Protein AF-A0A7H0Y2F6-F1 (afdb_monomer)

pLDDT: mean 81.65, std 13.47, range [33.81, 98.31]

Secondary structure (DSSP, 8-state):
-HHHH-HHHHHHHHHHHHH-TTEEEEEEEESSSEEEEEEEEE-SSS-EEEEEEEE--TTTTTSPPEEEEBSSPPPHHHHHHHHHSSSTHHHHHHHHHTB-----TTB-TTSEE-----S-TT-SS-----HHHHHHHHHHHHHHHHHS-PPPPPTT--GGGG-S-EEEEEEEEEEGGGG-TT--EEEEEEEE--SSSTTEEEEEEEEEE-TTS-EEEEE---TTS-GGG---HHHHHH-HHHHHHHHHHTSEEEEEEEE-SSPPPP--SHHHHHHTTB-TTSSBPHHHHHHHHHHHSS--SEEEEEEEEE-TTS-EEEEEEEEEE-SS-------SSPPHHHHHHHHHTEEEEEEEEEEE-HHHHTGGGTTTS-HHHHTT-EEEEE--SHHHHHHHHHHHHHT-SEEEEE-SPBP-GGGGGTSS--GGGTTSBHHHHHHHHHHHH-TTSEEEEPPS--GGG--HHHHHHH--SSEEEE----HHHHHHHHHHHHHTT-EEEEEEEEGGGTEEEEEEE-TTTS--HHHHHHHHHTT-TTS------TTS---EEETTEEE----HHHHHHHHHHHHHHHHHHHT-SS--S--EEEEESS--TTS-TTTS-TT-EEEE--PPPTT-TTTTT-S-SEEEEEHHHHHHHHHHHHHHTTS--EEEEEEEEETTEEEEEEE----TT-EEETTEEE--HHHHHHHHHHHHHHHTTSSEEEEEEEE-SSS-SPPPHHHHHHHHHHHH-TTT--SEEEEEEE-TTS-EEEEEEETTS-EEEE-EEEESS-HHHH-GGG-TT-THHHHHGGG-

InterPro domains:
  IPR000594 THIF-type NAD/FAD binding fold [PF00899] (371-530)
  IPR028090 JAB domain, prokaryotic [PF14464] (641-755)
  IPR035985 Ubiquitin-activating enzyme-like [SSF69572] (368-532)

Radius of gyration: 37.77 Å; Cα contacts (8 Å, |Δi|>4): 1501; chains: 1; bounding box: 78×85×119 Å

Foldseek 3Di:
DVCVVVVVVVVVLVVCQPPDPQWAWAAWDADQWTKTWTWGWADDPFTDTWTKMWTDDPPPQLDPTKIFTFPHTDHHVQNVVCNNDPDVVSVLVVRQVGGDDLLAFQAALSRIGPQPPDPDPPDPDRDRQRSSNVSVSVNQQVVCSRVVDHDDDDPPTDLQNRAQFAPPLAEEAEEPQVVDPQFFKFKWKWFQQPDPRRHYTYTQHTWHAGPVRDTDIGGDQPLRHDPVPRDDPVCVVVPPPVVVVCVVVVRMAMAIEGEDEADQGRHHWDVSVQQSQADPVSHRDLVVLQVCCVVLLQPDQKHKYKYWYQDPVRDIDMWMKIWGFDDDDPDRPNPDDDDSVSSVVSSVRTIMHTHHYDYDYPVVLQVVCPPPFDLVLQQAAEEEEADQALQRLLLLLLSLSSNHNEYEYAAQDADDPVRVQRGVADPVRHRHRSLVRSQSVSCNNHVNHHYDGDHRDQLVVDDLVNCCVSPVGLEYEYPPPDLVSVVVVLLSCLQNQHKYWYWDQAQQLQKIKIFIDRHLWAATSLSLVVCVVVVPPLNDDADHDPVFDQPDADPNRGDTHHHSVSSSVSSVVNSSQVSVQSNDPDGDQWGIKMAGQAAGPPDDPVNRDHGDIDTGHHGYDCPRPSNVFALAPAEEEEPVALVVLLVLLVVLPPWKWKFFWKFADDNNYTYTFHTDTQDPPWDTGLVDTDGDPVRRVVVQVVCCVLVVNRMATQAMEMENNDDDQDDDPVRLVVRLVLCQDVVRVDQKHWYWYQYNVRDTWIWIAGNVSDIGTHDHHYDYDHPCVVPVVRPPPDPVVVVVVVPD

Mean predicted aligned error: 16.21 Å

Structure (mmCIF, N/CA/C/O backbone):
data_AF-A0A7H0Y2F6-F1
#
_entry.id   AF-A0A7H0Y2F6-F1
#
loop_
_atom_site.group_PDB
_atom_site.id
_atom_site.type_symbol
_atom_site.label_atom_id
_atom_site.label_alt_id
_atom_site.label_comp_id
_atom_site.label_asym_id
_atom_site.label_entity_id
_atom_site.label_seq_id
_atom_site.pdbx_PDB_ins_code
_atom_site.Cartn_x
_atom_site.Cartn_y
_atom_site.Cartn_z
_atom_site.occupancy
_atom_site.B_iso_or_equiv
_atom_site.auth_seq_id
_atom_site.auth_comp_id
_atom_site.auth_asym_id
_atom_site.auth_atom_id
_atom_site.pdbx_PDB_model_num
ATOM 1 N N . MET A 1 1 ? -19.514 37.888 14.367 1.00 59.84 1 MET A N 1
ATOM 2 C CA . MET A 1 1 ? -19.718 36.423 14.416 1.00 59.84 1 MET A CA 1
ATOM 3 C C . MET A 1 1 ? -20.751 36.119 13.363 1.00 59.84 1 MET A C 1
ATOM 5 O O . MET A 1 1 ? -21.711 36.877 13.296 1.00 59.84 1 MET A O 1
ATOM 9 N N . TRP A 1 2 ? -20.540 35.067 12.577 1.00 66.94 2 TRP A N 1
ATOM 10 C CA . TRP A 1 2 ? -21.347 34.718 11.406 1.00 66.94 2 TRP A CA 1
ATOM 11 C C . TRP A 1 2 ? -22.866 34.833 11.650 1.00 66.94 2 TRP A C 1
ATOM 13 O O . TRP A 1 2 ? -23.567 35.453 10.859 1.00 66.94 2 TRP A O 1
ATOM 23 N N . TRP A 1 3 ? -23.360 34.390 12.811 1.00 69.88 3 TRP A N 1
ATOM 24 C CA . TRP A 1 3 ? -24.786 34.451 13.160 1.00 69.88 3 TRP A CA 1
ATOM 25 C C . TRP A 1 3 ? -25.391 35.860 13.290 1.00 69.88 3 TRP A C 1
ATOM 27 O O . TRP A 1 3 ? -26.581 36.019 13.033 1.00 69.88 3 TRP A O 1
ATOM 37 N N . LYS A 1 4 ? -24.609 36.891 13.655 1.00 70.12 4 LYS A N 1
ATOM 38 C CA . LYS A 1 4 ? -25.121 38.275 13.765 1.00 70.12 4 LYS A CA 1
ATOM 39 C C . LYS A 1 4 ? -25.526 38.842 12.410 1.00 70.12 4 LYS A C 1
ATOM 41 O O . LYS A 1 4 ? -26.450 39.642 12.339 1.00 70.12 4 LYS A O 1
ATOM 46 N N . ASP A 1 5 ? -24.836 38.401 11.364 1.00 75.19 5 ASP A N 1
ATOM 47 C CA . ASP A 1 5 ? -25.048 38.855 9.994 1.00 75.19 5 ASP A CA 1
ATOM 48 C C . ASP A 1 5 ? -26.045 37.944 9.240 1.00 75.19 5 ASP A C 1
ATOM 50 O O . ASP A 1 5 ? -26.479 38.284 8.144 1.00 75.19 5 ASP A O 1
ATOM 54 N N . HIS A 1 6 ? -26.450 36.812 9.840 1.00 79.62 6 HIS A N 1
ATOM 55 C CA . HIS A 1 6 ? -27.294 35.771 9.229 1.00 79.62 6 HIS A CA 1
ATOM 56 C C . HIS A 1 6 ? -28.470 35.348 10.131 1.00 79.62 6 HIS A C 1
ATOM 58 O O . HIS A 1 6 ? -28.872 34.186 10.158 1.00 79.62 6 HIS A O 1
ATOM 64 N N . GLU A 1 7 ? -29.060 36.289 10.874 1.00 78.50 7 GLU A N 1
ATOM 65 C CA . GLU A 1 7 ? -30.187 36.023 11.787 1.00 78.50 7 GLU A CA 1
ATOM 66 C C . GLU A 1 7 ? -31.405 35.400 11.070 1.00 78.50 7 GLU A C 1
ATOM 68 O O . GLU A 1 7 ? -32.144 34.615 11.663 1.00 78.50 7 GLU A O 1
ATOM 73 N N . ALA A 1 8 ? -31.596 35.715 9.782 1.00 83.25 8 ALA A N 1
ATOM 74 C CA . ALA A 1 8 ? -32.655 35.146 8.947 1.00 83.25 8 ALA A CA 1
ATOM 75 C C . ALA A 1 8 ? -32.553 33.615 8.835 1.00 83.25 8 ALA A C 1
ATOM 77 O O . ALA A 1 8 ? -33.554 32.936 9.031 1.00 83.25 8 ALA A O 1
ATOM 78 N N . TYR A 1 9 ? -31.343 33.071 8.649 1.00 84.94 9 TYR A N 1
ATOM 79 C CA . TYR A 1 9 ? -31.126 31.624 8.571 1.00 84.94 9 TYR A CA 1
ATOM 80 C C . TYR A 1 9 ? -31.632 30.916 9.835 1.00 84.94 9 TYR A C 1
ATOM 82 O O . TYR A 1 9 ? -32.395 29.958 9.762 1.00 84.94 9 TYR A O 1
ATOM 90 N N . PHE A 1 10 ? -31.268 31.423 11.016 1.00 83.06 10 PHE A N 1
ATOM 91 C CA . PHE A 1 10 ? -31.701 30.830 12.284 1.00 83.06 10 PHE A CA 1
ATOM 92 C C . PHE A 1 10 ? -33.201 30.995 12.538 1.00 83.06 10 PHE A C 1
ATOM 94 O O . PHE A 1 10 ? -33.808 30.123 13.159 1.00 83.06 10 PHE A O 1
ATOM 101 N N . LYS A 1 11 ? -33.814 32.080 12.050 1.00 82.44 11 LYS A N 1
ATOM 102 C CA . LYS A 1 11 ? -35.275 32.253 12.074 1.00 82.44 11 LYS A CA 1
ATOM 103 C C . LYS A 1 11 ? -35.977 31.225 11.187 1.00 82.44 11 LYS A C 1
ATOM 105 O O . LYS A 1 11 ? -37.001 30.691 11.608 1.00 82.44 11 LYS A O 1
ATOM 110 N N . ASP A 1 12 ? -35.408 30.900 10.031 1.00 85.31 12 ASP A N 1
ATOM 111 C CA . ASP A 1 12 ? -35.947 29.876 9.134 1.00 85.31 12 ASP A CA 1
ATOM 112 C C . ASP A 1 12 ? -35.840 28.481 9.766 1.00 85.31 12 ASP A C 1
ATOM 114 O O . ASP A 1 12 ? -36.860 27.803 9.904 1.00 85.31 12 ASP A O 1
ATOM 118 N N . GLN A 1 13 ? -34.660 28.109 10.288 1.00 85.31 13 GLN A N 1
ATOM 119 C CA . GLN A 1 13 ? -34.470 26.850 11.035 1.00 85.31 13 GLN A CA 1
ATOM 120 C C . GLN A 1 13 ? -35.451 26.741 12.212 1.00 85.31 13 GLN A C 1
ATOM 122 O O . GLN A 1 13 ? -36.032 25.692 12.492 1.00 85.31 13 GLN A O 1
ATOM 127 N N . ARG A 1 14 ? -35.678 27.854 12.913 1.00 85.50 14 ARG A N 1
ATOM 128 C CA . ARG A 1 14 ? -36.623 27.923 14.025 1.00 85.50 14 ARG A CA 1
ATOM 129 C C . ARG A 1 14 ? -38.069 27.704 13.580 1.00 85.50 14 ARG A C 1
ATOM 131 O O . ARG A 1 14 ? -38.806 26.978 14.252 1.00 85.50 14 ARG A O 1
ATOM 138 N N . SER A 1 15 ? -38.470 28.350 12.488 1.00 87.06 15 SER A N 1
ATOM 139 C CA . SER A 1 15 ? -39.806 28.217 11.909 1.00 87.06 15 SER A CA 1
ATOM 140 C C . SER A 1 15 ? -40.071 26.764 11.520 1.00 87.06 15 SER A C 1
ATOM 142 O O . SER A 1 15 ? -41.097 26.203 11.904 1.00 87.06 15 SER A O 1
ATOM 144 N N . GLU A 1 16 ? -39.097 26.120 10.881 1.00 88.88 16 GLU A N 1
ATOM 145 C CA . GLU A 1 16 ? -39.160 24.711 10.501 1.00 88.88 16 GLU A CA 1
ATOM 146 C C . GLU A 1 16 ? -39.276 23.781 11.720 1.00 88.88 16 GLU A C 1
ATOM 148 O O . GLU A 1 16 ? -40.189 22.956 11.771 1.00 88.88 16 GLU A O 1
ATOM 153 N N . LEU A 1 17 ? -38.447 23.972 12.757 1.00 88.25 17 LEU A N 1
ATOM 154 C CA . LEU A 1 17 ? -38.554 23.221 14.019 1.00 88.25 17 LEU A CA 1
ATOM 155 C C . LEU A 1 17 ? -39.944 23.338 14.651 1.00 88.25 17 LEU A C 1
ATOM 157 O O . LEU A 1 17 ? -40.498 22.341 15.104 1.00 88.25 17 LEU A O 1
ATOM 161 N N . SER A 1 18 ? -40.514 24.546 14.680 1.00 86.31 18 SER A N 1
ATOM 162 C CA . SER A 1 18 ? -41.823 24.797 15.299 1.00 86.31 18 SER A CA 1
ATOM 163 C C . SER A 1 18 ? -42.994 24.153 14.549 1.00 86.31 18 SER A C 1
ATOM 165 O O . SER A 1 18 ? -44.035 23.879 15.144 1.00 86.31 18 SER A O 1
ATOM 167 N N . GLN A 1 19 ? -42.828 23.920 13.244 1.00 88.25 19 GLN A N 1
ATOM 168 C CA . GLN A 1 19 ? -43.847 23.339 12.368 1.00 88.25 19 GLN A CA 1
ATOM 169 C C . GLN A 1 19 ? -43.662 21.827 12.174 1.00 88.25 19 GLN A C 1
ATOM 171 O O . GLN A 1 19 ? -44.563 21.157 11.663 1.00 88.25 19 GLN A O 1
ATOM 176 N N . ASN A 1 20 ? -42.520 21.267 12.585 1.00 90.75 20 ASN A N 1
ATOM 177 C CA . ASN A 1 20 ? -42.212 19.859 12.385 1.00 90.75 20 ASN A CA 1
ATOM 178 C C . ASN A 1 20 ? -43.104 18.961 13.260 1.00 90.75 20 ASN A C 1
ATOM 180 O O . ASN A 1 20 ? -43.035 18.961 14.486 1.00 90.75 20 ASN A O 1
ATOM 184 N N . SER A 1 21 ? -43.927 18.125 12.622 1.00 89.75 21 SER A N 1
ATOM 185 C CA . SER A 1 21 ? -44.908 17.287 13.329 1.00 89.75 21 SER A CA 1
ATOM 186 C C . SER A 1 21 ? -44.301 16.203 14.239 1.00 89.75 21 SER A C 1
ATOM 188 O O . SER A 1 21 ? -45.022 15.650 15.086 1.00 89.75 21 SER A O 1
ATOM 190 N N . ASN A 1 22 ? -43.009 15.906 14.062 1.00 91.94 22 ASN A N 1
ATOM 191 C CA . ASN A 1 22 ? -42.236 14.931 14.827 1.00 91.94 22 ASN A CA 1
ATOM 192 C C . ASN A 1 22 ? -41.407 15.579 15.945 1.00 91.94 22 ASN A C 1
ATOM 194 O O . ASN A 1 22 ? -40.803 14.849 16.723 1.00 91.94 22 ASN A O 1
ATOM 198 N N . TYR A 1 23 ? -41.398 16.909 16.075 1.00 94.75 23 TYR A N 1
ATOM 199 C CA . TYR A 1 23 ? -40.674 17.614 17.131 1.00 94.75 23 TYR A CA 1
ATOM 200 C C . TYR A 1 23 ? -41.609 18.531 17.926 1.00 94.75 23 TYR A C 1
ATOM 202 O O . TYR A 1 23 ? -42.229 19.448 17.402 1.00 94.75 23 TYR A O 1
ATOM 210 N N . ASP A 1 24 ? -41.732 18.260 19.221 1.00 93.31 24 ASP A N 1
ATOM 211 C CA . ASP A 1 24 ? -42.527 19.043 20.165 1.00 93.31 24 ASP A CA 1
ATOM 212 C C . ASP A 1 24 ? -41.605 19.887 21.034 1.00 93.31 24 ASP A C 1
ATOM 214 O O . ASP A 1 24 ? -41.137 19.450 22.093 1.00 93.31 24 ASP A O 1
ATOM 218 N N . GLU A 1 25 ? -41.311 21.084 20.545 1.00 92.50 25 GLU A N 1
ATOM 219 C CA . GLU A 1 25 ? -40.399 22.003 21.203 1.00 92.50 25 GLU A CA 1
ATOM 220 C C . GLU A 1 25 ? -40.948 22.531 22.538 1.00 92.50 25 GLU A C 1
ATOM 222 O O . GLU A 1 25 ? -42.130 22.855 22.670 1.00 92.50 25 GLU A O 1
ATOM 227 N N . LYS A 1 26 ? -40.066 22.630 23.539 1.00 94.44 26 LYS A N 1
ATOM 228 C CA . LYS A 1 26 ? -40.377 23.125 24.887 1.00 94.44 26 LYS A CA 1
ATOM 229 C C . LYS A 1 26 ? -39.663 24.422 25.242 1.00 94.44 26 LYS A C 1
ATOM 231 O O . LYS A 1 26 ? -40.239 25.235 25.961 1.00 94.44 26 LYS A O 1
ATOM 236 N N . ALA A 1 27 ? -38.445 24.621 24.749 1.00 93.62 27 ALA A N 1
ATOM 237 C CA . ALA A 1 27 ? -37.646 25.808 25.017 1.00 93.62 27 ALA A CA 1
ATOM 238 C C . ALA A 1 27 ? -36.680 26.086 23.865 1.00 93.62 27 ALA A C 1
ATOM 240 O O . ALA A 1 27 ? -36.182 25.159 23.225 1.00 93.62 27 ALA A O 1
ATOM 241 N N . TRP A 1 28 ? -36.373 27.357 23.621 1.00 92.69 28 TRP A N 1
ATOM 242 C CA . TRP A 1 28 ? -35.350 27.748 22.651 1.00 92.69 28 TRP A CA 1
ATOM 243 C C . TRP A 1 28 ? -34.831 29.155 22.945 1.00 92.69 28 TRP A C 1
ATOM 245 O O . TRP A 1 28 ? -35.567 29.987 23.469 1.00 92.69 28 TRP A O 1
ATOM 255 N N . ALA A 1 29 ? -33.595 29.457 22.558 1.00 90.00 29 ALA A N 1
ATOM 256 C CA . ALA A 1 29 ? -33.101 30.830 22.552 1.00 90.00 29 ALA A CA 1
ATOM 257 C C . ALA A 1 29 ? -32.072 31.040 21.442 1.00 90.00 29 ALA A C 1
ATOM 259 O O . ALA A 1 29 ? -31.305 30.138 21.102 1.00 90.00 29 ALA A O 1
ATOM 260 N N . LEU A 1 30 ? -32.058 32.258 20.898 1.00 85.19 30 LEU A N 1
ATOM 261 C CA . LEU A 1 30 ? -31.051 32.752 19.965 1.00 85.19 30 LEU A CA 1
ATOM 262 C C . LEU A 1 30 ? -30.403 33.992 20.586 1.00 85.19 30 LEU A C 1
ATOM 264 O O . LEU A 1 30 ? -30.913 35.102 20.453 1.00 85.19 30 LEU A O 1
ATOM 268 N N . ASN A 1 31 ? -29.302 33.782 21.309 1.00 81.88 31 ASN A N 1
ATOM 269 C CA . ASN A 1 31 ? -28.470 34.869 21.827 1.00 81.88 31 ASN A CA 1
ATOM 270 C C . ASN A 1 31 ? -27.106 34.829 21.135 1.00 81.88 31 ASN A C 1
ATOM 272 O O . ASN A 1 31 ? -27.030 35.174 19.964 1.00 81.88 31 ASN A O 1
ATOM 276 N N . LYS A 1 32 ? -26.041 34.332 21.781 1.00 76.38 32 LYS A N 1
ATOM 277 C CA . LYS A 1 32 ? -24.753 34.126 21.091 1.00 76.38 32 LYS A CA 1
ATOM 278 C C . LYS A 1 32 ? -24.740 32.913 20.157 1.00 76.38 32 LYS A C 1
ATOM 280 O O . LYS A 1 32 ? -23.821 32.796 19.356 1.00 76.38 32 LYS A O 1
ATOM 285 N N . ARG A 1 33 ? -25.722 32.022 20.295 1.00 80.44 33 ARG A N 1
ATOM 286 C CA . ARG A 1 33 ? -25.932 30.801 19.506 1.00 80.44 33 ARG A CA 1
ATOM 287 C C . ARG A 1 33 ? -27.390 30.362 19.599 1.00 80.44 33 ARG A C 1
ATOM 289 O O . ARG A 1 33 ? -28.084 30.791 20.525 1.00 80.44 33 ARG A O 1
ATOM 296 N N . LEU A 1 34 ? -27.826 29.516 18.666 1.00 86.56 34 LEU A N 1
ATOM 297 C CA . LEU A 1 34 ? -29.149 28.894 18.703 1.00 86.56 34 LEU A CA 1
ATOM 298 C C . LEU A 1 34 ? -29.089 27.586 19.496 1.00 86.56 34 LEU A C 1
ATOM 300 O O . LEU A 1 34 ? -28.278 26.706 19.205 1.00 86.56 34 LEU A O 1
ATOM 304 N N . ILE A 1 35 ? -29.978 27.453 20.474 1.00 91.25 35 ILE A N 1
ATOM 305 C CA . ILE A 1 35 ? -30.277 26.181 21.133 1.00 91.25 35 ILE A CA 1
ATOM 306 C C . ILE A 1 35 ? -31.786 25.974 21.082 1.00 91.25 35 ILE A C 1
ATOM 308 O O . ILE A 1 35 ? -32.544 26.898 21.379 1.00 91.25 35 ILE A O 1
ATOM 312 N N . SER A 1 36 ? -32.213 24.765 20.726 1.00 93.50 36 SER A N 1
ATOM 313 C CA . SER A 1 36 ? -33.606 24.319 20.828 1.00 93.50 36 SER A CA 1
ATOM 314 C C . SER A 1 36 ? -33.659 23.036 21.655 1.00 93.50 36 SER A C 1
ATOM 316 O O . SER A 1 36 ? -32.809 22.162 21.498 1.00 93.50 36 SER A O 1
ATOM 318 N N . SER A 1 37 ? -34.632 22.924 22.556 1.00 95.44 37 SER A N 1
ATOM 319 C CA . SER A 1 37 ? -34.887 21.715 23.335 1.00 95.44 37 SER A CA 1
ATOM 320 C C . SER A 1 37 ? -36.366 21.350 23.309 1.00 95.44 37 SER A C 1
ATOM 322 O O . SER A 1 37 ? -37.252 22.205 23.400 1.00 95.44 37 SER A O 1
ATOM 324 N N . GLY A 1 38 ? -36.643 20.058 23.173 1.00 94.88 38 GLY A N 1
ATOM 325 C CA . GLY A 1 38 ? -37.980 19.549 22.908 1.00 94.88 38 GLY A CA 1
ATOM 326 C C . GLY A 1 38 ? -38.033 18.034 22.947 1.00 94.88 38 GLY A C 1
ATOM 327 O O . GLY A 1 38 ? -37.098 17.391 23.411 1.00 94.88 38 GLY A O 1
ATOM 328 N N . ASN A 1 39 ? -39.132 17.462 22.459 1.00 95.69 39 ASN A N 1
ATOM 329 C CA . ASN A 1 39 ? -39.309 16.015 22.378 1.00 95.69 39 ASN A CA 1
ATOM 330 C C . ASN A 1 39 ? -39.453 15.566 20.929 1.00 95.69 39 ASN A C 1
ATOM 332 O O . ASN A 1 39 ? -40.350 16.030 20.226 1.00 95.69 39 ASN A O 1
ATOM 336 N N . ILE A 1 40 ? -38.648 14.596 20.518 1.00 95.19 40 ILE A N 1
ATOM 337 C CA . ILE A 1 40 ? -38.890 13.826 19.302 1.00 95.19 40 ILE A CA 1
ATOM 338 C C . ILE A 1 40 ? -40.053 12.865 19.556 1.00 95.19 40 ILE A C 1
ATOM 340 O O . ILE A 1 40 ? -40.090 12.157 20.565 1.00 95.19 40 ILE A O 1
ATOM 344 N N . ARG A 1 41 ? -41.021 12.859 18.641 1.00 93.50 41 ARG A N 1
ATOM 345 C CA . ARG A 1 41 ? -42.204 11.999 18.658 1.00 93.50 41 ARG A CA 1
ATOM 346 C C . ARG A 1 41 ? -42.011 10.860 17.667 1.00 93.50 41 ARG A C 1
ATOM 348 O O . ARG A 1 41 ? -42.108 11.076 16.463 1.00 93.50 41 ARG A O 1
ATOM 355 N N . VAL A 1 42 ? -41.820 9.647 18.174 1.00 91.62 42 VAL A N 1
ATOM 356 C CA . VAL A 1 42 ? -41.836 8.433 17.348 1.00 91.62 42 VAL A CA 1
ATOM 357 C C . VAL A 1 42 ? -43.249 7.854 17.379 1.00 91.62 42 VAL A C 1
ATOM 359 O O . VAL A 1 42 ? -43.792 7.595 18.456 1.00 91.62 42 VAL A O 1
ATOM 362 N N . ARG A 1 43 ? -43.866 7.686 16.203 1.00 85.31 43 ARG A N 1
ATOM 363 C CA . ARG A 1 43 ? -45.220 7.131 16.032 1.00 85.31 43 ARG A CA 1
ATOM 364 C C . ARG A 1 43 ? -45.139 5.798 15.288 1.00 85.31 43 ARG A C 1
ATOM 366 O O . ARG A 1 43 ? -44.454 5.710 14.276 1.00 85.31 43 ARG A O 1
ATOM 373 N N . GLY A 1 44 ? -45.874 4.791 15.752 1.00 75.94 44 GLY A N 1
ATOM 374 C CA . GLY A 1 44 ? -45.906 3.464 15.131 1.00 75.94 44 GLY A CA 1
ATOM 375 C C . GLY A 1 44 ? -46.479 2.397 16.063 1.00 75.94 44 GLY A C 1
ATOM 376 O O . GLY A 1 44 ? -47.099 2.727 17.076 1.00 75.94 44 GLY A O 1
ATOM 377 N N . SER A 1 45 ? -46.241 1.121 15.736 1.00 72.50 45 SER A N 1
ATOM 378 C CA . SER A 1 45 ? -46.566 -0.028 16.603 1.00 72.50 45 SER A CA 1
ATOM 379 C C . SER A 1 45 ? -45.929 0.090 17.992 1.00 72.50 45 SER A C 1
ATOM 381 O O . SER A 1 45 ? -46.532 -0.316 18.980 1.00 72.50 45 SER A O 1
ATOM 383 N N . HIS A 1 46 ? -44.765 0.737 18.064 1.00 75.19 46 HIS A N 1
ATOM 384 C CA . HIS A 1 46 ? -44.118 1.191 19.288 1.00 75.19 46 HIS A CA 1
ATOM 385 C C . HIS A 1 46 ? -43.997 2.720 19.217 1.00 75.19 46 HIS A C 1
ATOM 387 O O . HIS A 1 46 ? -43.406 3.254 18.278 1.00 75.19 46 HIS A O 1
ATOM 393 N N . SER A 1 47 ? -44.608 3.435 20.166 1.00 86.56 47 SER A N 1
ATOM 394 C CA . SER A 1 47 ? -44.625 4.906 20.204 1.00 86.56 47 SER A CA 1
ATOM 395 C C . SER A 1 47 ? -43.877 5.423 21.432 1.00 86.56 47 SER A C 1
ATOM 397 O O . SER A 1 47 ? -43.967 4.823 22.502 1.00 86.56 47 SER A O 1
ATOM 399 N N . GLY A 1 48 ? -43.170 6.547 21.298 1.00 88.50 48 GLY A N 1
ATOM 400 C CA . GLY A 1 48 ? -42.348 7.106 22.374 1.00 88.50 48 GLY A CA 1
ATOM 401 C C . GLY A 1 48 ? -42.060 8.600 22.219 1.00 88.50 48 GLY A C 1
ATOM 402 O O . GLY A 1 48 ? -42.145 9.156 21.121 1.00 88.50 48 GLY A O 1
ATOM 403 N N . LEU A 1 49 ? -41.733 9.243 23.343 1.00 92.50 49 LEU A N 1
ATOM 404 C CA . LEU A 1 49 ? -41.269 10.629 23.418 1.00 92.50 49 LEU A CA 1
ATOM 405 C C . LEU A 1 49 ? -39.816 10.649 23.888 1.00 92.50 49 LEU A C 1
ATOM 407 O O . LEU A 1 49 ? -39.497 10.083 24.934 1.00 92.50 49 LEU A O 1
ATOM 411 N N . PHE A 1 50 ? -38.958 11.318 23.123 1.00 94.69 50 PHE A N 1
ATOM 412 C CA . PHE A 1 50 ? -37.519 11.360 23.361 1.00 94.69 50 PHE A CA 1
ATOM 413 C C . PHE A 1 50 ? -37.079 12.812 23.548 1.00 94.69 50 PHE A C 1
ATOM 415 O O . PHE A 1 50 ? -37.049 13.562 22.570 1.00 94.69 50 PHE A O 1
ATOM 422 N N . PRO A 1 51 ? -36.771 13.239 24.781 1.00 95.62 51 PRO A N 1
ATOM 423 C CA . PRO A 1 51 ? -36.251 14.574 25.031 1.00 95.62 51 PRO A CA 1
ATOM 424 C C . PRO A 1 51 ? -34.891 14.779 24.363 1.00 95.62 51 PRO A C 1
ATOM 426 O O . PRO A 1 51 ? -34.005 13.936 24.498 1.00 95.62 51 PRO A O 1
ATOM 429 N N . ILE A 1 52 ? -34.715 15.901 23.665 1.00 94.88 52 ILE A N 1
ATOM 430 C CA . ILE A 1 52 ? -33.450 16.269 23.023 1.00 94.88 52 ILE A CA 1
ATOM 431 C C . ILE A 1 52 ? -33.063 17.733 23.255 1.00 94.88 52 ILE A C 1
ATOM 433 O O . ILE A 1 52 ? -33.903 18.591 23.554 1.00 94.88 52 ILE A O 1
ATOM 437 N N . MET A 1 53 ? -31.780 18.022 23.051 1.00 94.19 53 MET A N 1
ATOM 438 C CA . MET A 1 53 ? -31.242 19.363 22.824 1.00 94.19 53 MET A CA 1
ATOM 439 C C . MET A 1 53 ? -30.512 19.400 21.481 1.00 94.19 53 MET A C 1
ATOM 441 O O . MET A 1 53 ? -29.649 18.566 21.231 1.00 94.19 53 MET A O 1
ATOM 445 N N . ILE A 1 54 ? -30.818 20.400 20.658 1.00 93.06 54 ILE A N 1
ATOM 446 C CA . ILE A 1 54 ? -30.101 20.726 19.424 1.00 93.06 54 ILE A CA 1
ATOM 447 C C . ILE A 1 54 ? -29.284 21.992 19.678 1.00 93.06 54 ILE A C 1
ATOM 449 O O . ILE A 1 54 ? -29.844 23.059 19.945 1.00 93.06 54 ILE A O 1
ATOM 453 N N . LEU A 1 55 ? -27.962 21.869 19.604 1.00 90.75 55 LEU A N 1
ATOM 454 C CA . LEU A 1 55 ? -26.998 22.951 19.770 1.00 90.75 55 LEU A CA 1
ATOM 455 C C . LEU A 1 55 ? -26.393 23.308 18.415 1.00 90.75 55 LEU A C 1
ATOM 457 O O . LEU A 1 55 ? -25.663 22.512 17.832 1.00 90.75 55 LEU A O 1
ATOM 461 N N . TYR A 1 56 ? -26.637 24.530 17.955 1.00 88.00 56 TYR A N 1
ATOM 462 C CA . TYR A 1 56 ? -26.027 25.053 16.738 1.00 88.00 56 TYR A CA 1
ATOM 463 C C . TYR A 1 56 ? -24.680 25.709 17.082 1.00 88.00 56 TYR A C 1
AT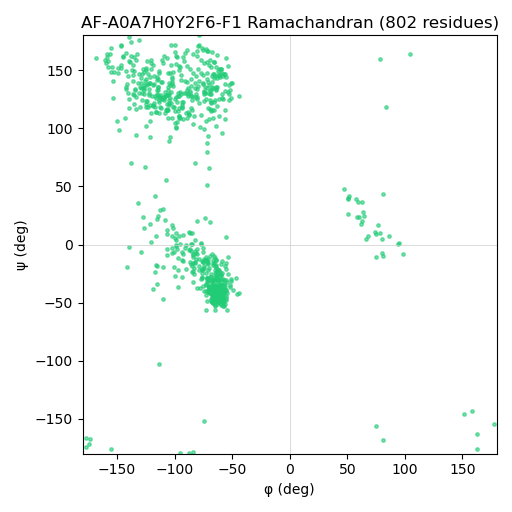OM 465 O O . TYR A 1 56 ? -24.667 26.717 17.801 1.00 88.00 56 TYR A O 1
ATOM 473 N N . PRO A 1 57 ? -23.542 25.158 16.622 1.00 81.44 57 PRO A N 1
ATOM 474 C CA . PRO A 1 57 ? -22.227 25.730 16.886 1.00 81.44 57 PRO A CA 1
ATOM 475 C C . PRO A 1 57 ? -21.992 27.023 16.092 1.00 81.44 57 PRO A C 1
ATOM 477 O O . PRO A 1 57 ? -22.706 27.332 15.136 1.00 81.44 57 PRO A O 1
ATOM 480 N N . ASP A 1 58 ? -20.950 27.771 16.459 1.00 76.56 58 ASP A N 1
ATOM 481 C CA . ASP A 1 58 ? -20.657 29.101 15.901 1.00 76.56 58 ASP A CA 1
ATOM 482 C C . ASP A 1 58 ? -20.394 29.099 14.377 1.00 76.56 58 ASP A C 1
ATOM 484 O O . ASP A 1 58 ? -20.549 30.140 13.736 1.00 76.56 58 ASP A O 1
ATOM 488 N N . ALA A 1 59 ? -20.017 27.948 13.803 1.00 77.69 59 ALA A N 1
ATOM 489 C CA . ALA A 1 59 ? -19.746 27.749 12.375 1.00 77.69 59 ALA A CA 1
ATOM 490 C C . ALA A 1 59 ? -20.937 27.179 11.570 1.00 77.69 59 ALA A C 1
ATOM 492 O O . ALA A 1 59 ? -20.778 26.866 10.390 1.00 77.69 59 ALA A O 1
ATOM 493 N N . THR A 1 60 ? -22.126 27.052 12.174 1.00 79.38 60 THR A N 1
ATOM 494 C CA . THR A 1 60 ? -23.378 26.727 11.454 1.00 79.38 60 THR A CA 1
ATOM 495 C C . THR A 1 60 ? -23.549 27.665 10.246 1.00 79.38 60 THR A C 1
ATOM 497 O O . THR A 1 60 ? -23.289 28.853 10.416 1.00 79.38 60 THR A O 1
ATOM 500 N N . PRO A 1 61 ? -24.004 27.204 9.061 1.00 75.88 61 PRO A N 1
ATOM 501 C CA . PRO A 1 61 ? -24.430 25.846 8.714 1.00 75.88 61 PRO A CA 1
ATOM 502 C C . PRO A 1 61 ? -23.300 24.924 8.252 1.00 75.88 61 PRO A C 1
ATOM 504 O O . PRO A 1 61 ? -23.548 23.755 7.997 1.00 75.88 61 PRO A O 1
ATOM 507 N N . TYR A 1 62 ? -22.075 25.433 8.132 1.00 77.44 62 TYR A N 1
ATOM 508 C CA . TYR A 1 62 ? -20.929 24.667 7.632 1.00 77.44 62 TYR A CA 1
ATOM 509 C C . TYR A 1 62 ? -20.393 23.659 8.654 1.00 77.44 62 TYR A C 1
ATOM 511 O O . TYR A 1 62 ? -19.591 22.794 8.317 1.00 77.44 62 TYR A O 1
ATOM 519 N N . GLN A 1 63 ? -20.835 23.780 9.906 1.00 79.25 63 GLN A N 1
ATOM 520 C CA . GLN A 1 63 ? -20.735 22.744 10.920 1.00 79.25 63 GLN A CA 1
ATOM 521 C C . GLN A 1 63 ? -22.145 22.287 11.295 1.00 79.25 63 GLN A C 1
ATOM 523 O O . GLN A 1 63 ? -23.000 23.119 11.621 1.00 79.25 63 GLN A O 1
ATOM 528 N N . THR A 1 64 ? -22.373 20.974 11.265 1.00 80.00 64 THR A N 1
ATOM 529 C CA . THR A 1 64 ? -23.657 20.378 11.635 1.00 80.00 64 THR A CA 1
ATOM 530 C C . THR A 1 64 ? -23.996 20.657 13.108 1.00 80.00 64 THR A C 1
ATOM 532 O O . THR A 1 64 ? -23.101 20.748 13.955 1.00 80.00 64 THR A O 1
ATOM 535 N N . PRO A 1 65 ? -25.284 20.834 13.451 1.00 87.81 65 PRO A N 1
ATOM 536 C CA . PRO A 1 65 ? -25.712 20.970 14.841 1.00 87.81 65 PRO A CA 1
ATOM 537 C C . PRO A 1 65 ? -25.398 19.719 15.668 1.00 87.81 65 PRO A C 1
ATOM 539 O O . PRO A 1 65 ? -25.542 18.602 15.189 1.00 87.81 65 PRO A O 1
ATOM 542 N N . HIS A 1 66 ? -25.050 19.886 16.942 1.00 90.00 66 HIS A N 1
ATOM 543 C CA . HIS A 1 66 ? -24.899 18.765 17.871 1.00 90.00 66 HIS A CA 1
ATOM 544 C C . HIS A 1 66 ? -26.248 18.423 18.507 1.00 90.00 66 HIS A C 1
ATOM 546 O O . HIS A 1 66 ? -26.920 19.308 19.043 1.00 90.00 66 HIS A O 1
ATOM 552 N N . VAL A 1 67 ? -26.634 17.147 18.491 1.00 92.38 67 VAL A N 1
ATOM 553 C CA . VAL A 1 67 ? -27.893 16.675 19.086 1.00 92.38 67 VAL A CA 1
ATOM 554 C C . VAL A 1 67 ? -27.599 15.810 20.303 1.00 92.38 67 VAL A C 1
ATOM 556 O O . VAL A 1 67 ? -26.828 14.866 20.207 1.00 92.38 67 VAL A O 1
ATOM 559 N N . PHE A 1 68 ? -28.232 16.101 21.437 1.00 92.81 68 PHE A N 1
ATOM 560 C CA . PHE A 1 68 ? -28.096 15.345 22.685 1.00 92.81 68 PHE A CA 1
ATOM 561 C C . PHE A 1 68 ? -29.434 14.751 23.093 1.00 92.81 68 PHE A C 1
ATOM 563 O O . PHE A 1 68 ? -30.443 15.454 23.035 1.00 92.81 68 PHE A O 1
ATOM 570 N N . LEU A 1 69 ? -29.441 13.503 23.563 1.00 92.00 69 LEU A N 1
ATOM 571 C CA . LEU A 1 69 ? -30.613 12.904 24.207 1.00 92.00 69 LEU A CA 1
ATOM 572 C C . LEU A 1 69 ? -30.607 13.199 25.698 1.00 92.00 69 LEU A C 1
ATOM 574 O O . LEU A 1 69 ? -29.588 13.034 26.368 1.00 92.00 69 LEU A O 1
ATOM 578 N N . LEU A 1 70 ? -31.762 13.604 26.217 1.00 93.62 70 LEU A N 1
ATOM 579 C CA . LEU A 1 70 ? -31.930 14.039 27.596 1.00 93.62 70 LEU A CA 1
ATOM 580 C C . LEU A 1 70 ? -32.946 13.172 28.350 1.00 93.62 70 LEU A C 1
ATOM 582 O O . LEU A 1 70 ? -33.804 12.515 27.756 1.00 93.62 70 LEU A O 1
ATOM 586 N N . GLU A 1 71 ? -32.859 13.182 29.677 1.00 92.88 71 GLU A N 1
ATOM 587 C CA . GLU A 1 71 ? -33.866 12.580 30.559 1.00 92.88 71 GLU A CA 1
ATOM 588 C C . GLU A 1 71 ? -35.184 13.359 30.505 1.00 92.88 71 GLU A C 1
ATOM 590 O O . GLU A 1 71 ? -36.265 12.771 30.494 1.00 92.88 71 GLU A O 1
ATOM 595 N N . GLU A 1 72 ? -35.078 14.684 30.403 1.00 94.00 72 GLU A N 1
ATOM 596 C CA . GLU A 1 72 ? -36.179 15.634 30.278 1.00 94.00 72 GLU A CA 1
ATOM 597 C C . GLU A 1 72 ? -35.762 16.835 29.403 1.00 94.00 72 GLU A C 1
ATOM 599 O O . GLU A 1 72 ? -34.574 17.172 29.353 1.00 94.00 72 GLU A O 1
ATOM 604 N N . PRO A 1 73 ? -36.701 17.505 28.704 1.00 94.25 73 PRO A N 1
ATOM 605 C CA . PRO A 1 73 ? -36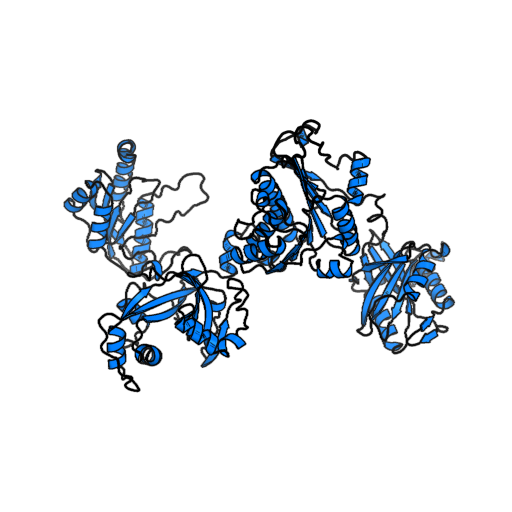.382 18.700 27.926 1.00 94.25 73 PRO A CA 1
ATOM 606 C C . PRO A 1 73 ? -35.873 19.831 28.824 1.00 94.25 73 PRO A C 1
ATOM 608 O O . PRO A 1 73 ? -36.304 19.970 29.970 1.00 94.25 73 PRO A O 1
ATOM 611 N N . LEU A 1 74 ? -35.000 20.681 28.290 1.00 95.19 74 LEU A N 1
ATOM 612 C CA . LEU A 1 74 ? -34.543 21.869 29.003 1.00 95.19 74 LEU A CA 1
ATOM 613 C C . LEU A 1 74 ? -35.684 22.877 29.168 1.00 95.19 74 LEU A C 1
ATOM 615 O O . LEU A 1 74 ? -36.528 23.058 28.288 1.00 95.19 74 LEU A O 1
ATOM 619 N N . THR A 1 75 ? -35.680 23.570 30.300 1.00 95.44 75 THR A N 1
ATOM 620 C CA . THR A 1 75 ? -36.564 24.703 30.571 1.00 95.44 75 THR A CA 1
ATOM 621 C C . THR A 1 75 ? -36.080 25.960 29.846 1.00 95.44 75 THR A C 1
ATOM 623 O O . THR A 1 75 ? -34.900 26.099 29.520 1.00 95.44 75 THR A O 1
ATOM 626 N N . GLN A 1 76 ? -36.975 26.931 29.639 1.00 94.56 76 GLN A N 1
ATOM 627 C CA . GLN A 1 76 ? -36.609 28.202 29.002 1.00 94.56 76 GLN A CA 1
ATOM 628 C C . GLN A 1 76 ? -35.481 28.930 29.755 1.00 94.56 76 GLN A C 1
ATOM 630 O O . GLN A 1 76 ? -34.545 29.415 29.130 1.00 94.56 76 GLN A O 1
ATOM 635 N N . ALA A 1 77 ? -35.515 28.923 31.093 1.00 93.25 77 ALA A N 1
ATOM 636 C CA . ALA A 1 77 ? -34.484 29.549 31.921 1.00 93.25 77 ALA A CA 1
ATOM 637 C C . ALA A 1 77 ? -33.099 28.900 31.740 1.00 93.25 77 ALA A C 1
ATOM 639 O O . ALA A 1 77 ? -32.092 29.605 31.675 1.00 93.25 77 ALA A O 1
ATOM 640 N N . GLU A 1 78 ? -33.043 27.569 31.631 1.00 93.50 78 GLU A N 1
ATOM 641 C CA . GLU A 1 78 ? -31.800 26.839 31.361 1.00 93.50 78 GLU A CA 1
ATOM 642 C C . GLU A 1 78 ? -31.238 27.196 29.979 1.00 93.50 78 GLU A C 1
ATOM 644 O O . GLU A 1 78 ? -30.048 27.488 29.858 1.00 93.50 78 GLU A O 1
ATOM 649 N N . VAL A 1 79 ? -32.091 27.236 28.949 1.00 92.19 79 VAL A N 1
ATOM 650 C CA . VAL A 1 79 ? -31.687 27.589 27.579 1.00 92.19 79 VAL A CA 1
ATOM 651 C C . VAL A 1 79 ? -31.199 29.043 27.488 1.00 92.19 79 VAL A C 1
ATOM 653 O O . VAL A 1 79 ? -30.145 29.303 26.898 1.00 92.19 79 VAL A O 1
ATOM 656 N N . ASP A 1 80 ? -31.892 29.993 28.120 1.00 91.38 80 ASP A N 1
ATOM 657 C CA . ASP A 1 80 ? -31.487 31.407 28.171 1.00 91.38 80 ASP A CA 1
ATOM 658 C C . ASP A 1 80 ? -30.118 31.585 28.854 1.00 91.38 80 ASP A C 1
ATOM 660 O O . ASP A 1 80 ? -29.283 32.390 28.421 1.00 91.38 80 ASP A O 1
ATOM 664 N N . GLN A 1 81 ? -29.852 30.795 29.900 1.00 89.12 81 GLN A N 1
ATOM 665 C CA . GLN A 1 81 ? -28.579 30.805 30.616 1.00 89.12 81 GLN A CA 1
ATOM 666 C C . GLN A 1 81 ? -27.422 30.337 29.720 1.00 89.12 81 GLN A C 1
ATOM 668 O O . GLN A 1 81 ? -26.421 31.049 29.588 1.00 89.12 81 GLN A O 1
ATOM 673 N N . VAL A 1 82 ? -27.542 29.166 29.081 1.00 87.50 82 VAL A N 1
ATOM 674 C CA . VAL A 1 82 ? -26.436 28.579 28.297 1.00 87.50 82 VAL A CA 1
ATOM 675 C C . VAL A 1 82 ? -26.217 29.250 26.938 1.00 87.50 82 VAL A C 1
ATOM 677 O O . VAL A 1 82 ? -25.099 29.241 26.421 1.00 87.50 82 VAL A O 1
ATOM 680 N N . THR A 1 83 ? -27.239 29.889 26.363 1.00 85.75 83 THR A N 1
ATOM 681 C CA . THR A 1 83 ? -27.088 30.683 25.126 1.00 85.75 83 THR A CA 1
ATOM 682 C C . THR A 1 83 ? -26.433 32.045 25.361 1.00 85.75 83 THR A C 1
ATOM 684 O O . THR A 1 83 ? -25.858 32.623 24.435 1.00 85.75 83 THR A O 1
ATOM 687 N N . SER A 1 84 ? -26.479 32.558 26.594 1.00 84.12 84 SER A N 1
ATOM 688 C CA . SER A 1 84 ? -25.829 33.815 26.991 1.00 84.12 84 SER A CA 1
ATOM 689 C C . SER A 1 84 ? -24.340 33.633 27.337 1.00 84.12 84 SER A C 1
ATOM 691 O O . SER A 1 84 ? -23.551 34.592 27.292 1.00 84.12 84 SER A O 1
ATOM 693 N N . ALA A 1 85 ? -23.935 32.397 27.645 1.00 82.62 85 ALA A N 1
ATOM 694 C CA . ALA A 1 85 ? -22.567 32.033 27.983 1.00 82.62 85 ALA A CA 1
ATOM 695 C C . ALA A 1 85 ? -21.568 32.329 26.844 1.00 82.62 85 ALA A C 1
ATOM 697 O O . ALA A 1 85 ? -21.902 32.237 25.660 1.00 82.62 85 ALA A O 1
ATOM 698 N N . PRO A 1 86 ? -20.314 32.698 27.161 1.00 77.38 86 PRO A N 1
ATOM 699 C CA . PRO A 1 86 ? -19.303 32.997 26.149 1.00 77.38 86 PRO A CA 1
ATOM 700 C C . PRO A 1 86 ? -18.864 31.767 25.339 1.00 77.38 86 PRO A C 1
ATOM 702 O O . PRO A 1 86 ? -18.556 31.921 24.165 1.00 77.38 86 PRO A O 1
ATOM 705 N N . SER A 1 87 ? -18.890 30.561 25.916 1.00 78.50 87 SER A N 1
ATOM 706 C CA . SER A 1 87 ? -18.420 29.312 25.289 1.00 78.50 87 SER A CA 1
ATOM 707 C C . SER A 1 87 ? -19.536 28.272 25.198 1.00 78.50 87 SER A C 1
ATOM 709 O O . SER A 1 87 ? -20.437 28.270 26.037 1.00 78.50 87 SER A O 1
ATOM 711 N N . SER A 1 88 ? -19.487 27.386 24.196 1.00 77.38 88 SER A N 1
ATOM 712 C CA . SER A 1 88 ? -20.393 26.233 24.074 1.00 77.38 88 SER A CA 1
ATOM 713 C C . SER A 1 88 ? -20.224 25.235 25.219 1.00 77.38 88 SER A C 1
ATOM 715 O O . SER A 1 88 ? -21.155 24.490 25.503 1.00 77.38 88 SER A O 1
ATOM 717 N N . THR A 1 89 ? -19.092 25.267 25.928 1.00 83.81 89 THR A N 1
ATOM 718 C CA . THR A 1 89 ? -18.781 24.382 27.063 1.00 83.81 89 THR A CA 1
ATOM 719 C C . THR A 1 89 ? -19.904 24.315 28.099 1.00 83.81 89 THR A C 1
ATOM 721 O O . THR A 1 89 ? -20.206 23.234 28.586 1.00 83.81 89 THR A O 1
ATOM 724 N N . ASP A 1 90 ? -20.576 25.428 28.403 1.00 85.00 90 ASP A N 1
ATOM 725 C CA . ASP A 1 90 ? -21.669 25.428 29.384 1.00 85.00 90 ASP A CA 1
ATOM 726 C C . ASP A 1 90 ? -22.913 24.683 28.881 1.00 85.00 90 ASP A C 1
ATOM 728 O O . ASP A 1 90 ? -23.565 23.980 29.654 1.00 85.00 90 ASP A O 1
ATOM 732 N N . ALA A 1 91 ? -23.211 24.784 27.581 1.00 84.88 91 ALA A N 1
ATOM 733 C CA . ALA A 1 91 ? -24.290 24.029 26.947 1.00 84.88 91 ALA A CA 1
ATOM 734 C C . ALA A 1 91 ? -23.968 22.528 26.909 1.00 84.88 91 ALA A C 1
ATOM 736 O O . ALA A 1 91 ? -24.816 21.717 27.276 1.00 84.88 91 ALA A O 1
ATOM 737 N N . PHE A 1 92 ? -22.730 22.164 26.554 1.00 85.88 92 PHE A N 1
ATOM 738 C CA . PHE A 1 92 ? -22.248 20.780 26.614 1.00 85.88 92 PHE A CA 1
ATOM 739 C C . PHE A 1 92 ? -22.334 20.219 28.041 1.00 85.88 92 PHE A C 1
ATOM 741 O O . PHE A 1 92 ? -22.932 19.171 28.256 1.00 85.88 92 PHE A O 1
ATOM 748 N N . ASN A 1 93 ? -21.829 20.946 29.041 1.00 87.81 93 ASN A N 1
ATOM 749 C CA . ASN A 1 93 ? -21.879 20.529 30.444 1.00 87.81 93 ASN A CA 1
ATOM 750 C C . ASN A 1 93 ? -23.316 20.362 30.957 1.00 87.81 93 ASN A C 1
ATOM 752 O O . ASN A 1 93 ? -23.594 19.463 31.750 1.00 87.81 93 ASN A O 1
ATOM 756 N N . LEU A 1 94 ? -24.240 21.235 30.541 1.00 87.75 94 LEU A N 1
ATOM 757 C CA . LEU A 1 94 ? -25.650 21.094 30.889 1.00 87.75 94 LEU A CA 1
ATOM 758 C C . LEU A 1 94 ? -26.260 19.840 30.253 1.00 87.75 94 LEU A C 1
ATOM 760 O O . LEU A 1 94 ? -26.908 19.075 30.964 1.00 87.75 94 LEU A O 1
ATOM 764 N N . ALA A 1 95 ? -26.007 19.605 28.964 1.00 86.50 95 ALA A N 1
ATOM 765 C CA . ALA A 1 95 ? -26.477 18.414 28.267 1.00 86.50 95 ALA A CA 1
ATOM 766 C C . ALA A 1 95 ? -25.937 17.129 28.907 1.00 86.50 95 ALA A C 1
ATOM 768 O O . ALA A 1 95 ? -26.716 16.237 29.218 1.00 86.50 95 ALA A O 1
ATOM 769 N N . ILE A 1 96 ? -24.638 17.083 29.220 1.00 85.19 96 ILE A N 1
ATOM 770 C CA . ILE A 1 96 ? -23.986 15.944 29.883 1.00 85.19 96 ILE A CA 1
ATOM 771 C C . ILE A 1 96 ? -24.621 15.643 31.249 1.00 85.19 96 ILE A C 1
ATOM 773 O O . ILE A 1 96 ? -24.758 14.478 31.616 1.00 85.19 96 ILE A O 1
ATOM 777 N N . ARG A 1 97 ? -25.027 16.666 32.014 1.00 88.00 97 ARG A N 1
ATOM 778 C CA . ARG A 1 97 ? -25.680 16.476 33.325 1.00 88.00 97 ARG A CA 1
ATOM 779 C C . ARG A 1 97 ? -27.103 15.932 33.233 1.00 88.00 97 ARG A C 1
ATOM 781 O O . ARG A 1 97 ? -27.538 15.287 34.177 1.00 88.00 97 ARG A O 1
ATOM 788 N N . LYS A 1 98 ? -27.815 16.220 32.142 1.00 92.56 98 LYS A N 1
ATOM 789 C CA . LYS A 1 98 ? -29.203 15.789 31.902 1.00 92.56 98 LYS A CA 1
ATOM 790 C C . LYS A 1 98 ? -29.305 14.671 30.861 1.00 92.56 98 LYS A C 1
ATOM 792 O O . LYS A 1 98 ? -30.396 14.415 30.357 1.00 92.56 98 LYS A O 1
ATOM 797 N N . LYS A 1 99 ? -28.184 14.048 30.489 1.00 90.62 99 LYS A N 1
ATOM 798 C CA . LYS A 1 99 ? -28.117 13.088 29.385 1.00 90.62 99 LYS A CA 1
ATOM 799 C C . LYS A 1 99 ? -28.923 11.830 29.693 1.00 90.62 99 LYS A C 1
ATOM 801 O O . LYS A 1 99 ? -28.875 11.317 30.805 1.00 90.62 99 LYS A O 1
ATOM 806 N N . LYS A 1 100 ? -29.571 11.276 28.672 1.00 88.19 100 LYS A N 1
ATOM 807 C CA . LYS A 1 100 ? -30.157 9.935 28.720 1.00 88.19 100 LYS A CA 1
ATOM 808 C C . LYS A 1 100 ? -29.399 9.017 27.777 1.00 88.19 100 LYS A C 1
ATOM 810 O O . LYS A 1 100 ? -29.387 9.253 26.571 1.00 88.19 100 LYS A O 1
ATOM 815 N N . ILE A 1 101 ? -28.786 7.973 28.327 1.00 80.19 101 ILE A N 1
ATOM 816 C CA . ILE A 1 101 ? -28.020 6.980 27.567 1.00 80.19 101 ILE A CA 1
ATOM 817 C C . ILE A 1 101 ? -28.913 5.776 27.258 1.00 80.19 101 ILE A C 1
ATOM 819 O O . ILE A 1 101 ? -29.533 5.215 28.158 1.00 80.19 101 ILE A O 1
ATOM 823 N N . TYR A 1 102 ? -28.975 5.393 25.985 1.00 77.12 102 TYR A N 1
ATOM 824 C CA . TYR A 1 102 ? -29.686 4.208 25.493 1.00 77.12 102 TYR A CA 1
ATOM 825 C C . TYR A 1 102 ? -28.741 3.035 25.189 1.00 77.12 102 TYR A C 1
ATOM 827 O O . TYR A 1 102 ? -29.224 1.955 24.871 1.00 77.12 102 TYR A O 1
ATOM 835 N N . PHE A 1 103 ? -27.421 3.220 25.342 1.00 71.06 103 PHE A N 1
ATOM 836 C CA . PHE A 1 103 ? -26.387 2.190 25.141 1.00 71.06 103 PHE A CA 1
ATOM 837 C C . PHE A 1 103 ? -26.381 1.591 23.724 1.00 71.06 103 PHE A C 1
ATOM 839 O O . PHE A 1 103 ? -26.130 0.403 23.526 1.00 71.06 103 PHE A O 1
ATOM 846 N N . THR A 1 104 ? -26.658 2.430 22.727 1.00 70.62 104 THR A N 1
ATOM 847 C CA . THR A 1 104 ? -26.768 2.058 21.311 1.00 70.62 104 THR A CA 1
ATOM 848 C C . THR A 1 104 ? -25.722 2.794 20.469 1.00 70.62 104 THR A C 1
ATOM 850 O O . THR A 1 104 ? -25.270 3.877 20.847 1.00 70.62 104 THR A O 1
ATOM 853 N N . ARG A 1 105 ? -25.337 2.218 19.315 1.00 68.38 105 ARG A N 1
ATOM 854 C CA . ARG A 1 105 ? -24.424 2.860 18.349 1.00 68.38 105 ARG A CA 1
ATOM 855 C C . ARG A 1 105 ? -24.917 4.255 17.951 1.00 68.38 105 ARG A C 1
ATOM 857 O O . ARG A 1 105 ? -26.111 4.553 18.009 1.00 68.38 105 ARG A O 1
ATOM 864 N N . HIS A 1 106 ? -23.982 5.106 17.556 1.00 75.94 106 HIS A N 1
ATOM 865 C CA . HIS A 1 106 ? -24.174 6.524 17.276 1.00 75.94 106 HIS A CA 1
ATOM 866 C C . HIS A 1 106 ? -24.650 7.398 18.448 1.00 75.94 106 HIS A C 1
ATOM 868 O O . HIS A 1 106 ? -25.104 8.516 18.219 1.00 75.94 106 HIS A O 1
ATOM 874 N N . GLN A 1 107 ? -24.517 6.930 19.695 1.00 79.56 107 GLN A N 1
ATOM 875 C CA . GLN A 1 107 ? -24.603 7.766 20.892 1.00 79.56 107 GLN A CA 1
ATOM 876 C C . GLN A 1 107 ? -23.306 7.665 21.695 1.00 79.56 107 GLN A C 1
ATOM 878 O O . GLN A 1 107 ? -22.944 6.591 22.171 1.00 79.56 107 GLN A O 1
ATOM 883 N N . ASN A 1 108 ? -22.623 8.792 21.885 1.00 74.62 108 ASN A N 1
ATOM 884 C CA . ASN A 1 108 ? -21.396 8.816 22.671 1.00 74.62 108 ASN A CA 1
ATOM 885 C C . ASN A 1 108 ? -21.670 8.812 24.189 1.00 74.62 108 ASN A C 1
ATOM 887 O O . ASN A 1 108 ? -22.798 9.008 24.649 1.00 74.62 108 ASN A O 1
ATOM 891 N N . VAL A 1 109 ? -20.612 8.662 24.994 1.00 70.88 109 VAL A N 1
ATOM 892 C CA . VAL A 1 109 ? -20.690 8.698 26.472 1.00 70.88 109 VAL A CA 1
ATOM 893 C C . VAL A 1 109 ? -21.248 9.994 27.039 1.00 70.88 109 VAL A C 1
ATOM 895 O O . VAL A 1 109 ? -21.769 10.016 28.153 1.00 70.88 109 VAL A O 1
ATOM 898 N N . GLU A 1 110 ? -21.138 11.092 26.302 1.00 76.50 110 GLU A N 1
ATOM 899 C CA . GLU A 1 110 ? -21.663 12.402 26.686 1.00 76.50 110 GLU A CA 1
ATOM 900 C C . GLU A 1 110 ? -23.169 12.524 26.391 1.00 76.50 110 GLU A C 1
ATOM 902 O O . GLU A 1 110 ? -23.803 13.477 26.838 1.00 76.50 110 GLU A O 1
ATOM 907 N N . GLY A 1 111 ? -23.757 11.536 25.705 1.00 77.88 111 GLY A N 1
ATOM 908 C CA . GLY A 1 111 ? -25.161 11.494 25.299 1.00 77.88 111 GLY A CA 1
ATOM 909 C C . GLY A 1 111 ? -25.454 12.185 23.967 1.00 77.88 111 GLY A C 1
ATOM 910 O O . GLY A 1 111 ? -26.626 12.320 23.606 1.00 77.88 111 GLY A O 1
ATOM 911 N N . MET A 1 112 ? -24.415 12.617 23.247 1.00 86.44 112 MET A N 1
ATOM 912 C CA . MET A 1 112 ? -24.503 13.220 21.918 1.00 86.44 112 MET A CA 1
ATOM 913 C C . MET A 1 112 ? -24.696 12.148 20.845 1.00 86.44 112 MET A C 1
ATOM 915 O O . MET A 1 112 ? -24.064 11.093 20.900 1.00 86.44 112 MET A O 1
ATOM 919 N N . LEU A 1 113 ? -25.528 12.444 19.849 1.00 85.69 113 LEU A N 1
ATOM 920 C CA . LEU A 1 113 ? -25.736 11.609 18.677 1.00 85.69 113 LEU A CA 1
ATOM 921 C C . LEU A 1 113 ? -24.770 11.980 17.547 1.00 85.69 113 LEU A C 1
ATOM 923 O O . LEU A 1 113 ? -24.694 13.145 17.158 1.00 85.69 113 LEU A O 1
ATOM 927 N N . CYS A 1 114 ? -24.092 10.988 16.973 1.00 78.44 114 CYS A N 1
ATOM 928 C CA . CYS A 1 114 ? -23.235 11.137 15.790 1.00 78.44 114 CYS A CA 1
ATOM 929 C C . CYS A 1 114 ? -23.881 10.509 14.545 1.00 78.44 114 CYS A C 1
ATOM 931 O O . CYS A 1 114 ? -23.317 9.641 13.895 1.00 78.44 114 CYS A O 1
ATOM 933 N N . ILE A 1 115 ? -25.099 10.949 14.227 1.00 72.81 115 ILE A N 1
ATOM 934 C CA . ILE A 1 115 ? -25.897 10.490 13.068 1.00 72.81 115 ILE A CA 1
ATOM 935 C C . ILE A 1 115 ? -25.972 11.529 11.935 1.00 72.81 115 ILE A C 1
ATOM 937 O O . ILE A 1 115 ? -26.781 11.417 11.015 1.00 72.81 115 ILE A O 1
ATOM 941 N N . LEU A 1 116 ? -25.181 12.596 12.045 1.00 68.81 116 LEU A N 1
ATOM 942 C CA . LEU A 1 116 ? -25.186 13.750 11.142 1.00 68.81 116 LEU A CA 1
ATOM 943 C C . LEU A 1 116 ? -23.914 13.806 10.292 1.00 68.81 116 LEU A C 1
ATOM 945 O O . LEU A 1 116 ? -23.438 14.893 9.969 1.00 68.81 116 LEU A O 1
ATOM 949 N N . GLU A 1 117 ? -23.343 12.641 9.986 1.00 61.59 117 GLU A N 1
ATOM 950 C CA . GLU A 1 117 ? -22.261 12.520 9.010 1.00 61.59 117 GLU A CA 1
ATOM 951 C C . GLU A 1 117 ? -22.730 13.078 7.653 1.00 61.59 117 GLU A C 1
ATOM 953 O O . GLU A 1 117 ? -23.923 13.056 7.332 1.00 61.59 117 GLU A O 1
ATOM 958 N N . THR A 1 118 ? -21.795 13.666 6.907 1.00 57.19 118 THR A N 1
ATOM 959 C CA . THR A 1 118 ? -22.037 14.215 5.567 1.00 57.19 118 THR A CA 1
ATOM 960 C C . THR A 1 118 ? -22.330 13.064 4.612 1.00 57.19 118 THR A C 1
ATOM 962 O O . THR A 1 118 ? -21.457 12.214 4.414 1.00 57.19 118 THR A O 1
ATOM 965 N N . ASP A 1 119 ? -23.541 13.018 4.056 1.00 52.75 119 ASP A N 1
ATOM 966 C CA . ASP A 1 119 ? -23.999 11.917 3.204 1.00 52.75 119 ASP A CA 1
ATOM 967 C C . ASP A 1 119 ? -23.368 11.989 1.799 1.00 52.75 119 ASP A C 1
ATOM 969 O O . ASP A 1 119 ? -23.308 10.970 1.107 1.00 52.75 119 ASP A O 1
ATOM 973 N N . ASP A 1 120 ? -22.886 13.166 1.366 1.00 51.56 120 ASP A N 1
ATOM 974 C CA . ASP A 1 120 ? -22.354 13.375 0.015 1.00 51.56 120 ASP A CA 1
ATOM 975 C C . ASP A 1 120 ? -21.016 14.138 -0.008 1.00 51.56 120 ASP A C 1
ATOM 977 O O . ASP A 1 120 ? -20.948 15.366 -0.085 1.00 51.56 120 ASP A O 1
ATOM 981 N N . LEU A 1 121 ? -19.913 13.384 -0.034 1.00 55.81 121 LEU A N 1
ATOM 982 C CA . LEU A 1 121 ? -18.561 13.920 -0.246 1.00 55.81 121 LEU A CA 1
ATOM 983 C C . LEU A 1 121 ? -18.262 14.273 -1.719 1.00 55.81 121 LEU A C 1
ATOM 985 O O . LEU A 1 121 ? -17.143 14.683 -2.034 1.00 55.81 121 LEU A O 1
ATOM 989 N N . HIS A 1 122 ? -19.212 14.078 -2.638 1.00 55.59 122 HIS A N 1
ATOM 990 C CA . HIS A 1 122 ? -19.025 14.268 -4.079 1.00 55.59 122 HIS A CA 1
ATOM 991 C C . HIS A 1 122 ? -19.618 15.579 -4.614 1.00 55.59 122 HIS A C 1
ATOM 993 O O . HIS A 1 122 ? -19.365 15.927 -5.770 1.00 55.59 122 HIS A O 1
ATOM 999 N N . SER A 1 123 ? -20.360 16.326 -3.795 1.00 60.31 123 SER A N 1
ATOM 1000 C CA . SER A 1 123 ? -20.905 17.636 -4.156 1.00 60.31 123 SER A CA 1
ATOM 1001 C C . SER A 1 123 ? -19.820 18.727 -4.190 1.00 60.31 123 SER A C 1
ATOM 1003 O O . SER A 1 123 ? -19.011 18.861 -3.275 1.00 60.31 123 SER A O 1
ATOM 1005 N N . GLU A 1 124 ? -19.834 19.579 -5.225 1.00 64.50 124 GLU A N 1
ATOM 1006 C CA . GLU A 1 124 ? -18.997 20.795 -5.288 1.00 64.50 124 GLU A CA 1
ATOM 1007 C C . GLU A 1 124 ? -19.464 21.897 -4.312 1.00 64.50 124 GLU A C 1
ATOM 1009 O O . GLU A 1 124 ? -18.754 22.878 -4.083 1.00 64.50 124 GLU A O 1
ATOM 1014 N N . GLN A 1 125 ? -20.664 21.758 -3.737 1.00 64.81 125 GLN A N 1
ATOM 1015 C CA . GLN A 1 125 ? -21.222 22.662 -2.731 1.00 64.81 125 GLN A CA 1
ATOM 1016 C C . GLN A 1 125 ? -21.104 22.049 -1.335 1.00 64.81 125 GLN A C 1
ATOM 1018 O O . GLN A 1 125 ? -21.320 20.850 -1.168 1.00 64.81 125 GLN A O 1
ATOM 1023 N N . ALA A 1 126 ? -20.820 22.886 -0.331 1.00 64.25 126 ALA A N 1
ATOM 1024 C CA . ALA A 1 126 ? -20.847 22.464 1.066 1.00 64.25 126 ALA A CA 1
ATOM 1025 C C . ALA A 1 126 ? -22.236 21.912 1.423 1.00 64.25 126 ALA A C 1
ATOM 1027 O O . ALA A 1 126 ? -23.241 22.601 1.235 1.00 64.25 126 ALA A O 1
ATOM 1028 N N . GLU A 1 127 ? -22.280 20.682 1.935 1.00 69.38 127 GLU A N 1
ATOM 1029 C CA . GLU A 1 127 ? -23.516 20.039 2.370 1.00 69.38 127 GLU A CA 1
ATOM 1030 C C . GLU A 1 127 ? -24.073 20.788 3.589 1.00 69.38 127 GLU A C 1
ATOM 1032 O O . GLU A 1 127 ? -23.504 20.763 4.681 1.00 69.38 127 GLU A O 1
ATOM 1037 N N . VAL A 1 128 ? -25.179 21.506 3.391 1.00 77.06 128 VAL A N 1
ATOM 1038 C CA . VAL A 1 128 ? -25.945 22.122 4.476 1.00 77.06 128 VAL A CA 1
ATOM 1039 C C . VAL A 1 128 ? -27.133 21.220 4.765 1.00 77.06 128 VAL A C 1
ATOM 1041 O O . VAL A 1 128 ? -28.104 21.202 4.010 1.00 77.06 128 VAL A O 1
ATOM 1044 N N . VAL A 1 129 ? -27.051 20.473 5.864 1.00 76.94 129 VAL A N 1
ATOM 1045 C CA . VAL A 1 129 ? -28.135 19.589 6.306 1.00 76.94 129 VAL A CA 1
ATOM 1046 C C . VAL A 1 129 ? -29.260 20.439 6.900 1.00 76.94 129 VAL A C 1
ATOM 1048 O O . VAL A 1 129 ? -29.033 21.220 7.830 1.00 76.94 129 VAL A O 1
ATOM 1051 N N . SER A 1 130 ? -30.475 20.301 6.364 1.00 83.00 130 SER A N 1
ATOM 1052 C CA . SER A 1 130 ? -31.642 21.017 6.883 1.00 83.00 130 SER A CA 1
ATOM 1053 C C . SER A 1 130 ? -32.028 20.504 8.273 1.00 83.00 130 SER A C 1
ATOM 1055 O O . SER A 1 130 ? -31.804 19.336 8.607 1.00 83.00 130 SER A O 1
ATOM 1057 N N . VAL A 1 131 ? -32.650 21.343 9.106 1.00 86.50 131 VAL A N 1
ATOM 1058 C CA . VAL A 1 131 ? -33.130 20.868 10.409 1.00 86.50 131 VAL A CA 1
ATOM 1059 C C . VAL A 1 131 ? -34.222 19.805 10.281 1.00 86.50 131 VAL A C 1
ATOM 1061 O O . VAL A 1 131 ? -34.293 18.917 11.128 1.00 86.50 131 VAL A O 1
ATOM 1064 N N . GLY A 1 132 ? -35.037 19.829 9.224 1.00 87.00 132 GLY A N 1
ATOM 1065 C CA . GLY A 1 132 ? -35.982 18.759 8.921 1.00 87.00 132 GLY A CA 1
ATOM 1066 C C . GLY A 1 132 ? -35.291 17.407 8.757 1.00 87.00 132 GLY A C 1
ATOM 1067 O O . GLY A 1 132 ? -35.719 16.429 9.375 1.00 87.00 132 GLY A O 1
ATOM 1068 N N . ASP A 1 133 ? -34.185 17.365 8.012 1.00 85.94 133 ASP A N 1
ATOM 1069 C CA . ASP A 1 133 ? -33.385 16.151 7.825 1.00 85.94 133 ASP A CA 1
ATOM 1070 C C . ASP A 1 133 ? -32.738 15.697 9.134 1.00 85.94 133 ASP A C 1
ATOM 1072 O O . ASP A 1 133 ? -32.811 14.515 9.471 1.00 85.94 133 ASP A O 1
ATOM 1076 N N . ILE A 1 134 ? -32.201 16.630 9.931 1.00 87.75 134 ILE A N 1
ATOM 1077 C CA . ILE A 1 134 ? -31.668 16.334 11.273 1.00 87.75 134 ILE A CA 1
ATOM 1078 C C . ILE A 1 134 ? -32.741 15.664 12.135 1.00 87.75 134 ILE A C 1
ATOM 1080 O O . ILE A 1 134 ? -32.505 14.600 12.705 1.00 87.75 134 ILE A O 1
ATOM 1084 N N . ILE A 1 135 ? -33.937 16.255 12.219 1.00 90.88 135 ILE A N 1
ATOM 1085 C CA . ILE A 1 135 ? -35.047 15.709 13.008 1.00 90.88 135 ILE A CA 1
ATOM 1086 C C . ILE A 1 135 ? -35.454 14.326 12.497 1.00 90.88 135 ILE A C 1
ATOM 1088 O O . ILE A 1 135 ? -35.691 13.433 13.310 1.00 90.88 135 ILE A O 1
ATOM 1092 N N . ASN A 1 136 ? -35.510 14.125 11.179 1.00 88.81 136 ASN A N 1
ATOM 1093 C CA . ASN A 1 136 ? -35.837 12.829 10.590 1.00 88.81 136 ASN A CA 1
ATOM 1094 C C . ASN A 1 136 ? -34.787 11.769 10.944 1.00 88.81 136 ASN A C 1
ATOM 1096 O O . ASN A 1 136 ? -35.162 10.699 11.417 1.00 88.81 136 ASN A O 1
ATOM 1100 N N . ARG A 1 137 ? -33.488 12.072 10.814 1.00 87.94 137 ARG A N 1
ATOM 1101 C CA . ARG A 1 137 ? -32.405 11.148 11.194 1.00 87.94 137 ARG A CA 1
ATOM 1102 C C . ARG A 1 137 ? -32.454 10.802 12.687 1.00 87.94 137 ARG A C 1
ATOM 1104 O O . ARG A 1 137 ? -32.389 9.628 13.047 1.00 87.94 137 ARG A O 1
ATOM 1111 N N . VAL A 1 138 ? -32.641 11.798 13.5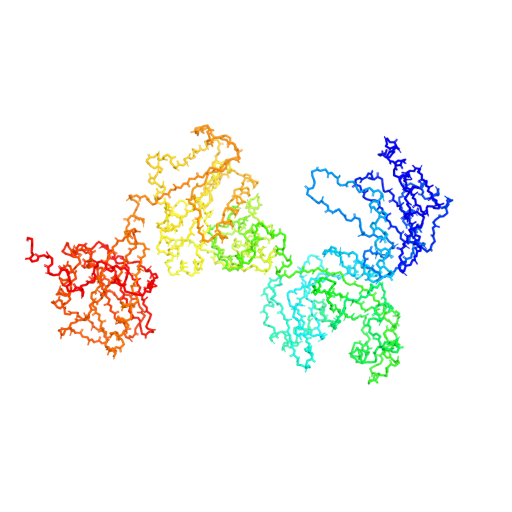61 1.00 90.38 138 VAL A N 1
ATOM 1112 C CA . VAL A 1 138 ? -32.784 11.585 15.017 1.00 90.38 138 VAL A CA 1
ATOM 1113 C C . VAL A 1 138 ? -34.013 10.733 15.333 1.00 90.38 138 VAL A C 1
ATOM 1115 O O . VAL A 1 138 ? -33.950 9.854 16.192 1.00 90.38 138 VAL A O 1
ATOM 1118 N N . MET A 1 139 ? -35.131 10.964 14.645 1.00 90.88 139 MET A N 1
ATOM 1119 C CA . MET A 1 139 ? -36.366 10.200 14.816 1.00 90.88 139 MET A CA 1
ATOM 1120 C C . MET A 1 139 ? -36.201 8.741 14.387 1.00 90.88 139 MET A C 1
ATOM 1122 O O . MET A 1 139 ? -36.598 7.854 15.142 1.00 90.88 139 MET A O 1
ATOM 1126 N N . GLU A 1 140 ? -35.562 8.482 13.244 1.00 87.50 140 GLU A N 1
ATOM 1127 C CA . GLU A 1 140 ? -35.242 7.125 12.782 1.00 87.50 140 GLU A CA 1
ATOM 1128 C C . GLU A 1 140 ? -34.329 6.397 13.777 1.00 87.50 140 GLU A C 1
ATOM 1130 O O . GLU A 1 140 ? -34.598 5.252 14.142 1.00 87.50 140 GLU A O 1
ATOM 1135 N N . TRP A 1 141 ? -33.311 7.082 14.306 1.00 88.31 141 TRP A N 1
ATOM 1136 C CA . TRP A 1 141 ? -32.461 6.531 15.362 1.00 88.31 141 TRP A CA 1
ATOM 1137 C C . TRP A 1 141 ? -33.263 6.208 16.635 1.00 88.31 141 TRP A C 1
ATOM 1139 O O . TRP A 1 141 ? -33.160 5.107 17.179 1.00 88.31 141 TRP A O 1
ATOM 1149 N N . CYS A 1 142 ? -34.138 7.121 17.082 1.00 89.81 142 CYS A N 1
ATOM 1150 C CA . CYS A 1 142 ? -35.011 6.892 18.239 1.00 89.81 142 CYS A CA 1
ATOM 1151 C C . CYS A 1 142 ? -35.971 5.716 17.999 1.00 89.81 142 CYS A C 1
ATOM 1153 O O . CYS A 1 142 ? -36.232 4.940 18.919 1.00 89.81 142 CYS A O 1
ATOM 1155 N N . ARG A 1 143 ? -36.472 5.531 16.770 1.00 88.44 143 ARG A N 1
ATOM 1156 C CA . ARG A 1 143 ? -37.284 4.364 16.394 1.00 88.44 143 ARG A CA 1
ATOM 1157 C C . ARG A 1 143 ? -36.495 3.064 16.532 1.00 88.44 143 ARG A C 1
ATOM 1159 O O . ARG A 1 143 ? -37.052 2.082 17.026 1.00 88.44 143 ARG A O 1
ATOM 1166 N N . GLY A 1 144 ? -35.213 3.065 16.171 1.00 84.06 144 GLY A N 1
ATOM 1167 C CA . GLY A 1 144 ? -34.321 1.924 16.378 1.00 84.06 144 GLY A CA 1
ATOM 1168 C C . GLY A 1 144 ? -34.254 1.485 17.840 1.00 84.06 144 GLY A C 1
ATOM 1169 O O . GLY A 1 144 ? -34.363 0.296 18.122 1.00 84.06 144 GLY A O 1
ATOM 1170 N N . THR A 1 145 ? -34.239 2.427 18.792 1.00 83.25 145 THR A N 1
ATOM 1171 C CA . THR A 1 145 ? -34.251 2.088 20.234 1.00 83.25 145 THR A CA 1
ATOM 1172 C C . THR A 1 145 ? -35.530 1.385 20.706 1.00 83.25 145 THR A C 1
ATOM 1174 O O . THR A 1 145 ? -35.507 0.699 21.724 1.00 83.25 145 THR A O 1
ATOM 1177 N N . LEU A 1 146 ? -36.646 1.533 19.981 1.00 85.06 146 LEU A N 1
ATOM 1178 C CA . LEU A 1 146 ? -37.924 0.882 20.301 1.00 85.06 146 LEU A CA 1
ATOM 1179 C C . LEU A 1 146 ? -38.126 -0.445 19.568 1.00 85.06 146 LEU A C 1
ATOM 1181 O O . LEU A 1 146 ? -38.877 -1.293 20.039 1.00 85.06 146 LEU A O 1
ATOM 1185 N N . THR A 1 147 ? -37.526 -0.591 18.388 1.00 83.44 147 THR A N 1
ATOM 1186 C CA . THR A 1 147 ? -37.801 -1.698 17.456 1.00 83.44 147 THR A CA 1
ATOM 1187 C C . THR A 1 147 ? -36.645 -2.687 17.339 1.00 83.44 147 THR A C 1
ATOM 1189 O O . THR A 1 147 ? -36.862 -3.809 16.898 1.00 83.44 147 THR A O 1
ATOM 1192 N N . GLY A 1 148 ? -35.431 -2.286 17.727 1.00 75.56 148 GLY A N 1
ATOM 1193 C CA . GLY A 1 148 ? -34.190 -3.012 17.452 1.00 75.56 148 GLY A CA 1
ATOM 1194 C C . GLY A 1 148 ? -33.636 -2.783 16.039 1.00 75.56 148 GLY A C 1
ATOM 1195 O O . GLY A 1 148 ? -32.513 -3.194 15.759 1.00 75.56 148 GLY A O 1
ATOM 1196 N N . GLU A 1 149 ? -34.377 -2.101 15.161 1.00 75.31 149 GLU A N 1
ATOM 1197 C CA . GLU A 1 149 ? -34.000 -1.851 13.766 1.00 75.31 149 GLU A CA 1
ATOM 1198 C C . GLU A 1 149 ? -33.410 -0.443 13.605 1.00 75.31 149 GLU A C 1
ATOM 1200 O O . GLU A 1 149 ? -34.134 0.553 13.533 1.00 75.31 149 GLU A O 1
ATOM 1205 N N . PHE A 1 150 ? -32.082 -0.351 13.555 1.00 74.19 150 PHE A N 1
ATOM 1206 C CA . PHE A 1 150 ? -31.364 0.909 13.344 1.00 74.19 150 PHE A CA 1
ATOM 1207 C C . PHE A 1 150 ? -31.075 1.161 11.852 1.00 74.19 150 PHE A C 1
ATOM 1209 O O . PHE A 1 150 ? -31.039 0.208 11.070 1.00 74.19 150 PHE A O 1
ATOM 1216 N N . PRO A 1 151 ? -30.847 2.426 11.447 1.00 66.88 151 PRO A N 1
ATOM 1217 C CA . PRO A 1 151 ? -30.317 2.752 10.122 1.00 66.88 151 PRO A CA 1
ATOM 1218 C C . PRO A 1 151 ? -28.992 2.023 9.833 1.00 66.88 151 PRO A C 1
ATOM 1220 O O . PRO A 1 151 ? -28.310 1.575 10.752 1.00 66.88 151 PRO A O 1
ATOM 1223 N N . LEU A 1 152 ? -28.622 1.909 8.553 1.00 59.09 152 LEU A N 1
ATOM 1224 C CA . LEU A 1 152 ? -27.324 1.352 8.158 1.00 59.09 152 LEU A CA 1
ATOM 1225 C C . LEU A 1 152 ? -26.187 2.245 8.686 1.00 59.09 152 LEU A C 1
ATOM 1227 O O . LEU A 1 152 ? -26.109 3.410 8.307 1.00 59.09 152 LEU A O 1
ATOM 1231 N N . ASP A 1 153 ? -25.315 1.687 9.528 1.00 57.03 153 ASP A N 1
ATOM 1232 C CA . ASP A 1 153 ? -24.135 2.385 10.063 1.00 57.03 153 ASP A CA 1
ATOM 1233 C C . ASP A 1 153 ? -23.080 2.634 8.971 1.00 57.03 153 ASP A C 1
ATOM 1235 O O . ASP A 1 153 ? -22.992 1.900 7.977 1.00 57.03 153 ASP A O 1
ATOM 1239 N N . THR A 1 154 ? -22.193 3.605 9.184 1.00 54.09 154 THR A N 1
ATOM 1240 C CA . THR A 1 154 ? -20.944 3.759 8.421 1.00 54.09 154 THR A CA 1
ATOM 1241 C C . THR A 1 154 ? -19.858 2.804 8.944 1.00 54.09 154 THR A C 1
ATOM 1243 O O . THR A 1 154 ? -20.036 2.123 9.951 1.00 54.09 154 THR A O 1
ATOM 1246 N N . ASN A 1 155 ? -18.760 2.624 8.199 1.00 48.47 155 ASN A N 1
ATOM 1247 C CA . ASN A 1 155 ? -17.673 1.703 8.590 1.00 48.47 155 ASN A CA 1
ATOM 1248 C C . ASN A 1 155 ? -16.785 2.249 9.725 1.00 48.47 155 ASN A C 1
ATOM 1250 O O . ASN A 1 155 ? -15.898 1.541 10.184 1.00 48.47 155 ASN A O 1
ATOM 1254 N N . GLU A 1 156 ? -16.980 3.500 10.144 1.00 50.62 156 GLU A N 1
ATOM 1255 C CA . GLU A 1 156 ? -16.028 4.235 10.989 1.00 50.62 156 GLU A CA 1
ATOM 1256 C C . GLU A 1 156 ? -16.398 4.237 12.483 1.00 50.62 156 GLU A C 1
ATOM 1258 O O . GLU A 1 156 ? -15.795 4.963 13.271 1.00 50.62 156 GLU A O 1
ATOM 1263 N N . PHE A 1 157 ? -17.384 3.437 12.899 1.00 54.56 157 PHE A N 1
ATOM 1264 C CA . PHE A 1 157 ? -17.883 3.472 14.271 1.00 54.56 157 PHE A CA 1
ATOM 1265 C C . PHE A 1 157 ? -17.238 2.403 15.166 1.00 54.56 157 PHE A C 1
ATOM 1267 O O . PHE A 1 157 ? -17.541 1.218 15.047 1.00 54.56 157 PHE A O 1
ATOM 1274 N N . GLU A 1 158 ? -16.399 2.827 16.114 1.00 60.38 158 GLU A N 1
ATOM 1275 C CA . GLU A 1 158 ? -15.726 1.942 17.074 1.00 60.38 158 GLU A CA 1
ATOM 1276 C C . GLU A 1 158 ? -16.426 1.938 18.444 1.00 60.38 158 GLU A C 1
ATOM 1278 O O . GLU A 1 158 ? -16.445 2.946 19.155 1.00 60.38 158 GLU A O 1
ATOM 1283 N N . LEU A 1 159 ? -16.925 0.772 18.875 1.00 65.06 159 LEU A N 1
ATOM 1284 C CA . LEU A 1 159 ? -17.574 0.570 20.185 1.00 65.06 159 LEU A CA 1
ATOM 1285 C C . LEU A 1 159 ? -16.728 1.066 21.374 1.00 65.06 159 LEU A C 1
ATOM 1287 O O . LEU A 1 159 ? -17.270 1.591 22.348 1.00 65.06 159 LEU A O 1
ATOM 1291 N N . ILE A 1 160 ? -15.402 0.932 21.293 1.00 66.94 160 ILE A N 1
ATOM 1292 C CA . ILE A 1 160 ? -14.470 1.298 22.369 1.00 66.94 160 ILE A CA 1
ATOM 1293 C C . ILE A 1 160 ? -14.302 2.804 22.571 1.00 66.94 160 ILE A C 1
ATOM 1295 O O . ILE A 1 160 ? -13.988 3.205 23.689 1.00 66.94 160 ILE A O 1
ATOM 1299 N N . GLN A 1 161 ? -14.540 3.651 21.562 1.00 64.69 161 GLN A N 1
ATOM 1300 C CA . GLN A 1 161 ? -14.407 5.115 21.698 1.00 64.69 161 GLN A CA 1
ATOM 1301 C C . GLN A 1 161 ? -15.429 5.721 22.673 1.00 64.69 161 GLN A C 1
ATOM 1303 O O . GLN A 1 161 ? -15.354 6.895 23.041 1.00 64.69 161 GLN A O 1
ATOM 1308 N N . HIS A 1 162 ? -16.397 4.916 23.103 1.00 65.44 162 HIS A N 1
ATOM 1309 C CA . HIS A 1 162 ? -17.425 5.275 24.066 1.00 65.44 162 HIS A CA 1
ATOM 1310 C C . HIS A 1 162 ? -17.224 4.605 25.424 1.00 65.44 162 HIS A C 1
ATOM 1312 O O . HIS A 1 162 ? -18.160 4.509 26.212 1.00 65.44 162 HIS A O 1
ATOM 1318 N N . PHE A 1 163 ? -16.018 4.152 25.742 1.00 76.19 163 PHE A N 1
ATOM 1319 C CA . PHE A 1 163 ? -15.730 3.671 27.083 1.00 76.19 163 PHE A CA 1
ATOM 1320 C C . PHE A 1 163 ? -15.329 4.843 28.000 1.00 76.19 163 PHE A C 1
ATOM 1322 O O . PHE A 1 163 ? -14.553 5.716 27.620 1.00 76.19 163 PHE A O 1
ATOM 1329 N N . HIS A 1 164 ? -15.841 4.906 29.237 1.00 75.56 164 HIS A N 1
ATOM 1330 C CA . HIS A 1 164 ? -15.619 6.069 30.117 1.00 75.56 164 HIS A CA 1
ATOM 1331 C C . HIS A 1 164 ? -14.146 6.300 30.496 1.00 75.56 164 HIS A C 1
ATOM 1333 O O . HIS A 1 164 ? -13.737 7.434 30.756 1.00 75.56 164 HIS A O 1
ATOM 1339 N N . LYS A 1 165 ? -13.355 5.227 30.580 1.00 83.50 165 LYS A N 1
ATOM 1340 C CA . LYS A 1 165 ? -11.939 5.251 30.970 1.00 83.50 165 LYS A CA 1
ATOM 1341 C C . LYS A 1 165 ? -11.067 4.597 29.908 1.00 83.50 165 LYS A C 1
ATOM 1343 O O . LYS A 1 165 ? -11.226 3.422 29.611 1.00 83.50 165 LYS A O 1
ATOM 1348 N N . HIS A 1 166 ? -10.091 5.335 29.399 1.00 86.81 166 HIS A N 1
ATOM 1349 C CA . HIS A 1 166 ? -9.128 4.811 28.437 1.00 86.81 166 HIS A CA 1
ATOM 1350 C C . HIS A 1 166 ? -7.736 4.690 29.049 1.00 86.81 166 HIS A C 1
ATOM 1352 O O . HIS A 1 166 ? -7.274 5.605 29.740 1.00 86.81 166 HIS A O 1
ATOM 1358 N N . ALA A 1 167 ? -7.046 3.598 28.727 1.00 90.75 167 ALA A N 1
ATOM 1359 C CA . ALA A 1 167 ? -5.639 3.410 29.049 1.00 90.75 167 ALA A CA 1
ATOM 1360 C C . ALA A 1 167 ? -4.779 4.339 28.172 1.00 90.75 167 ALA A C 1
ATOM 1362 O O . ALA A 1 167 ? -4.421 4.007 27.047 1.00 90.75 167 ALA A O 1
ATOM 1363 N N . LYS A 1 168 ? -4.450 5.536 28.675 1.00 86.94 168 LYS A N 1
ATOM 1364 C CA . LYS A 1 168 ? -3.717 6.571 27.909 1.00 86.94 168 LYS A CA 1
ATOM 1365 C C . LYS A 1 168 ? -2.272 6.193 27.565 1.00 86.94 168 LYS A C 1
ATOM 1367 O O . LYS A 1 168 ? -1.639 6.844 26.740 1.00 86.94 168 LYS A O 1
ATOM 1372 N N . ASP A 1 169 ? -1.741 5.184 28.238 1.00 88.81 169 ASP A N 1
ATOM 1373 C CA . ASP A 1 169 ? -0.389 4.661 28.094 1.00 88.81 169 ASP A CA 1
ATOM 1374 C C . ASP A 1 169 ? -0.298 3.458 27.141 1.00 88.81 169 ASP A C 1
ATOM 1376 O O . ASP A 1 169 ? 0.802 2.954 26.928 1.00 88.81 169 ASP A O 1
ATOM 1380 N N . LEU A 1 170 ? -1.414 3.014 26.547 1.00 90.31 170 LEU A N 1
ATOM 1381 C CA . LEU A 1 170 ? -1.471 1.830 25.686 1.00 90.31 170 LEU A CA 1
ATOM 1382 C C . LEU A 1 170 ? -2.259 2.089 24.399 1.00 90.31 170 LEU A C 1
ATOM 1384 O O . LEU A 1 170 ? -3.379 2.588 24.433 1.00 90.31 170 LEU A O 1
ATOM 1388 N N . ASN A 1 171 ? -1.683 1.683 23.270 1.00 91.25 171 ASN A N 1
ATOM 1389 C CA . ASN A 1 171 ? -2.329 1.666 21.959 1.00 91.25 171 ASN A CA 1
ATOM 1390 C C . ASN A 1 171 ? -1.984 0.347 21.269 1.00 91.25 171 ASN A C 1
ATOM 1392 O O . ASN A 1 171 ? -0.807 -0.025 21.212 1.00 91.25 171 ASN A O 1
ATOM 1396 N N . PHE A 1 172 ? -2.995 -0.358 20.770 1.00 92.44 172 PHE A N 1
ATOM 1397 C CA . PHE A 1 172 ? -2.846 -1.668 20.140 1.00 92.44 172 PHE A CA 1
ATOM 1398 C C . PHE A 1 172 ? -3.057 -1.571 18.633 1.00 92.44 172 PHE A C 1
ATOM 1400 O O . PHE A 1 172 ? -4.078 -1.083 18.174 1.00 92.44 172 PHE A O 1
ATOM 1407 N N . ILE A 1 173 ? -2.113 -2.086 17.854 1.00 90.31 173 ILE A N 1
ATOM 1408 C CA . ILE A 1 173 ? -2.282 -2.278 16.418 1.00 90.31 173 ILE A CA 1
ATOM 1409 C C . ILE A 1 173 ? -2.623 -3.743 16.170 1.00 90.31 173 ILE A C 1
ATOM 1411 O O . ILE A 1 173 ? -1.798 -4.620 16.427 1.00 90.31 173 ILE A O 1
ATOM 1415 N N . ILE A 1 174 ? -3.821 -4.018 15.673 1.00 91.19 174 ILE A N 1
ATOM 1416 C CA . ILE A 1 174 ? -4.305 -5.367 15.383 1.00 91.19 174 ILE A CA 1
ATOM 1417 C C . ILE A 1 174 ? -3.752 -5.806 14.021 1.00 91.19 174 ILE A C 1
ATOM 1419 O O . ILE A 1 174 ? -3.841 -5.075 13.038 1.00 91.19 174 ILE A O 1
ATOM 1423 N N . SER A 1 175 ? -3.150 -6.994 13.962 1.00 89.12 175 SER A N 1
ATOM 1424 C CA . SER A 1 175 ? -2.547 -7.552 12.744 1.00 89.12 175 SER A CA 1
ATOM 1425 C C . SER A 1 175 ? -3.424 -8.627 12.100 1.00 89.12 175 SER A C 1
ATOM 1427 O O . SER A 1 175 ? -4.368 -9.123 12.717 1.00 89.12 175 SER A O 1
ATOM 1429 N N . ASP A 1 176 ? -3.054 -9.077 10.894 1.00 87.56 176 ASP A N 1
ATOM 1430 C CA . ASP A 1 176 ? -3.719 -10.198 10.205 1.00 87.56 176 ASP A CA 1
ATOM 1431 C C . ASP A 1 176 ? -3.799 -11.477 11.053 1.00 87.56 176 ASP A C 1
ATOM 1433 O O . ASP A 1 176 ? -4.722 -12.274 10.883 1.00 87.56 176 ASP A O 1
ATOM 1437 N N . ALA A 1 177 ? -2.892 -11.653 12.021 1.00 87.38 177 ALA A N 1
ATOM 1438 C CA . ALA A 1 177 ? -2.893 -12.802 12.920 1.00 87.38 177 ALA A CA 1
ATOM 1439 C C . ALA A 1 177 ? -4.194 -12.926 13.739 1.00 87.38 177 ALA A C 1
ATOM 1441 O O . ALA A 1 177 ? -4.586 -14.028 14.116 1.00 87.38 177 ALA A O 1
ATOM 1442 N N . PHE A 1 178 ? -4.892 -11.813 13.977 1.00 92.00 178 PHE A N 1
ATOM 1443 C CA . PHE A 1 178 ? -6.141 -11.752 14.741 1.00 92.00 178 PHE A CA 1
ATOM 1444 C C . PHE A 1 178 ? -7.391 -12.066 13.898 1.00 92.00 178 PHE A C 1
ATOM 1446 O O . PHE A 1 178 ? -8.506 -12.062 14.426 1.00 92.00 178 PHE A O 1
ATOM 1453 N N . SER A 1 179 ? -7.216 -12.366 12.607 1.00 89.44 179 SER A N 1
ATOM 1454 C CA . SER A 1 179 ? -8.309 -12.674 11.673 1.00 89.44 179 SER A CA 1
ATOM 1455 C C . SER A 1 179 ? -8.645 -14.171 11.589 1.00 89.44 179 SER A C 1
ATOM 1457 O O . SER A 1 179 ? -9.576 -14.547 10.881 1.00 89.44 179 SER A O 1
ATOM 1459 N N . ASP A 1 180 ? -7.914 -15.043 12.297 1.00 88.69 180 ASP A N 1
ATOM 1460 C CA . ASP A 1 180 ? -8.170 -16.488 12.289 1.00 88.69 180 ASP A CA 1
ATOM 1461 C C . ASP A 1 180 ? -9.484 -16.829 13.015 1.00 88.69 180 ASP A C 1
ATOM 1463 O O . ASP A 1 180 ? -9.595 -16.758 14.243 1.00 88.69 180 ASP A O 1
ATOM 1467 N N . LEU A 1 181 ? -10.494 -17.216 12.235 1.00 89.50 181 LEU A N 1
ATOM 1468 C CA . LEU A 1 181 ? -11.827 -17.580 12.717 1.00 89.50 181 LEU A CA 1
ATOM 1469 C C . LEU A 1 181 ? -11.881 -18.961 13.383 1.00 89.50 181 LEU A C 1
ATOM 1471 O O . LEU A 1 181 ? -12.858 -19.258 14.065 1.00 89.50 181 LEU A O 1
ATOM 1475 N N . THR A 1 182 ? -10.864 -19.807 13.194 1.00 90.94 182 THR A N 1
ATOM 1476 C CA . THR A 1 182 ? -10.852 -21.172 13.740 1.00 90.94 182 THR A CA 1
ATOM 1477 C C . THR A 1 182 ? -10.657 -21.184 15.249 1.00 90.94 182 THR A C 1
ATOM 1479 O O . THR A 1 182 ? -11.194 -22.059 15.920 1.00 90.94 182 THR A O 1
ATOM 1482 N N . ILE A 1 183 ? -9.932 -20.205 15.792 1.00 92.75 183 ILE A N 1
ATOM 1483 C CA . ILE A 1 183 ? -9.728 -20.026 17.230 1.00 92.75 183 ILE A CA 1
ATOM 1484 C C . ILE A 1 183 ? -10.895 -19.191 17.753 1.00 92.75 183 ILE A C 1
ATOM 1486 O O . ILE A 1 183 ? -11.209 -18.164 17.157 1.00 92.75 183 ILE A O 1
ATOM 1490 N N . ILE A 1 184 ? -11.540 -19.600 18.847 1.00 93.62 184 ILE A N 1
ATOM 1491 C CA . ILE A 1 184 ? -12.711 -18.895 19.410 1.00 93.62 184 ILE A CA 1
ATOM 1492 C C . ILE A 1 184 ? -12.472 -18.309 20.802 1.00 93.62 184 ILE A C 1
ATOM 1494 O O . ILE A 1 184 ? -13.222 -17.441 21.242 1.00 93.62 184 ILE A O 1
ATOM 1498 N N . LYS A 1 185 ? -11.448 -18.776 21.514 1.00 94.31 185 LYS A N 1
ATOM 1499 C CA . LYS A 1 185 ? -11.023 -18.240 22.810 1.00 94.31 185 LYS A CA 1
ATOM 1500 C C . LYS A 1 185 ? -9.583 -18.637 23.085 1.00 94.31 185 LYS A C 1
ATOM 1502 O O . LYS A 1 185 ? -9.126 -19.663 22.580 1.00 94.31 185 LYS A O 1
ATOM 1507 N N . GLY A 1 186 ? -8.887 -17.879 23.923 1.00 94.06 186 GLY A N 1
ATOM 1508 C CA . GLY A 1 186 ? -7.532 -18.230 24.334 1.00 94.06 186 GLY A CA 1
ATOM 1509 C C . GLY A 1 186 ? -6.721 -17.054 24.853 1.00 94.06 186 GLY A C 1
ATOM 1510 O O . GLY A 1 186 ? -7.239 -16.171 25.533 1.00 94.06 186 GLY A O 1
ATOM 1511 N N . ASP A 1 187 ? -5.433 -17.067 24.536 1.00 92.69 187 ASP A N 1
ATOM 1512 C CA . ASP A 1 187 ? -4.471 -16.020 24.837 1.00 92.69 187 ASP A CA 1
ATOM 1513 C C . ASP A 1 187 ? -4.208 -15.157 23.592 1.00 92.69 187 ASP A C 1
ATOM 1515 O O . ASP A 1 187 ? -4.240 -15.635 22.454 1.00 92.69 187 ASP A O 1
ATOM 1519 N N . PHE A 1 188 ? -3.927 -13.877 23.813 1.00 94.19 188 PHE A N 1
ATOM 1520 C CA . PHE A 1 188 ? -3.433 -12.962 22.788 1.00 94.19 188 PHE A CA 1
ATOM 1521 C C . PHE A 1 188 ? -2.117 -12.329 23.225 1.00 94.19 188 PHE A C 1
ATOM 1523 O O . PHE A 1 188 ? -1.823 -12.231 24.424 1.00 94.19 188 PHE A O 1
ATOM 1530 N N . TYR A 1 189 ? -1.352 -11.859 22.242 1.00 91.00 189 TYR A N 1
ATOM 1531 C CA . TYR A 1 189 ? -0.020 -11.313 22.447 1.00 91.00 189 TYR A CA 1
ATOM 1532 C C . TYR A 1 189 ? 0.177 -10.018 21.661 1.00 91.00 189 TYR A C 1
ATOM 1534 O O . TYR A 1 189 ? -0.036 -9.983 20.449 1.00 91.00 189 TYR A O 1
ATOM 1542 N N . PHE A 1 190 ? 0.632 -8.976 22.352 1.00 90.56 190 PHE A N 1
ATOM 1543 C CA . PHE A 1 190 ? 0.974 -7.674 21.778 1.00 90.56 190 PHE A CA 1
ATOM 1544 C C . PHE A 1 190 ? 2.414 -7.313 22.129 1.00 90.56 190 PHE A C 1
ATOM 1546 O O . PHE A 1 190 ? 2.774 -7.278 23.301 1.00 90.56 190 PHE A O 1
ATOM 1553 N N . GLU A 1 191 ? 3.245 -7.046 21.131 1.00 85.69 191 GLU A N 1
ATOM 1554 C CA . GLU A 1 191 ? 4.666 -6.734 21.294 1.00 85.69 191 GLU A CA 1
ATOM 1555 C C . GLU A 1 191 ? 4.918 -5.245 21.080 1.00 85.69 191 GLU A C 1
ATOM 1557 O O . GLU A 1 191 ? 4.389 -4.640 20.150 1.00 85.69 191 GLU A O 1
ATOM 1562 N N . GLN A 1 192 ? 5.713 -4.636 21.951 1.00 83.56 192 GLN A N 1
ATOM 1563 C CA . GLN A 1 192 ? 6.014 -3.216 21.899 1.00 83.56 192 GLN A CA 1
ATOM 1564 C C . GLN A 1 192 ? 6.787 -2.901 20.619 1.00 83.56 192 GLN A C 1
ATOM 1566 O O . GLN A 1 192 ? 7.857 -3.457 20.368 1.00 83.56 192 GLN A O 1
ATOM 1571 N N . ILE A 1 193 ? 6.269 -1.968 19.822 1.00 77.12 193 ILE A N 1
ATOM 1572 C CA . ILE A 1 193 ? 7.038 -1.409 18.716 1.00 77.12 193 ILE A CA 1
ATOM 1573 C C . ILE A 1 193 ? 7.958 -0.354 19.315 1.00 77.12 193 ILE A C 1
ATOM 1575 O O . ILE A 1 193 ? 7.490 0.568 19.985 1.00 77.12 193 ILE A O 1
ATOM 1579 N N . THR A 1 194 ? 9.260 -0.450 19.047 1.00 64.25 194 THR A N 1
ATOM 1580 C CA . THR A 1 194 ? 10.255 0.559 19.438 1.00 64.25 194 THR A CA 1
ATOM 1581 C C . THR A 1 194 ? 10.068 1.847 18.619 1.00 64.25 194 THR A C 1
ATOM 1583 O O . THR A 1 194 ? 10.897 2.220 17.791 1.00 64.25 194 THR A O 1
ATOM 1586 N N . ALA A 1 195 ? 8.942 2.529 18.815 1.00 57.44 195 ALA A N 1
ATOM 1587 C CA . ALA A 1 195 ? 8.684 3.883 18.359 1.00 57.44 195 ALA A CA 1
ATOM 1588 C C . ALA A 1 195 ? 9.140 4.881 19.439 1.00 57.44 195 ALA A C 1
ATOM 1590 O O . ALA A 1 195 ? 9.423 4.519 20.578 1.00 57.44 195 ALA A O 1
ATOM 1591 N N . LEU A 1 196 ? 9.214 6.170 19.096 1.00 51.03 196 LEU A N 1
ATOM 1592 C CA . LEU A 1 196 ? 9.634 7.239 20.020 1.00 51.03 196 LEU A CA 1
ATOM 1593 C C . LEU A 1 196 ? 8.751 7.348 21.286 1.00 51.03 196 LEU A C 1
ATOM 1595 O O . LEU A 1 196 ? 9.160 7.992 22.251 1.00 51.03 196 LEU A O 1
ATOM 1599 N N . SER A 1 197 ? 7.574 6.715 21.293 1.00 60.09 197 SER A N 1
ATOM 1600 C CA . SER A 1 197 ? 6.685 6.557 22.444 1.00 60.09 197 SER A CA 1
ATOM 1601 C C . SER A 1 197 ? 6.596 5.084 22.851 1.00 60.09 197 SER A C 1
ATOM 1603 O O . SER A 1 197 ? 6.154 4.251 22.064 1.00 60.09 197 SER A O 1
ATOM 1605 N N . GLY A 1 198 ? 6.934 4.762 24.102 1.00 68.75 198 GLY A N 1
ATOM 1606 C CA . GLY A 1 198 ? 6.832 3.402 24.654 1.00 68.75 198 GLY A CA 1
ATOM 1607 C C . GLY A 1 198 ? 5.400 2.885 24.871 1.00 68.75 198 GLY A C 1
ATOM 1608 O O . GLY A 1 198 ? 5.210 1.969 25.660 1.00 68.75 198 GLY A O 1
ATOM 1609 N N . THR A 1 199 ? 4.399 3.473 24.217 1.00 84.38 199 THR A N 1
ATOM 1610 C CA . THR A 1 199 ? 2.964 3.221 24.429 1.00 84.38 199 THR A CA 1
ATOM 1611 C C . THR A 1 199 ? 2.309 2.406 23.310 1.00 84.38 199 THR A C 1
ATOM 1613 O O . THR A 1 199 ? 1.117 2.121 23.394 1.00 84.38 199 THR A O 1
ATOM 1616 N N . LEU A 1 200 ? 3.042 2.066 22.243 1.00 87.69 200 LEU A N 1
ATOM 1617 C CA . LEU A 1 200 ? 2.499 1.426 21.042 1.00 87.69 200 LEU A CA 1
ATOM 1618 C C . LEU A 1 200 ? 2.889 -0.051 20.966 1.00 87.69 200 LEU A C 1
ATOM 1620 O O . LEU A 1 200 ? 4.073 -0.387 21.034 1.00 87.69 200 LEU A O 1
ATOM 1624 N N . PHE A 1 201 ? 1.900 -0.920 20.768 1.00 88.81 201 PHE A N 1
ATOM 1625 C CA . PHE A 1 201 ? 2.095 -2.362 20.689 1.00 88.81 201 PHE A CA 1
ATOM 1626 C C . PHE A 1 201 ? 1.437 -2.949 19.440 1.00 88.81 201 PHE A C 1
ATOM 1628 O O . PHE A 1 201 ? 0.316 -2.595 19.096 1.00 88.81 201 PHE A O 1
ATOM 1635 N N . TYR A 1 202 ? 2.120 -3.879 18.781 1.00 88.25 202 TYR A N 1
ATOM 1636 C CA . TYR A 1 202 ? 1.661 -4.599 17.599 1.00 88.25 202 TYR A CA 1
ATOM 1637 C C . TYR A 1 202 ? 1.179 -6.000 17.957 1.00 88.25 202 TYR A C 1
ATOM 1639 O O . TYR A 1 202 ? 1.834 -6.709 18.719 1.00 88.25 202 TYR A O 1
ATOM 1647 N N . GLY A 1 203 ? 0.053 -6.417 17.388 1.00 90.25 203 GLY A N 1
ATOM 1648 C CA . GLY A 1 203 ? -0.521 -7.738 17.586 1.00 90.25 203 GLY A CA 1
ATOM 1649 C C . GLY A 1 203 ? 0.401 -8.820 17.035 1.00 90.25 203 GLY A C 1
ATOM 1650 O O . GLY A 1 203 ? 0.434 -9.063 15.831 1.00 90.25 203 GLY A O 1
ATOM 1651 N N . ALA A 1 204 ? 1.131 -9.500 17.915 1.00 85.75 204 ALA A N 1
ATOM 1652 C CA . ALA A 1 204 ? 2.019 -10.594 17.543 1.00 85.75 204 ALA A CA 1
ATOM 1653 C C . ALA A 1 204 ? 1.219 -11.832 17.111 1.00 85.75 204 ALA A C 1
ATOM 1655 O O . ALA A 1 204 ? 1.591 -12.497 16.144 1.00 85.75 204 ALA A O 1
ATOM 1656 N N . GLY A 1 205 ? 0.112 -12.123 17.801 1.00 89.06 205 GLY A N 1
ATOM 1657 C CA . GLY A 1 205 ? -0.773 -13.229 17.451 1.00 89.06 205 GLY A CA 1
ATOM 1658 C C . GLY A 1 205 ? -1.720 -13.666 18.561 1.00 89.06 205 GLY A C 1
ATOM 1659 O O . GLY A 1 205 ? -1.760 -13.082 19.649 1.00 89.06 205 GLY A O 1
ATOM 1660 N N . ILE A 1 206 ? -2.463 -14.728 18.268 1.00 91.88 206 ILE A N 1
ATOM 1661 C CA . ILE A 1 206 ? -3.427 -15.386 19.148 1.00 91.88 206 ILE A CA 1
ATOM 1662 C C . ILE A 1 206 ? -3.145 -16.890 19.209 1.00 91.88 206 ILE A C 1
ATOM 1664 O O . ILE A 1 206 ? -2.705 -17.504 18.239 1.00 91.88 206 ILE A O 1
ATOM 1668 N N . ALA A 1 207 ? -3.407 -17.498 20.360 1.00 90.38 207 ALA A N 1
ATOM 1669 C CA . ALA A 1 207 ? -3.309 -18.939 20.557 1.00 90.38 207 ALA A CA 1
ATOM 1670 C C . ALA A 1 207 ? -4.451 -19.400 21.453 1.00 90.38 207 ALA A C 1
ATOM 1672 O O . ALA A 1 207 ? -4.773 -18.733 22.433 1.00 90.38 207 ALA A O 1
ATOM 1673 N N . GLY A 1 208 ? -5.076 -20.527 21.142 1.00 91.25 208 GLY A N 1
ATOM 1674 C CA . GLY A 1 208 ? -6.281 -20.913 21.854 1.00 91.25 208 GLY A CA 1
ATOM 1675 C C . GLY A 1 208 ? -6.913 -22.190 21.348 1.00 91.25 208 GLY A C 1
ATOM 1676 O O . GLY A 1 208 ? -6.242 -23.048 20.785 1.00 91.25 208 GLY A O 1
ATOM 1677 N N . GLU A 1 209 ? -8.212 -22.307 21.572 1.00 91.56 209 GLU A N 1
ATOM 1678 C CA . GLU A 1 209 ? -9.002 -23.486 21.234 1.00 91.56 209 GLU A CA 1
ATOM 1679 C C . GLU A 1 209 ? -10.029 -23.143 20.153 1.00 91.56 209 GLU A C 1
ATOM 1681 O O . GLU A 1 209 ? -10.616 -22.055 20.155 1.00 91.56 209 GLU A O 1
ATOM 1686 N N . ALA A 1 210 ? -10.244 -24.083 19.236 1.00 89.88 210 ALA A N 1
ATOM 1687 C CA . ALA A 1 210 ? -11.370 -24.079 18.310 1.00 89.88 210 ALA A CA 1
ATOM 1688 C C . ALA A 1 210 ? -12.657 -24.588 18.983 1.00 89.88 210 ALA A C 1
ATOM 1690 O O . ALA A 1 210 ? -12.615 -25.136 20.085 1.00 89.88 210 ALA A O 1
ATOM 1691 N N . GLU A 1 211 ? -13.811 -24.465 18.314 1.00 85.81 211 GLU A N 1
ATOM 1692 C CA . GLU A 1 211 ? -15.106 -24.953 18.837 1.00 85.81 211 GLU A CA 1
ATOM 1693 C C . GLU A 1 211 ? -15.088 -26.438 19.228 1.00 85.81 211 GLU A C 1
ATOM 1695 O O . GLU A 1 211 ? -15.749 -26.852 20.177 1.00 85.81 211 GLU A O 1
ATOM 1700 N N . ASN A 1 212 ? -14.303 -27.250 18.519 1.00 87.44 212 ASN A N 1
ATOM 1701 C CA . ASN A 1 212 ? -14.141 -28.678 18.790 1.00 87.44 212 ASN A CA 1
ATOM 1702 C C . ASN A 1 212 ? -13.122 -28.991 19.910 1.00 87.44 212 ASN A C 1
ATOM 1704 O O . ASN A 1 212 ? -12.828 -30.163 20.147 1.00 87.44 212 ASN A O 1
ATOM 1708 N N . GLY A 1 213 ? -12.559 -27.971 20.567 1.00 85.19 213 GLY A N 1
ATOM 1709 C CA . GLY A 1 213 ? -11.557 -28.096 21.630 1.00 85.19 213 GLY A CA 1
ATOM 1710 C C . GLY A 1 213 ? -10.123 -28.344 21.147 1.00 85.19 213 GLY A C 1
ATOM 1711 O O . GLY A 1 213 ? -9.234 -28.554 21.970 1.00 85.19 213 GLY A O 1
ATOM 1712 N N . VAL A 1 214 ? -9.864 -28.337 19.834 1.00 88.94 214 VAL A N 1
ATOM 1713 C CA . VAL A 1 214 ? -8.505 -28.495 19.292 1.00 88.94 214 VAL A CA 1
ATOM 1714 C C . VAL A 1 214 ? -7.717 -27.204 19.496 1.00 88.94 214 VAL A C 1
ATOM 1716 O O . VAL A 1 214 ? -8.175 -26.124 19.124 1.00 88.94 214 VAL A O 1
ATOM 1719 N N . SER A 1 215 ? -6.517 -27.316 20.067 1.00 87.94 215 SER A N 1
ATOM 1720 C CA . SER A 1 215 ? -5.612 -26.177 20.210 1.00 87.94 215 SER A CA 1
ATOM 1721 C C . SER A 1 215 ? -5.063 -25.731 18.852 1.00 87.94 215 SER A C 1
ATOM 1723 O O . SER A 1 215 ? -4.585 -26.556 18.074 1.00 87.94 215 SER A O 1
ATOM 1725 N N . SER A 1 216 ? -5.096 -24.428 18.589 1.00 88.81 216 SER A N 1
ATOM 1726 C CA . SER A 1 216 ? -4.589 -23.791 17.371 1.00 88.81 216 SER A CA 1
ATOM 1727 C C . SER A 1 216 ? -3.938 -22.442 17.704 1.00 88.81 216 SER A C 1
ATOM 1729 O O . SER A 1 216 ? -4.083 -21.916 18.813 1.00 88.81 216 SER A O 1
ATOM 1731 N N . TYR A 1 217 ? -3.174 -21.896 16.765 1.00 87.69 217 TYR A N 1
ATOM 1732 C CA . TYR A 1 217 ? -2.476 -20.626 16.914 1.00 87.69 217 TYR A CA 1
ATOM 1733 C C . TYR A 1 217 ? -2.336 -19.903 15.575 1.00 87.69 217 TYR A C 1
ATOM 1735 O O . TYR A 1 217 ? -2.224 -20.526 14.524 1.00 87.69 217 TYR A O 1
ATOM 1743 N N . SER A 1 218 ? -2.277 -18.576 15.643 1.00 87.75 218 SER A N 1
ATOM 1744 C CA . SER A 1 218 ? -2.069 -17.685 14.508 1.00 87.75 218 SER A CA 1
ATOM 1745 C C . SER A 1 218 ? -1.131 -16.558 14.935 1.00 87.75 218 SER A C 1
ATOM 1747 O O . SER A 1 218 ? -1.444 -15.797 15.850 1.00 87.75 218 SER A O 1
ATOM 1749 N N . PHE A 1 219 ? 0.038 -16.464 14.299 1.00 82.94 219 PHE A N 1
ATOM 1750 C CA . PHE A 1 219 ? 1.058 -15.453 14.589 1.00 82.94 219 PHE A CA 1
ATOM 1751 C C . PHE A 1 219 ? 1.518 -14.772 13.300 1.00 82.94 219 PHE A C 1
ATOM 1753 O O . PHE A 1 219 ? 1.740 -15.425 12.281 1.00 82.94 219 PHE A O 1
ATOM 1760 N N . GLY A 1 220 ? 1.639 -13.445 13.353 1.00 69.00 220 GLY A N 1
ATOM 1761 C CA . GLY A 1 220 ? 1.959 -12.603 12.203 1.00 69.00 220 GLY A CA 1
ATOM 1762 C C . GLY A 1 220 ? 3.458 -12.511 11.921 1.00 69.00 220 GLY A C 1
ATOM 1763 O O . GLY A 1 220 ? 4.300 -12.806 12.771 1.00 69.00 220 GLY A O 1
ATOM 1764 N N . SER A 1 221 ? 3.809 -12.050 10.716 1.00 59.50 221 SER A N 1
ATOM 1765 C CA . SER A 1 221 ? 5.207 -11.786 10.358 1.00 59.50 221 SER A CA 1
ATOM 1766 C C . SER A 1 221 ? 5.726 -10.548 11.106 1.00 59.50 221 SER A C 1
ATOM 1768 O O . SER A 1 221 ? 5.105 -9.486 11.077 1.00 59.50 221 SER A O 1
ATOM 1770 N N . ARG A 1 222 ? 6.894 -10.660 11.748 1.00 58.00 222 ARG A N 1
ATOM 1771 C CA . ARG A 1 222 ? 7.496 -9.621 12.610 1.00 58.00 222 ARG A CA 1
ATOM 1772 C C . ARG A 1 222 ? 8.237 -8.509 11.849 1.00 58.00 222 ARG A C 1
ATOM 1774 O O . ARG A 1 222 ? 9.072 -7.833 12.436 1.00 58.00 222 ARG A O 1
ATOM 1781 N N . ASN A 1 223 ? 7.976 -8.303 10.556 1.00 49.91 223 ASN A N 1
ATOM 1782 C CA . ASN A 1 223 ? 8.785 -7.417 9.695 1.00 49.91 223 ASN A CA 1
ATOM 1783 C C . ASN A 1 223 ? 8.866 -5.943 10.152 1.00 49.91 223 ASN A C 1
ATOM 1785 O O . ASN A 1 223 ? 9.752 -5.220 9.700 1.00 49.91 223 ASN A O 1
ATOM 1789 N N . LEU A 1 224 ? 7.964 -5.508 11.036 1.00 51.06 224 LEU A N 1
ATOM 1790 C CA . LEU A 1 224 ? 7.930 -4.168 11.641 1.00 51.06 224 LEU A CA 1
ATOM 1791 C C . LEU A 1 224 ? 8.863 -3.998 12.844 1.00 51.06 224 LEU A C 1
ATOM 1793 O O . LEU A 1 224 ? 9.098 -2.874 13.287 1.00 51.06 224 LEU A O 1
ATOM 1797 N N . LEU A 1 225 ? 9.346 -5.104 13.402 1.00 52.81 225 LEU A N 1
ATOM 1798 C CA . LEU A 1 225 ? 10.137 -5.145 14.623 1.00 52.81 225 LEU A CA 1
ATOM 1799 C C . LEU A 1 225 ? 11.601 -5.437 14.285 1.00 52.81 225 LEU A C 1
ATOM 1801 O O . LEU A 1 225 ? 11.926 -5.890 13.187 1.00 52.81 225 LEU A O 1
ATOM 1805 N N . ASP A 1 226 ? 12.492 -5.106 15.221 1.00 45.91 226 ASP A N 1
ATOM 1806 C CA . ASP A 1 226 ? 13.939 -5.244 15.059 1.00 45.91 226 ASP A CA 1
ATOM 1807 C C . ASP A 1 226 ? 14.309 -6.600 14.429 1.00 45.91 226 ASP A C 1
ATOM 1809 O O . ASP A 1 226 ? 13.907 -7.668 14.892 1.00 45.91 226 ASP A O 1
ATOM 1813 N N . SER A 1 227 ? 15.102 -6.539 13.356 1.00 43.25 227 SER A N 1
ATOM 1814 C CA . SER A 1 227 ? 15.570 -7.675 12.551 1.00 43.25 227 SER A CA 1
ATOM 1815 C C . SER A 1 227 ? 16.265 -8.791 13.344 1.00 43.25 227 SER A C 1
ATOM 1817 O O . SER A 1 227 ? 16.516 -9.861 12.798 1.00 43.25 227 SER A O 1
ATOM 1819 N N . THR A 1 228 ? 16.585 -8.550 14.615 1.00 37.56 228 THR A N 1
ATOM 1820 C CA . THR A 1 228 ? 17.200 -9.505 15.542 1.00 37.56 228 THR A CA 1
ATOM 1821 C C . THR A 1 228 ? 16.214 -10.519 16.144 1.00 37.56 228 THR A C 1
ATOM 1823 O O . THR A 1 228 ? 16.667 -11.516 16.698 1.00 37.56 228 THR A O 1
ATOM 1826 N N . LEU A 1 229 ? 14.893 -10.319 16.005 1.00 42.09 229 LEU A N 1
ATOM 1827 C CA . LEU A 1 229 ? 13.835 -11.168 16.588 1.00 42.09 229 LEU A CA 1
ATOM 1828 C C . LEU A 1 229 ? 12.974 -11.910 15.545 1.00 42.09 229 LEU A C 1
ATOM 1830 O O . LEU A 1 229 ? 11.828 -12.265 15.827 1.00 42.09 229 LEU A O 1
ATOM 1834 N N . GLN A 1 230 ? 13.494 -12.153 14.336 1.00 49.41 230 GLN A N 1
ATOM 1835 C CA . GLN A 1 230 ? 12.821 -12.992 13.335 1.00 49.41 230 GLN A CA 1
ATOM 1836 C C . GLN A 1 230 ? 12.871 -14.476 13.744 1.00 49.41 230 GLN A C 1
ATOM 1838 O O . GLN A 1 230 ? 13.706 -15.229 13.255 1.00 49.41 230 GLN A O 1
ATOM 1843 N N . THR A 1 231 ? 11.987 -14.892 14.649 1.00 51.38 231 THR A N 1
ATOM 1844 C CA . THR A 1 231 ? 11.749 -16.301 14.995 1.00 51.38 231 THR A CA 1
ATOM 1845 C C . THR A 1 231 ? 10.427 -16.784 14.403 1.00 51.38 231 THR A C 1
ATOM 1847 O O . THR A 1 231 ? 9.478 -16.011 14.236 1.00 51.38 231 THR A O 1
ATOM 1850 N N . SER A 1 232 ? 10.367 -18.064 14.035 1.00 55.47 232 SER A N 1
ATOM 1851 C CA . SER A 1 232 ? 9.135 -18.712 13.570 1.00 55.47 232 SER A CA 1
ATOM 1852 C C . SER A 1 232 ? 8.086 -18.789 14.692 1.00 55.47 232 SER A C 1
ATOM 1854 O O . SER A 1 232 ? 8.422 -18.758 15.875 1.00 55.47 232 SER A O 1
ATOM 1856 N N . ALA A 1 233 ? 6.798 -18.914 14.349 1.00 56.03 233 ALA A N 1
ATOM 1857 C CA . ALA A 1 233 ? 5.719 -19.055 15.340 1.00 56.03 233 ALA A CA 1
ATOM 1858 C C . ALA A 1 233 ? 5.925 -20.265 16.281 1.00 56.03 233 ALA A C 1
ATOM 1860 O O . ALA A 1 233 ? 5.613 -20.202 17.472 1.00 56.03 233 ALA A O 1
ATOM 1861 N N . GLU A 1 234 ? 6.505 -21.348 15.756 1.00 55.09 234 GLU A N 1
ATOM 1862 C CA . GLU A 1 234 ? 6.847 -22.567 16.498 1.00 55.09 234 GLU A CA 1
ATOM 1863 C C . GLU A 1 234 ? 8.020 -22.347 17.469 1.00 55.09 234 GLU A C 1
ATOM 18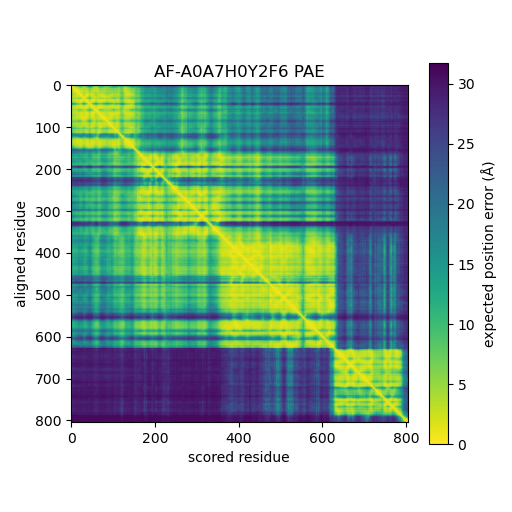65 O O . GLU A 1 234 ? 7.970 -22.783 18.623 1.00 55.09 234 GLU A O 1
ATOM 1870 N N . GLU A 1 235 ? 9.053 -21.609 17.053 1.00 58.41 235 GLU A N 1
ATOM 1871 C CA . GLU A 1 235 ? 10.132 -21.154 17.942 1.00 58.41 235 GLU A CA 1
ATOM 1872 C C . GLU A 1 235 ? 9.594 -20.213 19.024 1.00 58.41 235 GLU A C 1
ATOM 1874 O O . GLU A 1 235 ? 9.960 -20.336 20.187 1.00 58.41 235 GLU A O 1
ATOM 1879 N N . TRP A 1 236 ? 8.645 -19.338 18.693 1.00 64.75 236 TRP A N 1
ATOM 1880 C CA . TRP A 1 236 ? 8.091 -18.375 19.643 1.00 64.75 236 TRP A CA 1
ATOM 1881 C C . TRP A 1 236 ? 7.318 -19.029 20.798 1.00 64.75 236 TRP A C 1
ATOM 1883 O O . TRP A 1 236 ? 7.468 -18.646 21.960 1.00 64.75 236 TRP A O 1
ATOM 1893 N N . LEU A 1 237 ? 6.517 -20.055 20.496 1.00 58.12 237 LEU A N 1
ATOM 1894 C CA . LEU A 1 237 ? 5.771 -20.819 21.503 1.00 58.12 237 LEU A CA 1
ATOM 1895 C C . LEU A 1 237 ? 6.657 -21.809 22.280 1.00 58.12 237 LEU A C 1
ATOM 1897 O O . LEU A 1 237 ? 6.363 -22.125 23.438 1.00 58.12 237 LEU A O 1
ATOM 1901 N N . SER A 1 238 ? 7.736 -22.303 21.667 1.00 56.31 238 SER A N 1
ATOM 1902 C CA . SER A 1 238 ? 8.666 -23.245 22.302 1.00 56.31 238 SER A CA 1
ATOM 1903 C C . SER A 1 238 ? 9.725 -22.549 23.170 1.00 56.31 238 SER A C 1
ATOM 1905 O O . SER A 1 238 ? 10.081 -23.058 24.240 1.00 56.31 238 SER A O 1
ATOM 1907 N N . GLU A 1 239 ? 10.154 -21.341 22.803 1.00 60.69 239 GLU A N 1
ATOM 1908 C CA . GLU A 1 239 ? 11.094 -20.515 23.557 1.00 60.69 239 GLU A CA 1
ATOM 1909 C C . GLU A 1 239 ? 10.407 -19.733 24.684 1.00 60.69 239 GLU A C 1
ATOM 1911 O O . GLU A 1 239 ? 10.342 -18.501 24.700 1.00 60.69 239 GLU A O 1
ATOM 1916 N N . LYS A 1 240 ? 9.969 -20.461 25.723 1.00 64.06 240 LYS A N 1
ATOM 1917 C CA . LYS A 1 240 ? 9.404 -19.878 26.961 1.00 64.06 240 LYS A CA 1
ATOM 1918 C C . LYS A 1 240 ? 10.242 -18.729 27.531 1.00 64.06 240 LYS A C 1
ATOM 1920 O O . LYS A 1 240 ? 9.689 -17.863 28.201 1.00 64.06 240 LYS A O 1
ATOM 1925 N N . LYS A 1 241 ? 11.557 -18.734 27.295 1.00 68.81 241 LYS A N 1
ATOM 1926 C CA . LYS A 1 241 ? 12.493 -17.726 27.790 1.00 68.81 241 LYS A CA 1
ATOM 1927 C C . LYS A 1 241 ? 12.262 -16.348 27.160 1.00 68.81 241 LYS A C 1
ATOM 1929 O O . LYS A 1 241 ? 12.101 -15.406 27.921 1.00 68.81 241 LYS A O 1
ATOM 1934 N N . ILE A 1 242 ? 12.169 -16.232 25.831 1.00 67.94 242 ILE A N 1
ATOM 1935 C CA . ILE A 1 242 ? 11.965 -14.936 25.149 1.00 67.94 242 ILE A CA 1
ATOM 1936 C C . ILE A 1 242 ? 10.629 -14.321 25.566 1.00 67.94 242 ILE A C 1
ATOM 1938 O O . ILE A 1 242 ? 10.562 -13.150 25.931 1.00 67.94 242 ILE A O 1
ATOM 1942 N N . VAL A 1 243 ? 9.568 -15.133 25.583 1.00 74.81 243 VAL A N 1
ATOM 1943 C CA . VAL A 1 243 ? 8.241 -14.691 26.028 1.00 74.81 243 VAL A CA 1
ATOM 1944 C C . VAL A 1 243 ? 8.287 -14.232 27.488 1.00 74.81 243 VAL A C 1
ATOM 1946 O O . VAL A 1 243 ? 7.759 -13.173 27.816 1.00 74.81 243 VAL A O 1
ATOM 1949 N N . GLN A 1 244 ? 8.938 -14.987 28.380 1.00 78.75 244 GLN A N 1
ATOM 1950 C CA . GLN A 1 244 ? 9.068 -14.595 29.786 1.00 78.75 244 GLN A CA 1
ATOM 1951 C C . GLN A 1 244 ? 9.903 -13.327 29.976 1.00 78.75 244 GLN A C 1
ATOM 1953 O O . GLN A 1 244 ? 9.513 -12.480 30.775 1.00 78.75 244 GLN A O 1
ATOM 1958 N N . GLU A 1 245 ? 11.012 -13.181 29.255 1.00 79.56 245 GLU A N 1
ATOM 1959 C CA . GLU A 1 245 ? 11.859 -11.988 29.295 1.00 79.56 245 GLU A CA 1
ATOM 1960 C C . GLU A 1 245 ? 11.098 -10.759 28.790 1.00 79.56 245 GLU A C 1
ATOM 1962 O O . GLU A 1 245 ? 11.114 -9.728 29.460 1.00 79.56 245 GLU A O 1
ATOM 1967 N N . GLY A 1 246 ? 10.351 -10.878 27.687 1.00 78.81 246 GLY A N 1
ATOM 1968 C CA . GLY A 1 246 ? 9.516 -9.794 27.167 1.00 78.81 246 GLY A CA 1
ATOM 1969 C C . GLY A 1 246 ? 8.397 -9.386 28.128 1.00 78.81 246 GLY A C 1
ATOM 1970 O O . GLY A 1 246 ? 8.178 -8.197 28.360 1.00 78.81 246 GLY A O 1
ATOM 1971 N N . LEU A 1 247 ? 7.731 -10.362 28.759 1.00 82.56 247 LEU A N 1
ATOM 1972 C CA . LEU A 1 247 ? 6.715 -10.100 29.788 1.00 82.56 247 LEU A CA 1
ATOM 1973 C C . LEU A 1 247 ? 7.317 -9.418 31.026 1.00 82.56 247 LEU A C 1
ATOM 1975 O O . LEU A 1 247 ? 6.699 -8.518 31.589 1.00 82.56 247 LEU A O 1
ATOM 1979 N N . GLN A 1 248 ? 8.514 -9.828 31.460 1.00 83.75 248 GLN A N 1
ATOM 1980 C CA . GLN A 1 248 ? 9.212 -9.214 32.598 1.00 83.75 248 GLN A CA 1
ATOM 1981 C C . GLN A 1 248 ? 9.710 -7.801 32.281 1.00 83.75 248 GLN A C 1
ATOM 1983 O O . GLN A 1 248 ? 9.670 -6.931 33.149 1.00 83.75 248 GLN A O 1
ATOM 1988 N N . ALA A 1 249 ? 10.166 -7.572 31.049 1.00 82.06 249 ALA A N 1
ATOM 1989 C CA . ALA A 1 249 ? 10.625 -6.272 30.576 1.00 82.06 249 ALA A CA 1
ATOM 1990 C C . ALA A 1 249 ? 9.472 -5.302 30.257 1.00 82.06 249 ALA A C 1
ATOM 1992 O O . ALA A 1 249 ? 9.718 -4.110 30.089 1.00 82.06 249 ALA A O 1
ATOM 1993 N N . GLY A 1 250 ? 8.231 -5.793 30.160 1.00 82.44 250 GLY A N 1
ATOM 1994 C CA . GLY A 1 250 ? 7.070 -5.003 29.738 1.00 82.44 250 GLY A CA 1
ATOM 1995 C C . GLY A 1 250 ? 7.041 -4.695 28.237 1.00 82.44 250 GLY A C 1
ATOM 1996 O O . GLY A 1 250 ? 6.221 -3.895 27.795 1.00 82.44 250 GLY A O 1
ATOM 1997 N N . THR A 1 251 ? 7.913 -5.327 27.448 1.00 83.00 251 THR A N 1
ATOM 1998 C CA . THR A 1 251 ? 7.947 -5.205 25.982 1.00 83.00 251 THR A CA 1
ATOM 1999 C C . THR A 1 251 ? 6.964 -6.156 25.301 1.00 83.00 251 THR A C 1
ATOM 2001 O O . THR A 1 251 ? 6.742 -6.061 24.099 1.00 83.00 251 THR A O 1
ATOM 2004 N N . LEU A 1 252 ? 6.355 -7.071 26.056 1.00 86.75 252 LEU A N 1
ATOM 2005 C CA . LEU A 1 252 ? 5.312 -7.975 25.593 1.00 86.75 252 LEU A CA 1
ATOM 2006 C C . LEU A 1 252 ? 4.125 -7.912 26.555 1.00 86.75 252 LEU A C 1
ATOM 2008 O O . LEU A 1 252 ? 4.293 -7.990 27.771 1.00 86.75 252 LEU A O 1
ATOM 2012 N N . ILE A 1 253 ? 2.922 -7.821 26.005 1.00 91.06 253 ILE A N 1
ATOM 2013 C CA . ILE A 1 253 ? 1.657 -7.912 26.724 1.00 91.06 253 ILE A CA 1
ATOM 2014 C C . ILE A 1 253 ? 1.003 -9.245 26.380 1.00 91.06 253 ILE A C 1
ATOM 2016 O O . ILE A 1 253 ? 0.871 -9.605 25.210 1.00 91.06 253 ILE A O 1
ATOM 2020 N N . LYS A 1 254 ? 0.562 -9.954 27.420 1.00 92.00 254 LYS A N 1
ATOM 2021 C CA . LYS A 1 254 ? -0.289 -11.138 27.315 1.00 92.00 254 LYS A CA 1
ATOM 2022 C C . LYS A 1 254 ? -1.642 -10.846 27.953 1.00 92.00 254 LYS A C 1
ATOM 2024 O O . LYS A 1 254 ? -1.697 -10.374 29.090 1.00 92.00 254 LYS A O 1
ATOM 2029 N N . GLY A 1 255 ? -2.716 -11.203 27.263 1.00 94.25 255 GLY A N 1
ATOM 2030 C CA . GLY A 1 255 ? -4.065 -11.199 27.821 1.00 94.25 255 GLY A CA 1
ATOM 2031 C C . GLY A 1 255 ? -4.873 -12.404 27.373 1.00 94.25 255 GLY A C 1
ATOM 2032 O O . GLY A 1 255 ? -4.376 -13.243 26.622 1.00 94.25 255 GLY A O 1
ATOM 2033 N N . ARG A 1 256 ? -6.112 -12.494 27.861 1.00 95.31 256 ARG A N 1
ATOM 2034 C CA . ARG A 1 256 ? -7.051 -13.565 27.496 1.00 95.31 256 ARG A CA 1
ATOM 2035 C C . ARG A 1 256 ? -8.234 -13.028 26.720 1.00 95.31 256 ARG A C 1
ATOM 2037 O O . ARG A 1 256 ? -8.629 -11.889 26.934 1.00 95.31 256 ARG A O 1
ATOM 2044 N N . TRP A 1 257 ? -8.798 -13.825 25.826 1.00 95.94 257 TRP A N 1
ATOM 2045 C CA . TRP A 1 257 ? -9.890 -13.369 24.979 1.00 95.94 257 TRP A CA 1
ATOM 2046 C C . TRP A 1 257 ? -10.927 -14.438 24.665 1.00 95.94 257 TRP A C 1
ATOM 2048 O O . TRP A 1 257 ? -10.657 -15.637 24.773 1.00 95.94 257 TRP A O 1
ATOM 2058 N N . TRP A 1 258 ? -12.102 -13.962 24.247 1.00 94.25 258 TRP A N 1
ATOM 2059 C CA . TRP A 1 258 ? -13.258 -14.769 23.864 1.00 94.25 258 TRP A CA 1
ATOM 2060 C C . TRP A 1 258 ? -13.975 -14.176 22.650 1.00 94.25 258 TRP A C 1
ATOM 2062 O O . TRP A 1 258 ? -14.066 -12.955 22.508 1.00 94.25 258 TRP A O 1
ATOM 2072 N N . SER A 1 259 ? -14.511 -15.047 21.800 1.00 93.94 259 SER A N 1
ATOM 2073 C CA . SER A 1 259 ? -15.414 -14.690 20.710 1.00 93.94 259 SER A CA 1
ATOM 2074 C C . SER A 1 259 ? -16.862 -14.700 21.202 1.00 93.94 259 SER A C 1
ATOM 2076 O O . SER A 1 259 ? -17.297 -15.649 21.852 1.00 93.94 259 SER A O 1
ATOM 2078 N N . LEU A 1 260 ? -17.610 -13.653 20.874 1.00 91.50 260 LEU A N 1
ATOM 2079 C CA . LEU A 1 260 ? -19.051 -13.544 21.066 1.00 91.50 260 LEU A CA 1
ATOM 2080 C C . LEU A 1 260 ? -19.768 -13.926 19.765 1.00 91.50 260 LEU A C 1
ATOM 2082 O O . LEU A 1 260 ? -19.221 -13.773 18.671 1.00 91.50 260 LEU A O 1
ATOM 2086 N N . ASN A 1 261 ? -21.009 -14.399 19.888 1.00 88.44 261 ASN A N 1
ATOM 2087 C CA . ASN A 1 261 ? -21.820 -14.851 18.748 1.00 88.44 261 ASN A CA 1
ATOM 2088 C C . ASN A 1 261 ? -22.559 -13.708 18.036 1.00 88.44 261 ASN A C 1
ATOM 2090 O O . ASN A 1 261 ? -23.059 -13.881 16.927 1.00 88.44 261 ASN A O 1
ATOM 2094 N N . SER A 1 262 ? -22.654 -12.553 18.684 1.00 85.50 262 SER A N 1
ATOM 2095 C CA . SER A 1 262 ? -23.291 -11.347 18.173 1.00 85.50 262 SER A CA 1
ATOM 2096 C C . SER A 1 262 ? -22.533 -10.130 18.677 1.00 85.50 262 SER A C 1
ATOM 2098 O O . SER A 1 262 ? -21.802 -10.210 19.667 1.00 85.50 262 SER A O 1
ATOM 2100 N N . GLU A 1 263 ? -22.742 -8.996 18.021 1.00 83.00 263 GLU A N 1
ATOM 2101 C CA . GLU A 1 263 ? -22.246 -7.719 18.511 1.00 83.00 263 GLU A CA 1
ATOM 2102 C C . GLU A 1 263 ? -22.759 -7.438 19.939 1.00 83.00 263 GLU A C 1
ATOM 2104 O O . GLU A 1 263 ? -23.958 -7.611 20.196 1.00 83.00 263 GLU A O 1
ATOM 2109 N N . PRO A 1 264 ? -21.887 -7.038 20.880 1.00 80.44 264 PRO A N 1
ATOM 2110 C CA . PRO A 1 264 ? -22.301 -6.674 22.227 1.00 80.44 264 PRO A CA 1
ATOM 2111 C C . PRO A 1 264 ? -23.042 -5.327 22.252 1.00 80.44 264 PRO A C 1
ATOM 2113 O O . PRO A 1 264 ? -22.844 -4.466 21.395 1.00 80.44 264 PRO A O 1
ATOM 2116 N N . ASN A 1 265 ? -23.859 -5.107 23.288 1.00 74.25 265 ASN A N 1
ATOM 2117 C CA . ASN A 1 265 ? -24.342 -3.760 23.616 1.00 74.25 265 ASN A CA 1
ATOM 2118 C C . ASN A 1 265 ? -23.165 -2.841 23.996 1.00 74.25 265 ASN A C 1
ATOM 2120 O O . ASN A 1 265 ? -22.081 -3.323 24.326 1.00 74.25 265 ASN A O 1
ATOM 2124 N N . LEU A 1 266 ? -23.385 -1.519 23.985 1.00 71.69 266 LEU A N 1
ATOM 2125 C CA . LEU A 1 266 ? -22.341 -0.534 24.280 1.00 71.69 266 LEU A CA 1
ATOM 2126 C C . LEU A 1 266 ? -21.705 -0.793 25.657 1.00 71.69 266 LEU A C 1
ATOM 2128 O O . LEU A 1 266 ? -22.357 -0.679 26.697 1.00 71.69 266 LEU A O 1
ATOM 2132 N N . VAL A 1 267 ? -20.415 -1.116 25.647 1.00 76.88 267 VAL A N 1
ATOM 2133 C CA . VAL A 1 267 ? -19.612 -1.344 26.846 1.00 76.88 267 VAL A CA 1
ATOM 2134 C C . VAL A 1 267 ? -19.017 -0.001 27.262 1.00 76.88 267 VAL A C 1
ATOM 2136 O O . VAL A 1 267 ? -18.141 0.513 26.573 1.00 76.88 267 VAL A O 1
ATOM 2139 N N . ILE A 1 268 ? -19.498 0.588 28.360 1.00 77.31 268 ILE A N 1
ATOM 2140 C CA . ILE A 1 268 ? -19.076 1.940 28.785 1.00 77.31 268 ILE A CA 1
ATOM 2141 C C . ILE A 1 268 ? -18.337 1.965 30.123 1.00 77.31 268 ILE A C 1
ATOM 2143 O O . ILE A 1 268 ? -17.669 2.947 30.453 1.00 77.31 268 ILE A O 1
ATOM 2147 N N . ASP A 1 269 ? -18.462 0.898 30.905 1.00 83.06 269 ASP A N 1
ATOM 2148 C CA . ASP A 1 269 ? -17.856 0.747 32.220 1.00 83.06 269 ASP A CA 1
ATOM 2149 C C . ASP A 1 269 ? -17.673 -0.735 32.587 1.00 83.06 269 ASP A C 1
ATOM 2151 O O . ASP A 1 269 ? -17.947 -1.649 31.808 1.00 83.06 269 ASP A O 1
ATOM 2155 N N . LYS A 1 270 ? -17.193 -0.980 33.808 1.00 89.62 270 LYS A N 1
ATOM 2156 C CA . LYS A 1 270 ? -17.028 -2.329 34.349 1.00 89.62 270 LYS A CA 1
ATOM 2157 C C . LYS A 1 270 ? -18.336 -3.120 34.383 1.00 89.62 270 LYS A C 1
ATOM 2159 O O . LYS A 1 270 ? -18.320 -4.312 34.099 1.00 89.62 270 LYS A O 1
ATOM 2164 N N . GLN A 1 271 ? -19.440 -2.490 34.781 1.00 87.50 271 GLN A N 1
ATOM 2165 C CA . GLN A 1 271 ? -20.693 -3.203 35.002 1.00 87.50 271 GLN A CA 1
ATOM 2166 C C . GLN A 1 271 ? -21.238 -3.734 33.676 1.00 87.50 271 GLN A C 1
ATOM 2168 O O . GLN A 1 271 ? -21.485 -4.930 33.549 1.00 87.50 271 GLN A O 1
ATOM 2173 N N . THR A 1 272 ? -21.302 -2.861 32.675 1.00 85.62 272 THR A N 1
ATOM 2174 C CA . THR A 1 272 ? -21.705 -3.207 31.307 1.00 85.62 272 THR A CA 1
ATOM 2175 C C . THR A 1 272 ? -20.760 -4.215 30.646 1.00 85.62 272 THR A C 1
ATOM 2177 O O . THR A 1 272 ? -21.214 -5.050 29.869 1.00 85.62 272 THR A O 1
ATOM 2180 N N . PHE A 1 273 ? -19.466 -4.218 30.992 1.00 89.69 273 PHE A N 1
ATOM 2181 C CA . PHE A 1 273 ? -18.540 -5.273 30.562 1.00 89.69 273 PHE A CA 1
ATOM 2182 C C . PHE A 1 273 ? -18.887 -6.640 31.175 1.00 89.69 273 PHE A C 1
ATOM 2184 O O . PHE A 1 273 ? -18.906 -7.649 30.474 1.00 89.69 273 PHE A O 1
ATOM 2191 N N . LEU A 1 274 ? -19.149 -6.699 32.485 1.00 89.94 274 LEU A N 1
ATOM 2192 C CA . LEU A 1 274 ? -19.496 -7.956 33.160 1.00 89.94 274 LEU A CA 1
ATOM 2193 C C . LEU A 1 274 ? -20.823 -8.532 32.654 1.00 89.94 274 LEU A C 1
ATOM 2195 O O . LEU A 1 274 ? -20.984 -9.752 32.614 1.00 89.94 274 LEU A O 1
ATOM 2199 N N . ASP A 1 275 ? -21.740 -7.666 32.217 1.00 88.88 275 ASP A N 1
ATOM 2200 C CA . ASP A 1 275 ? -23.022 -8.061 31.636 1.00 88.88 275 ASP A CA 1
ATOM 2201 C C . ASP A 1 275 ? -22.859 -8.909 30.355 1.00 88.88 275 ASP A C 1
ATOM 2203 O O . ASP A 1 275 ? -23.728 -9.729 30.063 1.00 88.88 275 ASP A O 1
ATOM 2207 N N . LEU A 1 276 ? -21.723 -8.804 29.646 1.00 88.38 276 LEU A N 1
ATOM 2208 C CA . LEU A 1 276 ? -21.405 -9.628 28.466 1.00 88.38 276 LEU A CA 1
ATOM 2209 C C . LEU A 1 276 ? -21.251 -11.120 28.778 1.00 88.38 276 LEU A C 1
ATOM 2211 O O . LEU A 1 276 ? -21.401 -11.958 27.892 1.00 88.38 276 LEU A O 1
ATOM 2215 N N . PHE A 1 277 ? -20.913 -11.448 30.024 1.00 89.69 277 PHE A N 1
ATOM 2216 C CA . PHE A 1 277 ? -20.625 -12.810 30.469 1.00 89.69 277 PHE A CA 1
ATOM 2217 C C . PHE A 1 277 ? -21.647 -13.299 31.495 1.00 89.69 277 PHE A C 1
ATOM 2219 O O . PHE A 1 277 ? -21.345 -14.207 32.270 1.00 89.69 277 PHE A O 1
ATOM 2226 N N . ARG A 1 278 ? -22.845 -12.701 31.534 1.00 88.69 278 ARG A N 1
ATOM 2227 C CA . ARG A 1 278 ? -23.934 -13.188 32.384 1.00 88.69 278 ARG A CA 1
ATOM 2228 C C . ARG A 1 278 ? -24.583 -14.446 31.811 1.00 88.69 278 ARG A C 1
ATOM 2230 O O . ARG A 1 278 ? -24.675 -14.617 30.599 1.00 88.69 278 ARG A O 1
ATOM 2237 N N . ASP A 1 279 ? -25.012 -15.330 32.698 1.00 85.00 279 ASP A N 1
ATOM 2238 C CA . ASP A 1 279 ? -25.801 -16.512 32.366 1.00 85.00 279 ASP A CA 1
ATOM 2239 C C . ASP A 1 279 ? -27.308 -16.194 32.270 1.00 85.00 279 ASP A C 1
ATOM 2241 O O . ASP A 1 279 ? -27.744 -15.053 32.437 1.00 85.00 279 ASP A O 1
ATOM 2245 N N . GLU A 1 280 ? -28.127 -17.215 32.001 1.00 82.62 280 GLU A N 1
ATOM 2246 C CA . GLU A 1 280 ? -29.591 -17.081 31.920 1.00 82.62 280 GLU A CA 1
ATOM 2247 C C . GLU A 1 280 ? -30.240 -16.637 33.243 1.00 82.62 280 GLU A C 1
ATOM 2249 O O . GLU A 1 280 ? -31.346 -16.096 33.232 1.00 82.62 280 GLU A O 1
ATOM 2254 N N . ALA A 1 281 ? -29.566 -16.843 34.381 1.00 80.94 281 ALA A N 1
ATOM 2255 C CA . ALA A 1 281 ? -30.023 -16.370 35.685 1.00 80.94 281 ALA A CA 1
ATOM 2256 C C . ALA A 1 281 ? -29.696 -14.884 35.911 1.00 80.94 281 ALA A C 1
ATOM 2258 O O . ALA A 1 281 ? -30.116 -14.307 36.916 1.00 80.94 281 ALA A O 1
ATOM 2259 N N . GLY A 1 282 ? -28.986 -14.255 34.971 1.00 80.81 282 GLY A N 1
ATOM 2260 C CA . GLY A 1 282 ? -28.561 -12.871 35.057 1.00 80.81 282 GLY A CA 1
ATOM 2261 C C . GLY A 1 282 ? -27.376 -12.678 35.994 1.00 80.81 282 GLY A C 1
ATOM 2262 O O . GLY A 1 282 ? -27.131 -11.545 36.380 1.00 80.81 282 GLY A O 1
ATOM 2263 N N . GLU A 1 283 ? -26.633 -13.724 36.359 1.00 83.81 283 GLU A N 1
ATOM 2264 C CA . GLU A 1 283 ? -25.416 -13.642 37.175 1.00 83.81 283 GLU A CA 1
ATOM 2265 C C . GLU A 1 283 ? -24.173 -13.805 36.301 1.00 83.81 283 GLU A C 1
ATOM 2267 O O . GLU A 1 283 ? -24.231 -14.427 35.246 1.00 83.81 283 GLU A O 1
ATOM 2272 N N . VAL A 1 284 ? -23.022 -13.260 36.714 1.00 86.25 284 VAL A N 1
ATOM 2273 C CA . VAL A 1 284 ? -21.768 -13.479 35.965 1.00 86.25 284 VAL A CA 1
ATOM 2274 C C . VAL A 1 284 ? -21.451 -14.978 35.949 1.00 86.25 284 VAL A C 1
ATOM 2276 O O . VAL A 1 284 ? -21.353 -15.602 37.013 1.00 86.25 284 VAL A O 1
ATOM 2279 N N . SER A 1 285 ? -21.275 -15.524 34.742 1.00 89.94 285 SER A N 1
ATOM 2280 C CA . SER A 1 285 ? -21.115 -16.949 34.462 1.00 89.94 285 SER A CA 1
ATOM 2281 C C . SER A 1 285 ? -20.009 -17.570 35.302 1.00 89.94 285 SER A C 1
ATOM 2283 O O . SER A 1 285 ? -18.841 -17.166 35.243 1.00 89.94 285 SER A O 1
ATOM 2285 N N . GLU A 1 286 ? -20.365 -18.619 36.046 1.00 90.12 286 GLU A N 1
ATOM 2286 C CA . GLU A 1 286 ? -19.401 -19.370 36.848 1.00 90.12 286 GLU A CA 1
ATOM 2287 C C . GLU A 1 286 ? -18.297 -19.968 35.973 1.00 90.12 286 GLU A C 1
ATOM 2289 O O . GLU A 1 286 ? -17.128 -19.930 36.347 1.00 90.12 286 GLU A O 1
ATOM 2294 N N . SER A 1 287 ? -18.647 -20.468 34.783 1.00 89.38 287 SER A N 1
ATOM 2295 C CA . SER A 1 287 ? -17.678 -21.028 33.836 1.00 89.38 287 SER A CA 1
ATOM 2296 C C . SER A 1 287 ? -16.639 -19.987 33.432 1.00 89.38 287 SER A C 1
ATOM 2298 O O . SER A 1 287 ? -15.444 -20.272 33.424 1.00 89.38 287 SER A O 1
ATOM 2300 N N . TRP A 1 288 ? -17.075 -18.765 33.132 1.00 91.56 288 TRP A N 1
ATOM 2301 C CA . TRP A 1 288 ? -16.166 -17.694 32.735 1.00 91.56 288 TRP A CA 1
ATOM 2302 C C . TRP A 1 288 ? -15.261 -17.247 33.894 1.00 91.56 288 TRP A C 1
ATOM 2304 O O . TRP A 1 288 ? -14.045 -17.125 33.722 1.00 91.56 288 TRP A O 1
ATOM 2314 N N . LEU A 1 289 ? -15.819 -17.104 35.104 1.00 90.50 289 LEU A N 1
ATOM 2315 C CA . LEU A 1 289 ? -15.045 -16.805 36.316 1.00 90.50 289 LEU A CA 1
ATOM 2316 C C . LEU A 1 289 ? -13.985 -17.878 36.599 1.00 90.50 289 LEU A C 1
ATOM 2318 O O . LEU A 1 289 ? -12.847 -17.550 36.942 1.00 90.50 289 LEU A O 1
ATOM 2322 N N . ARG A 1 290 ? -14.333 -19.157 36.417 1.00 90.75 290 ARG A N 1
ATOM 2323 C CA . ARG A 1 290 ? -13.404 -20.287 36.560 1.00 90.75 290 ARG A CA 1
ATOM 2324 C C . ARG A 1 290 ? -12.265 -20.218 35.562 1.00 90.75 290 ARG A C 1
ATOM 2326 O O . ARG A 1 290 ? -11.119 -20.459 35.930 1.00 90.75 290 ARG A O 1
ATOM 2333 N N . GLU A 1 291 ? -12.547 -19.845 34.318 1.00 90.00 291 GLU A N 1
ATOM 2334 C CA . GLU A 1 291 ? -11.478 -19.638 33.351 1.00 90.00 291 GLU A CA 1
ATOM 2335 C C . GLU A 1 291 ? -10.560 -18.482 33.795 1.00 90.00 291 GLU A C 1
ATOM 2337 O O . GLU A 1 291 ? -9.347 -18.590 33.631 1.00 90.00 291 GLU A O 1
ATOM 2342 N N . LEU A 1 292 ? -11.096 -17.390 34.362 1.00 89.50 292 LEU A N 1
ATOM 2343 C CA . LEU A 1 292 ? -10.323 -16.230 34.844 1.00 89.50 292 LEU A CA 1
ATOM 2344 C C . LEU A 1 292 ? -9.506 -16.474 36.118 1.00 89.50 292 LEU A C 1
ATOM 2346 O O . LEU A 1 292 ? -8.609 -15.684 36.428 1.00 89.50 292 LEU A O 1
ATOM 2350 N N . GLU A 1 293 ? -9.768 -17.559 36.840 1.00 89.50 293 GLU A N 1
ATOM 2351 C CA . GLU A 1 293 ? -9.109 -17.910 38.097 1.00 89.50 293 GLU A CA 1
ATOM 2352 C C . GLU A 1 293 ? -7.566 -17.768 38.068 1.00 89.50 293 GLU A C 1
ATOM 2354 O O . GLU A 1 293 ? -7.019 -17.186 39.007 1.00 89.50 293 GLU A O 1
ATOM 2359 N N . PRO A 1 294 ? -6.820 -18.172 37.014 1.00 86.44 294 PRO A N 1
ATOM 2360 C CA . PRO A 1 294 ? -5.368 -17.977 36.945 1.00 86.44 294 PRO A CA 1
ATOM 2361 C C . PRO A 1 294 ? -4.920 -16.506 36.974 1.00 86.44 294 PRO A C 1
ATOM 2363 O O . PRO A 1 294 ? -3.828 -16.213 37.467 1.00 86.44 294 PRO A O 1
ATOM 2366 N N . LEU A 1 295 ? -5.742 -15.585 36.457 1.00 86.31 295 LEU A N 1
ATOM 2367 C CA . LEU A 1 295 ? -5.470 -14.144 36.460 1.00 86.31 295 LEU A CA 1
ATOM 2368 C C . LEU A 1 295 ? -5.813 -13.507 37.812 1.00 86.31 295 LEU A C 1
ATOM 2370 O O . LEU A 1 295 ? -5.075 -12.636 38.270 1.00 86.31 295 LEU A O 1
ATOM 2374 N N . LEU A 1 296 ? -6.890 -13.969 38.458 1.00 85.25 296 LEU A N 1
ATOM 2375 C CA . LEU A 1 296 ? -7.398 -13.436 39.731 1.00 85.25 296 LEU A CA 1
ATOM 2376 C C . LEU A 1 296 ? -6.696 -14.022 40.967 1.00 85.25 296 LEU A C 1
ATOM 2378 O O . LEU A 1 296 ? -6.672 -13.399 42.032 1.00 85.25 296 LEU A O 1
ATOM 2382 N N . LYS A 1 297 ? -6.094 -15.211 40.849 1.00 79.06 297 LYS A N 1
ATOM 2383 C CA . LYS A 1 297 ? -5.295 -15.834 41.918 1.00 79.06 297 LYS A CA 1
ATOM 2384 C C . LYS A 1 297 ? -4.089 -14.999 42.314 1.00 79.06 297 LYS A C 1
ATOM 2386 O O . LYS A 1 297 ? -3.761 -14.914 43.496 1.00 79.06 297 LYS A O 1
ATOM 2391 N N . ARG A 1 298 ? -3.434 -14.386 41.330 1.00 71.12 298 ARG A N 1
ATOM 2392 C CA . ARG A 1 298 ? -2.236 -13.574 41.537 1.00 71.12 298 ARG A CA 1
ATOM 2393 C C . ARG A 1 298 ? -2.633 -12.146 41.892 1.00 71.12 298 ARG A C 1
ATOM 2395 O O . ARG A 1 298 ? -3.566 -11.592 41.320 1.00 71.12 298 ARG A O 1
ATOM 2402 N N . ALA A 1 299 ? -1.879 -11.525 42.796 1.00 68.62 299 ALA A N 1
ATOM 2403 C CA . ALA A 1 299 ? -1.987 -10.102 43.118 1.00 68.62 299 ALA A CA 1
ATOM 2404 C C . ALA A 1 299 ? -1.437 -9.211 41.988 1.00 68.62 299 ALA A C 1
ATOM 2406 O O . ALA A 1 299 ? -0.585 -8.357 42.227 1.00 68.62 299 ALA A O 1
ATOM 2407 N N . ASN A 1 300 ? -1.892 -9.434 40.755 1.00 76.12 300 ASN A N 1
ATOM 2408 C CA . ASN A 1 300 ? -1.470 -8.656 39.604 1.00 76.12 300 ASN A CA 1
ATOM 2409 C C . ASN A 1 300 ? -1.933 -7.204 39.784 1.00 76.12 300 ASN A C 1
ATOM 2411 O O . ASN A 1 300 ? -3.071 -6.947 40.175 1.00 76.12 300 ASN A O 1
ATOM 2415 N N . ALA A 1 301 ? -1.054 -6.242 39.499 1.00 85.50 301 ALA A N 1
ATOM 2416 C CA . ALA A 1 301 ? -1.450 -4.834 39.476 1.00 85.50 301 ALA A CA 1
ATOM 2417 C C . ALA A 1 301 ? -2.496 -4.575 38.379 1.00 85.50 301 ALA A C 1
ATOM 2419 O O . ALA A 1 301 ? -3.383 -3.740 38.545 1.00 85.50 301 ALA A O 1
ATOM 2420 N N . HIS A 1 302 ? -2.393 -5.316 37.273 1.00 91.12 302 HIS A N 1
ATOM 2421 C CA . HIS A 1 302 ? -3.341 -5.292 36.174 1.00 91.12 302 HIS A CA 1
ATOM 2422 C C . HIS A 1 302 ? -3.310 -6.598 35.366 1.00 91.12 302 HIS A C 1
ATOM 2424 O O . HIS A 1 302 ? -2.353 -7.370 35.455 1.00 91.12 302 HIS A O 1
ATOM 2430 N N . PHE A 1 303 ? -4.341 -6.833 34.558 1.00 93.31 303 PHE A N 1
ATOM 2431 C CA . PHE A 1 303 ? -4.379 -7.876 33.528 1.00 93.31 303 PHE A CA 1
ATOM 2432 C C . PHE A 1 303 ? -5.209 -7.411 32.325 1.00 93.31 303 PHE A C 1
ATOM 2434 O O . PHE A 1 303 ? -5.849 -6.362 32.381 1.00 93.31 303 PHE A O 1
ATOM 2441 N N . PHE A 1 304 ? -5.194 -8.179 31.235 1.00 95.75 304 PHE A N 1
ATOM 2442 C CA . PHE A 1 304 ? -5.801 -7.775 29.968 1.00 95.75 304 PHE A CA 1
ATOM 2443 C C . PHE A 1 304 ? -6.840 -8.777 29.476 1.00 95.75 304 PHE A C 1
ATOM 2445 O O . PHE A 1 304 ? -6.610 -9.991 29.529 1.00 95.75 304 PHE A O 1
ATOM 2452 N N . ILE A 1 305 ? -7.955 -8.255 28.965 1.00 96.06 305 ILE A N 1
ATOM 2453 C CA . ILE A 1 305 ? -9.016 -9.032 28.326 1.00 96.06 305 ILE A CA 1
ATOM 2454 C C . ILE A 1 305 ? -9.314 -8.481 26.929 1.00 96.06 305 ILE A C 1
ATOM 2456 O O . ILE A 1 305 ? -9.391 -7.272 26.747 1.00 96.06 305 ILE A O 1
ATOM 2460 N N . GLY A 1 306 ? -9.494 -9.369 25.954 1.00 95.56 306 GLY A N 1
ATOM 2461 C CA . GLY A 1 306 ? -10.007 -9.064 24.623 1.00 95.56 306 GLY A CA 1
ATOM 2462 C C . GLY A 1 306 ? -11.371 -9.714 24.398 1.00 95.56 306 GLY A C 1
ATOM 2463 O O . GLY A 1 306 ? -11.641 -10.803 24.902 1.00 95.56 306 GLY A O 1
ATOM 2464 N N . ILE A 1 307 ? -12.224 -9.069 23.620 1.00 94.56 307 ILE A N 1
ATOM 2465 C CA . ILE A 1 307 ? -13.448 -9.662 23.083 1.00 94.56 307 ILE A CA 1
ATOM 2466 C C . ILE A 1 307 ? -13.438 -9.505 21.571 1.00 94.56 307 ILE A C 1
ATOM 2468 O O . ILE A 1 307 ? -12.985 -8.486 21.051 1.00 94.56 307 ILE A O 1
ATOM 2472 N N . ARG A 1 308 ? -13.935 -10.524 20.882 1.00 93.88 308 ARG A N 1
ATOM 2473 C CA . ARG A 1 308 ? -14.090 -10.542 19.431 1.00 93.88 308 ARG A CA 1
ATOM 2474 C C . ARG A 1 308 ? -15.547 -10.786 19.091 1.00 93.88 308 ARG A C 1
ATOM 2476 O O . ARG A 1 308 ? -16.169 -11.618 19.740 1.00 93.88 308 ARG A O 1
ATOM 2483 N N . TYR A 1 309 ? -16.104 -10.102 18.106 1.00 91.12 309 TYR A N 1
ATOM 2484 C CA . TYR A 1 309 ? -17.522 -10.240 17.769 1.00 91.12 309 TYR A CA 1
ATOM 2485 C C . TYR A 1 309 ? -17.786 -9.893 16.301 1.00 91.12 309 TYR A C 1
ATOM 2487 O O . TYR A 1 309 ? -17.029 -9.121 15.712 1.00 91.12 309 TYR A O 1
ATOM 2495 N N . PRO A 1 310 ? -18.840 -10.457 15.686 1.00 87.06 310 PRO A N 1
ATOM 2496 C CA . PRO A 1 310 ? -19.308 -9.993 14.388 1.00 87.06 310 PRO A CA 1
ATOM 2497 C C . PRO A 1 310 ? -20.041 -8.655 14.551 1.00 87.06 310 PRO A C 1
ATOM 2499 O O . PRO A 1 310 ? -20.925 -8.530 15.397 1.00 87.06 310 PRO A O 1
ATOM 2502 N N . SER A 1 311 ? -19.697 -7.667 13.732 1.00 78.56 311 SER A N 1
ATOM 2503 C CA . SER A 1 311 ? -20.417 -6.399 13.617 1.00 78.56 311 SER A CA 1
ATOM 2504 C C . SER A 1 311 ? -21.752 -6.586 12.891 1.00 78.56 311 SER A C 1
ATOM 2506 O O . SER A 1 311 ? -21.984 -7.606 12.235 1.00 78.56 311 SER A O 1
ATOM 2508 N N . ARG A 1 312 ? -22.630 -5.574 12.917 1.00 70.06 312 ARG A N 1
ATOM 2509 C CA . ARG A 1 312 ? -23.902 -5.581 12.151 1.00 70.06 312 ARG A CA 1
ATOM 2510 C C . ARG A 1 312 ? -23.738 -5.819 10.647 1.00 70.06 312 ARG A C 1
ATOM 2512 O O . ARG A 1 312 ? -24.695 -6.221 9.990 1.00 70.06 312 ARG A O 1
ATOM 2519 N N . LYS A 1 313 ? -22.547 -5.566 10.096 1.00 68.69 313 LYS A N 1
ATOM 2520 C CA . LYS A 1 313 ? -22.216 -5.802 8.679 1.00 68.69 313 LYS A CA 1
ATOM 2521 C C . LYS A 1 313 ? -21.646 -7.199 8.420 1.00 68.69 313 LYS A C 1
ATOM 2523 O O . LYS A 1 313 ? -21.358 -7.533 7.276 1.00 68.69 313 LYS A O 1
ATOM 2528 N N . GLY A 1 314 ? -21.502 -8.013 9.466 1.00 74.56 314 GLY A N 1
ATOM 2529 C CA . GLY A 1 314 ? -20.878 -9.332 9.407 1.00 74.56 314 GLY A CA 1
ATOM 2530 C C . GLY A 1 314 ? -19.349 -9.292 9.367 1.00 74.56 314 GLY A C 1
ATOM 2531 O O . GLY A 1 314 ? -18.734 -10.327 9.124 1.00 74.56 314 GLY A O 1
ATOM 2532 N N . GLU A 1 315 ? -18.732 -8.128 9.592 1.00 79.19 315 GLU A N 1
ATOM 2533 C CA . GLU A 1 315 ? -17.276 -7.992 9.695 1.00 79.19 315 GLU A CA 1
ATOM 2534 C C . GLU A 1 315 ? -16.815 -8.327 11.117 1.00 79.19 315 GLU A C 1
ATOM 2536 O O . GLU A 1 315 ? -17.535 -8.097 12.083 1.00 79.19 315 GLU A O 1
ATOM 2541 N N . LEU A 1 316 ? -15.618 -8.885 11.262 1.00 85.44 316 LEU A N 1
ATOM 2542 C CA . LEU A 1 316 ? -15.075 -9.240 12.569 1.00 85.44 316 LEU A CA 1
ATOM 2543 C C . LEU A 1 316 ? -14.443 -8.010 13.232 1.00 85.44 316 LEU A C 1
ATOM 2545 O O . LEU A 1 316 ? -13.562 -7.383 12.647 1.00 85.44 316 LEU A O 1
ATOM 2549 N N . GLU A 1 317 ? -14.848 -7.705 14.461 1.00 88.31 317 GLU A N 1
ATOM 2550 C CA . GLU A 1 317 ? -14.313 -6.602 15.262 1.00 88.31 317 GLU A CA 1
ATOM 2551 C C . GLU A 1 317 ? -13.706 -7.115 16.575 1.00 88.31 317 GLU A C 1
ATOM 2553 O O . GLU A 1 317 ? -14.055 -8.189 17.082 1.00 88.31 317 GLU A O 1
ATOM 2558 N N . TRP A 1 318 ? -12.782 -6.328 17.128 1.00 92.06 318 TRP A N 1
ATOM 2559 C CA . TRP A 1 318 ? -12.106 -6.601 18.391 1.00 92.06 318 TRP A CA 1
ATOM 2560 C C . TRP A 1 318 ? -12.258 -5.431 19.358 1.00 92.06 318 TRP A C 1
ATOM 2562 O O . TRP A 1 318 ? -12.337 -4.267 18.975 1.00 92.06 318 TRP A O 1
ATOM 2572 N N . SER A 1 319 ? -12.258 -5.729 20.651 1.00 92.12 319 SER A N 1
ATOM 2573 C CA . SER A 1 319 ? -12.169 -4.717 21.702 1.00 92.12 319 SER A CA 1
ATOM 2574 C C . SER A 1 319 ? -11.307 -5.234 22.842 1.00 92.12 319 SER A C 1
ATOM 2576 O O . SER A 1 319 ? -11.461 -6.376 23.273 1.00 92.12 319 SER A O 1
ATOM 2578 N N . PHE A 1 320 ? -10.389 -4.402 23.328 1.00 94.88 320 PHE A N 1
ATOM 2579 C CA . PHE A 1 320 ? -9.421 -4.783 24.353 1.00 94.88 320 PHE A CA 1
ATOM 2580 C C . PHE A 1 320 ? -9.543 -3.892 25.584 1.00 94.88 320 PHE A C 1
ATOM 2582 O O . PHE A 1 320 ? -9.785 -2.690 25.492 1.00 94.88 320 PHE A O 1
ATOM 2589 N N . PHE A 1 321 ? -9.341 -4.502 26.746 1.00 95.19 321 PHE A N 1
ATOM 2590 C CA . PHE A 1 321 ? -9.552 -3.892 28.047 1.00 95.19 321 PHE A CA 1
ATOM 2591 C C . PHE A 1 321 ? -8.401 -4.227 28.991 1.00 95.19 321 PHE A C 1
ATOM 2593 O O . PHE A 1 321 ? -7.911 -5.360 29.033 1.00 95.19 321 PHE A O 1
ATOM 2600 N N . ARG A 1 322 ? -8.000 -3.243 29.795 1.00 95.19 322 ARG A N 1
ATOM 2601 C CA . ARG A 1 322 ? -7.096 -3.404 30.930 1.00 95.19 322 ARG A CA 1
ATOM 2602 C C . ARG A 1 322 ? -7.904 -3.363 32.221 1.00 95.19 322 ARG A C 1
ATOM 2604 O O . ARG A 1 322 ? -8.623 -2.406 32.481 1.00 95.19 322 ARG A O 1
ATOM 2611 N N . PHE A 1 323 ? -7.740 -4.385 33.047 1.00 94.06 323 PHE A N 1
ATOM 2612 C CA . PHE A 1 323 ? -8.270 -4.430 34.402 1.00 94.06 323 PHE A CA 1
ATOM 2613 C C . PHE A 1 323 ? -7.190 -3.938 35.353 1.00 94.06 323 PHE A C 1
ATOM 2615 O O . PHE A 1 323 ? -6.133 -4.560 35.426 1.00 94.06 323 PHE A O 1
ATOM 2622 N N . VAL A 1 324 ? -7.434 -2.846 36.075 1.00 92.44 324 VAL A N 1
ATOM 2623 C CA . VAL A 1 324 ? -6.471 -2.206 36.983 1.00 92.44 324 VAL A CA 1
ATOM 2624 C C . VAL A 1 324 ? -6.948 -2.354 38.418 1.00 92.44 324 VAL A C 1
ATOM 2626 O O . VAL A 1 324 ? -8.077 -2.000 38.744 1.00 92.44 324 VAL A O 1
ATOM 2629 N N . ARG A 1 325 ? -6.099 -2.877 39.302 1.00 88.38 325 ARG A N 1
ATOM 2630 C CA . ARG A 1 325 ? -6.477 -3.108 40.697 1.00 88.38 325 ARG A CA 1
ATOM 2631 C C . ARG A 1 325 ? -6.677 -1.781 41.440 1.00 88.38 325 ARG A C 1
ATOM 2633 O O . ARG A 1 325 ? -5.793 -0.927 41.440 1.00 88.38 325 ARG A O 1
ATOM 2640 N N . THR A 1 326 ? -7.809 -1.630 42.121 1.00 84.69 326 THR A N 1
ATOM 2641 C CA . THR A 1 326 ? -8.147 -0.468 42.952 1.00 84.69 326 THR A CA 1
ATOM 2642 C C . THR A 1 326 ? -7.873 -0.749 44.432 1.00 84.69 326 THR A C 1
ATOM 2644 O O . THR A 1 326 ? -8.386 -1.724 44.977 1.00 84.69 326 THR A O 1
ATOM 2647 N N . GLY A 1 327 ? -7.100 0.119 45.098 1.00 70.19 327 GLY A N 1
ATOM 2648 C CA . GLY A 1 327 ? -6.834 0.066 46.547 1.00 70.19 327 GLY A CA 1
ATOM 2649 C C . GLY A 1 327 ? -5.442 -0.449 46.948 1.00 70.19 327 GLY A C 1
ATOM 2650 O O . GLY A 1 327 ? -4.725 -1.046 46.146 1.00 70.19 327 GLY A O 1
ATOM 2651 N N . GLU A 1 328 ? -5.042 -0.197 48.202 1.00 58.91 328 GLU A N 1
ATOM 2652 C CA . GLU A 1 328 ? -3.762 -0.671 48.751 1.00 58.91 328 GLU A CA 1
ATOM 2653 C C . GLU A 1 328 ? -3.766 -2.186 49.009 1.00 58.91 328 GLU A C 1
ATOM 2655 O O . GLU A 1 328 ? -4.761 -2.790 49.416 1.00 58.91 328 GLU A O 1
ATOM 2660 N N . ALA A 1 329 ? -2.615 -2.803 48.740 1.00 51.97 329 ALA A N 1
ATOM 2661 C CA . ALA A 1 329 ? -2.396 -4.238 48.692 1.00 51.97 329 ALA A CA 1
ATOM 2662 C C . ALA A 1 329 ? -2.726 -4.955 50.014 1.00 51.97 329 ALA A C 1
ATOM 2664 O O . ALA A 1 329 ? -1.865 -5.129 50.872 1.00 51.97 329 ALA A O 1
ATOM 2665 N N . SER A 1 330 ? -3.935 -5.510 50.131 1.00 53.53 330 SER A N 1
ATOM 2666 C CA . SER A 1 330 ? -4.073 -6.744 50.907 1.00 53.53 330 SER A CA 1
ATOM 2667 C C . SER A 1 330 ? -3.309 -7.842 50.153 1.00 53.53 330 SER A C 1
ATOM 2669 O O . SER A 1 330 ? -3.576 -8.039 48.954 1.00 53.53 330 SER A O 1
ATOM 2671 N N . PRO A 1 331 ? -2.326 -8.513 50.783 1.00 54.75 331 PRO A N 1
ATOM 2672 C CA . PRO A 1 331 ? -1.609 -9.607 50.148 1.00 54.75 331 PRO A CA 1
ATOM 2673 C C . PRO A 1 331 ? -2.619 -10.710 49.833 1.00 54.75 331 PRO A C 1
ATOM 2675 O O . PRO A 1 331 ? -3.175 -11.330 50.736 1.00 54.75 331 PRO A O 1
ATOM 2678 N N . LEU A 1 332 ? -2.892 -10.927 48.544 1.00 59.56 332 LEU A N 1
ATOM 2679 C CA . LEU A 1 332 ? -3.678 -12.078 48.114 1.00 59.56 332 LEU A CA 1
ATOM 2680 C C . LEU A 1 332 ? -2.766 -13.292 48.286 1.00 59.56 332 LEU A C 1
ATOM 2682 O O . LEU A 1 332 ? -1.789 -13.449 47.554 1.00 59.56 332 LEU A O 1
ATOM 2686 N N . LEU A 1 333 ? -3.042 -14.091 49.315 1.00 57.06 333 LEU A N 1
ATOM 2687 C CA . LEU A 1 333 ? -2.394 -15.380 49.516 1.00 57.06 333 LEU A CA 1
ATOM 2688 C C . LEU A 1 333 ? -2.761 -16.301 48.341 1.00 57.06 333 LEU A C 1
ATOM 2690 O O . LEU A 1 333 ? -3.886 -16.262 47.832 1.00 57.06 333 LEU A O 1
ATOM 2694 N N . ASP A 1 334 ? -1.806 -17.123 47.910 1.00 60.09 334 ASP A N 1
ATOM 2695 C CA . ASP A 1 334 ? -2.061 -18.221 46.977 1.00 60.09 334 ASP A CA 1
ATOM 2696 C C . ASP A 1 334 ? -2.839 -19.311 47.734 1.00 60.09 334 ASP A C 1
ATOM 2698 O O . ASP A 1 334 ? -2.260 -20.171 48.396 1.00 60.09 334 ASP A O 1
ATOM 2702 N N . LEU A 1 335 ? -4.169 -19.181 47.753 1.00 59.69 335 LEU A N 1
ATOM 2703 C CA . LEU A 1 335 ? -5.079 -19.956 48.609 1.00 59.69 335 LEU A CA 1
ATOM 2704 C C . LEU A 1 335 ? -5.475 -21.324 48.019 1.00 59.69 335 LEU A C 1
ATOM 2706 O O . LEU A 1 335 ? -6.345 -21.999 48.561 1.00 59.69 335 LEU A O 1
ATOM 2710 N N . GLY A 1 336 ? -4.835 -21.775 46.936 1.00 70.81 336 GLY A N 1
ATOM 2711 C CA . GLY A 1 336 ? -5.319 -22.937 46.189 1.00 70.81 336 GLY A CA 1
ATOM 2712 C C . GLY A 1 336 ? -6.548 -22.579 45.339 1.00 70.81 336 GLY A C 1
ATOM 2713 O O . GLY A 1 336 ? -6.673 -21.427 44.927 1.00 70.81 336 GLY A O 1
ATOM 2714 N N . PRO A 1 337 ? -7.415 -23.542 44.974 1.00 78.69 337 PRO A N 1
ATOM 2715 C CA . PRO A 1 337 ? -8.615 -23.268 44.183 1.00 78.69 337 PRO A CA 1
ATOM 2716 C C . PRO A 1 337 ? -9.535 -22.270 44.889 1.00 78.69 337 PRO A C 1
ATOM 2718 O O . PRO A 1 337 ? -9.907 -22.494 46.037 1.00 78.69 337 PRO A O 1
ATOM 2721 N N . LEU A 1 338 ? -9.899 -21.193 44.198 1.00 82.31 338 LEU A N 1
ATOM 2722 C CA . LEU A 1 338 ? -10.807 -20.177 44.736 1.00 82.31 338 LEU A CA 1
ATOM 2723 C C . LEU A 1 338 ? -12.246 -20.665 44.581 1.00 82.31 338 LEU A C 1
ATOM 2725 O O . LEU A 1 338 ? -12.561 -21.335 43.596 1.00 82.31 338 LEU A O 1
ATOM 2729 N N . ASP A 1 339 ? -13.143 -20.355 45.510 1.00 88.38 339 ASP A N 1
ATOM 2730 C CA . ASP A 1 339 ? -14.569 -20.564 45.251 1.00 88.38 339 ASP A CA 1
ATOM 2731 C C . ASP A 1 339 ? -15.137 -19.466 44.326 1.00 88.38 339 ASP A C 1
ATOM 2733 O O . ASP A 1 339 ? -14.464 -18.489 43.991 1.00 88.38 339 ASP A O 1
ATOM 2737 N N . VAL A 1 340 ? -16.365 -19.658 43.833 1.00 86.75 340 VAL A N 1
ATOM 2738 C CA . VAL A 1 340 ? -16.983 -18.722 42.875 1.00 86.75 340 VAL A CA 1
ATOM 2739 C C . VAL A 1 340 ? -17.234 -17.352 43.509 1.00 86.75 340 VAL A C 1
ATOM 2741 O O . VAL A 1 340 ? -17.094 -16.338 42.826 1.00 86.75 340 VAL A O 1
ATOM 2744 N N . GLN A 1 341 ? -17.575 -17.301 44.799 1.00 87.94 341 GLN A N 1
ATOM 2745 C CA . GLN A 1 341 ? -17.824 -16.036 45.482 1.00 87.94 341 GLN A CA 1
ATOM 2746 C C . GLN A 1 341 ? -16.521 -15.253 45.647 1.00 87.94 341 GLN A C 1
ATOM 2748 O O . GLN A 1 341 ? -16.483 -14.066 45.352 1.00 87.94 341 GLN A O 1
ATOM 2753 N N . GLU A 1 342 ? -15.426 -15.926 45.993 1.00 87.31 342 GLU A N 1
ATOM 2754 C CA . GLU A 1 342 ? -14.113 -15.298 46.088 1.00 87.31 342 GLU A CA 1
ATOM 2755 C C . GLU A 1 342 ? -13.624 -14.780 44.723 1.00 87.31 342 GLU A C 1
ATOM 2757 O O . GLU A 1 342 ? -12.991 -13.727 44.645 1.00 87.31 342 GLU A O 1
ATOM 2762 N N . LEU A 1 343 ? -13.940 -15.473 43.622 1.00 89.00 343 LEU A N 1
ATOM 2763 C CA . LEU A 1 343 ? -13.659 -14.975 42.269 1.00 89.00 343 LEU A CA 1
ATOM 2764 C C . LEU A 1 343 ? -14.433 -13.683 41.961 1.00 89.00 343 LEU A C 1
ATOM 2766 O O . LEU A 1 343 ? -13.847 -12.757 41.393 1.00 89.00 343 LEU A O 1
ATOM 2770 N N . ARG A 1 344 ? -15.709 -13.601 42.367 1.00 88.44 344 ARG A N 1
ATOM 2771 C CA . ARG A 1 344 ? -16.532 -12.382 42.253 1.00 88.44 344 ARG A CA 1
ATOM 2772 C C . ARG A 1 344 ? -15.952 -11.240 43.091 1.00 88.44 344 ARG A C 1
ATOM 2774 O O . ARG A 1 344 ? -15.670 -10.167 42.566 1.00 88.44 344 ARG A O 1
ATOM 2781 N N . ASP A 1 345 ? -15.641 -11.507 44.353 1.00 87.38 345 ASP A N 1
ATOM 2782 C CA . ASP A 1 345 ? -15.068 -10.506 45.253 1.00 87.38 345 ASP A CA 1
ATOM 2783 C C . ASP A 1 345 ? -13.716 -9.986 44.727 1.00 87.38 345 ASP A C 1
ATOM 2785 O O . ASP A 1 345 ? -13.391 -8.805 44.850 1.00 87.38 345 ASP A O 1
ATOM 2789 N N . ARG A 1 346 ? -12.911 -10.850 44.091 1.00 87.12 346 ARG A N 1
ATOM 2790 C CA . ARG A 1 346 ? -11.618 -10.460 43.510 1.00 87.12 346 ARG A CA 1
ATOM 2791 C C . ARG A 1 346 ? -11.752 -9.657 42.227 1.00 87.12 346 ARG A C 1
ATOM 2793 O O . ARG A 1 346 ? -10.975 -8.718 42.064 1.00 87.12 346 ARG A O 1
ATOM 2800 N N . ILE A 1 347 ? -12.678 -9.987 41.322 1.00 88.38 347 ILE A N 1
ATOM 2801 C CA . ILE A 1 347 ? -12.915 -9.147 40.135 1.00 88.38 347 ILE A CA 1
ATOM 2802 C C . ILE A 1 347 ? -13.475 -7.779 40.549 1.00 88.38 347 ILE A C 1
ATOM 2804 O O . ILE A 1 347 ? -13.178 -6.769 39.907 1.00 88.38 347 ILE A O 1
ATOM 2808 N N . ASP A 1 348 ? -14.183 -7.707 41.681 1.00 88.38 348 ASP A N 1
ATOM 2809 C CA . ASP A 1 348 ? -14.668 -6.460 42.272 1.00 88.38 348 ASP A CA 1
ATOM 2810 C C . ASP A 1 348 ? -13.558 -5.482 42.675 1.00 88.38 348 ASP A C 1
ATOM 2812 O O . ASP A 1 348 ? -13.752 -4.271 42.580 1.00 88.38 348 ASP A O 1
ATOM 2816 N N . LEU A 1 349 ? -12.351 -5.987 42.948 1.00 88.50 349 LEU A N 1
ATOM 2817 C CA . LEU A 1 349 ? -11.163 -5.181 43.246 1.00 88.50 349 LEU A CA 1
ATOM 2818 C C . LEU A 1 349 ? -10.519 -4.511 42.025 1.00 88.50 349 LEU A C 1
ATOM 2820 O O . LEU A 1 349 ? -9.515 -3.820 42.198 1.00 88.50 349 LEU A O 1
ATOM 2824 N N . TYR A 1 350 ? -11.015 -4.739 40.808 1.00 90.56 350 TYR A N 1
ATOM 2825 C CA . TYR A 1 350 ? -10.459 -4.149 39.590 1.00 90.56 350 TYR A CA 1
ATOM 2826 C C . TYR A 1 350 ? -11.416 -3.140 38.963 1.00 90.56 350 TYR A C 1
ATOM 2828 O O . TYR A 1 350 ? -12.619 -3.367 38.876 1.00 90.56 350 TYR A O 1
ATOM 2836 N N . ASP A 1 351 ? -10.864 -2.040 38.483 1.00 91.50 351 ASP A N 1
ATOM 2837 C CA . ASP A 1 351 ? -11.504 -1.112 37.561 1.00 91.50 351 ASP A CA 1
ATOM 2838 C C . ASP A 1 351 ? -11.147 -1.499 36.124 1.00 91.50 351 ASP A C 1
ATOM 2840 O O . ASP A 1 351 ? -10.182 -2.233 35.902 1.00 91.50 351 ASP A O 1
ATOM 2844 N N . VAL A 1 352 ? -11.922 -1.032 35.149 1.00 92.50 352 VAL A N 1
ATOM 2845 C CA . VAL A 1 352 ? -11.742 -1.402 33.739 1.00 92.50 352 VAL A CA 1
ATOM 2846 C C . VAL A 1 352 ? -11.437 -0.157 32.926 1.00 92.50 352 VAL A C 1
ATOM 2848 O O . VAL A 1 352 ? -12.069 0.882 33.106 1.00 92.50 352 VAL A O 1
ATOM 2851 N N . GLU A 1 353 ? -10.474 -0.277 32.023 1.00 93.56 353 GLU A N 1
ATOM 2852 C CA . GLU A 1 353 ? -10.113 0.739 31.044 1.00 93.56 353 GLU A CA 1
ATOM 2853 C C . GLU A 1 353 ? -10.127 0.115 29.647 1.00 93.56 353 GLU A C 1
ATOM 2855 O O . GLU A 1 353 ? -9.581 -0.972 29.455 1.00 93.56 353 GLU A O 1
ATOM 2860 N N . ALA A 1 354 ? -10.711 0.789 28.660 1.00 92.00 354 ALA A N 1
ATOM 2861 C CA . ALA A 1 354 ? -10.591 0.382 27.265 1.00 92.00 354 ALA A CA 1
ATOM 2862 C C . ALA A 1 354 ? -9.227 0.781 26.692 1.00 92.00 354 ALA A C 1
ATOM 2864 O O . ALA A 1 354 ? -8.644 1.808 27.056 1.00 92.00 354 ALA A O 1
ATOM 2865 N N . ILE A 1 355 ? -8.730 -0.030 25.767 1.00 92.31 355 ILE A N 1
ATOM 2866 C CA . ILE A 1 355 ? -7.484 0.209 25.044 1.00 92.31 355 ILE A CA 1
ATOM 2867 C C . ILE A 1 355 ? -7.846 0.671 23.638 1.00 92.31 355 ILE A C 1
ATOM 2869 O O . ILE A 1 355 ? -8.657 0.034 22.970 1.00 92.31 355 ILE A O 1
ATOM 2873 N N . PHE A 1 356 ? -7.253 1.784 23.205 1.00 88.69 356 PHE A N 1
ATOM 2874 C CA . PHE A 1 356 ? -7.418 2.261 21.837 1.00 88.69 356 PHE A CA 1
ATOM 2875 C C . PHE A 1 356 ? -6.756 1.287 20.861 1.00 88.69 356 PHE A C 1
ATOM 2877 O O . PHE A 1 356 ? -5.631 0.831 21.106 1.00 88.69 356 PHE A O 1
ATOM 2884 N N . THR A 1 357 ? -7.454 0.967 19.775 1.00 89.00 357 THR A N 1
ATOM 2885 C CA . THR A 1 357 ? -6.994 -0.005 18.786 1.00 89.00 357 THR A CA 1
ATOM 2886 C C . THR A 1 357 ? -7.057 0.561 17.384 1.00 89.00 357 THR A C 1
ATOM 2888 O O . THR A 1 357 ? -8.020 1.234 17.049 1.00 89.00 357 THR A O 1
ATOM 2891 N N . GLU A 1 358 ? -6.081 0.217 16.553 1.00 86.81 358 GLU A N 1
ATOM 2892 C CA . GLU A 1 358 ? -6.126 0.452 15.110 1.00 86.81 358 GLU A CA 1
ATOM 2893 C C . GLU A 1 358 ? -5.890 -0.862 14.371 1.00 86.81 358 GLU A C 1
ATOM 2895 O O . GLU A 1 358 ? -5.033 -1.659 14.757 1.00 86.81 358 GLU A O 1
ATOM 2900 N N . ASP A 1 359 ? -6.613 -1.085 13.278 1.00 85.62 359 ASP A N 1
ATOM 2901 C CA . ASP A 1 359 ? -6.369 -2.241 12.424 1.00 85.62 359 ASP A CA 1
ATOM 2902 C C . ASP A 1 359 ? -5.259 -1.959 11.408 1.00 85.62 359 ASP A C 1
ATOM 2904 O O . ASP A 1 359 ? -5.330 -1.024 10.609 1.00 85.62 359 ASP A O 1
ATOM 2908 N N . MET A 1 360 ? -4.268 -2.845 11.366 1.00 85.44 360 MET A N 1
ATOM 2909 C CA . MET A 1 360 ? -3.263 -2.915 10.311 1.00 85.44 360 MET A CA 1
ATOM 2910 C C . MET A 1 360 ? -3.242 -4.327 9.724 1.00 85.44 360 MET A C 1
ATOM 2912 O O . MET A 1 360 ? -2.271 -5.075 9.865 1.00 85.44 360 MET A O 1
ATOM 2916 N N . THR A 1 361 ? -4.348 -4.678 9.071 1.00 84.19 361 THR A N 1
ATOM 2917 C CA . THR A 1 361 ? -4.477 -5.870 8.225 1.00 84.19 361 THR A CA 1
ATOM 2918 C C . THR A 1 361 ? -4.079 -5.546 6.790 1.00 84.19 361 THR A C 1
ATOM 2920 O O . THR A 1 361 ? -4.207 -4.394 6.362 1.00 84.19 361 THR A O 1
ATOM 2923 N N . GLU A 1 362 ? -3.611 -6.530 6.018 1.00 82.56 362 GLU A N 1
ATOM 2924 C CA . GLU A 1 362 ? -3.210 -6.289 4.624 1.00 82.56 362 GLU A CA 1
ATOM 2925 C C . GLU A 1 362 ? -4.363 -5.682 3.806 1.00 82.56 362 GLU A C 1
ATOM 2927 O O . GLU A 1 362 ? -4.152 -4.773 2.993 1.00 82.56 362 GLU A O 1
ATOM 2932 N N . GLU A 1 363 ? -5.588 -6.150 4.058 1.00 79.19 363 GLU A N 1
ATOM 2933 C CA . GLU A 1 363 ? -6.800 -5.651 3.418 1.00 79.19 363 GLU A CA 1
ATOM 2934 C C . GLU A 1 363 ? -7.080 -4.192 3.796 1.00 79.19 363 GLU A C 1
ATOM 2936 O O . GLU A 1 363 ? -7.137 -3.344 2.901 1.00 79.19 363 GLU A O 1
ATOM 2941 N N . LYS A 1 364 ? -7.196 -3.875 5.098 1.00 83.31 364 LYS A N 1
ATOM 2942 C CA . LYS A 1 364 ? -7.557 -2.524 5.564 1.00 83.31 364 LYS A CA 1
ATOM 2943 C C . LYS A 1 364 ? -6.479 -1.492 5.235 1.00 83.31 364 LYS A C 1
ATOM 2945 O O . LYS A 1 364 ? -6.805 -0.374 4.831 1.00 83.31 364 LYS A O 1
ATOM 2950 N N . PHE A 1 365 ? -5.205 -1.881 5.300 1.00 85.81 365 PHE A N 1
ATOM 2951 C CA . PHE A 1 365 ? -4.073 -0.991 5.045 1.00 85.81 365 PHE A CA 1
ATOM 2952 C C . PHE A 1 365 ? -4.077 -0.396 3.627 1.00 85.81 365 PHE A C 1
ATOM 2954 O O . PHE A 1 365 ? -3.721 0.766 3.431 1.00 85.81 365 PHE A O 1
ATOM 2961 N N . HIS A 1 366 ? -4.532 -1.160 2.628 1.00 89.00 366 HIS A N 1
ATOM 2962 C CA . HIS A 1 366 ? -4.529 -0.733 1.226 1.00 89.00 366 HIS A CA 1
ATOM 2963 C C . HIS A 1 366 ? -5.884 -0.195 0.730 1.00 89.00 366 HIS A C 1
ATOM 2965 O O . HIS A 1 366 ? -5.986 0.170 -0.445 1.00 89.00 366 HIS A O 1
ATOM 2971 N N . ILE A 1 367 ? -6.916 -0.080 1.584 1.00 86.38 367 ILE A N 1
ATOM 2972 C CA . ILE A 1 367 ? -8.254 0.409 1.177 1.00 86.38 367 ILE A CA 1
ATOM 2973 C C . ILE A 1 367 ? -8.175 1.791 0.524 1.00 86.38 367 ILE A C 1
ATOM 2975 O O . ILE A 1 367 ? -8.875 2.049 -0.454 1.00 86.38 367 ILE A O 1
ATOM 2979 N N . ARG A 1 368 ? -7.272 2.664 0.987 1.00 83.31 368 ARG A N 1
ATOM 2980 C CA . ARG A 1 368 ? -7.101 4.018 0.430 1.00 83.31 368 ARG A CA 1
ATOM 2981 C C . ARG A 1 368 ? -6.575 4.046 -1.011 1.00 83.31 368 ARG A C 1
ATOM 2983 O O . ARG A 1 368 ? -6.669 5.080 -1.665 1.00 83.31 368 ARG A O 1
ATOM 2990 N N . ASN A 1 369 ? -6.071 2.922 -1.525 1.00 88.38 369 ASN A N 1
ATOM 2991 C CA . ASN A 1 369 ? -5.681 2.773 -2.929 1.00 88.38 369 ASN A CA 1
ATOM 2992 C C . ASN A 1 369 ? -6.815 2.208 -3.810 1.00 88.38 369 ASN A C 1
ATOM 2994 O O . ASN A 1 369 ? -6.723 2.268 -5.043 1.00 88.38 369 ASN A O 1
ATOM 2998 N N . ARG A 1 370 ? -7.884 1.661 -3.208 1.00 83.56 370 ARG A N 1
ATOM 2999 C CA . ARG A 1 370 ? -8.969 0.955 -3.906 1.00 83.5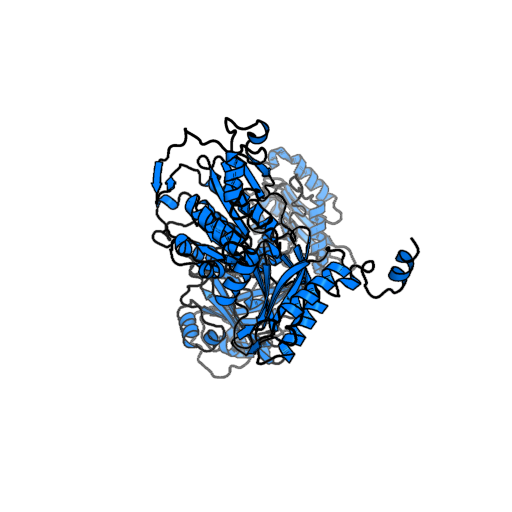6 370 ARG A CA 1
ATOM 3000 C C . ARG A 1 370 ? -9.611 1.837 -4.982 1.00 83.56 370 ARG A C 1
ATOM 3002 O O . ARG A 1 370 ? -9.832 3.027 -4.793 1.00 83.56 370 ARG A O 1
ATOM 3009 N N . GLY A 1 371 ? -9.893 1.243 -6.143 1.00 85.00 371 GLY A N 1
ATOM 3010 C CA . GLY A 1 371 ? -10.463 1.941 -7.305 1.00 85.00 371 GLY A CA 1
ATOM 3011 C C . GLY A 1 371 ? -9.448 2.723 -8.150 1.00 85.00 371 GLY A C 1
ATOM 3012 O O . GLY A 1 371 ? -9.781 3.147 -9.254 1.00 85.00 371 GLY A O 1
ATOM 3013 N N . ARG A 1 372 ? -8.203 2.888 -7.681 1.00 88.69 372 ARG A N 1
ATOM 3014 C CA . ARG A 1 372 ? -7.102 3.497 -8.451 1.00 88.69 372 ARG A CA 1
ATOM 3015 C C . ARG A 1 372 ? -5.935 2.542 -8.676 1.00 88.69 372 ARG A C 1
ATOM 3017 O O . ARG A 1 372 ? -5.308 2.575 -9.735 1.00 88.69 372 ARG A O 1
ATOM 3024 N N . VAL A 1 373 ? -5.614 1.738 -7.669 1.00 90.94 373 VAL A N 1
ATOM 3025 C CA . VAL A 1 373 ? -4.569 0.717 -7.706 1.00 90.94 373 VAL A CA 1
ATOM 3026 C C . VAL A 1 373 ? -5.061 -0.519 -6.958 1.00 90.94 373 VAL A C 1
ATOM 3028 O O . VAL A 1 373 ? -5.556 -0.429 -5.836 1.00 90.94 373 VAL A O 1
ATOM 3031 N N . SER A 1 374 ? -4.929 -1.679 -7.588 1.00 89.44 374 SER A N 1
ATOM 3032 C CA . SER A 1 374 ? -5.374 -2.963 -7.062 1.00 89.44 374 SER A CA 1
ATOM 3033 C C . SER A 1 374 ? -4.224 -3.699 -6.379 1.00 89.44 374 SER A C 1
ATOM 3035 O O . SER A 1 374 ? -3.311 -4.201 -7.035 1.00 89.44 374 SER A O 1
ATOM 3037 N N . ARG A 1 375 ? -4.281 -3.824 -5.044 1.00 90.88 375 ARG A N 1
ATOM 3038 C CA . ARG A 1 375 ? -3.320 -4.657 -4.296 1.00 90.88 375 ARG A CA 1
ATOM 3039 C C . ARG A 1 375 ? -3.339 -6.105 -4.793 1.00 90.88 375 ARG A C 1
ATOM 3041 O O . ARG A 1 375 ? -2.285 -6.721 -4.872 1.00 90.88 375 ARG A O 1
ATOM 3048 N N . LYS A 1 376 ? -4.503 -6.627 -5.194 1.00 90.19 376 LYS A N 1
ATOM 3049 C CA . LYS A 1 376 ? -4.642 -7.980 -5.755 1.00 90.19 376 LYS A CA 1
ATOM 3050 C C . LYS A 1 376 ? -3.759 -8.194 -6.988 1.00 90.19 376 LYS A C 1
ATOM 3052 O O . LYS A 1 376 ? -3.165 -9.258 -7.104 1.00 90.19 376 LYS A O 1
ATOM 3057 N N . ASP A 1 377 ? -3.661 -7.195 -7.861 1.00 89.94 377 ASP A N 1
ATOM 3058 C CA . ASP A 1 377 ? -2.902 -7.302 -9.114 1.00 89.94 377 ASP A CA 1
ATOM 3059 C C . ASP A 1 377 ? -1.411 -6.991 -8.913 1.00 89.94 377 ASP A C 1
ATOM 3061 O O . ASP A 1 377 ? -0.563 -7.454 -9.676 1.00 89.94 377 ASP A O 1
ATOM 3065 N N . LEU A 1 378 ? -1.076 -6.233 -7.861 1.00 92.81 378 LEU A N 1
ATOM 3066 C CA . LEU A 1 378 ? 0.290 -5.803 -7.560 1.00 92.81 378 LEU A CA 1
ATOM 3067 C C . LEU A 1 378 ? 1.037 -6.663 -6.535 1.00 92.81 378 LEU A C 1
ATOM 3069 O O . LEU A 1 378 ? 2.269 -6.641 -6.524 1.00 92.81 378 LEU A O 1
ATOM 3073 N N . LYS A 1 379 ? 0.341 -7.421 -5.679 1.00 91.69 379 LYS A N 1
ATOM 3074 C CA . LYS A 1 379 ? 0.962 -8.198 -4.589 1.00 91.69 379 LYS A CA 1
ATOM 3075 C C . LYS A 1 379 ? 1.970 -9.245 -5.067 1.00 91.69 379 LYS A C 1
ATOM 3077 O O . LYS A 1 379 ? 2.883 -9.581 -4.328 1.00 91.69 379 LYS A O 1
ATOM 3082 N N . ASP A 1 380 ? 1.817 -9.738 -6.293 1.00 90.94 380 ASP A N 1
ATOM 3083 C CA . ASP A 1 380 ? 2.704 -10.749 -6.877 1.00 90.94 380 ASP A CA 1
ATOM 3084 C C . ASP A 1 380 ? 3.729 -10.120 -7.835 1.00 90.94 380 ASP A C 1
ATOM 3086 O O . ASP A 1 380 ? 4.654 -10.788 -8.305 1.00 90.94 380 ASP A O 1
ATOM 3090 N N . GLN A 1 381 ? 3.600 -8.815 -8.101 1.00 91.56 381 GLN A N 1
ATOM 3091 C CA . GLN A 1 381 ? 4.521 -8.081 -8.956 1.00 91.56 381 GLN A CA 1
ATOM 3092 C C . GLN A 1 381 ? 5.862 -7.899 -8.257 1.00 91.56 381 GLN A C 1
ATOM 3094 O O . GLN A 1 381 ? 5.953 -7.599 -7.061 1.00 91.56 381 GLN A O 1
ATOM 3099 N N . LYS A 1 382 ? 6.919 -8.050 -9.051 1.00 91.25 382 LYS A N 1
ATOM 3100 C CA . LYS A 1 382 ? 8.300 -7.870 -8.618 1.00 91.25 382 LYS A CA 1
ATOM 3101 C C . LYS A 1 382 ? 8.940 -6.802 -9.488 1.00 91.25 382 LYS A C 1
ATOM 3103 O O . LYS A 1 382 ? 8.861 -6.893 -10.712 1.00 91.25 382 LYS A O 1
ATOM 3108 N N . ILE A 1 383 ? 9.556 -5.800 -8.867 1.00 94.19 383 ILE A N 1
ATOM 3109 C CA . ILE A 1 383 ? 10.214 -4.696 -9.573 1.00 94.19 383 ILE A CA 1
ATOM 3110 C C . ILE A 1 383 ? 11.651 -4.570 -9.084 1.00 94.19 383 ILE A C 1
ATOM 3112 O O . ILE A 1 383 ? 11.904 -4.488 -7.881 1.00 94.19 383 ILE A O 1
ATOM 3116 N N . THR A 1 384 ? 12.596 -4.522 -10.021 1.00 94.19 384 THR A N 1
ATOM 3117 C CA . THR A 1 384 ? 14.007 -4.251 -9.713 1.00 94.19 384 THR A CA 1
ATOM 3118 C C . THR A 1 384 ? 14.351 -2.795 -9.996 1.00 94.19 384 THR A C 1
ATOM 3120 O O . THR A 1 384 ? 14.149 -2.313 -11.106 1.00 94.19 384 THR A O 1
ATOM 3123 N N . PHE A 1 385 ? 14.895 -2.093 -9.002 1.00 95.12 385 PHE A N 1
ATOM 3124 C CA . PHE A 1 385 ? 15.342 -0.706 -9.113 1.00 95.12 385 PHE A CA 1
ATOM 3125 C C . PHE A 1 385 ? 16.859 -0.644 -9.220 1.00 95.12 385 PHE A C 1
ATOM 3127 O O . PHE A 1 385 ? 17.564 -1.079 -8.310 1.00 95.12 385 PHE A O 1
ATOM 3134 N N . PHE A 1 386 ? 17.344 -0.045 -10.303 1.00 94.06 386 PHE A N 1
ATOM 3135 C CA . PHE A 1 386 ? 18.749 0.255 -10.531 1.00 94.06 386 PHE A CA 1
ATOM 3136 C C . PHE A 1 386 ? 18.990 1.754 -10.363 1.00 94.06 386 PHE A C 1
ATOM 3138 O O . PHE A 1 386 ? 18.486 2.581 -11.127 1.00 94.06 386 PHE A O 1
ATOM 3145 N N . GLY A 1 387 ? 19.781 2.099 -9.352 1.00 94.00 387 GLY A N 1
ATOM 3146 C CA . GLY A 1 387 ? 19.954 3.473 -8.908 1.00 94.00 387 GLY A CA 1
ATOM 3147 C C . GLY A 1 387 ? 18.827 3.877 -7.963 1.00 94.00 387 GLY A C 1
ATOM 3148 O O . GLY A 1 387 ? 17.655 3.919 -8.326 1.00 94.00 387 GLY A O 1
ATOM 3149 N N . LEU A 1 388 ? 19.210 4.207 -6.739 1.00 95.94 388 LEU A N 1
ATOM 3150 C CA . LEU A 1 388 ? 18.377 4.670 -5.636 1.00 95.94 388 LEU A CA 1
ATOM 3151 C C . LEU A 1 388 ? 18.794 6.095 -5.269 1.00 95.94 388 LEU A C 1
ATOM 3153 O O . LEU A 1 388 ? 18.929 6.442 -4.104 1.00 95.94 388 LEU A O 1
ATOM 3157 N N . GLY A 1 389 ? 19.044 6.929 -6.281 1.00 93.56 389 GLY A N 1
ATOM 3158 C CA . GLY A 1 389 ? 19.282 8.361 -6.119 1.00 93.56 389 GLY A CA 1
ATOM 3159 C C . GLY A 1 389 ? 17.993 9.130 -5.809 1.00 93.56 389 GLY A C 1
ATOM 3160 O O . GLY A 1 389 ? 17.037 8.594 -5.251 1.00 93.56 389 GLY A O 1
ATOM 3161 N N . ALA A 1 390 ? 17.940 10.404 -6.194 1.00 94.00 390 ALA A N 1
ATOM 3162 C CA . ALA A 1 390 ? 16.768 11.250 -5.950 1.00 94.00 390 ALA A CA 1
ATOM 3163 C C . ALA A 1 390 ? 15.469 10.686 -6.571 1.00 94.00 390 ALA A C 1
ATOM 3165 O O . ALA A 1 390 ? 14.449 10.589 -5.892 1.00 94.00 390 ALA A O 1
ATOM 3166 N N . LEU A 1 391 ? 15.528 10.237 -7.832 1.00 96.44 391 LEU A N 1
ATOM 3167 C CA . LEU A 1 391 ? 14.384 9.619 -8.515 1.00 96.44 391 LEU A CA 1
ATOM 3168 C C . LEU A 1 391 ? 14.094 8.214 -7.967 1.00 96.44 391 LEU A C 1
ATOM 3170 O O . LEU A 1 391 ? 13.002 7.945 -7.476 1.00 96.44 391 LEU A O 1
ATOM 3174 N N . GLY A 1 392 ? 15.094 7.326 -7.995 1.00 96.81 392 GLY A N 1
ATOM 3175 C CA . GLY A 1 392 ? 14.939 5.923 -7.603 1.00 96.81 392 GLY A CA 1
ATOM 3176 C C . GLY A 1 392 ? 14.448 5.707 -6.172 1.00 96.81 392 GLY A C 1
ATOM 3177 O O . GLY A 1 392 ? 13.606 4.840 -5.948 1.00 96.81 392 GLY A O 1
ATOM 3178 N N . SER A 1 393 ? 14.912 6.514 -5.209 1.00 97.31 393 SER A N 1
ATOM 3179 C CA . SER A 1 393 ? 14.430 6.428 -3.821 1.00 97.31 393 SER A CA 1
ATOM 3180 C C . SER A 1 393 ? 12.951 6.800 -3.700 1.00 97.31 393 SER A C 1
ATOM 3182 O O . SER A 1 393 ? 12.201 6.110 -3.012 1.00 97.31 393 SER A O 1
ATOM 3184 N N . THR A 1 394 ? 12.509 7.837 -4.413 1.00 98.19 394 THR A N 1
ATOM 3185 C CA . THR A 1 394 ? 11.101 8.252 -4.455 1.00 98.19 394 THR A CA 1
ATOM 3186 C C . THR A 1 394 ? 10.234 7.191 -5.126 1.00 98.19 394 THR A C 1
ATOM 3188 O O . THR A 1 394 ? 9.216 6.796 -4.560 1.00 98.19 394 THR A O 1
ATOM 3191 N N . LEU A 1 395 ? 10.666 6.674 -6.282 1.00 98.31 395 LEU A N 1
ATOM 3192 C CA . LEU A 1 395 ? 9.980 5.596 -6.995 1.00 98.31 395 LEU A CA 1
ATOM 3193 C C . LEU A 1 395 ? 9.778 4.383 -6.079 1.00 98.31 395 LEU A C 1
ATOM 3195 O O . LEU A 1 395 ? 8.641 3.984 -5.845 1.00 98.31 395 LEU A O 1
ATOM 3199 N N . ALA A 1 396 ? 10.849 3.837 -5.495 1.00 97.19 396 ALA A N 1
ATOM 3200 C CA . ALA A 1 396 ? 10.771 2.646 -4.646 1.00 97.19 396 ALA A CA 1
ATOM 3201 C C . ALA A 1 396 ? 9.759 2.800 -3.492 1.00 97.19 396 ALA A C 1
ATOM 3203 O O . ALA A 1 396 ? 8.970 1.890 -3.235 1.00 97.19 396 ALA A O 1
ATOM 3204 N N . LEU A 1 397 ? 9.720 3.967 -2.836 1.00 97.75 397 LEU A N 1
ATOM 3205 C CA . LEU A 1 397 ? 8.736 4.239 -1.783 1.00 97.75 397 LEU A CA 1
ATOM 3206 C C . LEU A 1 397 ? 7.310 4.391 -2.328 1.00 97.75 397 LEU A C 1
ATOM 3208 O O . LEU A 1 397 ? 6.367 3.936 -1.688 1.00 97.75 397 LEU A O 1
ATOM 3212 N N . GLN A 1 398 ? 7.124 4.991 -3.504 1.00 97.75 398 GLN A N 1
ATOM 3213 C CA . GLN A 1 398 ? 5.806 5.093 -4.137 1.00 97.75 398 GLN A CA 1
ATOM 3214 C C . GLN A 1 398 ? 5.250 3.721 -4.531 1.00 97.75 398 GLN A C 1
ATOM 3216 O O . GLN A 1 398 ? 4.085 3.449 -4.252 1.00 97.75 398 GLN A O 1
ATOM 3221 N N . PHE A 1 399 ? 6.068 2.831 -5.102 1.00 97.06 399 PHE A N 1
ATOM 3222 C CA . PHE A 1 399 ? 5.648 1.455 -5.397 1.00 97.06 399 PHE A CA 1
ATOM 3223 C C . PHE A 1 399 ? 5.377 0.644 -4.124 1.00 97.06 399 PHE A C 1
ATOM 3225 O O . PHE A 1 399 ? 4.428 -0.137 -4.095 1.00 97.06 399 PHE A O 1
ATOM 3232 N N . SER A 1 400 ? 6.147 0.873 -3.053 1.00 95.12 400 SER A N 1
ATOM 3233 C CA . SER A 1 400 ? 5.846 0.311 -1.732 1.00 95.12 400 SER A CA 1
ATOM 3234 C C . SER A 1 400 ? 4.469 0.768 -1.231 1.00 95.12 400 SER A C 1
ATOM 3236 O O . SER A 1 400 ? 3.609 -0.058 -0.939 1.00 95.12 400 SER A O 1
ATOM 3238 N N . LYS A 1 401 ? 4.189 2.077 -1.229 1.00 94.56 401 LYS A N 1
ATOM 3239 C CA . LYS A 1 401 ? 2.883 2.630 -0.817 1.00 94.56 401 LYS A CA 1
ATOM 3240 C C . LYS A 1 401 ? 1.723 2.200 -1.718 1.00 94.56 401 LYS A C 1
ATOM 3242 O O . LYS A 1 401 ? 0.590 2.103 -1.256 1.00 94.56 401 LYS A O 1
ATOM 3247 N N . ALA A 1 402 ? 1.993 1.932 -2.994 1.00 94.50 402 ALA A N 1
ATOM 3248 C CA . ALA A 1 402 ? 1.013 1.380 -3.926 1.00 94.50 402 ALA A CA 1
ATOM 3249 C C . ALA A 1 402 ? 0.682 -0.096 -3.639 1.00 94.50 402 ALA A C 1
ATOM 3251 O O . ALA A 1 402 ? -0.334 -0.595 -4.119 1.00 94.50 402 ALA A O 1
ATOM 3252 N N . GLY A 1 403 ? 1.512 -0.785 -2.851 1.00 92.88 403 GLY A N 1
ATOM 3253 C CA . GLY A 1 403 ? 1.345 -2.196 -2.539 1.00 92.88 403 GLY A CA 1
ATOM 3254 C C . GLY A 1 403 ? 1.866 -3.107 -3.648 1.00 92.88 403 GLY A C 1
ATOM 3255 O O . GLY A 1 403 ? 1.211 -4.094 -3.975 1.00 92.88 403 GLY A O 1
ATOM 3256 N N . VAL A 1 404 ? 3.035 -2.822 -4.230 1.00 94.44 404 VAL A N 1
ATOM 3257 C CA . VAL A 1 404 ? 3.777 -3.823 -5.022 1.00 94.44 404 VAL A CA 1
ATOM 3258 C C . VAL A 1 404 ? 4.374 -4.872 -4.094 1.00 94.44 404 VAL A C 1
ATOM 3260 O O . VAL A 1 404 ? 4.953 -4.522 -3.077 1.00 94.44 404 VAL A O 1
ATOM 3263 N N . GLY A 1 405 ? 4.253 -6.154 -4.434 1.00 91.12 405 GLY A N 1
ATOM 3264 C CA . GLY A 1 405 ? 4.711 -7.262 -3.594 1.00 91.12 405 GLY A CA 1
ATOM 3265 C C . GLY A 1 405 ? 6.185 -7.234 -3.227 1.00 91.12 405 GLY A C 1
ATOM 3266 O O . GLY A 1 405 ? 6.544 -7.328 -2.053 1.00 91.12 405 GLY A O 1
ATOM 3267 N N . TYR A 1 406 ? 7.038 -7.123 -4.247 1.00 92.25 406 TYR A N 1
ATOM 3268 C CA . TYR A 1 406 ? 8.471 -7.353 -4.102 1.00 92.25 406 TYR A CA 1
ATOM 3269 C C . TYR A 1 406 ? 9.294 -6.256 -4.778 1.00 92.25 406 TYR A C 1
ATOM 3271 O O . TYR A 1 406 ? 9.146 -5.994 -5.973 1.00 92.25 406 TYR A O 1
ATOM 3279 N N . LEU A 1 407 ? 10.217 -5.656 -4.026 1.00 94.12 407 LEU A N 1
ATOM 3280 C CA . LEU A 1 407 ? 11.149 -4.643 -4.516 1.00 94.12 407 LEU A CA 1
ATOM 3281 C C . LEU A 1 407 ? 12.589 -5.149 -4.386 1.00 94.12 407 LEU A C 1
ATOM 3283 O O . LEU A 1 407 ? 13.071 -5.382 -3.278 1.00 94.12 407 LEU A O 1
ATOM 3287 N N . ASN A 1 408 ? 13.305 -5.284 -5.500 1.00 92.19 408 ASN A N 1
ATOM 3288 C CA . ASN A 1 408 ? 14.751 -5.513 -5.490 1.00 92.19 408 ASN A CA 1
ATOM 3289 C C . ASN A 1 408 ? 15.472 -4.168 -5.584 1.00 92.19 408 ASN A C 1
ATOM 3291 O O . ASN A 1 408 ? 15.255 -3.405 -6.524 1.00 92.19 408 ASN A O 1
ATOM 3295 N N . LEU A 1 409 ? 16.328 -3.874 -4.609 1.00 93.56 409 LEU A N 1
ATOM 3296 C CA . LEU A 1 409 ? 16.982 -2.579 -4.451 1.00 93.56 409 LEU A CA 1
ATOM 3297 C C . LEU A 1 409 ? 18.470 -2.689 -4.798 1.00 93.56 409 LEU A C 1
ATOM 3299 O O . LEU A 1 409 ? 19.221 -3.335 -4.062 1.00 93.56 409 LEU A O 1
ATOM 3303 N N . PHE A 1 410 ? 18.895 -2.037 -5.884 1.00 92.38 410 PHE A N 1
ATOM 3304 C CA . PHE A 1 410 ? 20.276 -2.047 -6.367 1.00 92.38 410 PHE A CA 1
ATOM 3305 C C . PHE A 1 410 ? 20.848 -0.628 -6.479 1.00 92.38 410 PHE A C 1
ATOM 3307 O O . PHE A 1 410 ? 20.383 0.201 -7.262 1.00 92.38 410 PHE A O 1
ATOM 3314 N N . ASP A 1 411 ? 21.903 -0.353 -5.716 1.00 92.81 411 ASP A N 1
ATOM 3315 C CA . ASP A 1 411 ? 22.704 0.869 -5.796 1.00 92.81 411 ASP A CA 1
ATOM 3316 C C . ASP A 1 411 ? 24.111 0.569 -5.255 1.00 92.81 411 ASP A C 1
ATOM 3318 O O . ASP A 1 411 ? 24.270 -0.282 -4.378 1.00 92.81 411 ASP A O 1
ATOM 3322 N N . LYS A 1 412 ? 25.129 1.250 -5.781 1.00 91.44 412 LYS A N 1
ATOM 3323 C CA . LYS A 1 412 ? 26.536 1.076 -5.390 1.00 91.44 412 LYS A CA 1
ATOM 3324 C C . LYS A 1 412 ? 26.991 2.059 -4.303 1.00 91.44 412 LYS A C 1
ATOM 3326 O O . LYS A 1 412 ? 28.071 1.879 -3.746 1.00 91.44 412 LYS A O 1
ATOM 3331 N N . ASP A 1 413 ? 26.210 3.102 -4.036 1.00 91.69 413 ASP A N 1
ATOM 3332 C CA . ASP A 1 413 ? 26.605 4.232 -3.205 1.00 91.69 413 ASP A CA 1
ATOM 3333 C C . ASP A 1 413 ? 26.065 4.143 -1.769 1.00 91.69 413 ASP A C 1
ATOM 3335 O O . ASP A 1 413 ? 25.120 3.421 -1.426 1.00 91.69 413 ASP A O 1
ATOM 3339 N N . MET A 1 414 ? 26.647 4.995 -0.929 1.00 94.50 414 MET A N 1
ATOM 3340 C CA . MET A 1 414 ? 26.222 5.256 0.439 1.00 94.50 414 MET A CA 1
ATOM 3341 C C . MET A 1 414 ? 25.361 6.525 0.502 1.00 94.50 414 MET A C 1
ATOM 3343 O O . MET A 1 414 ? 25.389 7.369 -0.395 1.00 94.50 414 MET A O 1
ATOM 3347 N N . VAL A 1 415 ? 24.595 6.684 1.580 1.00 95.00 415 VAL A N 1
ATOM 3348 C CA . VAL A 1 415 ? 23.858 7.920 1.867 1.00 95.00 415 VAL A CA 1
ATOM 3349 C C . VAL A 1 415 ? 24.814 8.968 2.442 1.00 95.00 415 VAL A C 1
ATOM 3351 O O . VAL A 1 415 ? 25.403 8.768 3.509 1.00 95.00 415 VAL A O 1
ATOM 3354 N N . HIS A 1 416 ? 24.914 10.115 1.774 1.00 93.62 416 HIS A N 1
ATOM 3355 C CA . HIS A 1 416 ? 25.681 11.281 2.213 1.00 93.62 416 HIS A CA 1
ATOM 3356 C C . HIS A 1 416 ? 24.767 12.456 2.598 1.00 93.62 416 HIS A C 1
ATOM 3358 O O . HIS A 1 416 ? 23.614 12.539 2.174 1.00 93.62 416 HIS A O 1
ATOM 3364 N N . THR A 1 417 ? 25.280 13.392 3.403 1.00 92.31 417 THR A N 1
ATOM 3365 C CA . THR A 1 417 ? 24.522 14.544 3.936 1.00 92.31 417 THR A CA 1
ATOM 3366 C C . THR A 1 417 ? 23.908 15.413 2.842 1.00 92.31 417 THR A C 1
ATOM 3368 O O . THR A 1 417 ? 22.759 15.831 2.956 1.00 92.31 417 THR A O 1
ATOM 3371 N N . HIS A 1 418 ? 24.639 15.656 1.756 1.00 87.81 418 HIS A N 1
ATOM 3372 C CA . HIS A 1 418 ? 24.157 16.453 0.629 1.00 87.81 418 HIS A CA 1
ATOM 3373 C C . HIS A 1 418 ? 23.111 15.723 -0.222 1.00 87.81 418 HIS A C 1
ATOM 3375 O O . HIS A 1 418 ? 22.439 16.362 -1.026 1.00 87.81 418 HIS A O 1
ATOM 3381 N N . ASN A 1 419 ? 22.934 14.405 -0.068 1.00 91.12 419 ASN A N 1
ATOM 3382 C CA . ASN A 1 419 ? 21.863 13.693 -0.764 1.00 91.12 419 ASN A CA 1
ATOM 3383 C C . ASN A 1 419 ? 20.486 14.033 -0.176 1.00 91.12 419 ASN A C 1
ATOM 3385 O O . ASN A 1 419 ? 19.504 14.029 -0.912 1.00 91.12 419 ASN A O 1
ATOM 3389 N N . LEU A 1 420 ? 20.410 14.369 1.116 1.00 92.31 420 LEU A N 1
ATOM 3390 C CA . LEU A 1 420 ? 19.156 14.489 1.876 1.00 92.31 420 LEU A CA 1
ATOM 3391 C C . LEU A 1 420 ? 18.217 15.598 1.385 1.00 92.31 420 LEU A C 1
ATOM 3393 O O . LEU A 1 420 ? 17.037 15.582 1.701 1.00 92.31 420 LEU A O 1
ATOM 3397 N N . VAL A 1 421 ? 18.718 16.555 0.600 1.00 91.69 421 VAL A N 1
ATOM 3398 C CA . VAL A 1 421 ? 17.875 17.602 0.003 1.00 91.69 421 VAL A CA 1
ATOM 3399 C C . VAL A 1 421 ? 17.002 17.094 -1.150 1.00 91.69 421 VAL A C 1
ATOM 3401 O O . VAL A 1 421 ? 16.124 17.825 -1.586 1.00 91.69 421 VAL A O 1
ATOM 3404 N N . ARG A 1 422 ? 17.266 15.890 -1.687 1.00 92.12 422 ARG A N 1
ATOM 3405 C CA . ARG A 1 422 ? 16.548 15.303 -2.845 1.00 92.12 422 ARG A CA 1
ATOM 3406 C C . ARG A 1 422 ? 16.301 13.793 -2.739 1.00 92.12 422 ARG A C 1
ATOM 3408 O O . ARG A 1 422 ? 15.494 13.253 -3.482 1.00 92.12 422 ARG A O 1
ATOM 3415 N N . HIS A 1 423 ? 17.049 13.094 -1.893 1.00 95.06 423 HIS A N 1
ATOM 3416 C CA . HIS A 1 423 ? 16.905 11.667 -1.628 1.00 95.06 423 HIS A CA 1
ATOM 3417 C C . HIS A 1 423 ? 16.016 11.457 -0.399 1.00 95.06 423 HIS A C 1
ATOM 3419 O O . HIS A 1 423 ? 16.164 12.174 0.584 1.00 95.06 423 HIS A O 1
ATOM 3425 N N . GLN A 1 424 ? 15.158 10.435 -0.417 1.00 96.38 424 GLN A N 1
ATOM 3426 C CA . GLN A 1 424 ? 14.124 10.245 0.613 1.00 96.38 424 GLN A CA 1
ATOM 3427 C C . GLN A 1 424 ? 14.662 9.844 2.003 1.00 96.38 424 GLN A C 1
ATOM 3429 O O . GLN A 1 424 ? 13.969 9.987 3.010 1.00 96.38 424 GLN A O 1
ATOM 3434 N N . ALA A 1 425 ? 15.887 9.315 2.092 1.00 94.62 425 ALA A N 1
ATOM 3435 C CA . ALA A 1 425 ? 16.506 8.984 3.381 1.00 94.62 425 ALA A CA 1
ATOM 3436 C C . ALA A 1 425 ? 16.659 10.202 4.304 1.00 94.62 425 ALA A C 1
ATOM 3438 O O . ALA A 1 425 ? 16.858 11.326 3.859 1.00 94.62 425 ALA A O 1
ATOM 3439 N N . SER A 1 426 ? 16.632 9.946 5.613 1.00 91.69 426 SER A N 1
ATOM 3440 C CA . SER A 1 426 ? 16.786 10.964 6.655 1.00 91.69 426 SER A CA 1
ATOM 3441 C C . SER A 1 426 ? 18.207 11.016 7.233 1.00 91.69 426 SER A C 1
ATOM 3443 O O . SER A 1 426 ? 19.026 10.120 7.012 1.00 91.69 426 SER A O 1
ATOM 3445 N N . LEU A 1 427 ? 18.480 12.035 8.062 1.00 93.19 427 LEU A N 1
ATOM 3446 C CA . LEU A 1 427 ? 19.746 12.202 8.798 1.00 93.19 427 LEU A CA 1
ATOM 3447 C C . LEU A 1 427 ? 20.163 10.949 9.589 1.00 93.19 427 LEU A C 1
ATOM 3449 O O . LEU A 1 427 ? 21.352 10.692 9.752 1.00 93.19 427 LEU A O 1
ATOM 3453 N N . ARG A 1 428 ? 19.200 10.134 10.044 1.00 91.06 428 ARG A N 1
ATOM 3454 C CA . ARG A 1 428 ? 19.456 8.896 10.803 1.00 91.06 428 ARG A CA 1
ATOM 3455 C C . ARG A 1 428 ? 20.101 7.783 9.967 1.00 91.06 428 ARG A C 1
ATOM 3457 O O . ARG A 1 428 ? 20.478 6.758 10.523 1.00 91.06 428 ARG A O 1
ATOM 3464 N N . ARG A 1 429 ? 20.183 7.951 8.642 1.00 92.62 429 ARG A N 1
ATOM 3465 C CA . ARG A 1 429 ? 20.658 6.933 7.689 1.00 92.62 429 ARG A CA 1
ATOM 3466 C C . ARG A 1 429 ? 21.934 7.328 6.951 1.00 92.62 429 ARG A C 1
ATOM 3468 O O . ARG A 1 429 ? 22.344 6.611 6.044 1.00 92.62 429 ARG A O 1
ATOM 3475 N N . ILE A 1 430 ? 22.572 8.443 7.317 1.00 94.38 430 ILE A N 1
ATOM 3476 C CA . ILE A 1 430 ? 23.875 8.825 6.750 1.00 94.38 430 ILE A CA 1
ATOM 3477 C C . ILE A 1 430 ? 24.887 7.699 7.006 1.00 94.38 430 ILE A C 1
ATOM 3479 O O . ILE A 1 430 ? 24.837 7.045 8.045 1.00 94.38 430 ILE A O 1
ATOM 3483 N N . THR A 1 431 ? 25.806 7.473 6.065 1.00 93.81 431 THR A N 1
ATOM 3484 C CA . THR A 1 431 ? 26.804 6.383 6.065 1.00 93.81 431 THR A CA 1
ATOM 3485 C C . THR A 1 431 ? 26.241 4.967 5.930 1.00 93.81 431 THR A C 1
ATOM 3487 O O . THR A 1 431 ? 27.012 4.012 5.961 1.00 93.81 431 THR A O 1
ATOM 3490 N N . MET A 1 432 ? 24.930 4.797 5.731 1.00 94.62 432 MET A N 1
ATOM 3491 C CA . MET A 1 432 ? 24.358 3.504 5.347 1.00 94.62 432 MET A CA 1
ATOM 3492 C C . MET A 1 432 ? 24.398 3.328 3.824 1.00 94.62 432 MET A C 1
ATOM 3494 O O . MET A 1 432 ? 24.301 4.324 3.101 1.00 94.62 432 MET A O 1
ATOM 3498 N N . PRO A 1 433 ? 24.489 2.088 3.311 1.00 96.19 433 PRO A N 1
ATOM 3499 C CA . PRO A 1 433 ? 24.193 1.812 1.909 1.00 96.19 433 PRO A CA 1
ATOM 3500 C C . PRO A 1 433 ? 22.814 2.352 1.530 1.00 96.19 433 PRO A C 1
ATOM 3502 O O . PRO A 1 433 ? 21.863 2.169 2.298 1.00 96.19 433 PRO A O 1
ATOM 3505 N N . LYS A 1 434 ? 22.674 2.977 0.354 1.00 95.81 434 LYS A N 1
ATOM 3506 C CA . LYS A 1 434 ? 21.363 3.478 -0.106 1.00 95.81 434 LYS A CA 1
ATOM 3507 C C . LYS A 1 434 ? 20.320 2.355 -0.166 1.00 95.81 434 LYS A C 1
ATOM 3509 O O . LYS A 1 434 ? 19.183 2.561 0.250 1.00 95.81 434 LYS A O 1
ATOM 3514 N N . THR A 1 435 ? 20.729 1.153 -0.583 1.00 94.88 435 THR A N 1
ATOM 3515 C CA . THR A 1 435 ? 19.887 -0.057 -0.612 1.00 94.88 435 THR A CA 1
ATOM 3516 C C . THR A 1 435 ? 19.324 -0.397 0.769 1.00 94.88 435 THR A C 1
ATOM 3518 O O . THR A 1 435 ? 18.111 -0.533 0.926 1.00 94.88 435 THR A O 1
ATOM 3521 N N . ARG A 1 436 ? 20.185 -0.442 1.792 1.00 94.06 436 ARG A N 1
ATOM 3522 C CA . ARG A 1 436 ? 19.793 -0.727 3.179 1.00 94.06 436 ARG A CA 1
ATOM 3523 C C . ARG A 1 436 ? 18.943 0.373 3.800 1.00 94.06 436 ARG A C 1
ATOM 3525 O O . ARG A 1 436 ? 17.986 0.082 4.517 1.00 94.06 436 ARG A O 1
ATOM 3532 N N . ALA A 1 437 ? 19.272 1.632 3.516 1.00 93.75 437 ALA A N 1
ATOM 3533 C CA . ALA A 1 437 ? 18.491 2.768 3.983 1.00 93.75 437 ALA A CA 1
ATOM 3534 C C . ALA A 1 437 ? 17.046 2.701 3.460 1.00 93.75 437 ALA A C 1
ATOM 3536 O O . ALA A 1 437 ? 16.109 2.834 4.246 1.00 93.75 437 ALA A O 1
ATOM 3537 N N . LEU A 1 438 ? 16.872 2.439 2.160 1.00 95.31 438 LEU A N 1
ATOM 3538 C CA . LEU A 1 438 ? 15.556 2.325 1.529 1.00 95.31 438 LEU A CA 1
ATOM 3539 C C . LEU A 1 438 ? 14.798 1.078 1.975 1.00 95.31 438 LEU A C 1
ATOM 3541 O O . LEU A 1 438 ? 13.604 1.182 2.232 1.00 95.31 438 LEU A O 1
ATOM 3545 N N . ARG A 1 439 ? 15.467 -0.070 2.148 1.00 93.75 439 ARG A N 1
ATOM 3546 C CA . ARG A 1 439 ? 14.826 -1.280 2.687 1.00 93.75 439 ARG A CA 1
ATOM 3547 C C . ARG A 1 439 ? 14.160 -1.012 4.038 1.00 93.75 439 ARG A C 1
ATOM 3549 O O . ARG A 1 439 ? 13.003 -1.373 4.228 1.00 93.75 439 ARG A O 1
ATOM 3556 N N . GLY A 1 440 ? 14.876 -0.357 4.956 1.00 88.69 440 GLY A N 1
ATOM 3557 C CA . GLY A 1 440 ? 14.327 0.008 6.265 1.00 88.69 440 GLY A CA 1
ATOM 3558 C C . GLY A 1 440 ? 13.126 0.947 6.151 1.00 88.69 440 GLY A C 1
ATOM 3559 O O . GLY A 1 440 ? 12.114 0.733 6.804 1.00 88.69 440 GLY A O 1
ATOM 3560 N N . MET A 1 441 ? 13.200 1.941 5.264 1.00 92.38 441 MET A N 1
ATOM 3561 C CA . MET A 1 441 ? 12.087 2.869 5.034 1.00 92.38 441 MET A CA 1
ATOM 3562 C C . MET A 1 441 ? 10.863 2.202 4.405 1.00 92.38 441 MET A C 1
ATOM 3564 O O . MET A 1 441 ? 9.743 2.570 4.740 1.00 92.38 441 MET A O 1
ATOM 3568 N N . VAL A 1 442 ? 11.056 1.237 3.501 1.00 92.12 442 VAL A N 1
ATOM 3569 C CA . VAL A 1 442 ? 9.955 0.450 2.932 1.00 92.12 442 VAL A CA 1
ATOM 3570 C C . VAL A 1 442 ? 9.242 -0.319 4.040 1.00 92.12 442 VAL A C 1
ATOM 3572 O O . VAL A 1 442 ? 8.028 -0.206 4.130 1.00 92.12 442 VAL A O 1
ATOM 3575 N N . ALA A 1 443 ? 9.979 -1.009 4.915 1.00 85.50 443 ALA A N 1
ATOM 3576 C CA . ALA A 1 443 ? 9.395 -1.757 6.031 1.00 85.50 443 ALA A CA 1
ATOM 3577 C C . ALA A 1 443 ? 8.647 -0.855 7.033 1.00 85.50 443 ALA A C 1
ATOM 3579 O O . ALA A 1 443 ? 7.583 -1.228 7.515 1.00 85.50 443 ALA A O 1
ATOM 3580 N N . GLU A 1 444 ? 9.171 0.344 7.308 1.00 84.00 444 GLU A N 1
ATOM 3581 C CA . GLU A 1 444 ? 8.521 1.343 8.171 1.00 84.00 444 GLU A CA 1
ATOM 3582 C C . GLU A 1 444 ? 7.240 1.935 7.557 1.00 84.00 444 GLU A C 1
ATOM 3584 O O . GLU A 1 444 ? 6.367 2.388 8.291 1.00 84.00 444 GLU A O 1
ATOM 3589 N N . GLN A 1 445 ? 7.136 1.986 6.224 1.00 87.62 445 GLN A N 1
ATOM 3590 C CA . GLN A 1 445 ? 6.000 2.598 5.523 1.00 87.62 445 GLN A CA 1
ATOM 3591 C C . GLN A 1 445 ? 4.939 1.596 5.083 1.00 87.62 445 GLN A C 1
ATOM 3593 O O . GLN A 1 445 ? 3.767 1.949 5.066 1.00 87.62 445 GLN A O 1
ATOM 3598 N N . ASN A 1 446 ? 5.339 0.400 4.660 1.00 89.56 446 ASN A N 1
ATOM 3599 C CA . ASN A 1 446 ? 4.437 -0.661 4.242 1.00 89.56 446 ASN A CA 1
ATOM 3600 C C . ASN A 1 446 ? 5.052 -2.034 4.576 1.00 89.56 446 ASN A C 1
ATOM 3602 O O . ASN A 1 446 ? 5.874 -2.549 3.810 1.00 89.56 446 ASN A O 1
ATOM 3606 N N . PRO A 1 447 ? 4.646 -2.657 5.693 1.00 83.69 447 PRO A N 1
ATOM 3607 C CA . PRO A 1 447 ? 5.204 -3.934 6.133 1.00 83.69 447 PRO A CA 1
ATOM 3608 C C . PRO A 1 447 ? 4.759 -5.138 5.294 1.00 83.69 447 PRO A C 1
ATOM 3610 O O . PRO A 1 447 ? 5.335 -6.218 5.424 1.00 83.69 447 PRO A O 1
ATOM 3613 N N . PHE A 1 448 ? 3.768 -4.956 4.417 1.00 87.06 448 PHE A N 1
ATOM 3614 C CA . PHE A 1 448 ? 3.263 -5.983 3.502 1.00 87.06 448 PHE A CA 1
ATOM 3615 C C . PHE A 1 448 ? 4.071 -6.069 2.196 1.00 87.06 448 PHE A C 1
ATOM 3617 O O . PHE A 1 448 ? 3.750 -6.863 1.308 1.00 87.06 448 PHE A O 1
ATOM 3624 N N . VAL A 1 449 ? 5.107 -5.238 2.049 1.00 90.19 449 VAL A N 1
ATOM 3625 C CA . VAL A 1 449 ? 5.983 -5.198 0.875 1.00 90.19 449 VAL A CA 1
ATOM 3626 C C . VAL A 1 449 ? 7.355 -5.747 1.228 1.00 90.19 449 VAL A C 1
ATOM 3628 O O . VAL A 1 449 ? 8.032 -5.262 2.135 1.00 90.19 449 VAL A O 1
ATOM 3631 N N . PHE A 1 450 ? 7.811 -6.738 0.465 1.00 90.06 450 PHE A N 1
ATOM 3632 C CA . PHE A 1 450 ? 9.130 -7.318 0.656 1.00 90.06 450 PHE A CA 1
ATOM 3633 C C . PHE A 1 450 ? 10.187 -6.538 -0.127 1.00 90.06 450 PHE A C 1
ATOM 3635 O O . PHE A 1 450 ? 10.234 -6.586 -1.356 1.00 90.06 450 PHE A O 1
ATOM 3642 N N . ALA A 1 451 ? 11.085 -5.858 0.582 1.00 91.56 451 ALA A N 1
ATOM 3643 C CA . ALA A 1 451 ? 12.245 -5.207 -0.017 1.00 91.56 451 ALA A CA 1
ATOM 3644 C C . ALA A 1 451 ? 13.520 -6.040 0.186 1.00 91.56 451 ALA A C 1
ATOM 3646 O O . ALA A 1 451 ? 13.973 -6.244 1.314 1.00 91.56 451 ALA A O 1
ATOM 3647 N N . ARG A 1 452 ? 14.142 -6.472 -0.914 1.00 90.12 452 ARG A N 1
ATOM 3648 C CA . ARG A 1 452 ? 15.451 -7.133 -0.919 1.00 90.12 452 ARG A CA 1
ATOM 3649 C C . ARG A 1 452 ? 16.546 -6.114 -1.204 1.00 90.12 452 ARG A C 1
ATOM 3651 O O . ARG A 1 452 ? 16.597 -5.543 -2.292 1.00 90.12 452 ARG A O 1
ATOM 3658 N N . GLU A 1 453 ? 17.446 -5.918 -0.245 1.00 89.81 453 GLU A N 1
ATOM 3659 C CA . GLU A 1 453 ? 18.670 -5.145 -0.469 1.00 89.81 453 GLU A CA 1
ATOM 3660 C C . GLU A 1 453 ? 19.743 -6.010 -1.131 1.00 89.81 453 GLU A C 1
ATOM 3662 O O . GLU A 1 453 ? 19.938 -7.172 -0.766 1.00 89.81 453 GLU A O 1
ATOM 3667 N N . TRP A 1 454 ? 20.453 -5.427 -2.092 1.00 87.00 454 TRP A N 1
ATOM 3668 C CA . TRP A 1 454 ? 21.663 -6.013 -2.652 1.00 87.00 454 TRP A CA 1
ATOM 3669 C C . TRP A 1 454 ? 22.907 -5.305 -2.103 1.00 87.00 454 TRP A C 1
ATOM 3671 O O . TRP A 1 454 ? 22.845 -4.099 -1.816 1.00 87.00 454 TRP A O 1
ATOM 3681 N N . PRO A 1 455 ? 24.033 -6.030 -1.931 1.00 88.00 455 PRO A N 1
ATOM 3682 C CA . PRO A 1 455 ? 25.290 -5.416 -1.530 1.00 88.00 455 PRO A CA 1
ATOM 3683 C C . PRO A 1 455 ? 25.682 -4.297 -2.502 1.00 88.00 455 PRO A C 1
ATOM 3685 O O . PRO A 1 455 ? 25.471 -4.458 -3.708 1.00 88.00 455 PRO A O 1
ATOM 3688 N N . PRO A 1 456 ? 26.285 -3.197 -2.017 1.00 86.50 456 PRO A N 1
ATOM 3689 C CA . PRO A 1 456 ? 26.775 -2.136 -2.887 1.00 86.50 456 PRO A CA 1
ATOM 3690 C C . PRO A 1 456 ? 27.752 -2.681 -3.928 1.00 86.50 456 PRO A C 1
ATOM 3692 O O . PRO A 1 456 ? 28.871 -3.075 -3.597 1.00 86.50 456 PRO A O 1
ATOM 3695 N N . CYS A 1 457 ? 27.325 -2.737 -5.189 1.00 82.69 457 CYS A N 1
ATOM 3696 C CA . CYS A 1 457 ? 28.142 -3.265 -6.273 1.00 82.69 457 CYS A CA 1
ATOM 3697 C C . CYS A 1 457 ? 27.875 -2.551 -7.598 1.00 82.69 457 CYS A C 1
ATOM 3699 O O . CYS A 1 457 ? 26.825 -1.954 -7.832 1.00 82.69 457 CYS A O 1
ATOM 3701 N N . SER A 1 458 ? 28.886 -2.575 -8.465 1.00 83.94 458 SER A N 1
ATOM 3702 C CA . SER A 1 458 ? 28.788 -2.014 -9.808 1.00 83.94 458 SER A CA 1
ATOM 3703 C C . SER A 1 458 ? 27.963 -2.931 -10.706 1.00 83.94 458 SER A C 1
ATOM 3705 O O . SER A 1 458 ? 28.181 -4.140 -10.717 1.00 83.94 458 SER A O 1
ATOM 3707 N N . VAL A 1 459 ? 27.088 -2.345 -11.524 1.00 82.88 459 VAL A N 1
ATOM 3708 C CA . VAL A 1 459 ? 26.297 -3.067 -12.534 1.00 82.88 459 VAL A CA 1
ATOM 3709 C C . VAL A 1 459 ? 27.187 -3.836 -13.519 1.00 82.88 459 VAL A C 1
ATOM 3711 O O . VAL A 1 459 ? 26.807 -4.903 -13.978 1.00 82.88 459 VAL A O 1
ATOM 3714 N N . TYR A 1 460 ? 28.399 -3.349 -13.803 1.00 81.00 460 TYR A N 1
ATOM 3715 C CA . TYR A 1 460 ? 29.351 -4.031 -14.693 1.00 81.00 460 TYR A CA 1
ATOM 3716 C C . TYR A 1 460 ? 29.840 -5.391 -14.172 1.00 81.00 460 TYR A C 1
ATOM 3718 O O . TYR A 1 460 ? 30.473 -6.129 -14.916 1.00 81.00 460 TYR A O 1
ATOM 3726 N N . LEU A 1 461 ? 29.594 -5.711 -12.898 1.00 79.38 461 LEU A N 1
ATOM 3727 C CA . LEU A 1 461 ? 29.924 -7.016 -12.319 1.00 79.38 461 LEU A CA 1
ATOM 3728 C C . LEU A 1 461 ? 28.800 -8.041 -12.507 1.00 79.38 461 LEU A C 1
ATOM 3730 O O . LEU A 1 461 ? 28.964 -9.191 -12.116 1.00 79.38 461 LEU A O 1
ATOM 3734 N N . LEU A 1 462 ? 27.660 -7.625 -13.062 1.00 76.25 462 LEU A N 1
ATOM 3735 C CA . LEU A 1 462 ? 26.525 -8.499 -13.310 1.00 76.25 462 LEU A CA 1
ATOM 3736 C C . LEU A 1 462 ? 26.712 -9.201 -14.650 1.00 76.25 462 LEU A C 1
ATOM 3738 O O . LEU A 1 462 ? 26.721 -8.546 -15.690 1.00 76.25 462 LEU A O 1
ATOM 3742 N N . ASP A 1 463 ? 26.847 -10.520 -14.615 1.00 67.25 463 ASP A N 1
ATOM 3743 C CA . ASP A 1 463 ? 26.707 -11.387 -15.783 1.00 67.25 463 ASP A CA 1
ATOM 3744 C C . ASP A 1 463 ? 25.238 -11.805 -15.986 1.00 67.25 463 ASP A C 1
ATOM 3746 O O . ASP A 1 463 ? 24.351 -11.398 -15.234 1.00 67.25 463 ASP A O 1
ATOM 3750 N N . ASN A 1 464 ? 24.960 -12.617 -17.010 1.00 64.12 464 ASN A N 1
ATOM 3751 C CA . ASN A 1 464 ? 23.599 -13.077 -17.312 1.00 64.12 464 ASN A CA 1
ATOM 3752 C C . ASN A 1 464 ? 22.980 -13.889 -16.164 1.00 64.12 464 ASN A C 1
ATOM 3754 O O . ASN A 1 464 ? 21.784 -13.772 -15.906 1.00 64.12 464 ASN A O 1
ATOM 3758 N N . GLU A 1 465 ? 23.767 -14.703 -15.457 1.00 68.31 465 GLU A N 1
ATOM 3759 C CA . GLU A 1 465 ? 23.262 -15.489 -14.327 1.00 68.31 465 GLU A CA 1
ATOM 3760 C C . GLU A 1 465 ? 22.890 -14.584 -13.153 1.00 68.31 465 GLU A C 1
ATOM 3762 O O . GLU A 1 465 ? 21.771 -14.650 -12.642 1.00 68.31 465 GLU A O 1
ATOM 3767 N N . SER A 1 466 ? 23.785 -13.671 -12.780 1.00 72.56 466 SER A N 1
ATOM 3768 C CA . SER A 1 466 ? 23.538 -12.668 -11.745 1.00 72.56 466 SER A CA 1
ATOM 3769 C C . SER A 1 466 ? 22.362 -11.775 -12.122 1.00 72.56 466 SER A C 1
ATOM 3771 O O . SER A 1 466 ? 21.522 -11.488 -11.268 1.00 72.56 466 SER A O 1
ATOM 3773 N N . TRP A 1 467 ? 22.258 -11.384 -13.399 1.00 75.44 467 TRP A N 1
ATOM 3774 C CA . TRP A 1 467 ? 21.117 -10.650 -13.931 1.00 75.44 467 TRP A CA 1
ATOM 3775 C C . TRP A 1 467 ? 19.837 -11.442 -13.726 1.00 75.44 467 TRP A C 1
ATOM 3777 O O . TRP A 1 467 ? 18.954 -10.907 -13.083 1.00 75.44 467 TRP A O 1
ATOM 3787 N N . ARG A 1 468 ? 19.740 -12.713 -14.139 1.00 69.25 468 ARG A N 1
ATOM 3788 C CA . ARG A 1 468 ? 18.539 -13.551 -13.925 1.00 69.25 468 ARG A CA 1
ATOM 3789 C C . ARG A 1 468 ? 18.129 -13.652 -12.458 1.00 69.25 468 ARG A C 1
ATOM 3791 O O . ARG A 1 468 ? 16.942 -13.630 -12.145 1.00 69.25 468 ARG A O 1
ATOM 3798 N N . VAL A 1 469 ? 19.095 -13.750 -11.545 1.00 67.81 469 VAL A N 1
ATOM 3799 C CA . VAL A 1 469 ? 18.809 -13.784 -10.101 1.00 67.81 469 VAL A CA 1
ATOM 3800 C C . VAL A 1 469 ? 18.316 -12.417 -9.601 1.00 67.81 469 VAL A C 1
ATOM 3802 O O . VAL A 1 469 ? 17.412 -12.354 -8.764 1.00 67.81 469 VAL A O 1
ATOM 3805 N N . LEU A 1 470 ? 18.875 -11.320 -10.119 1.00 66.25 470 LEU A N 1
ATOM 3806 C CA . LEU A 1 470 ? 18.471 -9.936 -9.830 1.00 66.25 470 LEU A CA 1
ATOM 3807 C C . LEU A 1 470 ? 17.135 -9.543 -10.474 1.00 66.25 470 LEU A C 1
ATOM 3809 O O . LEU A 1 470 ? 16.381 -8.742 -9.916 1.00 66.25 470 LEU A O 1
ATOM 3813 N N . SER A 1 471 ? 16.862 -10.090 -11.653 1.00 56.81 471 SER A N 1
ATOM 3814 C CA . SER A 1 471 ? 15.761 -9.788 -12.560 1.00 56.81 471 SER A CA 1
ATOM 3815 C C . SER A 1 471 ? 14.779 -10.948 -12.665 1.00 56.81 471 SER A C 1
ATOM 3817 O O . SER A 1 471 ? 14.023 -11.027 -13.624 1.00 56.81 471 SER A O 1
ATOM 3819 N N . GLY A 1 472 ? 14.620 -11.753 -11.606 1.00 55.72 472 GLY A N 1
ATOM 3820 C CA . GLY A 1 472 ? 13.428 -12.605 -11.423 1.00 55.72 472 GLY A CA 1
ATOM 3821 C C . GLY A 1 472 ? 12.081 -11.838 -11.462 1.00 55.72 472 GLY A C 1
ATOM 3822 O O . GLY A 1 472 ? 11.030 -12.407 -11.168 1.00 55.72 472 GLY A O 1
ATOM 3823 N N . CYS A 1 473 ? 12.138 -10.542 -11.782 1.00 56.50 473 CYS A N 1
ATOM 3824 C CA . CYS A 1 473 ? 11.130 -9.561 -12.125 1.00 56.50 473 CYS A CA 1
ATOM 3825 C C . CYS A 1 473 ? 11.014 -9.428 -13.655 1.00 56.50 473 CYS A C 1
ATOM 3827 O O . CYS A 1 473 ? 11.985 -9.087 -14.325 1.00 56.50 473 CYS A O 1
ATOM 3829 N N . GLN A 1 474 ? 9.805 -9.550 -14.205 1.00 73.06 474 GLN A N 1
ATOM 3830 C CA . GLN A 1 474 ? 9.554 -9.223 -15.619 1.00 73.06 474 GLN A CA 1
ATOM 3831 C C . GLN A 1 474 ? 9.755 -7.724 -15.930 1.00 73.06 474 GLN A C 1
ATOM 3833 O O . GLN A 1 474 ? 9.833 -7.359 -17.103 1.00 73.06 474 GLN A O 1
ATOM 3838 N N . THR A 1 475 ? 9.884 -6.880 -14.893 1.00 90.12 475 THR A N 1
ATOM 3839 C CA . THR A 1 475 ? 9.986 -5.419 -14.981 1.00 90.12 475 THR A CA 1
ATOM 3840 C C . THR A 1 475 ? 11.102 -4.863 -14.092 1.00 90.12 475 THR A C 1
ATOM 3842 O O . THR A 1 475 ? 11.202 -5.180 -12.904 1.00 90.12 475 THR A O 1
ATOM 3845 N N . ALA A 1 476 ? 11.910 -3.964 -14.645 1.00 93.88 476 ALA A N 1
ATOM 3846 C CA . ALA A 1 476 ? 12.945 -3.232 -13.934 1.00 93.88 476 ALA A CA 1
ATOM 3847 C C . ALA A 1 476 ? 12.948 -1.745 -14.317 1.00 93.88 476 ALA A C 1
ATOM 3849 O O . ALA A 1 476 ? 12.499 -1.357 -15.394 1.00 93.88 476 ALA A O 1
ATOM 3850 N N . ILE A 1 477 ? 13.444 -0.903 -13.413 1.00 96.44 477 ILE A N 1
ATOM 3851 C CA . ILE A 1 477 ? 13.473 0.552 -13.554 1.00 96.44 477 ILE A CA 1
ATOM 3852 C C . ILE A 1 477 ? 14.896 1.044 -13.299 1.00 96.44 477 ILE A C 1
ATOM 3854 O O . ILE A 1 477 ? 15.465 0.790 -12.240 1.00 96.44 477 ILE A O 1
ATOM 3858 N N . SER A 1 478 ? 15.469 1.768 -14.257 1.00 95.69 478 SER A N 1
ATOM 3859 C CA . SER A 1 478 ? 16.766 2.425 -14.135 1.00 95.69 478 SER A CA 1
ATOM 3860 C C . SER A 1 478 ? 16.603 3.930 -13.957 1.00 95.69 478 SER A C 1
ATOM 3862 O O . SER A 1 478 ? 15.935 4.600 -14.748 1.00 95.69 478 SER A O 1
ATOM 3864 N N . SER A 1 479 ? 17.265 4.457 -12.928 1.00 95.12 479 SER A N 1
ATOM 3865 C CA . SER A 1 479 ? 17.424 5.891 -12.674 1.00 95.12 479 SER A CA 1
ATOM 3866 C C . SER A 1 479 ? 18.895 6.294 -12.479 1.00 95.12 479 SER A C 1
ATOM 3868 O O . SER A 1 479 ? 19.193 7.303 -11.842 1.00 95.12 479 SER A O 1
ATOM 3870 N N . ILE A 1 480 ? 19.828 5.493 -13.017 1.00 90.69 480 ILE A N 1
ATOM 3871 C CA . ILE A 1 480 ? 21.281 5.717 -12.901 1.00 90.69 480 ILE A CA 1
ATOM 3872 C C . ILE A 1 480 ? 21.719 6.968 -13.675 1.00 90.69 480 ILE A C 1
ATOM 3874 O O . ILE A 1 480 ? 22.609 7.682 -13.213 1.00 90.69 480 ILE A O 1
ATOM 3878 N N . ALA A 1 481 ? 21.096 7.231 -14.831 1.00 83.06 481 ALA A N 1
ATOM 3879 C CA . ALA A 1 481 ? 21.398 8.366 -15.703 1.00 83.06 481 ALA A CA 1
ATOM 3880 C C . ALA A 1 481 ? 22.848 8.406 -16.239 1.00 83.06 481 ALA A C 1
ATOM 3882 O O . ALA A 1 481 ? 23.323 9.462 -16.648 1.00 83.06 481 ALA A O 1
ATOM 3883 N N . ASP A 1 482 ? 23.525 7.252 -16.291 1.00 86.69 482 ASP A N 1
ATOM 3884 C CA . ASP A 1 482 ? 24.805 7.056 -16.985 1.00 86.69 482 ASP A CA 1
ATOM 3885 C C . ASP A 1 482 ? 24.552 6.288 -18.288 1.00 86.69 482 ASP A C 1
ATOM 3887 O O . ASP A 1 482 ? 23.947 5.209 -18.288 1.00 86.69 482 ASP A O 1
ATOM 3891 N N . ASP A 1 483 ? 24.984 6.853 -19.417 1.00 84.94 483 ASP A N 1
ATOM 3892 C CA . ASP A 1 483 ? 24.689 6.286 -20.729 1.00 84.94 483 ASP A CA 1
ATOM 3893 C C . ASP A 1 483 ? 25.340 4.934 -20.990 1.00 84.94 483 ASP A C 1
ATOM 3895 O O . ASP A 1 483 ? 24.668 4.056 -21.538 1.00 84.94 483 ASP A O 1
ATOM 3899 N N . ASN A 1 484 ? 26.586 4.749 -20.555 1.00 85.31 484 ASN A N 1
ATOM 3900 C CA . ASN A 1 484 ? 27.342 3.520 -20.773 1.00 85.31 484 ASN A CA 1
ATOM 3901 C C . ASN A 1 484 ? 26.816 2.392 -19.885 1.00 85.31 484 ASN A C 1
ATOM 3903 O O . ASN A 1 484 ? 26.601 1.278 -20.366 1.00 85.31 484 ASN A O 1
ATOM 3907 N N . VAL A 1 485 ? 26.540 2.695 -18.611 1.00 88.38 485 VAL A N 1
ATOM 3908 C CA . VAL A 1 485 ? 25.977 1.717 -17.670 1.00 88.38 485 VAL A CA 1
ATOM 3909 C C . VAL A 1 485 ? 24.616 1.240 -18.167 1.00 88.38 485 VAL A C 1
ATOM 3911 O O . VAL A 1 485 ? 24.366 0.042 -18.258 1.00 88.38 485 VAL A O 1
ATOM 3914 N N . GLU A 1 486 ? 23.735 2.165 -18.543 1.00 91.19 486 GLU A N 1
ATOM 3915 C CA . GLU A 1 486 ? 22.405 1.809 -19.034 1.00 91.19 486 GLU A CA 1
ATOM 3916 C C . GLU A 1 486 ? 22.431 1.119 -20.406 1.00 91.19 486 GLU A C 1
ATOM 3918 O O . GLU A 1 486 ? 21.527 0.337 -20.690 1.00 91.19 486 GLU A O 1
ATOM 3923 N N . ALA A 1 487 ? 23.429 1.386 -21.258 1.00 88.00 487 ALA A N 1
ATOM 3924 C CA . ALA A 1 487 ? 23.612 0.664 -22.518 1.00 88.00 487 ALA A CA 1
ATOM 3925 C C . ALA A 1 487 ? 24.008 -0.799 -22.273 1.00 88.00 487 ALA A C 1
ATOM 3927 O O . ALA A 1 487 ? 23.418 -1.690 -22.882 1.00 88.00 487 ALA A O 1
ATOM 3928 N N . TYR A 1 488 ? 24.926 -1.047 -21.334 1.00 86.38 488 TYR A N 1
ATOM 3929 C CA . TYR A 1 488 ? 25.270 -2.400 -20.888 1.00 86.38 488 TYR A CA 1
ATOM 3930 C C . TYR A 1 488 ? 24.054 -3.123 -20.287 1.00 86.38 488 TYR A C 1
ATOM 3932 O O . TYR A 1 488 ? 23.730 -4.240 -20.679 1.00 86.38 488 TYR A O 1
ATOM 3940 N N . MET A 1 489 ? 23.302 -2.454 -19.407 1.00 88.56 489 MET A N 1
ATOM 3941 C CA . MET A 1 489 ? 22.061 -3.012 -18.855 1.00 88.56 489 MET A CA 1
ATOM 3942 C C . MET A 1 489 ? 21.017 -3.310 -19.925 1.00 88.56 489 MET A C 1
ATOM 3944 O O . MET A 1 489 ? 20.308 -4.301 -19.820 1.00 88.56 489 MET A O 1
ATOM 3948 N N . ASN A 1 490 ? 20.888 -2.445 -20.933 1.00 90.19 490 ASN A N 1
ATOM 3949 C CA . ASN A 1 490 ? 19.964 -2.668 -22.039 1.00 90.19 490 ASN A CA 1
ATOM 3950 C C . ASN A 1 490 ? 20.324 -3.951 -22.795 1.00 90.19 490 ASN A C 1
ATOM 3952 O O . ASN A 1 490 ? 19.430 -4.691 -23.178 1.00 90.19 490 ASN A O 1
ATOM 3956 N N . GLU A 1 491 ? 21.610 -4.229 -23.007 1.00 86.31 491 GLU A N 1
ATOM 3957 C CA . GLU A 1 491 ? 22.051 -5.475 -23.638 1.00 86.31 491 GLU A CA 1
ATOM 3958 C C . GLU A 1 491 ? 21.644 -6.707 -22.817 1.00 86.31 491 GLU A C 1
ATOM 3960 O O . GLU A 1 491 ? 20.980 -7.590 -23.362 1.00 86.31 491 GLU A O 1
ATOM 3965 N N . LEU A 1 492 ? 21.922 -6.709 -21.507 1.00 82.12 492 LEU A N 1
ATOM 3966 C CA . LEU A 1 492 ? 21.502 -7.781 -20.591 1.00 82.12 492 LEU A CA 1
ATOM 3967 C C . LEU A 1 492 ? 19.973 -7.941 -20.530 1.00 82.12 492 LEU A C 1
ATOM 3969 O O . LEU A 1 492 ? 19.441 -9.048 -20.553 1.00 82.12 492 LEU A O 1
ATOM 3973 N N . ALA A 1 493 ? 19.235 -6.831 -20.485 1.00 85.25 493 ALA A N 1
ATOM 3974 C CA . ALA A 1 493 ? 17.778 -6.856 -20.450 1.00 85.25 493 ALA A CA 1
ATOM 3975 C C . ALA A 1 493 ? 17.182 -7.434 -21.741 1.00 85.25 493 ALA A C 1
ATOM 3977 O O . ALA A 1 493 ? 16.198 -8.168 -21.693 1.00 85.25 493 ALA A O 1
ATOM 3978 N N . ILE A 1 494 ? 17.785 -7.134 -22.895 1.00 83.31 494 ILE A N 1
ATOM 3979 C CA . ILE A 1 494 ? 17.370 -7.693 -24.184 1.00 83.31 494 ILE A CA 1
ATOM 3980 C C . ILE A 1 494 ? 17.711 -9.187 -24.269 1.00 83.31 494 ILE A C 1
ATOM 3982 O O . ILE A 1 494 ? 16.890 -9.950 -24.780 1.00 83.31 494 ILE A O 1
ATOM 3986 N N . SER A 1 495 ? 18.882 -9.624 -23.786 1.00 75.69 495 SER A N 1
ATOM 3987 C CA . SER A 1 495 ? 19.260 -11.047 -23.805 1.00 75.69 495 SER A CA 1
ATOM 3988 C C . SER A 1 495 ? 18.398 -11.894 -22.873 1.00 75.69 495 SER A C 1
ATOM 3990 O O . SER A 1 495 ? 18.072 -13.027 -23.218 1.00 75.69 495 SER A O 1
ATOM 3992 N N . GLU A 1 496 ? 17.987 -11.331 -21.737 1.00 77.06 496 GLU A N 1
ATOM 3993 C CA . GLU A 1 496 ? 17.200 -12.010 -20.702 1.00 77.06 496 GLU A CA 1
ATOM 3994 C C . GLU A 1 496 ? 15.705 -11.655 -20.729 1.00 77.06 496 GLU A C 1
ATOM 3996 O O . GLU A 1 496 ? 14.970 -11.945 -19.787 1.00 77.06 496 GLU A O 1
ATOM 4001 N N . ASN A 1 497 ? 15.238 -11.029 -21.814 1.00 77.56 497 ASN A N 1
ATOM 4002 C CA . ASN A 1 497 ? 13.836 -10.674 -22.048 1.00 77.56 497 ASN A CA 1
ATOM 4003 C C . ASN A 1 497 ? 13.168 -9.915 -20.872 1.00 77.56 497 ASN A C 1
ATOM 4005 O O . ASN A 1 497 ? 12.018 -10.173 -20.515 1.00 77.56 497 ASN A O 1
ATOM 4009 N N . THR A 1 498 ? 13.898 -8.989 -20.248 1.00 85.88 498 THR A N 1
ATOM 4010 C CA . THR A 1 498 ? 13.433 -8.159 -19.126 1.00 85.88 498 THR A CA 1
ATOM 4011 C C . THR A 1 498 ? 12.843 -6.843 -19.638 1.00 85.88 498 THR A C 1
ATOM 4013 O O . THR A 1 498 ? 13.496 -6.133 -20.405 1.00 85.88 498 THR A O 1
ATOM 4016 N N . THR A 1 499 ? 11.643 -6.463 -19.185 1.00 91.69 499 THR A N 1
ATOM 4017 C CA . THR A 1 499 ? 11.081 -5.135 -19.483 1.00 91.69 499 THR A CA 1
ATOM 4018 C C . THR A 1 499 ? 11.812 -4.071 -18.675 1.00 91.69 499 THR A C 1
ATOM 4020 O O . THR A 1 499 ? 11.868 -4.149 -17.450 1.00 91.69 499 THR A O 1
ATOM 4023 N N . MET A 1 500 ? 12.344 -3.049 -19.342 1.00 94.38 500 MET A N 1
ATOM 4024 C CA . MET A 1 500 ? 13.083 -1.961 -18.696 1.00 94.38 500 MET A CA 1
ATOM 4025 C C . MET A 1 500 ? 12.356 -0.631 -18.838 1.00 94.38 500 MET A C 1
ATOM 4027 O O . MET A 1 500 ? 11.953 -0.263 -19.935 1.00 94.38 500 MET A O 1
ATOM 4031 N N . TYR A 1 501 ? 12.274 0.136 -17.756 1.00 97.19 501 TYR A N 1
ATOM 4032 C CA . TYR A 1 501 ? 11.932 1.555 -17.780 1.00 97.19 501 TYR A CA 1
ATOM 4033 C C . TYR A 1 501 ? 13.176 2.378 -17.451 1.00 97.19 501 TYR A C 1
ATOM 4035 O O . TYR A 1 501 ? 13.822 2.156 -16.434 1.00 97.19 501 TYR A O 1
ATOM 4043 N N . TYR A 1 502 ? 13.508 3.351 -18.287 1.00 96.81 502 TYR A N 1
ATOM 4044 C CA . TYR A 1 502 ? 14.577 4.317 -18.065 1.00 96.81 502 TYR A CA 1
ATOM 4045 C C . TYR A 1 502 ? 13.958 5.664 -17.734 1.00 96.81 502 TYR A C 1
ATOM 4047 O O . TYR A 1 502 ? 13.098 6.151 -18.469 1.00 96.81 502 TYR A O 1
ATOM 4055 N N . VAL A 1 503 ? 14.400 6.267 -16.635 1.00 96.62 503 VAL A N 1
ATOM 4056 C CA . VAL A 1 503 ? 13.831 7.509 -16.110 1.00 96.62 503 VAL A CA 1
ATOM 4057 C C . VAL A 1 503 ? 14.944 8.529 -15.962 1.00 96.62 503 VAL A C 1
ATOM 4059 O O . VAL A 1 503 ? 15.918 8.299 -15.244 1.00 96.62 503 VAL A O 1
ATOM 4062 N N . ARG A 1 504 ? 14.808 9.669 -16.638 1.00 92.88 504 ARG A N 1
ATOM 4063 C CA . ARG A 1 504 ? 15.820 10.727 -16.634 1.00 92.88 504 ARG A CA 1
ATOM 4064 C C . ARG A 1 504 ? 15.206 12.079 -16.345 1.00 92.88 504 ARG A C 1
ATOM 4066 O O . ARG A 1 504 ? 14.274 12.489 -17.029 1.00 92.88 504 ARG A O 1
ATOM 4073 N N . ALA A 1 505 ? 15.804 12.790 -15.39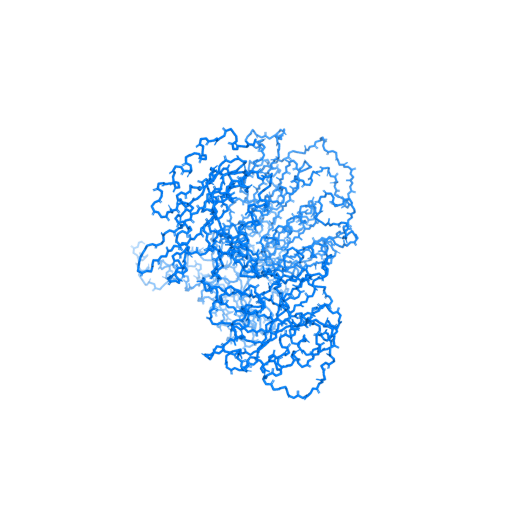4 1.00 91.69 505 ALA A N 1
ATOM 4074 C CA . ALA A 1 505 ? 15.627 14.225 -15.251 1.00 91.69 505 ALA A CA 1
ATOM 4075 C C . ALA A 1 505 ? 16.614 14.943 -16.179 1.00 91.69 505 ALA A C 1
ATOM 4077 O O . ALA A 1 505 ? 17.825 14.725 -16.116 1.00 91.69 505 ALA A O 1
ATOM 4078 N N . LEU A 1 506 ? 16.086 15.799 -17.040 1.00 88.75 506 LEU A N 1
ATOM 4079 C CA . LEU A 1 506 ? 16.824 16.624 -17.986 1.00 88.75 506 LEU A CA 1
ATOM 4080 C C . LEU A 1 506 ? 16.739 18.085 -17.537 1.00 88.75 506 LEU A C 1
ATOM 4082 O O . LEU A 1 506 ? 15.820 18.463 -16.809 1.00 88.75 506 LEU A O 1
ATOM 4086 N N . ARG A 1 507 ? 17.712 18.908 -17.947 1.00 86.50 507 ARG A N 1
ATOM 4087 C CA . ARG A 1 507 ? 17.730 20.358 -17.664 1.00 86.50 507 ARG A CA 1
ATOM 4088 C C . ARG A 1 507 ? 17.428 20.684 -16.187 1.00 86.50 507 ARG A C 1
ATOM 4090 O O . ARG A 1 507 ? 16.563 21.495 -15.886 1.00 86.50 507 ARG A O 1
ATOM 4097 N N . GLY A 1 508 ? 18.090 19.995 -15.253 1.00 81.38 508 GLY A N 1
ATOM 4098 C CA . GLY A 1 508 ? 17.906 20.244 -13.815 1.00 81.38 508 GLY A CA 1
ATOM 4099 C C . GLY A 1 508 ? 16.504 19.928 -13.278 1.00 81.38 508 GLY A C 1
ATOM 4100 O O . GLY A 1 508 ? 16.107 20.497 -12.271 1.00 81.38 508 GLY A O 1
ATOM 4101 N N . GLY A 1 509 ? 15.749 19.041 -13.934 1.00 87.38 509 GLY A N 1
ATOM 4102 C CA . GLY A 1 509 ? 14.384 18.677 -13.535 1.00 87.38 509 GLY A CA 1
ATOM 4103 C C . GLY A 1 509 ? 13.288 19.411 -14.307 1.00 87.38 509 GLY A C 1
ATOM 4104 O O . GLY A 1 509 ? 12.135 19.004 -14.218 1.00 87.38 509 GLY A O 1
ATOM 4105 N N . LYS A 1 510 ? 13.637 20.409 -15.133 1.00 88.69 510 LYS A N 1
ATOM 4106 C CA . LYS A 1 510 ? 12.671 21.123 -15.988 1.00 88.69 510 LYS A CA 1
ATOM 4107 C C . LYS A 1 510 ? 12.007 20.237 -17.037 1.00 88.69 510 LYS A C 1
ATOM 4109 O O . LYS A 1 510 ? 10.949 20.565 -17.565 1.00 88.69 510 LYS A O 1
ATOM 4114 N N . ALA A 1 511 ? 12.662 19.134 -17.384 1.00 89.75 511 ALA A N 1
ATOM 4115 C CA . ALA A 1 511 ? 12.121 18.139 -18.284 1.00 89.75 511 ALA A CA 1
ATOM 4116 C C . ALA A 1 511 ? 12.424 16.730 -17.788 1.00 89.75 511 ALA A C 1
ATOM 4118 O O . ALA A 1 511 ? 13.396 16.495 -17.068 1.00 89.75 511 ALA A O 1
ATOM 4119 N N . ALA A 1 512 ? 11.621 15.775 -18.232 1.00 93.12 512 ALA A N 1
ATOM 4120 C CA . ALA A 1 512 ? 11.863 14.363 -18.028 1.00 93.12 512 ALA A CA 1
ATOM 4121 C C . ALA A 1 512 ? 11.737 13.583 -19.319 1.00 93.12 512 ALA A C 1
ATOM 4123 O O . ALA A 1 512 ? 10.890 13.883 -20.158 1.00 93.12 512 ALA A O 1
ATOM 4124 N N . ARG A 1 513 ? 12.549 12.533 -19.423 1.00 93.75 513 ARG A N 1
ATOM 4125 C CA . ARG A 1 513 ? 12.386 11.475 -20.413 1.00 93.75 513 ARG A CA 1
ATOM 4126 C C . ARG A 1 513 ? 12.147 10.166 -19.677 1.00 93.75 513 ARG A C 1
ATOM 4128 O O . ARG A 1 513 ? 12.977 9.748 -18.869 1.00 93.75 513 ARG A O 1
ATOM 4135 N N . ILE A 1 514 ? 11.018 9.538 -19.973 1.00 96.25 514 ILE A N 1
ATOM 4136 C CA . ILE A 1 514 ? 10.653 8.207 -19.496 1.00 96.25 514 ILE A CA 1
ATOM 4137 C C . ILE A 1 514 ? 10.585 7.314 -20.728 1.00 96.25 514 ILE A C 1
ATOM 4139 O O . ILE A 1 514 ? 9.960 7.666 -21.726 1.00 96.25 514 ILE A O 1
ATOM 4143 N N . PHE A 1 515 ? 11.256 6.173 -20.689 1.00 95.38 515 PHE A N 1
ATOM 4144 C CA . PHE A 1 515 ? 11.371 5.299 -21.847 1.00 95.38 515 PHE A CA 1
ATOM 4145 C C . PHE A 1 515 ? 11.242 3.837 -21.441 1.00 95.38 515 PHE A C 1
ATOM 4147 O O . PHE A 1 515 ? 11.979 3.381 -20.574 1.00 95.38 515 PHE A O 1
ATOM 4154 N N . ARG A 1 516 ? 10.318 3.108 -22.066 1.00 96.69 516 ARG A N 1
ATOM 4155 C CA . ARG A 1 516 ? 10.095 1.679 -21.846 1.00 96.69 516 ARG A CA 1
ATOM 4156 C C . ARG A 1 516 ? 10.710 0.867 -22.983 1.00 96.69 516 ARG A C 1
ATOM 4158 O O . ARG A 1 516 ? 10.582 1.215 -24.155 1.00 96.69 516 ARG A O 1
ATOM 4165 N N . VAL A 1 517 ? 11.326 -0.247 -22.618 1.00 95.31 517 VAL A N 1
ATOM 4166 C CA . VAL A 1 517 ? 11.847 -1.261 -23.525 1.00 95.31 517 VAL A CA 1
ATOM 4167 C C . VAL A 1 517 ? 11.240 -2.602 -23.145 1.00 95.31 517 VAL A C 1
ATOM 4169 O O . VAL A 1 517 ? 11.686 -3.237 -22.193 1.00 95.31 517 VAL A O 1
ATOM 4172 N N . ILE A 1 518 ? 10.240 -3.042 -23.903 1.00 92.06 518 ILE A N 1
ATOM 4173 C CA . ILE A 1 518 ? 9.844 -4.449 -23.986 1.00 92.06 518 ILE A CA 1
ATOM 4174 C C . ILE A 1 518 ? 10.646 -5.098 -25.126 1.00 92.06 518 ILE A C 1
ATOM 4176 O O . ILE A 1 518 ? 10.425 -4.746 -26.295 1.00 92.06 518 ILE A O 1
ATOM 4180 N N . PRO A 1 519 ? 11.566 -6.037 -24.833 1.00 87.12 519 PRO A N 1
ATOM 4181 C CA . PRO A 1 519 ? 12.400 -6.672 -25.849 1.00 87.12 519 PRO A CA 1
ATOM 4182 C C . PRO A 1 519 ? 11.587 -7.240 -27.023 1.00 87.12 519 PRO A C 1
ATOM 4184 O O . PRO A 1 519 ? 10.553 -7.883 -26.857 1.00 87.12 519 PRO A O 1
ATOM 4187 N N . GLY A 1 520 ? 12.029 -6.944 -28.249 1.00 79.69 520 GLY A N 1
ATOM 4188 C CA . GLY A 1 520 ? 11.368 -7.377 -29.487 1.00 79.69 520 GLY A CA 1
ATOM 4189 C C . GLY A 1 520 ? 10.075 -6.633 -29.856 1.00 79.69 520 GLY A C 1
ATOM 4190 O O . GLY A 1 520 ? 9.618 -6.773 -30.991 1.00 79.69 520 GLY A O 1
ATOM 4191 N N . THR A 1 521 ? 9.508 -5.819 -28.963 1.00 86.06 521 THR A N 1
ATOM 4192 C CA . THR A 1 521 ? 8.263 -5.062 -29.203 1.00 86.06 521 THR A CA 1
ATOM 4193 C C . THR A 1 521 ? 8.522 -3.566 -29.326 1.00 86.06 521 THR A C 1
ATOM 4195 O O . THR A 1 521 ? 8.055 -2.934 -30.278 1.00 86.06 521 THR A O 1
ATOM 4198 N N . ASP A 1 522 ? 9.301 -3.033 -28.393 1.00 93.75 522 ASP A N 1
ATOM 4199 C CA . ASP A 1 522 ? 9.662 -1.627 -28.293 1.00 93.75 522 ASP A CA 1
ATOM 4200 C C . ASP A 1 522 ? 11.058 -1.391 -28.890 1.00 93.75 522 ASP A C 1
ATOM 4202 O O . ASP A 1 522 ? 11.907 -2.286 -28.937 1.00 93.75 522 ASP A O 1
ATOM 4206 N N . ALA A 1 523 ? 11.325 -0.161 -29.325 1.00 94.06 523 ALA A N 1
ATOM 4207 C CA . ALA A 1 523 ? 12.689 0.317 -29.511 1.00 94.06 523 ALA A CA 1
ATOM 4208 C C . ALA A 1 523 ? 13.505 0.058 -28.232 1.00 94.06 523 ALA A C 1
ATOM 4210 O O . ALA A 1 523 ? 13.008 0.271 -27.132 1.00 94.06 523 ALA A O 1
ATOM 4211 N N . CYS A 1 524 ? 14.759 -0.379 -28.365 1.00 94.12 524 CYS A N 1
ATOM 4212 C CA . CYS A 1 524 ? 15.695 -0.449 -27.240 1.00 94.12 524 CYS A CA 1
ATOM 4213 C C . CYS A 1 524 ? 16.569 0.813 -27.174 1.00 94.12 524 CYS A C 1
ATOM 4215 O O . CYS A 1 524 ? 16.467 1.698 -28.027 1.00 94.12 524 CYS A O 1
ATOM 4217 N N . LYS A 1 525 ? 17.482 0.896 -26.200 1.00 92.94 525 LYS A N 1
ATOM 4218 C CA . LYS A 1 525 ? 18.365 2.063 -26.058 1.00 92.94 525 LYS A CA 1
ATOM 4219 C C . LYS A 1 525 ? 19.258 2.318 -27.284 1.00 92.94 525 LYS A C 1
ATOM 4221 O O . LYS A 1 525 ? 19.465 3.469 -27.655 1.00 92.94 525 LYS A O 1
ATOM 4226 N N . GLU A 1 526 ? 19.737 1.275 -27.962 1.00 91.50 526 GLU A N 1
ATOM 4227 C CA . GLU A 1 526 ? 20.477 1.448 -29.223 1.00 91.50 526 GLU A CA 1
ATOM 4228 C C . GLU A 1 526 ? 19.563 1.906 -30.371 1.00 91.50 526 GLU A C 1
ATOM 4230 O O . GLU A 1 526 ? 19.959 2.751 -31.168 1.00 91.50 526 GLU A O 1
ATOM 4235 N N . CYS A 1 527 ? 18.315 1.422 -30.429 1.00 94.12 527 CYS A N 1
ATOM 4236 C CA . CYS A 1 527 ? 17.333 1.923 -31.398 1.00 94.12 527 CYS A CA 1
ATOM 4237 C C . CYS A 1 527 ? 17.118 3.434 -31.234 1.00 94.12 527 CYS A C 1
ATOM 4239 O O . CYS A 1 527 ? 17.061 4.147 -32.230 1.00 94.12 527 CYS A O 1
ATOM 4241 N N . LEU A 1 528 ? 17.046 3.929 -29.991 1.00 93.12 528 LEU A N 1
ATOM 4242 C CA . LEU A 1 528 ? 16.934 5.366 -29.728 1.00 93.12 528 LEU A CA 1
ATOM 4243 C C . LEU A 1 528 ? 18.120 6.161 -30.268 1.00 93.12 528 LEU A C 1
ATOM 4245 O O . LEU A 1 528 ? 17.912 7.246 -30.798 1.00 93.12 528 LEU A O 1
ATOM 4249 N N . ALA A 1 529 ? 19.341 5.635 -30.156 1.00 90.94 529 ALA A N 1
ATOM 4250 C CA . ALA A 1 529 ? 20.522 6.304 -30.695 1.00 90.94 529 ALA A CA 1
ATOM 4251 C C . ALA A 1 529 ? 20.439 6.460 -32.223 1.00 90.94 529 ALA A C 1
ATOM 4253 O O . ALA A 1 529 ? 20.809 7.509 -32.746 1.00 90.94 529 ALA A O 1
ATOM 4254 N N . HIS A 1 530 ? 19.899 5.459 -32.929 1.00 92.81 530 HIS A N 1
ATOM 4255 C CA . HIS A 1 530 ? 19.635 5.563 -34.367 1.00 92.81 530 HIS A CA 1
ATOM 4256 C C . HIS A 1 530 ? 18.552 6.596 -34.680 1.00 92.81 530 HIS A C 1
ATOM 4258 O O . HIS A 1 530 ? 18.793 7.496 -35.478 1.00 92.81 530 HIS A O 1
ATOM 4264 N N . TYR A 1 531 ? 17.403 6.528 -34.002 1.00 94.12 531 TYR A N 1
ATOM 4265 C CA . TYR A 1 531 ? 16.322 7.495 -34.204 1.00 94.12 531 TYR A CA 1
ATOM 4266 C C . TYR A 1 531 ? 16.762 8.939 -33.944 1.00 94.12 531 TYR A C 1
ATOM 4268 O O . TYR A 1 531 ? 16.396 9.840 -34.695 1.00 94.12 531 TYR A O 1
ATOM 4276 N N . PHE A 1 532 ? 17.570 9.152 -32.905 1.00 90.88 532 PHE A N 1
ATOM 4277 C CA . PHE A 1 532 ? 18.169 10.445 -32.605 1.00 90.88 532 PHE A CA 1
ATOM 4278 C C . PHE A 1 532 ? 19.118 10.905 -33.719 1.00 90.88 532 PHE A C 1
ATOM 4280 O O . PHE A 1 532 ? 18.982 12.022 -34.209 1.00 90.88 532 PHE A O 1
ATOM 4287 N N . ALA A 1 533 ? 20.040 10.042 -34.161 1.00 91.69 533 ALA A N 1
ATOM 4288 C CA . ALA A 1 533 ? 20.999 10.372 -35.218 1.00 91.69 533 ALA A CA 1
ATOM 4289 C C . ALA A 1 533 ? 20.327 10.696 -36.565 1.00 91.69 533 ALA A C 1
ATOM 4291 O O . ALA A 1 533 ? 20.857 11.485 -37.345 1.00 91.69 533 ALA A O 1
ATOM 4292 N N . GLU A 1 534 ? 19.165 10.101 -36.832 1.00 93.06 534 GLU A N 1
ATOM 4293 C CA . GLU A 1 534 ? 18.364 10.337 -38.036 1.00 93.06 534 GLU A CA 1
ATOM 4294 C C . GLU A 1 534 ? 17.448 11.567 -37.930 1.00 93.06 534 GLU A C 1
ATOM 4296 O O . GLU A 1 534 ? 16.864 11.974 -38.934 1.00 93.06 534 GLU A O 1
ATOM 4301 N N . GLY A 1 535 ? 17.299 12.161 -36.739 1.00 88.94 535 GLY A N 1
ATOM 4302 C CA . GLY A 1 535 ? 16.326 13.230 -36.497 1.00 88.94 535 GLY A CA 1
ATOM 4303 C C . GLY A 1 535 ? 14.881 12.763 -36.705 1.00 88.94 535 GLY A C 1
ATOM 4304 O O . GLY A 1 535 ? 14.061 13.493 -37.261 1.00 88.94 535 GLY A O 1
ATOM 4305 N N . HIS A 1 536 ? 14.575 11.520 -36.326 1.00 90.38 536 HIS A N 1
ATOM 4306 C CA . HIS A 1 536 ? 13.278 10.902 -36.587 1.00 90.38 536 HIS A CA 1
ATOM 4307 C C . HIS A 1 536 ? 12.137 11.637 -35.862 1.00 90.38 536 HIS A C 1
ATOM 4309 O O . HIS A 1 536 ? 12.224 11.887 -34.663 1.00 90.38 536 HIS A O 1
ATOM 4315 N N . ALA A 1 537 ? 11.026 11.906 -36.558 1.00 85.25 537 ALA A N 1
ATOM 4316 C CA . ALA A 1 537 ? 9.925 12.742 -36.054 1.00 85.25 537 ALA A CA 1
ATOM 4317 C C . ALA A 1 537 ? 9.282 12.238 -34.742 1.00 85.25 537 ALA A C 1
ATOM 4319 O O . ALA A 1 537 ? 8.829 13.026 -33.912 1.00 85.25 537 ALA A O 1
ATOM 4320 N N . ASP A 1 538 ? 9.249 10.919 -34.536 1.00 87.31 538 ASP A N 1
ATOM 4321 C CA . ASP A 1 538 ? 8.722 10.316 -33.302 1.00 87.31 538 ASP A CA 1
ATOM 4322 C C . ASP A 1 538 ? 9.711 10.330 -32.121 1.00 87.31 538 ASP A C 1
ATOM 4324 O O . ASP A 1 538 ? 9.338 10.002 -30.990 1.00 87.31 538 ASP A O 1
ATOM 4328 N N . PHE A 1 539 ? 10.973 10.708 -32.342 1.00 89.88 539 PHE A N 1
ATOM 4329 C CA . PHE A 1 539 ? 11.938 10.912 -31.270 1.00 89.88 539 PHE A CA 1
ATOM 4330 C C . PHE A 1 539 ? 11.935 12.380 -30.838 1.00 89.88 539 PHE A C 1
ATOM 4332 O O . PHE A 1 539 ? 12.437 13.256 -31.533 1.00 89.88 539 PHE A O 1
ATOM 4339 N N . ILE A 1 540 ? 11.383 12.646 -29.654 1.00 87.19 540 ILE A N 1
ATOM 4340 C CA . ILE A 1 540 ? 11.405 13.982 -29.053 1.00 87.19 540 ILE A CA 1
ATOM 4341 C C . ILE A 1 540 ? 12.793 14.228 -28.451 1.00 87.19 540 ILE A C 1
ATOM 4343 O O . ILE A 1 540 ? 13.123 13.734 -27.361 1.00 87.19 540 ILE A O 1
ATOM 4347 N N . ASP A 1 541 ? 13.613 14.980 -29.178 1.00 87.19 541 ASP A N 1
ATOM 4348 C CA . ASP A 1 541 ? 14.889 15.458 -28.670 1.00 87.19 541 ASP A CA 1
ATOM 4349 C C . ASP A 1 541 ? 14.699 16.675 -27.761 1.00 87.19 541 ASP A C 1
ATOM 4351 O O . ASP A 1 541 ? 13.921 17.566 -28.076 1.00 87.19 541 ASP A O 1
ATOM 4355 N N . ILE A 1 542 ? 15.394 16.699 -26.624 1.00 86.44 542 ILE A N 1
ATOM 4356 C CA . ILE A 1 542 ? 15.335 17.807 -25.668 1.00 86.44 542 ILE A CA 1
ATOM 4357 C C . ILE A 1 542 ? 16.709 18.472 -25.651 1.00 86.44 542 ILE A C 1
ATOM 4359 O O . ILE A 1 542 ? 17.658 17.848 -25.164 1.00 86.44 542 ILE A O 1
ATOM 4363 N N . PRO A 1 543 ? 16.829 19.725 -26.124 1.00 83.00 543 PRO A N 1
ATOM 4364 C CA . PRO A 1 543 ? 18.113 20.404 -26.169 1.00 83.00 543 PRO A CA 1
ATOM 4365 C C . PRO A 1 543 ? 18.653 20.649 -24.757 1.00 83.00 543 PRO A C 1
ATOM 4367 O O . PRO A 1 543 ? 17.894 20.922 -23.815 1.00 83.00 543 PRO A O 1
ATOM 4370 N N . GLU A 1 544 ? 19.978 20.575 -24.612 1.00 77.56 544 GLU A N 1
ATOM 4371 C CA . GLU A 1 544 ? 20.645 20.896 -23.351 1.00 77.56 544 GLU A CA 1
ATOM 4372 C C . GLU A 1 544 ? 20.405 22.355 -22.934 1.00 77.56 544 GLU A C 1
ATOM 4374 O O . GLU A 1 544 ? 20.224 23.249 -23.761 1.00 77.56 544 GLU A O 1
ATOM 4379 N N . ASP A 1 545 ? 20.415 22.598 -21.623 1.00 76.62 545 ASP A N 1
ATOM 4380 C CA . ASP A 1 545 ? 20.297 23.940 -21.057 1.00 76.62 545 ASP A CA 1
ATOM 4381 C C . ASP A 1 545 ? 21.681 24.490 -20.710 1.00 76.62 545 ASP A C 1
ATOM 4383 O O . ASP A 1 545 ? 22.279 24.090 -19.707 1.00 76.62 545 ASP A O 1
ATOM 4387 N N . SER A 1 546 ? 22.193 25.428 -21.507 1.00 70.56 546 SER A N 1
ATOM 4388 C CA . SER A 1 546 ? 23.481 26.071 -21.227 1.00 70.56 546 SER A CA 1
ATOM 4389 C C . SER A 1 546 ? 23.465 26.940 -19.963 1.00 70.56 546 SER A C 1
ATOM 4391 O O . SER A 1 546 ? 24.531 27.269 -19.446 1.00 70.56 546 SER A O 1
ATOM 4393 N N . ALA A 1 547 ? 22.286 27.326 -19.455 1.00 71.81 547 ALA A N 1
ATOM 4394 C CA . ALA A 1 547 ? 22.148 28.165 -18.265 1.00 71.81 547 ALA A CA 1
ATOM 4395 C C . ALA A 1 547 ? 22.204 27.373 -16.946 1.00 71.81 547 ALA A C 1
ATOM 4397 O O . ALA A 1 547 ?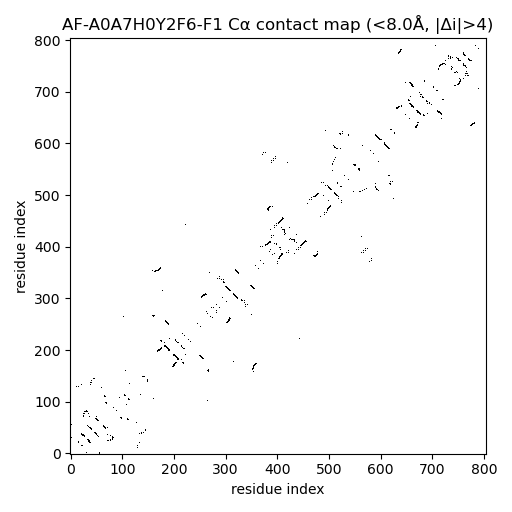 22.267 27.980 -15.875 1.00 71.81 547 ALA A O 1
ATOM 4398 N N . LEU A 1 548 ? 22.203 26.035 -16.996 1.00 69.19 548 LEU A N 1
ATOM 4399 C CA . LEU A 1 548 ? 22.314 25.173 -15.818 1.00 69.19 548 LEU A CA 1
ATOM 4400 C C . LEU A 1 548 ? 23.728 24.582 -15.721 1.00 69.19 548 LEU A C 1
ATOM 4402 O O . LEU A 1 548 ? 23.996 23.525 -16.302 1.00 69.19 548 LEU A O 1
ATOM 4406 N N . PRO A 1 549 ? 24.649 25.233 -14.984 1.00 62.06 549 PRO A N 1
ATOM 4407 C CA . PRO A 1 549 ? 26.022 24.769 -14.890 1.00 62.06 549 PRO A CA 1
ATOM 4408 C C . PRO A 1 549 ? 26.102 23.421 -14.169 1.00 62.06 549 PRO A C 1
ATOM 4410 O O . PRO A 1 549 ? 25.364 23.142 -13.219 1.00 62.06 549 PRO A O 1
ATOM 4413 N N . VAL A 1 550 ? 27.060 22.598 -14.592 1.00 62.38 550 VAL A N 1
ATOM 4414 C CA . VAL A 1 550 ? 27.515 21.458 -13.796 1.00 62.38 550 VAL A CA 1
ATOM 4415 C C . VAL A 1 550 ? 28.236 22.020 -12.574 1.00 62.38 550 VAL A C 1
ATOM 4417 O O . VAL A 1 550 ? 29.261 22.683 -12.710 1.00 62.38 550 VAL A O 1
ATOM 4420 N N . ILE A 1 551 ? 27.678 21.791 -11.386 1.00 59.69 551 ILE A N 1
ATOM 4421 C CA . ILE A 1 551 ? 28.213 22.319 -10.126 1.00 59.69 551 ILE A CA 1
ATOM 4422 C C . ILE A 1 551 ? 29.502 21.572 -9.764 1.00 59.69 551 ILE A C 1
ATOM 4424 O O . ILE A 1 551 ? 30.521 22.194 -9.477 1.00 59.69 551 ILE A O 1
ATOM 4428 N N . THR A 1 552 ? 29.467 20.238 -9.809 1.00 50.56 552 THR A N 1
ATOM 4429 C CA . THR A 1 552 ? 30.599 19.328 -9.560 1.00 50.56 552 THR A CA 1
ATOM 4430 C C . THR A 1 552 ? 30.365 17.990 -10.274 1.00 50.56 552 THR A C 1
ATOM 4432 O O . THR A 1 552 ? 29.263 17.735 -10.752 1.00 50.56 552 THR A O 1
ATOM 4435 N N . ASN A 1 553 ? 31.377 17.118 -10.344 1.00 54.31 553 ASN A N 1
ATOM 4436 C CA . ASN A 1 553 ? 31.222 15.733 -10.801 1.00 54.31 553 ASN A CA 1
ATOM 4437 C C . ASN A 1 553 ? 31.284 14.785 -9.596 1.00 54.31 553 ASN A C 1
ATOM 4439 O O . ASN A 1 553 ? 32.306 14.731 -8.913 1.00 54.31 553 ASN A O 1
ATOM 4443 N N . GLU A 1 554 ? 30.222 14.019 -9.355 1.00 47.78 554 GLU A N 1
ATOM 4444 C CA . GLU A 1 554 ? 30.198 12.932 -8.369 1.00 47.78 554 GLU A CA 1
ATOM 4445 C C . GLU A 1 554 ? 30.219 11.594 -9.099 1.00 47.78 554 GLU A C 1
ATOM 4447 O O . GLU A 1 554 ? 29.341 11.307 -9.907 1.00 47.78 554 GLU A O 1
ATOM 4452 N N . CYS A 1 555 ? 31.239 10.770 -8.834 1.00 51.31 555 CYS A N 1
ATOM 4453 C CA . CYS A 1 555 ? 31.364 9.429 -9.417 1.00 51.31 555 CYS A CA 1
ATOM 4454 C C . CYS A 1 555 ? 31.230 9.398 -10.958 1.00 51.31 555 CYS A C 1
ATOM 4456 O O . CYS A 1 555 ? 30.596 8.493 -11.494 1.00 51.31 555 CYS A O 1
ATOM 4458 N N . ASN A 1 556 ? 31.842 10.373 -11.647 1.00 45.44 556 ASN A N 1
ATOM 4459 C CA . ASN A 1 556 ? 31.759 10.627 -13.098 1.00 45.44 556 ASN A CA 1
ATOM 4460 C C . ASN A 1 556 ? 30.396 11.108 -13.634 1.00 45.44 556 ASN A C 1
ATOM 4462 O O . ASN A 1 556 ? 30.276 11.301 -14.840 1.00 45.44 556 ASN A O 1
ATOM 4466 N N . ASN A 1 557 ? 29.421 11.402 -12.766 1.00 55.75 557 ASN A N 1
ATOM 4467 C CA . ASN A 1 557 ? 28.153 12.019 -13.150 1.00 55.75 557 ASN A CA 1
ATOM 4468 C C . ASN A 1 557 ? 28.112 13.518 -12.785 1.00 55.75 557 ASN A C 1
ATOM 4470 O O . ASN A 1 557 ? 28.408 13.887 -11.643 1.00 55.75 557 ASN A O 1
ATOM 4474 N N . PRO A 1 558 ? 27.722 14.402 -13.722 1.00 59.31 558 PRO A N 1
ATOM 4475 C CA . PRO A 1 558 ? 27.606 15.833 -13.464 1.00 59.31 558 PRO A CA 1
ATOM 4476 C C . PRO A 1 558 ? 26.446 16.144 -12.507 1.00 59.31 558 PRO A C 1
ATOM 4478 O O . PRO A 1 558 ? 25.282 15.855 -12.797 1.00 59.31 558 PRO A O 1
ATOM 4481 N N . ILE A 1 559 ? 26.742 16.802 -11.385 1.00 64.19 559 ILE A N 1
ATOM 4482 C CA . ILE A 1 559 ? 25.736 17.334 -10.467 1.00 64.19 559 ILE A CA 1
ATOM 4483 C C . ILE A 1 559 ? 25.171 18.615 -11.062 1.00 64.19 559 ILE A C 1
ATOM 4485 O O . ILE A 1 559 ? 25.836 19.649 -11.114 1.00 64.19 559 ILE A O 1
ATOM 4489 N N . ARG A 1 560 ? 23.904 18.552 -11.462 1.00 72.06 560 ARG A N 1
ATOM 4490 C CA . ARG A 1 560 ? 23.125 19.724 -11.858 1.00 72.06 560 ARG A CA 1
ATOM 4491 C C . ARG A 1 560 ? 22.166 20.124 -10.726 1.00 72.06 560 ARG A C 1
ATOM 4493 O O . ARG A 1 560 ? 21.663 19.238 -10.013 1.00 72.06 560 ARG A O 1
ATOM 4500 N N . PRO A 1 561 ? 21.922 21.430 -10.523 1.00 77.00 561 PRO A N 1
ATOM 4501 C CA . PRO A 1 561 ? 20.906 21.886 -9.585 1.00 77.00 561 PRO A CA 1
ATOM 4502 C C . PRO A 1 561 ? 19.536 21.398 -10.060 1.00 77.00 561 PRO A C 1
ATOM 4504 O O . PRO A 1 561 ? 19.240 21.447 -11.249 1.00 77.00 561 PRO A O 1
ATOM 4507 N N . ALA A 1 562 ? 18.737 20.886 -9.128 1.00 84.62 562 ALA A N 1
ATOM 4508 C CA . ALA A 1 562 ? 17.359 20.467 -9.369 1.00 84.62 562 ALA A CA 1
ATOM 4509 C C . ALA A 1 562 ? 16.576 20.573 -8.061 1.00 84.62 562 ALA A C 1
ATOM 4511 O O . ALA A 1 562 ? 17.129 20.231 -7.011 1.00 84.62 562 ALA A O 1
ATOM 4512 N N . SER A 1 563 ? 15.323 21.022 -8.113 1.00 88.69 563 SER A N 1
ATOM 4513 C CA . SER A 1 563 ? 14.446 21.012 -6.941 1.00 88.69 563 SER A CA 1
ATOM 4514 C C . SER A 1 563 ? 14.030 19.582 -6.600 1.00 88.69 563 SER A C 1
ATOM 4516 O O . SER A 1 563 ? 13.850 18.753 -7.492 1.00 88.69 563 SER A O 1
ATOM 4518 N N . ALA A 1 564 ? 13.828 19.286 -5.314 1.00 92.25 564 ALA A N 1
ATOM 4519 C CA . ALA A 1 564 ? 13.193 18.032 -4.912 1.00 92.25 564 ALA A CA 1
ATOM 4520 C C . ALA A 1 564 ? 11.782 17.910 -5.508 1.00 92.25 564 ALA A C 1
ATOM 4522 O O . ALA A 1 564 ? 11.430 16.844 -5.996 1.00 92.25 564 ALA A O 1
ATOM 4523 N N . ALA A 1 565 ? 11.028 19.016 -5.559 1.00 93.12 565 ALA A N 1
ATOM 4524 C CA . ALA A 1 565 ? 9.673 19.038 -6.108 1.00 93.12 565 ALA A CA 1
ATOM 4525 C C . ALA A 1 565 ? 9.630 18.567 -7.573 1.00 93.12 565 ALA A C 1
ATOM 4527 O O . ALA A 1 565 ? 8.793 17.742 -7.927 1.00 93.12 565 ALA A O 1
ATOM 4528 N N . ASP A 1 566 ? 10.573 19.024 -8.404 1.00 92.75 566 ASP A N 1
ATOM 4529 C CA . ASP A 1 566 ? 10.645 18.622 -9.813 1.00 92.75 566 ASP A CA 1
ATOM 4530 C C . ASP A 1 566 ? 10.964 17.127 -9.937 1.00 92.75 566 ASP A C 1
ATOM 4532 O O . ASP A 1 566 ? 10.294 16.389 -10.655 1.00 92.75 566 ASP A O 1
ATOM 4536 N N . LEU A 1 567 ? 11.955 16.638 -9.186 1.00 94.44 567 LEU A N 1
ATOM 4537 C CA . LEU A 1 567 ? 12.350 15.227 -9.223 1.00 94.44 567 LEU A CA 1
ATOM 4538 C C . LEU A 1 567 ? 11.252 14.297 -8.680 1.00 94.44 567 LEU A C 1
ATOM 4540 O O . LEU A 1 567 ? 11.055 13.193 -9.197 1.00 94.44 567 LEU A O 1
ATOM 4544 N N . GLU A 1 568 ? 10.510 14.733 -7.666 1.00 95.75 568 GLU A N 1
ATOM 4545 C CA . GLU A 1 568 ? 9.368 13.996 -7.130 1.00 95.75 568 GLU A CA 1
ATOM 4546 C C . GLU A 1 568 ? 8.181 13.987 -8.100 1.00 95.75 568 GLU A C 1
ATOM 4548 O O . GLU A 1 568 ? 7.526 12.952 -8.222 1.00 95.75 568 GLU A O 1
ATOM 4553 N N . LEU A 1 569 ? 7.934 15.066 -8.854 1.00 95.25 569 LEU A N 1
ATOM 4554 C CA . LEU A 1 569 ? 6.939 15.074 -9.936 1.00 95.25 569 LEU A CA 1
ATOM 4555 C C . LEU A 1 569 ? 7.294 14.057 -11.023 1.00 95.25 569 LEU A C 1
ATOM 4557 O O . LEU A 1 569 ? 6.449 13.248 -11.406 1.00 95.25 569 LEU A O 1
ATOM 4561 N N . ILE A 1 570 ? 8.556 14.029 -11.458 1.00 96.06 570 ILE A N 1
ATOM 4562 C CA . ILE A 1 570 ? 9.054 13.061 -12.448 1.00 96.06 570 ILE A CA 1
ATOM 4563 C C . ILE A 1 570 ? 8.878 11.626 -11.943 1.00 96.06 570 ILE A C 1
ATOM 4565 O O . ILE A 1 570 ? 8.413 10.748 -12.677 1.00 96.06 570 ILE A O 1
ATOM 4569 N N . SER A 1 571 ? 9.219 11.391 -10.675 1.00 97.75 571 SER A N 1
ATOM 4570 C CA . SER A 1 571 ? 9.053 10.085 -10.037 1.00 97.75 571 SER A CA 1
ATOM 4571 C C . SER A 1 571 ? 7.577 9.696 -9.955 1.00 97.75 571 SER A C 1
ATOM 4573 O O . SER A 1 571 ? 7.217 8.589 -10.333 1.00 97.75 571 SER A O 1
ATOM 4575 N N . SER A 1 572 ? 6.703 10.626 -9.568 1.00 97.00 572 SER A N 1
ATOM 4576 C CA . SER A 1 572 ? 5.257 10.396 -9.451 1.00 97.00 572 SER A CA 1
ATOM 4577 C C . SER A 1 572 ? 4.605 10.080 -10.796 1.00 97.00 572 SER A C 1
ATOM 4579 O O . SER A 1 572 ? 3.814 9.140 -10.888 1.00 97.00 572 SER A O 1
ATOM 4581 N N . LEU A 1 573 ? 4.968 10.820 -11.849 1.00 95.88 573 LEU A N 1
ATOM 4582 C CA . LEU A 1 573 ? 4.521 10.564 -13.221 1.00 95.88 573 LEU A CA 1
ATOM 4583 C C . LEU A 1 573 ? 4.944 9.168 -13.680 1.00 95.88 573 LEU A C 1
ATOM 4585 O O . LEU A 1 573 ? 4.121 8.396 -14.166 1.00 95.88 573 LEU A O 1
ATOM 4589 N N . THR A 1 574 ? 6.213 8.824 -13.467 1.00 97.31 574 THR A N 1
ATOM 4590 C CA . THR A 1 574 ? 6.746 7.502 -13.810 1.00 97.31 574 THR A CA 1
ATOM 4591 C C . THR A 1 574 ? 6.031 6.396 -13.035 1.00 97.31 574 THR A C 1
ATOM 4593 O O . THR A 1 574 ? 5.578 5.430 -13.643 1.00 97.31 574 THR A O 1
ATOM 4596 N N . SER A 1 575 ? 5.887 6.535 -11.713 1.00 97.31 575 SER A N 1
ATOM 4597 C CA . SER A 1 575 ? 5.182 5.565 -10.870 1.00 97.31 575 SER A CA 1
ATOM 4598 C C . SER A 1 575 ? 3.764 5.338 -11.370 1.00 97.31 575 SER A C 1
ATOM 4600 O O . SER A 1 575 ? 3.352 4.193 -11.517 1.00 97.31 575 SER A O 1
ATOM 4602 N N . ARG A 1 576 ? 3.025 6.405 -11.700 1.00 95.38 576 ARG A N 1
ATOM 4603 C CA . ARG A 1 576 ? 1.662 6.282 -12.230 1.00 95.38 576 ARG A CA 1
ATOM 4604 C C . ARG A 1 576 ? 1.629 5.500 -13.542 1.00 95.38 576 ARG A C 1
ATOM 4606 O O . ARG A 1 576 ? 0.835 4.569 -13.648 1.00 95.38 576 ARG A O 1
ATOM 4613 N N . LEU A 1 577 ? 2.510 5.833 -14.489 1.00 95.12 577 LEU A N 1
ATOM 4614 C CA . LEU A 1 577 ? 2.602 5.141 -15.780 1.00 95.12 577 LEU A CA 1
ATOM 4615 C C . LEU A 1 577 ? 2.880 3.646 -15.602 1.00 95.12 577 LEU A C 1
ATOM 4617 O O . LEU A 1 577 ? 2.189 2.814 -16.179 1.00 95.12 577 LEU A O 1
ATOM 4621 N N . VAL A 1 578 ? 3.871 3.293 -14.784 1.00 95.56 578 VAL A N 1
ATOM 4622 C CA . VAL A 1 578 ? 4.246 1.889 -14.571 1.00 95.56 578 VAL A CA 1
ATOM 4623 C C . VAL A 1 578 ? 3.155 1.136 -13.807 1.00 95.56 578 VAL A C 1
ATOM 4625 O O . VAL A 1 578 ? 2.831 0.016 -14.181 1.00 95.56 578 VAL A O 1
ATOM 4628 N N . LEU A 1 579 ? 2.552 1.731 -12.772 1.00 95.31 579 LEU A N 1
ATOM 4629 C CA . LEU A 1 579 ? 1.447 1.109 -12.031 1.00 95.31 579 LEU A CA 1
ATOM 4630 C C . LEU A 1 579 ? 0.236 0.843 -12.932 1.00 95.31 579 LEU A C 1
ATOM 4632 O O . LEU A 1 579 ? -0.426 -0.178 -12.763 1.00 95.31 579 LEU A O 1
ATOM 4636 N N . ASP A 1 580 ? -0.062 1.732 -13.882 1.00 92.31 580 ASP A N 1
ATOM 4637 C CA . ASP A 1 580 ? -1.119 1.496 -14.872 1.00 92.31 580 ASP A CA 1
ATOM 4638 C C . ASP A 1 580 ? -0.765 0.340 -15.808 1.00 92.31 580 ASP A C 1
ATOM 4640 O O . ASP A 1 580 ? -1.625 -0.480 -16.110 1.00 92.31 580 ASP A O 1
ATOM 4644 N N . GLU A 1 581 ? 0.486 0.245 -16.257 1.00 91.69 581 GLU A N 1
ATOM 4645 C CA . GLU A 1 581 ? 0.937 -0.843 -17.132 1.00 91.69 581 GLU A CA 1
ATOM 4646 C C . GLU A 1 581 ? 0.938 -2.207 -16.429 1.00 91.69 581 GLU A C 1
ATOM 4648 O O . GLU A 1 581 ? 0.490 -3.185 -17.018 1.00 91.69 581 GLU A O 1
ATOM 4653 N N . LEU A 1 582 ? 1.362 -2.279 -15.162 1.00 91.25 582 LEU A N 1
ATOM 4654 C CA . LEU A 1 582 ? 1.397 -3.529 -14.383 1.00 91.25 582 LEU A CA 1
ATOM 4655 C C . LEU A 1 582 ? 0.011 -4.136 -14.121 1.00 91.25 582 LEU A C 1
ATOM 4657 O O . LEU A 1 582 ? -0.082 -5.310 -13.776 1.00 91.25 582 LEU A O 1
ATOM 4661 N N . GLN A 1 583 ? -1.052 -3.343 -14.255 1.00 89.94 583 GLN A N 1
ATOM 4662 C CA . GLN A 1 583 ? -2.434 -3.775 -14.037 1.00 89.94 583 GLN A CA 1
ATOM 4663 C C . GLN A 1 583 ? -3.170 -4.115 -15.347 1.00 89.94 583 GLN A C 1
ATOM 4665 O O . GLN A 1 583 ? -4.340 -4.490 -15.309 1.00 89.94 583 GLN A O 1
ATOM 4670 N N . LYS A 1 584 ? -2.525 -3.973 -16.514 1.00 87.00 584 LYS A N 1
ATOM 4671 C CA . LYS A 1 584 ? -3.118 -4.304 -17.820 1.00 87.00 584 LYS A CA 1
ATOM 4672 C C . LYS A 1 584 ? -2.745 -5.720 -18.249 1.00 87.00 584 LYS A C 1
ATOM 4674 O O . LYS A 1 584 ? -1.618 -6.158 -18.050 1.00 87.00 584 LYS A O 1
ATOM 4679 N N . GLU A 1 585 ? -3.660 -6.392 -18.946 1.00 79.81 585 GLU A N 1
ATOM 4680 C CA . GLU A 1 585 ? -3.370 -7.679 -19.602 1.00 79.81 585 GLU A CA 1
ATOM 4681 C C . GLU A 1 585 ? -2.358 -7.528 -20.746 1.00 79.81 585 GLU A C 1
ATOM 4683 O O . GLU A 1 585 ? -1.520 -8.399 -20.971 1.00 79.81 585 GLU A O 1
ATOM 4688 N N . THR A 1 586 ? -2.430 -6.407 -21.471 1.00 77.19 586 THR A N 1
ATOM 4689 C CA . THR A 1 586 ? -1.523 -6.080 -22.574 1.00 77.19 586 THR A CA 1
ATOM 4690 C C . THR A 1 586 ? -0.897 -4.702 -22.367 1.00 77.19 586 THR A C 1
ATOM 4692 O O . THR A 1 586 ? -1.640 -3.743 -22.119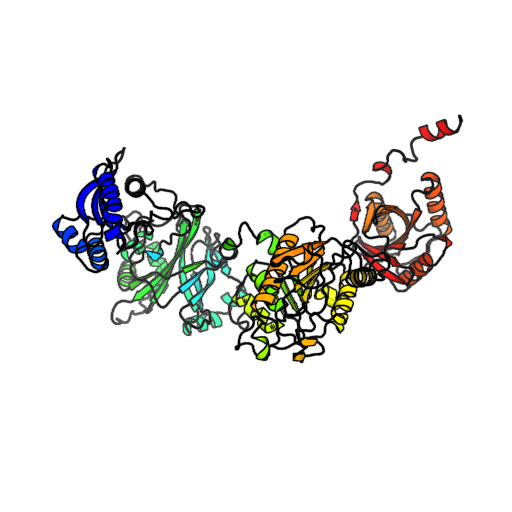 1.00 77.19 586 THR A O 1
ATOM 4695 N N . PRO A 1 587 ? 0.430 -4.560 -22.529 1.00 80.75 587 PRO A N 1
ATOM 4696 C CA . PRO A 1 587 ? 1.099 -3.267 -22.438 1.00 80.75 587 PRO A CA 1
ATOM 4697 C C . PRO A 1 587 ? 0.566 -2.256 -23.459 1.00 80.75 587 PRO A C 1
ATOM 4699 O O . PRO A 1 587 ? 0.194 -2.619 -24.577 1.00 80.75 587 PRO A O 1
ATOM 4702 N N . GLY A 1 588 ? 0.568 -0.974 -23.096 1.00 84.75 588 GLY A N 1
ATOM 4703 C CA . GLY A 1 588 ? 0.208 0.110 -24.009 1.00 84.75 588 GLY A CA 1
ATOM 4704 C C . GLY A 1 588 ? 1.206 0.263 -25.165 1.00 84.75 588 GLY A C 1
ATOM 4705 O O . GLY A 1 588 ? 2.373 -0.116 -25.050 1.00 84.75 588 GLY A O 1
ATOM 4706 N N . GLU A 1 589 ? 0.767 0.858 -26.278 1.00 88.62 589 GLU A N 1
ATOM 4707 C CA . GLU A 1 589 ? 1.621 1.060 -27.462 1.00 88.62 589 GLU A CA 1
ATOM 4708 C C . GLU A 1 589 ? 2.700 2.131 -27.268 1.00 88.62 589 GLU A C 1
ATOM 4710 O O . GLU A 1 589 ? 3.749 2.074 -27.915 1.00 88.62 589 GLU A O 1
ATOM 4715 N N . ALA A 1 590 ? 2.445 3.121 -26.410 1.00 93.50 590 ALA A N 1
ATOM 4716 C CA . ALA A 1 590 ? 3.414 4.159 -26.094 1.00 93.50 590 ALA A CA 1
ATOM 4717 C C . ALA A 1 590 ? 4.569 3.579 -25.271 1.00 93.50 590 ALA A C 1
ATOM 4719 O O . ALA A 1 590 ? 4.356 2.806 -24.338 1.00 93.50 590 ALA A O 1
ATOM 4720 N N . ASN A 1 591 ? 5.788 3.979 -25.616 1.00 95.00 591 ASN A N 1
ATOM 4721 C CA . ASN A 1 591 ? 7.006 3.558 -24.929 1.00 95.00 591 ASN A CA 1
ATOM 4722 C C . ASN A 1 591 ? 8.024 4.693 -24.762 1.00 95.00 591 ASN A C 1
ATOM 4724 O O . ASN A 1 591 ? 9.069 4.482 -24.157 1.00 95.00 591 ASN A O 1
ATOM 4728 N N . HIS A 1 592 ? 7.746 5.894 -25.268 1.00 95.62 592 HIS A N 1
ATOM 4729 C CA . HIS A 1 592 ? 8.585 7.068 -25.073 1.00 95.62 592 HIS A CA 1
ATOM 4730 C C . HIS A 1 592 ? 7.720 8.233 -24.607 1.00 95.62 592 HIS A C 1
ATOM 4732 O O . HIS A 1 592 ? 6.817 8.661 -25.327 1.00 95.62 592 HIS A O 1
ATOM 4738 N N . TRP A 1 593 ? 8.002 8.740 -23.409 1.00 94.75 593 TRP A N 1
ATOM 4739 C CA . TRP A 1 593 ? 7.324 9.889 -22.834 1.00 94.75 593 TRP A CA 1
ATOM 4740 C C . TRP A 1 593 ? 8.296 11.007 -22.502 1.00 94.75 593 TRP A C 1
ATOM 4742 O O . TRP A 1 593 ? 9.376 10.776 -21.953 1.00 94.75 593 TRP A O 1
ATOM 4752 N N . VAL A 1 594 ? 7.869 12.229 -22.789 1.00 93.06 594 VAL A N 1
ATOM 4753 C CA . VAL A 1 594 ? 8.589 13.449 -22.452 1.00 93.06 594 VAL A CA 1
ATOM 4754 C C . VAL A 1 594 ? 7.650 14.394 -21.725 1.00 93.06 594 VAL A C 1
ATOM 4756 O O . VAL A 1 594 ? 6.529 14.626 -22.169 1.00 93.06 594 VAL A O 1
ATOM 4759 N N . TRP A 1 595 ? 8.104 14.918 -20.595 1.00 92.81 595 TRP A N 1
ATOM 4760 C CA . TRP A 1 595 ? 7.357 15.869 -19.777 1.00 92.81 595 TRP A CA 1
ATOM 4761 C C . TRP A 1 595 ? 8.195 17.110 -19.513 1.00 92.81 595 TRP A C 1
ATOM 4763 O O . TRP A 1 595 ? 9.416 17.000 -19.406 1.00 92.81 595 TRP A O 1
ATOM 4773 N N . THR A 1 596 ? 7.551 18.266 -19.386 1.00 89.62 596 THR A N 1
ATOM 4774 C CA . THR A 1 596 ? 8.204 19.553 -19.122 1.00 89.62 596 THR A CA 1
ATOM 4775 C C . THR A 1 596 ? 7.444 20.337 -18.050 1.00 89.62 596 THR A C 1
ATOM 4777 O O . THR A 1 596 ? 6.220 20.252 -17.963 1.00 89.62 596 THR A O 1
ATOM 4780 N N . THR A 1 597 ? 8.147 21.107 -17.218 1.00 87.88 597 THR A N 1
ATOM 4781 C CA . THR A 1 597 ? 7.544 22.049 -16.249 1.00 87.88 597 THR A CA 1
ATOM 4782 C C . THR A 1 597 ? 7.330 23.441 -16.831 1.00 87.88 597 THR A C 1
ATOM 4784 O O . THR A 1 597 ? 6.535 24.215 -16.307 1.00 87.88 597 THR A O 1
ATOM 4787 N N . GLU A 1 598 ? 8.061 23.778 -17.891 1.00 84.31 598 GLU A N 1
ATOM 4788 C CA . GLU A 1 598 ? 8.111 25.101 -18.506 1.00 84.31 598 GLU A CA 1
ATOM 4789 C C . GLU A 1 598 ? 8.308 24.986 -20.023 1.00 84.31 598 GLU A C 1
ATOM 4791 O O . GLU A 1 598 ? 8.554 23.899 -20.555 1.00 84.31 598 GLU A O 1
ATOM 4796 N N . GLU A 1 599 ? 8.185 26.116 -20.715 1.00 84.19 599 GLU A N 1
ATOM 4797 C CA . GLU A 1 599 ? 8.420 26.200 -22.152 1.00 84.19 599 GLU A CA 1
ATOM 4798 C C . GLU A 1 599 ? 9.909 26.011 -22.456 1.00 84.19 599 GLU A C 1
ATOM 4800 O O . GLU A 1 599 ? 10.767 26.649 -21.843 1.00 84.19 599 GLU A O 1
ATOM 4805 N N . ILE A 1 600 ? 10.227 25.115 -23.395 1.00 80.12 600 ILE A N 1
ATOM 4806 C CA . ILE A 1 600 ? 11.610 24.829 -23.786 1.00 80.12 600 ILE A CA 1
ATOM 4807 C C . ILE A 1 600 ? 11.887 25.467 -25.141 1.00 80.12 600 ILE A C 1
ATOM 4809 O O . ILE A 1 600 ? 11.326 25.072 -26.162 1.00 80.12 600 ILE A O 1
ATOM 4813 N N . GLU A 1 601 ? 12.807 26.428 -25.138 1.00 75.38 601 GLU A N 1
ATOM 4814 C CA . GLU A 1 601 ? 13.286 27.085 -26.350 1.00 75.38 601 GLU A CA 1
ATOM 4815 C C . GLU A 1 601 ? 13.889 26.058 -27.327 1.00 75.38 601 GLU A C 1
ATOM 4817 O O . GLU A 1 601 ? 14.729 25.237 -26.949 1.00 75.38 601 GLU A O 1
ATOM 4822 N N . GLY A 1 602 ? 13.449 26.103 -28.589 1.00 71.75 602 GLY A N 1
ATOM 4823 C CA . GLY A 1 602 ? 13.906 25.201 -29.651 1.00 71.75 602 GLY A CA 1
ATOM 4824 C C . GLY A 1 602 ? 13.050 23.948 -29.874 1.00 71.75 602 GLY A C 1
ATOM 4825 O O . GLY A 1 602 ? 13.380 23.168 -30.764 1.00 71.75 602 GLY A O 1
ATOM 4826 N N . LEU A 1 603 ? 11.958 23.756 -29.123 1.00 74.56 603 LEU A N 1
ATOM 4827 C CA . LEU A 1 603 ? 10.948 22.727 -29.405 1.00 74.56 603 LEU A CA 1
ATOM 4828 C C . LEU A 1 603 ? 9.771 23.287 -30.212 1.00 74.56 603 LEU A C 1
ATOM 4830 O O . LEU A 1 603 ? 9.440 24.468 -30.109 1.00 74.56 603 LEU A O 1
ATOM 4834 N N . ASP A 1 604 ? 9.106 22.420 -30.983 1.00 70.81 604 ASP A N 1
ATOM 4835 C CA . ASP A 1 604 ? 7.852 22.764 -31.663 1.00 70.81 604 ASP A CA 1
ATOM 4836 C C . ASP A 1 604 ? 6.794 23.262 -30.664 1.00 70.81 604 ASP A C 1
ATOM 4838 O O . ASP A 1 604 ? 6.699 22.763 -29.542 1.00 70.81 604 ASP A O 1
ATOM 4842 N N . TYR A 1 605 ? 5.945 24.202 -31.094 1.00 64.12 605 TYR A N 1
ATOM 4843 C CA . TYR A 1 605 ? 4.950 24.881 -30.247 1.00 64.12 605 TYR A CA 1
ATOM 4844 C C . TYR A 1 605 ? 4.046 23.916 -29.455 1.00 64.12 605 TYR A C 1
ATOM 4846 O O . TYR A 1 605 ? 3.731 24.164 -28.292 1.00 64.12 605 TYR A O 1
ATOM 4854 N N . ASP A 1 606 ? 3.679 22.774 -30.046 1.00 69.12 606 ASP A N 1
ATOM 4855 C CA . ASP A 1 606 ? 2.876 21.751 -29.366 1.00 69.12 606 ASP A CA 1
ATOM 4856 C C . ASP A 1 606 ? 3.641 21.004 -28.261 1.00 69.12 606 ASP A C 1
ATOM 4858 O O . ASP A 1 606 ? 3.012 20.582 -27.288 1.00 69.12 606 ASP A O 1
ATOM 4862 N N . LEU A 1 607 ? 4.965 20.848 -28.399 1.00 68.69 607 LEU A N 1
ATOM 4863 C CA . LEU A 1 607 ? 5.883 20.210 -27.438 1.00 68.69 607 LEU A CA 1
ATOM 4864 C C . LEU A 1 607 ? 6.382 21.177 -26.354 1.00 68.69 607 LEU A C 1
ATOM 4866 O O . LEU A 1 607 ? 6.899 20.744 -25.326 1.00 68.69 607 LEU A O 1
ATOM 4870 N N . ALA A 1 608 ? 6.240 22.481 -26.587 1.00 66.25 608 ALA A N 1
ATOM 4871 C CA . ALA A 1 608 ? 6.701 23.528 -25.688 1.00 66.25 608 ALA A CA 1
ATOM 4872 C C . ALA A 1 608 ? 5.676 23.863 -24.580 1.00 66.25 608 ALA A C 1
ATOM 4874 O O . ALA A 1 608 ? 5.970 24.638 -23.677 1.00 66.25 608 ALA A O 1
ATOM 4875 N N . SER A 1 609 ? 4.474 23.274 -24.604 1.00 76.44 609 SER A N 1
ATOM 4876 C CA . SER A 1 609 ? 3.438 23.542 -23.598 1.00 76.44 609 SER A CA 1
ATOM 4877 C C . SER A 1 609 ? 3.826 22.988 -22.210 1.00 76.44 609 SER A C 1
ATOM 4879 O O . SER A 1 609 ? 4.018 21.776 -22.079 1.00 76.44 609 SER A O 1
ATOM 4881 N N . PRO A 1 610 ? 3.901 23.834 -21.161 1.00 85.06 610 PRO A N 1
ATOM 4882 C CA . PRO A 1 610 ? 4.244 23.401 -19.806 1.00 85.06 610 PRO A CA 1
ATOM 4883 C C . PRO A 1 610 ? 3.274 22.365 -19.225 1.00 85.06 610 PRO A C 1
ATOM 4885 O O . PRO A 1 610 ? 2.077 22.378 -19.511 1.00 85.06 610 PRO A O 1
ATOM 4888 N N . PHE A 1 611 ? 3.782 21.513 -18.333 1.00 87.50 611 PHE A N 1
ATOM 4889 C CA . PHE A 1 611 ? 3.041 20.483 -17.594 1.00 87.50 611 PHE A CA 1
ATOM 4890 C C . PHE A 1 611 ? 2.311 19.456 -18.468 1.00 87.50 611 PHE A C 1
ATOM 4892 O O . PHE A 1 611 ? 1.370 18.800 -18.014 1.00 87.50 611 PHE A O 1
ATOM 4899 N N . ARG A 1 612 ? 2.761 19.257 -19.710 1.00 86.44 612 ARG A N 1
ATOM 4900 C CA . ARG A 1 612 ? 2.185 18.278 -20.632 1.00 86.44 612 ARG A CA 1
ATOM 4901 C C . ARG A 1 612 ? 3.081 17.045 -20.754 1.00 86.44 612 ARG A C 1
ATOM 4903 O O . ARG A 1 612 ? 4.299 17.148 -20.848 1.00 86.44 612 ARG A O 1
ATOM 4910 N N . LEU A 1 613 ? 2.465 15.861 -20.744 1.00 90.25 613 LEU A N 1
ATOM 4911 C CA . LEU A 1 613 ? 3.140 14.591 -21.012 1.00 90.25 613 LEU A CA 1
ATOM 4912 C C . LEU A 1 613 ? 2.938 14.212 -22.484 1.00 90.25 613 LEU A C 1
ATOM 4914 O O . LEU A 1 613 ? 1.840 13.845 -22.901 1.00 90.25 613 LEU A O 1
ATOM 4918 N N . HIS A 1 614 ? 3.999 14.293 -23.272 1.00 90.44 614 HIS A N 1
ATOM 4919 C CA . HIS A 1 614 ? 4.017 13.876 -24.667 1.00 90.44 614 HIS A CA 1
ATOM 4920 C C . HIS A 1 614 ? 4.377 12.405 -24.761 1.00 90.44 614 HIS A C 1
ATOM 4922 O O . HIS A 1 614 ? 5.385 11.996 -24.201 1.00 90.44 614 HIS A O 1
ATOM 4928 N N . GLN A 1 615 ? 3.586 11.624 -25.493 1.00 92.75 615 GLN A N 1
ATOM 4929 C CA . GLN A 1 615 ? 3.825 10.195 -25.690 1.00 92.75 615 GLN A CA 1
ATOM 4930 C C . GLN A 1 615 ? 4.058 9.854 -27.163 1.00 92.75 615 GLN A C 1
ATOM 4932 O O . GLN A 1 615 ? 3.457 10.463 -28.057 1.00 92.75 615 GLN A O 1
ATOM 4937 N N . ARG A 1 616 ? 4.938 8.884 -27.412 1.00 93.81 616 ARG A N 1
ATOM 4938 C CA . ARG A 1 616 ? 5.297 8.345 -28.730 1.00 93.81 616 ARG A CA 1
ATOM 4939 C C . ARG A 1 616 ? 5.457 6.825 -28.656 1.00 93.81 616 ARG A C 1
ATOM 4941 O O . ARG A 1 616 ? 5.691 6.269 -27.580 1.00 93.81 616 ARG A O 1
ATOM 4948 N N . SER A 1 617 ? 5.328 6.171 -29.810 1.00 94.56 617 SER A N 1
ATOM 4949 C CA . SER A 1 617 ? 5.600 4.742 -29.984 1.00 94.56 617 SER A CA 1
ATOM 4950 C C . SER A 1 617 ? 6.768 4.573 -30.949 1.00 94.56 617 SER A C 1
ATOM 4952 O O . SER A 1 617 ? 6.670 4.921 -32.121 1.00 94.56 617 SER A O 1
ATOM 4954 N N . LEU A 1 618 ? 7.882 4.054 -30.448 1.00 94.38 618 LEU A N 1
ATOM 4955 C CA . LEU A 1 618 ? 9.087 3.769 -31.214 1.00 94.38 618 LEU A CA 1
ATOM 4956 C C . LEU A 1 618 ? 9.261 2.257 -31.302 1.00 94.38 618 LEU A C 1
ATOM 4958 O O . LEU A 1 618 ? 9.304 1.569 -30.280 1.00 94.38 618 LEU A O 1
ATOM 4962 N N . LYS A 1 619 ? 9.372 1.742 -32.526 1.00 92.56 619 LYS A N 1
ATOM 4963 C CA . LYS A 1 619 ? 9.553 0.312 -32.805 1.00 92.56 619 LYS A CA 1
ATOM 4964 C C . LYS A 1 619 ? 11.041 -0.053 -32.882 1.00 92.56 619 LYS A C 1
ATOM 4966 O O . LYS A 1 619 ? 11.886 0.831 -32.995 1.00 92.56 619 LYS A O 1
ATOM 4971 N N . PRO A 1 620 ? 11.400 -1.346 -32.813 1.00 90.75 620 PRO A N 1
ATOM 4972 C CA . PRO A 1 620 ? 12.769 -1.779 -33.049 1.00 90.75 620 PRO A CA 1
ATOM 4973 C C . PRO A 1 620 ? 13.331 -1.220 -34.362 1.00 90.75 620 PRO A C 1
ATOM 4975 O O . PRO A 1 620 ? 12.737 -1.398 -35.426 1.00 90.75 620 PRO A O 1
ATOM 4978 N N . HIS A 1 621 ? 14.481 -0.554 -34.276 1.00 89.75 621 HIS A N 1
ATOM 4979 C CA . HIS A 1 621 ? 15.142 0.047 -35.425 1.00 89.75 621 HIS A CA 1
ATOM 4980 C C . HIS A 1 621 ? 15.833 -1.019 -36.284 1.00 89.75 621 HIS A C 1
ATOM 4982 O O . HIS A 1 621 ? 16.493 -1.915 -35.754 1.00 89.75 621 HIS A O 1
ATOM 4988 N N . SER A 1 622 ? 15.739 -0.896 -37.610 1.00 82.81 622 SER A N 1
ATOM 4989 C CA . SER A 1 622 ? 16.270 -1.890 -38.558 1.00 82.81 622 SER A CA 1
ATOM 4990 C C . SER A 1 622 ? 17.796 -2.051 -38.520 1.00 82.81 622 SER A C 1
ATOM 4992 O O . SER A 1 622 ? 18.302 -3.117 -38.855 1.00 82.81 622 SER A O 1
ATOM 4994 N N . LEU A 1 623 ? 18.522 -1.013 -38.090 1.00 83.62 623 LEU A N 1
ATOM 4995 C CA . LEU A 1 623 ? 19.988 -1.013 -37.979 1.00 83.62 623 LEU A CA 1
ATOM 4996 C C . LEU A 1 623 ? 20.514 -1.411 -36.591 1.00 83.62 623 LEU A C 1
ATOM 4998 O O . LEU A 1 623 ? 21.722 -1.533 -36.415 1.00 83.62 623 LEU A O 1
ATOM 5002 N N . CYS A 1 624 ? 19.641 -1.580 -35.595 1.00 82.94 624 CYS A N 1
ATOM 5003 C CA . CYS A 1 624 ? 20.072 -1.824 -34.218 1.00 82.94 624 CYS A CA 1
ATOM 5004 C C . CYS A 1 624 ? 20.705 -3.211 -34.078 1.00 82.94 624 CYS A C 1
ATOM 5006 O O . CYS A 1 624 ? 20.037 -4.204 -34.334 1.00 82.94 624 CYS A O 1
ATOM 5008 N N . ARG A 1 625 ? 21.943 -3.320 -33.587 1.00 81.88 625 ARG A N 1
ATOM 5009 C CA . ARG A 1 625 ? 22.624 -4.621 -33.460 1.00 81.88 625 ARG A CA 1
ATOM 5010 C C . ARG A 1 625 ? 21.902 -5.573 -32.498 1.00 81.88 625 ARG A C 1
ATOM 5012 O O . ARG A 1 625 ? 21.841 -6.772 -32.745 1.00 81.88 625 ARG A O 1
ATOM 5019 N N . LEU A 1 626 ? 21.326 -5.034 -31.420 1.00 79.06 626 LEU A N 1
ATOM 5020 C CA . LEU A 1 626 ? 20.655 -5.825 -30.383 1.00 79.06 626 LEU A CA 1
ATOM 5021 C C . LEU A 1 626 ? 19.278 -6.339 -30.834 1.00 79.06 626 LEU A C 1
ATOM 5023 O O . LEU A 1 626 ? 18.877 -7.451 -30.484 1.00 79.06 626 LEU A O 1
ATOM 5027 N N . CYS A 1 627 ? 18.556 -5.534 -31.618 1.00 76.12 627 CYS A N 1
ATOM 5028 C CA . CYS A 1 627 ? 17.191 -5.832 -32.053 1.00 76.12 627 CYS A CA 1
ATOM 5029 C C . CYS A 1 627 ? 17.100 -6.395 -33.479 1.00 76.12 627 CYS A C 1
ATOM 5031 O O . CYS A 1 627 ? 16.158 -7.126 -33.778 1.00 76.12 627 CYS A O 1
ATOM 5033 N N . ALA A 1 628 ? 18.052 -6.079 -34.358 1.00 60.59 628 ALA A N 1
ATOM 5034 C CA . ALA A 1 628 ? 18.069 -6.495 -35.763 1.00 60.59 628 ALA A CA 1
ATOM 5035 C C . ALA A 1 628 ? 18.732 -7.868 -35.996 1.00 60.59 628 ALA A C 1
ATOM 5037 O O . ALA A 1 628 ? 18.964 -8.251 -37.139 1.00 60.59 628 ALA A O 1
ATOM 5038 N N . GLY A 1 629 ? 19.008 -8.629 -34.933 1.00 52.44 629 GLY A N 1
ATOM 5039 C CA . GLY A 1 629 ? 19.654 -9.945 -35.005 1.00 52.44 629 GLY A CA 1
ATOM 5040 C C . GLY A 1 629 ? 18.727 -11.157 -34.862 1.00 52.44 629 GLY A C 1
ATOM 5041 O O . GLY A 1 629 ? 19.223 -12.262 -34.680 1.00 52.44 629 GLY A O 1
ATOM 5042 N N . THR A 1 630 ? 17.397 -11.008 -34.837 1.00 54.56 630 THR A N 1
ATOM 5043 C CA . THR A 1 630 ? 16.497 -12.179 -34.737 1.00 54.56 630 THR A CA 1
ATOM 5044 C C . THR A 1 630 ? 15.150 -11.923 -35.424 1.00 54.56 630 THR A C 1
ATOM 5046 O O . THR A 1 630 ? 14.309 -11.173 -34.926 1.00 54.56 630 THR A O 1
ATOM 5049 N N . LYS A 1 631 ? 14.933 -12.537 -36.592 1.00 59.12 631 LYS A N 1
ATOM 5050 C CA . LYS A 1 631 ? 13.650 -12.591 -37.306 1.00 59.12 631 LYS A CA 1
ATOM 5051 C C . LYS A 1 631 ? 12.629 -13.411 -36.516 1.00 59.12 631 LYS A C 1
ATOM 5053 O O . LYS A 1 631 ? 11.438 -13.115 -36.601 1.00 59.12 631 LYS A O 1
ATOM 5058 N N . ILE A 1 632 ? 13.071 -14.412 -35.751 1.00 66.81 632 ILE A N 1
ATOM 5059 C CA . ILE A 1 632 ? 12.224 -15.267 -34.917 1.00 66.81 632 ILE A CA 1
ATOM 5060 C C . ILE A 1 632 ? 12.153 -14.718 -33.478 1.00 66.81 632 ILE A C 1
ATOM 5062 O O . ILE A 1 632 ? 13.140 -14.638 -32.751 1.00 66.81 632 ILE A O 1
ATOM 5066 N N . ARG A 1 633 ? 10.943 -14.345 -33.053 1.00 65.62 633 ARG A N 1
ATOM 5067 C CA . ARG A 1 633 ? 10.586 -13.820 -31.722 1.00 65.62 633 ARG A CA 1
ATOM 5068 C C . ARG A 1 633 ? 9.947 -14.866 -30.806 1.00 65.62 633 ARG A C 1
ATOM 5070 O O . ARG A 1 633 ? 9.886 -14.657 -29.603 1.00 65.62 633 ARG A O 1
ATOM 5077 N N . SER A 1 634 ? 9.422 -15.957 -31.359 1.00 72.50 634 SER A N 1
ATOM 5078 C CA . SER A 1 634 ? 8.882 -17.088 -30.593 1.00 72.50 634 SER A CA 1
ATOM 5079 C C . SER A 1 634 ? 8.814 -18.348 -31.454 1.00 72.50 634 SER A C 1
ATOM 5081 O O . SER A 1 634 ? 8.787 -18.257 -32.685 1.00 72.50 634 SER A O 1
ATOM 5083 N N . VAL A 1 635 ? 8.760 -19.512 -30.803 1.00 82.69 635 VAL A N 1
ATOM 5084 C CA . VAL A 1 635 ? 8.628 -20.823 -31.448 1.00 82.69 635 VAL A CA 1
ATOM 5085 C C . VAL A 1 635 ? 7.347 -21.494 -30.956 1.00 82.69 635 VAL A C 1
ATOM 5087 O O . VAL A 1 635 ? 7.111 -21.590 -29.752 1.00 82.69 635 VAL A O 1
ATOM 5090 N N . ARG A 1 636 ? 6.510 -21.941 -31.891 1.00 86.38 636 ARG A N 1
ATOM 5091 C CA . ARG A 1 636 ? 5.277 -22.690 -31.633 1.00 86.38 636 ARG A CA 1
ATOM 5092 C C . ARG A 1 636 ? 5.404 -24.083 -32.228 1.00 86.38 636 ARG A C 1
ATOM 5094 O O . ARG A 1 636 ? 5.692 -24.203 -33.415 1.00 86.38 636 ARG A O 1
ATOM 5101 N N . ILE A 1 637 ? 5.188 -25.110 -31.418 1.00 91.69 637 ILE A N 1
ATOM 5102 C CA . ILE A 1 637 ? 5.327 -26.515 -31.814 1.00 91.69 637 ILE A CA 1
ATOM 5103 C C . ILE A 1 637 ? 3.928 -27.123 -31.840 1.00 91.69 637 ILE A C 1
ATOM 5105 O O . ILE A 1 637 ? 3.205 -27.000 -30.854 1.00 91.69 637 ILE A O 1
ATOM 5109 N N . TYR A 1 638 ? 3.517 -27.733 -32.950 1.00 90.44 638 TYR A N 1
ATOM 5110 C CA . TYR A 1 638 ? 2.237 -28.446 -32.985 1.00 90.44 638 TYR A CA 1
ATOM 5111 C C . TYR A 1 638 ? 2.266 -29.686 -32.074 1.00 90.44 638 TYR A C 1
ATOM 5113 O O . TYR A 1 638 ? 3.320 -30.290 -31.860 1.00 90.44 638 TYR A O 1
ATOM 5121 N N . GLY A 1 639 ? 1.122 -30.017 -31.473 1.00 88.19 639 GLY A N 1
ATOM 5122 C CA . GLY A 1 639 ? 1.015 -31.031 -30.423 1.00 88.19 639 GLY A CA 1
ATOM 5123 C C . GLY A 1 639 ? 1.433 -32.420 -30.891 1.00 88.19 639 GLY A C 1
ATOM 5124 O O . GLY A 1 639 ? 2.187 -33.091 -30.194 1.00 88.19 639 GLY A O 1
ATOM 5125 N N . ASP A 1 640 ? 1.042 -32.794 -32.107 1.00 89.94 640 ASP A N 1
ATOM 5126 C CA . ASP A 1 640 ? 1.446 -34.041 -32.765 1.00 89.94 640 ASP A CA 1
ATOM 5127 C C . ASP A 1 640 ? 2.971 -34.151 -32.935 1.00 89.94 640 ASP A C 1
ATOM 5129 O O . ASP A 1 640 ? 3.559 -35.212 -32.715 1.00 89.94 640 ASP A O 1
ATOM 5133 N N . VAL A 1 641 ? 3.638 -33.041 -33.257 1.00 93.00 641 VAL A N 1
ATOM 5134 C CA . VAL A 1 641 ? 5.101 -32.980 -33.366 1.00 93.00 641 VAL A CA 1
ATOM 5135 C C . VAL A 1 641 ? 5.757 -33.164 -32.000 1.00 93.00 641 VAL A C 1
ATOM 5137 O O . VAL A 1 641 ? 6.699 -33.946 -31.872 1.00 93.00 641 VAL A O 1
ATOM 5140 N N . ALA A 1 642 ? 5.264 -32.468 -30.972 1.00 91.25 642 ALA A N 1
ATOM 5141 C CA . ALA A 1 642 ? 5.792 -32.590 -29.614 1.00 91.25 642 ALA A CA 1
ATOM 5142 C C . ALA A 1 642 ? 5.620 -34.020 -29.069 1.00 91.25 642 ALA A C 1
ATOM 5144 O O . ALA A 1 642 ? 6.563 -34.585 -28.514 1.00 91.25 642 ALA A O 1
ATOM 5145 N N . GLU A 1 643 ? 4.450 -34.629 -29.275 1.00 90.38 643 GLU A N 1
ATOM 5146 C CA . GLU A 1 643 ? 4.168 -36.017 -28.896 1.00 90.38 643 GLU A CA 1
ATOM 5147 C C . GLU A 1 643 ? 5.074 -37.010 -29.632 1.00 90.38 643 GLU A C 1
ATOM 5149 O O . GLU A 1 643 ? 5.635 -37.910 -29.002 1.00 90.38 643 GLU A O 1
ATOM 5154 N N . SER A 1 644 ? 5.275 -36.816 -30.939 1.00 91.00 644 SER A N 1
ATOM 5155 C CA . SER A 1 644 ? 6.168 -37.644 -31.754 1.00 91.00 644 SER A CA 1
ATOM 5156 C C . SER A 1 644 ? 7.609 -37.595 -31.240 1.00 91.00 644 SER A C 1
ATOM 5158 O O . SER A 1 644 ? 8.195 -38.637 -30.947 1.00 91.00 644 SER A O 1
ATOM 5160 N N . ILE A 1 645 ? 8.158 -36.393 -31.036 1.00 92.38 645 ILE A N 1
ATOM 5161 C CA . ILE A 1 645 ? 9.522 -36.191 -30.526 1.00 92.38 645 ILE A CA 1
ATOM 5162 C C . ILE A 1 645 ? 9.701 -36.842 -29.141 1.00 92.38 645 ILE A C 1
ATOM 5164 O O . ILE A 1 645 ? 10.688 -37.538 -28.888 1.00 92.38 645 ILE A O 1
ATOM 5168 N N . LEU A 1 646 ? 8.732 -36.664 -28.236 1.00 90.62 646 LEU A N 1
ATOM 5169 C CA . LEU A 1 646 ? 8.768 -37.258 -26.896 1.00 90.62 646 LEU A CA 1
ATOM 5170 C C . LEU A 1 646 ? 8.653 -38.790 -26.924 1.00 90.62 646 LEU A C 1
ATOM 5172 O O . LEU A 1 646 ? 9.288 -39.470 -26.110 1.00 90.62 646 LEU A O 1
ATOM 5176 N N . SER A 1 647 ? 7.855 -39.338 -27.843 1.00 89.62 647 SER A N 1
ATOM 5177 C CA . SER A 1 647 ? 7.695 -40.782 -28.040 1.00 89.62 647 SER A CA 1
ATOM 5178 C C . SER A 1 647 ? 8.974 -41.422 -28.582 1.00 89.62 647 SER A C 1
ATOM 5180 O O . SER A 1 647 ? 9.452 -42.414 -28.023 1.00 89.62 647 SER A O 1
ATOM 5182 N N . GLN A 1 648 ? 9.582 -40.808 -29.601 1.00 89.44 648 GLN A N 1
ATOM 5183 C CA . GLN A 1 648 ? 10.850 -41.250 -30.181 1.00 89.44 648 GLN A CA 1
ATOM 5184 C C . GLN A 1 648 ? 11.979 -41.212 -29.143 1.00 89.44 648 GLN A C 1
ATOM 5186 O O . GLN A 1 648 ? 12.639 -42.224 -28.914 1.00 89.44 648 GLN A O 1
ATOM 5191 N N . SER A 1 649 ? 12.111 -40.099 -28.413 1.00 88.44 649 SER A N 1
ATOM 5192 C CA . SER A 1 649 ? 13.073 -39.959 -27.310 1.00 88.44 649 SER A CA 1
ATOM 5193 C C . SER A 1 649 ? 12.875 -41.019 -26.216 1.00 88.44 649 SER A C 1
ATOM 5195 O O . SER A 1 649 ? 13.832 -41.639 -25.753 1.00 88.44 649 SER A O 1
ATOM 5197 N N . SER A 1 650 ? 11.622 -41.300 -25.837 1.00 86.75 650 SER A N 1
ATOM 5198 C CA . SER A 1 650 ? 11.315 -42.327 -24.830 1.00 86.75 650 SER A CA 1
ATOM 5199 C C . SER A 1 650 ? 11.645 -43.747 -25.305 1.00 86.75 650 SER A C 1
ATOM 5201 O O . SER A 1 650 ? 11.978 -44.593 -24.479 1.00 86.75 650 SER A O 1
ATOM 5203 N N . THR A 1 651 ? 11.533 -44.010 -26.608 1.00 86.94 651 THR A N 1
ATOM 5204 C CA .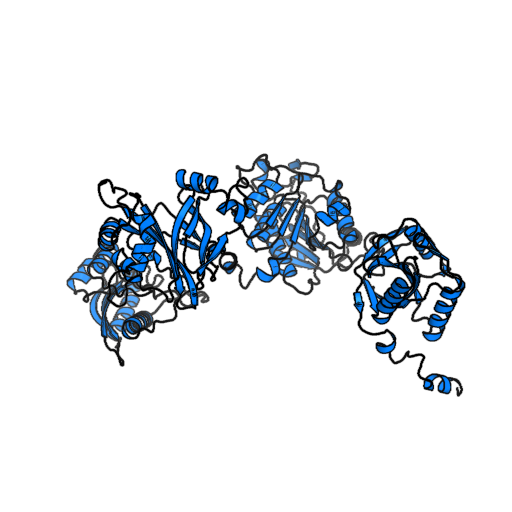 THR A 1 651 ? 11.794 -45.328 -27.207 1.00 86.94 651 THR A CA 1
ATOM 5205 C C . THR A 1 651 ? 13.292 -45.592 -27.361 1.00 86.94 651 THR A C 1
ATOM 5207 O O . THR A 1 651 ? 13.733 -46.718 -27.145 1.00 86.94 651 THR A O 1
ATOM 5210 N N . ALA A 1 652 ? 14.072 -44.562 -27.696 1.00 84.56 652 ALA A N 1
ATOM 5211 C CA . ALA A 1 652 ? 15.519 -44.665 -27.881 1.00 84.56 652 ALA A CA 1
ATOM 5212 C C . ALA A 1 652 ? 16.313 -44.684 -26.562 1.00 84.56 652 ALA A C 1
ATOM 5214 O O . ALA A 1 652 ? 17.465 -45.121 -26.538 1.00 84.56 652 ALA A O 1
ATOM 5215 N N . ALA A 1 653 ? 15.714 -44.245 -25.448 1.00 81.62 653 ALA A N 1
ATOM 5216 C CA . ALA A 1 653 ? 16.374 -44.235 -24.146 1.00 81.62 653 ALA A CA 1
ATOM 5217 C C . ALA A 1 653 ? 16.941 -45.631 -23.783 1.00 81.62 653 ALA A C 1
ATOM 5219 O O . ALA A 1 653 ? 16.219 -46.629 -23.856 1.00 81.62 653 ALA A O 1
ATOM 5220 N N . PRO A 1 654 ? 18.214 -45.735 -23.346 1.00 83.81 654 PRO A N 1
ATOM 5221 C CA . PRO A 1 654 ? 19.074 -44.663 -22.833 1.00 83.81 654 PRO A CA 1
ATOM 5222 C C . PRO A 1 654 ? 19.981 -43.972 -23.871 1.00 83.81 654 PRO A C 1
ATOM 5224 O O . PRO A 1 654 ? 20.854 -43.211 -23.462 1.00 83.81 654 PRO A O 1
ATOM 5227 N N . ALA A 1 655 ? 19.835 -44.243 -25.169 1.00 84.62 655 ALA A N 1
ATOM 5228 C CA . ALA A 1 655 ? 20.618 -43.577 -26.207 1.00 84.62 655 ALA A CA 1
ATOM 5229 C C . ALA A 1 655 ? 20.062 -42.180 -26.535 1.00 84.62 655 ALA A C 1
ATOM 5231 O O . ALA A 1 655 ? 18.862 -41.926 -26.397 1.00 84.62 655 ALA A O 1
ATOM 5232 N N . GLU A 1 656 ? 20.944 -41.276 -26.961 1.00 85.69 656 GLU A N 1
ATOM 5233 C CA . GLU A 1 656 ? 20.548 -40.017 -27.586 1.00 85.69 656 GLU A CA 1
ATOM 5234 C C . GLU A 1 656 ? 20.061 -40.289 -29.011 1.00 85.69 656 GLU A C 1
ATOM 5236 O O . GLU A 1 656 ? 20.709 -40.998 -29.783 1.00 85.69 656 GLU A O 1
ATOM 5241 N N . THR A 1 657 ? 18.906 -39.723 -29.345 1.00 90.12 657 THR A N 1
ATOM 5242 C CA . THR A 1 657 ? 18.293 -39.788 -30.671 1.00 90.12 657 THR A CA 1
ATOM 5243 C C . THR A 1 657 ? 17.852 -38.390 -31.083 1.00 90.12 657 THR A C 1
ATOM 5245 O O . THR A 1 657 ? 17.748 -37.496 -30.241 1.00 90.12 657 THR A O 1
ATOM 5248 N N . GLY A 1 658 ? 17.574 -38.180 -32.362 1.00 90.81 658 GLY A N 1
ATOM 5249 C CA . GLY A 1 658 ? 17.246 -36.862 -32.881 1.00 90.81 658 GLY A CA 1
ATOM 5250 C C . GLY A 1 658 ? 16.901 -36.875 -34.358 1.00 90.81 658 GLY A C 1
ATOM 5251 O O . GLY A 1 658 ? 16.847 -37.923 -34.993 1.00 90.81 658 GLY A O 1
ATOM 5252 N N . GLY A 1 659 ? 16.703 -35.693 -34.925 1.00 91.75 659 GLY A N 1
ATOM 5253 C CA . GLY A 1 659 ? 16.326 -35.531 -36.322 1.00 91.75 659 GLY A CA 1
ATOM 5254 C C . GLY A 1 659 ? 16.234 -34.066 -36.731 1.00 91.75 659 GLY A C 1
ATOM 5255 O O . GLY A 1 659 ? 16.697 -33.163 -36.030 1.00 91.75 659 GLY A O 1
ATOM 5256 N N . ILE A 1 660 ? 15.633 -33.819 -37.893 1.00 93.06 660 ILE A N 1
ATOM 5257 C CA . ILE A 1 660 ? 15.422 -32.464 -38.410 1.00 93.06 660 ILE A CA 1
ATOM 5258 C C . ILE A 1 660 ? 14.029 -31.945 -38.088 1.00 93.06 660 ILE A C 1
ATOM 5260 O O . ILE A 1 660 ? 13.064 -32.702 -38.016 1.00 93.06 660 ILE A O 1
ATOM 5264 N N . LEU A 1 661 ? 13.925 -30.630 -37.942 1.00 93.69 661 LEU A N 1
ATOM 5265 C CA . LEU A 1 661 ? 12.678 -29.900 -37.769 1.00 93.69 661 LEU A CA 1
ATOM 5266 C C . LEU A 1 661 ? 12.316 -29.178 -39.061 1.00 93.69 661 LEU A C 1
ATOM 5268 O O . LEU A 1 661 ? 13.167 -28.552 -39.701 1.00 93.69 661 LEU A O 1
ATOM 5272 N N . VAL A 1 662 ? 11.031 -29.202 -39.405 1.00 91.88 662 VAL A N 1
ATOM 5273 C CA . VAL A 1 662 ? 10.474 -28.453 -40.535 1.00 91.88 662 VAL A CA 1
ATOM 5274 C C . VAL A 1 662 ? 9.353 -27.528 -40.071 1.00 91.88 662 VAL A C 1
ATOM 5276 O O . VAL A 1 662 ? 8.624 -27.826 -39.122 1.00 91.88 662 VAL A O 1
ATOM 5279 N N . GLY A 1 663 ? 9.229 -26.374 -40.718 1.00 90.38 663 GLY A N 1
ATOM 5280 C CA . GLY A 1 663 ? 8.308 -25.330 -40.297 1.00 90.38 663 GLY A CA 1
ATOM 5281 C C . GLY A 1 663 ? 8.218 -24.140 -41.245 1.00 90.38 663 GLY A C 1
ATOM 5282 O O . GLY A 1 663 ? 8.758 -24.145 -42.354 1.00 90.38 663 GLY A O 1
ATOM 5283 N N . TYR A 1 664 ? 7.515 -23.099 -40.797 1.00 83.31 664 TYR A N 1
ATOM 5284 C CA . TYR A 1 664 ? 7.407 -21.825 -41.509 1.00 83.31 664 TYR A CA 1
ATOM 5285 C C . TYR A 1 664 ? 7.411 -20.628 -40.550 1.00 83.31 664 TYR A C 1
ATOM 5287 O O . TYR A 1 664 ? 6.908 -20.688 -39.427 1.00 83.31 664 TYR A O 1
ATOM 5295 N N . LEU A 1 665 ? 7.947 -19.500 -41.024 1.00 77.88 665 LEU A N 1
ATOM 5296 C CA . LEU A 1 665 ? 8.009 -18.241 -40.282 1.00 77.88 665 LEU A CA 1
ATOM 5297 C C . LEU A 1 665 ? 6.863 -17.310 -40.701 1.00 77.88 665 LEU A C 1
ATOM 5299 O O . LEU A 1 665 ? 6.758 -16.938 -41.870 1.00 77.88 665 LEU A O 1
ATOM 5303 N N . LYS A 1 666 ? 6.028 -16.881 -39.748 1.00 68.88 666 LYS A N 1
ATOM 5304 C CA . LYS A 1 666 ? 4.941 -15.914 -39.982 1.00 68.88 666 LYS A CA 1
ATOM 5305 C C . LYS A 1 666 ? 4.916 -14.862 -38.872 1.00 68.88 666 LYS A C 1
ATOM 5307 O O . LYS A 1 666 ? 4.757 -15.206 -37.707 1.00 68.88 666 LYS A O 1
ATOM 5312 N N . HIS A 1 667 ? 5.063 -13.583 -39.234 1.00 61.94 667 HIS A N 1
ATOM 5313 C CA . HIS A 1 667 ? 5.085 -12.439 -38.299 1.00 61.94 667 HIS A CA 1
ATOM 5314 C C . HIS A 1 667 ? 6.069 -12.601 -37.122 1.00 61.94 667 HIS A C 1
ATOM 5316 O O . HIS A 1 667 ? 5.765 -12.247 -35.987 1.00 61.94 667 HIS A O 1
ATOM 5322 N N . GLY A 1 668 ? 7.245 -13.175 -37.385 1.00 62.91 668 GLY A N 1
ATOM 5323 C CA . GLY A 1 668 ? 8.257 -13.434 -36.359 1.00 62.91 668 GLY A CA 1
ATOM 5324 C C . GLY A 1 668 ? 7.951 -14.611 -35.428 1.00 62.91 668 GLY A C 1
ATOM 5325 O O . GLY A 1 668 ? 8.660 -14.802 -34.449 1.00 62.91 668 GLY A O 1
ATOM 5326 N N . ILE A 1 669 ? 6.929 -15.420 -35.710 1.00 73.75 669 ILE A N 1
ATOM 5327 C CA . ILE A 1 669 ? 6.662 -16.679 -35.005 1.00 73.75 669 ILE A CA 1
ATOM 5328 C C . ILE A 1 669 ? 7.078 -17.835 -35.915 1.00 73.75 669 ILE A C 1
ATOM 5330 O O . ILE A 1 669 ? 6.575 -17.943 -37.038 1.00 73.75 669 ILE A O 1
ATOM 5334 N N . MET A 1 670 ? 7.993 -18.680 -35.440 1.00 87.25 670 MET A N 1
ATOM 5335 C CA . MET A 1 670 ? 8.367 -19.920 -36.118 1.00 87.25 670 MET A CA 1
ATOM 5336 C C . MET A 1 670 ? 7.394 -21.027 -35.711 1.00 87.25 670 MET A C 1
ATOM 5338 O O . MET A 1 670 ? 7.318 -21.374 -34.535 1.00 87.25 670 MET A O 1
ATOM 5342 N N . TYR A 1 671 ? 6.650 -21.568 -36.673 1.00 87.06 671 TYR A N 1
ATOM 5343 C CA . TYR A 1 671 ? 5.748 -22.701 -36.470 1.00 87.06 671 TYR A CA 1
ATOM 5344 C C . TYR A 1 671 ? 6.460 -23.984 -36.887 1.00 87.06 671 TYR A C 1
ATOM 5346 O O . TYR A 1 671 ? 6.764 -24.145 -38.067 1.00 87.06 671 TYR A O 1
ATOM 5354 N N . ILE A 1 672 ? 6.717 -24.880 -35.936 1.00 93.62 672 ILE A N 1
ATOM 5355 C CA . ILE A 1 672 ? 7.293 -26.206 -36.172 1.00 93.62 672 ILE A CA 1
ATOM 5356 C C . ILE A 1 672 ? 6.149 -27.171 -36.472 1.00 93.62 672 ILE A C 1
ATOM 5358 O O . ILE A 1 672 ? 5.325 -27.449 -35.602 1.00 93.62 672 ILE A O 1
ATOM 5362 N N . THR A 1 673 ? 6.093 -27.639 -37.716 1.00 90.75 673 THR A N 1
ATOM 5363 C CA . THR A 1 673 ? 4.978 -28.419 -38.277 1.00 90.75 673 THR A CA 1
ATOM 5364 C C . THR A 1 673 ? 5.308 -29.893 -38.467 1.00 90.75 673 THR A C 1
ATOM 5366 O O . THR A 1 673 ? 4.420 -30.664 -38.806 1.00 90.75 673 THR A O 1
ATOM 5369 N N . GLY A 1 674 ? 6.571 -30.286 -38.301 1.00 92.06 674 GLY A N 1
ATOM 5370 C CA . GLY A 1 674 ? 6.993 -31.675 -38.422 1.00 92.06 674 GLY A CA 1
ATOM 5371 C C . GLY A 1 674 ? 8.411 -31.897 -37.912 1.00 92.06 674 GLY A C 1
ATOM 5372 O O . GLY A 1 674 ? 9.210 -30.960 -37.831 1.00 92.06 674 GLY A O 1
ATOM 5373 N N . ALA A 1 675 ? 8.718 -33.155 -37.611 1.00 94.44 675 ALA A N 1
ATOM 5374 C CA . ALA A 1 675 ? 10.029 -33.613 -37.175 1.00 94.44 675 ALA A CA 1
ATOM 5375 C C . ALA A 1 675 ? 10.329 -34.987 -37.791 1.00 94.44 675 ALA A C 1
ATOM 5377 O O . ALA A 1 675 ? 9.447 -35.844 -37.807 1.00 94.44 675 ALA A O 1
ATOM 5378 N N . SER A 1 676 ? 11.544 -35.186 -38.305 1.00 93.19 676 SER A N 1
ATOM 5379 C CA . SER A 1 676 ? 11.989 -36.503 -38.780 1.00 93.19 676 SER A CA 1
ATOM 5380 C C . SER A 1 676 ? 12.435 -37.385 -37.616 1.00 93.19 676 SER A C 1
ATOM 5382 O O . SER A 1 676 ? 12.773 -36.865 -36.550 1.00 93.19 676 SER A O 1
ATOM 5384 N N . ASP A 1 677 ? 12.513 -38.693 -37.859 1.00 90.38 677 ASP A N 1
ATOM 5385 C CA . ASP A 1 677 ? 13.345 -39.584 -37.051 1.00 90.38 677 ASP A CA 1
ATOM 5386 C C . ASP A 1 677 ? 14.832 -39.475 -37.448 1.00 90.38 677 ASP A C 1
ATOM 5388 O O . ASP A 1 677 ? 15.217 -38.668 -38.311 1.00 90.38 677 ASP A O 1
ATOM 5392 N N . SER A 1 678 ? 15.672 -40.250 -36.766 1.00 88.12 678 SER A N 1
ATOM 5393 C CA . SER A 1 678 ? 17.125 -40.284 -36.932 1.00 88.12 678 SER A CA 1
ATOM 5394 C C . SER A 1 678 ? 17.596 -41.002 -38.199 1.00 88.12 678 SER A C 1
ATOM 5396 O O . SER A 1 678 ? 18.720 -40.756 -38.653 1.00 88.12 678 SER A O 1
ATOM 5398 N N . GLY A 1 679 ? 16.743 -41.845 -38.782 1.00 87.56 679 GLY A N 1
ATOM 5399 C CA . GLY A 1 679 ? 17.005 -42.714 -39.920 1.00 87.56 679 GLY A CA 1
ATOM 5400 C C . GLY A 1 679 ? 17.787 -43.999 -39.594 1.00 87.56 679 GLY A C 1
ATOM 5401 O O . GLY A 1 679 ? 18.485 -44.100 -38.588 1.00 87.56 679 GLY A O 1
ATOM 5402 N N . PRO A 1 680 ? 17.713 -45.019 -40.468 1.00 84.75 680 PRO A N 1
ATOM 5403 C CA . PRO A 1 680 ? 18.219 -46.368 -40.195 1.00 84.75 680 PRO A CA 1
ATOM 5404 C C . PRO A 1 680 ? 19.751 -46.486 -40.163 1.00 84.75 680 PRO A C 1
ATOM 5406 O O . PRO A 1 680 ? 20.263 -47.511 -39.713 1.00 84.75 680 PRO A O 1
ATOM 5409 N N . GLN A 1 681 ? 20.485 -45.490 -40.675 1.00 85.94 681 GLN A N 1
ATOM 5410 C CA . GLN A 1 681 ? 21.950 -45.427 -40.594 1.00 85.94 681 GLN A CA 1
ATOM 5411 C C . GLN A 1 681 ? 22.454 -44.452 -39.519 1.00 85.94 681 GLN A C 1
ATOM 5413 O O . GLN A 1 681 ? 23.624 -44.061 -39.554 1.00 85.94 681 GLN A O 1
ATOM 5418 N N . SER A 1 682 ? 21.595 -44.041 -38.580 1.00 87.75 682 SER A N 1
ATOM 5419 C CA . SER A 1 682 ? 22.002 -43.206 -37.452 1.00 87.75 682 SER A CA 1
ATOM 5420 C C . SER A 1 682 ? 22.996 -43.932 -36.539 1.00 87.75 682 SER A C 1
ATOM 5422 O O . SER A 1 682 ? 23.032 -45.161 -36.441 1.00 87.75 682 SER A O 1
ATOM 5424 N N . THR A 1 683 ? 23.839 -43.156 -35.862 1.00 86.19 683 THR A N 1
ATOM 5425 C CA . THR A 1 683 ? 24.603 -43.627 -34.704 1.00 86.19 683 THR A CA 1
ATOM 5426 C C . THR A 1 683 ? 23.979 -43.015 -33.462 1.00 86.19 683 THR A C 1
ATOM 5428 O O . THR A 1 683 ? 24.010 -41.798 -33.310 1.00 86.19 683 THR A O 1
ATOM 5431 N N . GLU A 1 684 ? 23.425 -43.855 -32.593 1.00 86.88 684 GLU A N 1
ATOM 5432 C CA . GLU A 1 684 ? 22.746 -43.457 -31.358 1.00 86.88 684 GLU A CA 1
ATOM 5433 C C . GLU A 1 684 ? 23.461 -44.096 -30.168 1.00 86.88 684 GLU A C 1
ATOM 5435 O O . GLU A 1 684 ? 23.495 -45.320 -30.019 1.00 86.88 684 GLU A O 1
ATOM 5440 N N . CYS A 1 685 ? 24.088 -43.276 -29.332 1.00 79.62 685 CYS A N 1
ATOM 5441 C CA . CYS A 1 685 ? 24.757 -43.680 -28.098 1.00 79.62 685 CYS A CA 1
ATOM 5442 C C . CYS A 1 685 ? 24.427 -42.662 -26.992 1.00 79.62 685 CYS A C 1
ATOM 5444 O O . CYS A 1 685 ? 23.990 -41.559 -27.305 1.00 79.62 685 CYS A O 1
ATOM 5446 N N . PRO A 1 686 ? 24.617 -42.979 -25.699 1.00 76.94 686 PRO A N 1
ATOM 5447 C CA . PRO A 1 686 ? 24.244 -42.061 -24.615 1.00 76.94 686 PRO A CA 1
ATOM 5448 C C . PRO A 1 686 ? 25.014 -40.726 -24.596 1.00 76.94 686 PRO A C 1
ATOM 5450 O O . PRO A 1 686 ? 24.542 -39.770 -23.984 1.00 76.94 686 PRO A O 1
ATOM 5453 N N . GLU A 1 687 ? 26.192 -40.667 -25.227 1.00 71.06 687 GLU A N 1
ATOM 5454 C CA . GLU A 1 687 ? 27.065 -39.484 -25.287 1.00 71.06 687 GLU A CA 1
ATOM 5455 C C . GLU A 1 687 ? 27.349 -38.980 -26.717 1.00 71.06 687 GLU A C 1
ATOM 5457 O O . GLU A 1 687 ? 28.166 -38.073 -26.897 1.00 71.06 687 GLU A O 1
ATOM 5462 N N . LEU A 1 688 ? 26.766 -39.608 -27.743 1.00 76.19 688 LEU A N 1
ATOM 5463 C CA . LEU A 1 688 ? 27.000 -39.246 -29.140 1.00 76.19 688 LEU A CA 1
ATOM 5464 C C . LEU A 1 688 ? 25.805 -39.623 -30.009 1.00 76.19 688 LEU A C 1
ATOM 5466 O O . LEU A 1 688 ? 25.459 -40.801 -30.116 1.00 76.19 688 LEU A O 1
ATOM 5470 N N . PHE A 1 689 ? 25.302 -38.634 -30.741 1.00 83.19 689 PHE A N 1
ATOM 5471 C CA . PHE A 1 689 ? 24.338 -38.828 -31.808 1.00 83.19 689 PHE A CA 1
ATOM 5472 C C . PHE A 1 689 ? 24.836 -38.289 -33.147 1.00 83.19 689 PHE A C 1
ATOM 5474 O O . PHE A 1 689 ? 25.351 -37.176 -33.255 1.00 83.19 689 PHE A O 1
ATOM 5481 N N . VAL A 1 690 ? 24.674 -39.104 -34.189 1.00 81.44 690 VAL A N 1
ATOM 5482 C CA . VAL A 1 690 ? 24.922 -38.729 -35.582 1.00 81.44 690 VAL A CA 1
ATOM 5483 C C . VAL A 1 690 ? 23.739 -39.201 -36.419 1.00 81.44 690 VAL A C 1
ATOM 5485 O O . VAL A 1 690 ? 23.499 -40.401 -36.535 1.00 81.44 690 VAL A O 1
ATOM 5488 N N . ARG A 1 691 ? 23.012 -38.258 -37.024 1.00 84.44 691 ARG A N 1
ATOM 5489 C CA . ARG A 1 691 ? 21.847 -38.555 -37.873 1.00 84.44 691 ARG A CA 1
ATOM 5490 C C . ARG A 1 691 ? 22.224 -39.214 -39.203 1.00 84.44 691 ARG A C 1
ATOM 5492 O O . ARG A 1 691 ? 23.284 -38.935 -39.772 1.00 84.44 691 ARG A O 1
ATOM 5499 N N . ASP A 1 692 ? 21.291 -39.974 -39.769 1.00 88.00 692 ASP A N 1
ATOM 5500 C CA . ASP A 1 692 ? 21.326 -40.381 -41.173 1.00 88.00 692 ASP A CA 1
ATOM 5501 C C . ASP A 1 692 ? 20.944 -39.187 -42.067 1.00 88.00 692 ASP A C 1
ATOM 5503 O O . ASP A 1 692 ? 19.772 -38.839 -42.253 1.00 88.00 692 ASP A O 1
ATOM 5507 N N . ASN A 1 693 ? 21.962 -38.531 -42.628 1.00 83.38 693 ASN A N 1
ATOM 5508 C CA . ASN A 1 693 ? 21.772 -37.364 -43.489 1.00 83.38 693 ASN A CA 1
ATOM 5509 C C . ASN A 1 693 ? 20.945 -37.677 -44.745 1.00 83.38 693 ASN A C 1
ATOM 5511 O O . ASN A 1 693 ? 20.206 -36.809 -45.206 1.00 83.38 693 ASN A O 1
ATOM 5515 N N . GLN A 1 694 ? 21.058 -38.884 -45.312 1.00 84.06 694 GLN A N 1
ATOM 5516 C CA . GLN A 1 694 ? 20.329 -39.238 -46.530 1.00 84.06 694 GLN A CA 1
ATOM 5517 C C . GLN A 1 694 ? 18.841 -39.431 -46.228 1.00 84.06 694 GLN A C 1
ATOM 5519 O O . GLN A 1 694 ? 17.997 -38.971 -46.998 1.00 84.06 694 GLN A O 1
ATOM 5524 N N . HIS A 1 695 ? 18.526 -40.052 -45.090 1.00 88.00 695 HIS A N 1
ATOM 5525 C CA . HIS A 1 695 ? 17.157 -40.193 -44.608 1.00 88.00 695 HIS A CA 1
ATOM 5526 C C . HIS A 1 695 ? 16.513 -38.831 -44.308 1.00 88.00 695 HIS A C 1
ATOM 5528 O O . HIS A 1 695 ? 15.452 -38.513 -44.849 1.00 88.00 695 HIS A O 1
ATOM 5534 N N . CYS A 1 696 ? 17.187 -37.986 -43.519 1.00 86.50 696 CYS A N 1
ATOM 5535 C CA . CYS A 1 696 ? 16.679 -36.657 -43.169 1.00 86.50 696 CYS A CA 1
ATOM 5536 C C . CYS A 1 696 ? 16.484 -35.769 -44.411 1.00 86.50 696 CYS A C 1
ATOM 5538 O O . CYS A 1 696 ? 15.488 -35.053 -44.513 1.00 86.50 696 CYS A O 1
ATOM 5540 N N . GLN A 1 697 ? 17.395 -35.842 -45.389 1.00 84.75 697 GLN A N 1
ATOM 5541 C CA . GLN A 1 697 ? 17.251 -35.108 -46.648 1.00 84.75 697 GLN A CA 1
ATOM 5542 C C . GLN A 1 697 ? 16.057 -35.613 -47.471 1.00 84.75 697 GLN A C 1
ATOM 5544 O O . GLN A 1 697 ? 15.315 -34.804 -48.019 1.00 84.75 697 GLN A O 1
ATOM 5549 N N . ALA A 1 698 ? 15.822 -36.929 -47.524 1.00 86.69 698 ALA A N 1
ATOM 5550 C CA . ALA A 1 698 ? 14.668 -37.489 -48.226 1.00 86.69 698 ALA A CA 1
ATOM 5551 C C . ALA A 1 698 ? 13.333 -37.057 -47.593 1.00 86.69 698 ALA A C 1
ATOM 5553 O O . ALA A 1 698 ? 12.389 -36.746 -48.324 1.00 86.69 698 ALA A O 1
ATOM 5554 N N . TYR A 1 699 ? 13.272 -36.987 -46.257 1.00 89.94 699 TYR A N 1
ATOM 5555 C CA . TYR A 1 699 ? 12.125 -36.439 -45.527 1.00 89.94 699 TYR A CA 1
ATOM 5556 C C . TYR A 1 699 ? 11.890 -34.961 -45.878 1.00 89.94 699 TYR A C 1
ATOM 5558 O O . TYR A 1 699 ? 10.772 -34.573 -46.217 1.00 89.94 699 TYR A O 1
ATOM 5566 N N . LEU A 1 700 ? 12.946 -34.140 -45.886 1.00 86.38 700 LEU A N 1
ATOM 5567 C CA . LEU A 1 700 ? 12.843 -32.733 -46.284 1.00 86.38 700 LEU A CA 1
ATOM 5568 C C . LEU A 1 700 ? 12.350 -32.579 -47.734 1.00 86.38 700 LEU A C 1
ATOM 5570 O O . LEU A 1 700 ? 11.419 -31.814 -47.985 1.00 86.38 700 LEU A O 1
ATOM 5574 N N . ASP A 1 701 ? 12.917 -33.341 -48.673 1.00 84.69 701 ASP A N 1
ATOM 5575 C CA . ASP A 1 701 ? 12.535 -33.316 -50.090 1.00 84.69 701 ASP A CA 1
ATOM 5576 C C . ASP A 1 701 ? 11.069 -33.733 -50.300 1.00 84.69 701 ASP A C 1
ATOM 5578 O O . ASP A 1 701 ? 10.384 -33.228 -51.194 1.00 84.69 701 ASP A O 1
ATOM 5582 N N . GLN A 1 702 ? 10.568 -34.672 -49.492 1.00 87.62 702 GLN A N 1
ATOM 5583 C CA . GLN A 1 702 ? 9.161 -35.062 -49.496 1.00 87.62 702 GLN A CA 1
ATOM 5584 C C . GLN A 1 702 ? 8.263 -33.900 -49.052 1.00 87.62 702 GLN A C 1
ATOM 5586 O O . GLN A 1 702 ? 7.364 -33.520 -49.804 1.00 87.62 702 GLN A O 1
ATOM 5591 N N . ILE A 1 703 ? 8.551 -33.287 -47.902 1.00 86.62 703 ILE A N 1
ATOM 5592 C CA . ILE A 1 703 ? 7.774 -32.160 -47.367 1.00 86.62 703 ILE A CA 1
ATOM 5593 C C . ILE A 1 703 ? 7.791 -30.959 -48.321 1.00 86.62 703 ILE A C 1
ATOM 5595 O O . ILE A 1 703 ? 6.764 -30.306 -48.530 1.00 86.62 703 ILE A O 1
ATOM 5599 N N . GLU A 1 704 ? 8.928 -30.660 -48.953 1.00 80.12 704 GLU A N 1
ATOM 5600 C CA . GLU A 1 704 ? 9.006 -29.569 -49.928 1.00 80.12 704 GLU A CA 1
ATOM 5601 C C . GLU A 1 704 ? 8.136 -29.820 -51.167 1.00 80.12 704 GLU A C 1
ATOM 5603 O O . GLU A 1 704 ? 7.512 -28.875 -51.667 1.00 80.12 704 GLU A O 1
ATOM 5608 N N . ARG A 1 705 ? 8.072 -31.072 -51.650 1.00 81.62 705 ARG A N 1
ATOM 5609 C CA . ARG A 1 705 ? 7.209 -31.470 -52.776 1.00 81.62 705 ARG A CA 1
ATOM 5610 C C . ARG A 1 705 ? 5.732 -31.371 -52.415 1.00 81.62 705 ARG A C 1
ATOM 5612 O O . ARG A 1 705 ? 4.975 -30.775 -53.173 1.00 81.62 705 ARG A O 1
ATOM 5619 N N . GLU A 1 706 ? 5.341 -31.908 -51.264 1.00 82.12 706 GLU A N 1
ATOM 5620 C CA . GLU A 1 706 ? 3.942 -31.948 -50.815 1.00 82.12 706 GLU A CA 1
ATOM 5621 C C . GLU A 1 706 ? 3.392 -30.551 -50.498 1.00 82.12 706 GLU A C 1
ATOM 5623 O O . GLU A 1 706 ? 2.234 -30.248 -50.773 1.00 82.12 706 GLU A O 1
ATOM 5628 N N . THR A 1 707 ? 4.232 -29.657 -49.970 1.00 79.12 707 THR A N 1
ATOM 5629 C CA . THR A 1 707 ? 3.795 -28.323 -49.522 1.00 79.12 707 THR A CA 1
ATOM 5630 C C . THR A 1 707 ? 4.058 -27.213 -50.539 1.00 79.12 707 THR A C 1
ATOM 5632 O O . THR A 1 707 ? 3.764 -26.043 -50.269 1.00 79.12 707 THR A O 1
ATOM 5635 N N . GLY A 1 708 ? 4.643 -27.534 -51.698 1.00 74.75 708 GLY A N 1
ATOM 5636 C CA . GLY A 1 708 ? 5.064 -26.541 -52.689 1.00 74.75 708 GLY A CA 1
ATOM 5637 C C . GLY A 1 708 ? 6.056 -25.520 -52.115 1.00 74.75 708 GLY A C 1
ATOM 5638 O O . GLY A 1 708 ? 5.949 -24.327 -52.405 1.00 74.75 708 GLY A O 1
ATOM 5639 N N . ARG A 1 709 ? 6.993 -25.972 -51.264 1.00 71.50 709 ARG A N 1
ATOM 5640 C CA . ARG A 1 709 ? 7.998 -25.155 -50.542 1.00 71.50 709 ARG A CA 1
ATOM 5641 C C . ARG A 1 709 ? 7.440 -24.118 -49.555 1.00 71.50 709 ARG A C 1
ATOM 5643 O O . ARG A 1 709 ? 8.145 -23.152 -49.220 1.00 71.50 709 ARG A O 1
ATOM 5650 N N . LYS A 1 710 ? 6.190 -24.282 -49.104 1.00 74.81 710 LYS A N 1
ATOM 5651 C CA . LYS A 1 710 ? 5.599 -23.465 -48.025 1.00 74.81 710 LYS A CA 1
ATOM 5652 C C . LYS A 1 710 ? 6.171 -23.829 -46.655 1.00 74.81 710 LYS A C 1
ATOM 5654 O O . LYS A 1 710 ? 6.356 -22.933 -45.836 1.00 74.81 710 LYS A O 1
ATOM 5659 N N . ILE A 1 711 ? 6.470 -25.108 -46.437 1.00 83.94 711 ILE A N 1
ATOM 5660 C CA . ILE A 1 711 ? 7.181 -25.614 -45.261 1.00 83.94 711 ILE A CA 1
ATOM 5661 C C . ILE A 1 711 ? 8.624 -25.897 -45.677 1.00 83.94 711 ILE A C 1
ATOM 5663 O O . ILE A 1 711 ? 8.867 -26.387 -46.781 1.00 83.94 711 ILE A O 1
ATOM 5667 N N . ARG A 1 712 ? 9.582 -25.530 -44.824 1.00 83.81 712 ARG A N 1
ATOM 5668 C CA . ARG A 1 712 ? 11.022 -25.669 -45.083 1.00 83.81 712 ARG A CA 1
ATOM 5669 C C . ARG A 1 712 ? 11.746 -26.163 -43.842 1.00 83.81 712 ARG A C 1
ATOM 5671 O O . ARG A 1 712 ? 11.159 -26.244 -42.767 1.00 83.81 712 ARG A O 1
ATOM 5678 N N . TYR A 1 713 ? 13.033 -26.443 -43.991 1.00 85.38 713 TYR A N 1
ATOM 5679 C CA . TYR A 1 713 ? 13.928 -26.701 -42.871 1.00 85.38 713 TYR A CA 1
ATOM 5680 C C . TYR A 1 713 ? 13.864 -25.563 -41.836 1.00 85.38 713 TYR A C 1
ATOM 5682 O O . TYR A 1 713 ? 13.960 -24.388 -42.196 1.00 85.38 713 TYR A O 1
ATOM 5690 N N . ALA A 1 714 ? 13.681 -25.912 -40.564 1.00 87.25 714 ALA A N 1
ATOM 5691 C CA . ALA A 1 714 ? 13.589 -24.975 -39.442 1.00 87.25 714 ALA A CA 1
ATOM 5692 C C . ALA A 1 714 ? 14.729 -25.157 -38.427 1.00 87.25 714 ALA A C 1
ATOM 5694 O O . ALA A 1 714 ? 15.070 -24.208 -37.718 1.00 87.25 714 ALA A O 1
ATOM 5695 N N . GLY A 1 715 ? 15.337 -26.345 -38.369 1.00 90.00 715 GLY A N 1
ATOM 5696 C CA . GLY A 1 715 ? 16.447 -26.642 -37.472 1.00 90.00 715 GLY A CA 1
ATOM 5697 C C . GLY A 1 715 ? 16.512 -28.116 -37.081 1.00 90.00 715 GLY A C 1
ATOM 5698 O O . GLY A 1 715 ? 16.183 -28.972 -37.898 1.00 90.00 715 GLY A O 1
ATOM 5699 N N . GLU A 1 716 ? 16.933 -28.416 -35.855 1.00 91.25 716 GLU A N 1
ATOM 5700 C CA . GLU A 1 716 ? 17.212 -29.783 -35.389 1.00 91.25 716 GLU A CA 1
ATOM 5701 C C . GLU A 1 716 ? 16.599 -30.067 -34.019 1.00 91.25 716 GLU A C 1
ATOM 5703 O O . GLU A 1 716 ? 16.304 -29.157 -33.244 1.00 91.25 716 GLU A O 1
ATOM 5708 N N . TRP A 1 717 ? 16.417 -31.347 -33.711 1.00 92.00 717 TRP A N 1
ATOM 5709 C CA . TRP A 1 717 ? 16.041 -31.797 -32.379 1.00 92.00 717 TRP A CA 1
ATOM 5710 C C . TRP A 1 717 ? 16.869 -33.009 -31.961 1.00 92.00 717 TRP A C 1
ATOM 5712 O O . TRP A 1 717 ? 17.265 -33.799 -32.817 1.00 92.00 717 TRP A O 1
ATOM 5722 N N . HIS A 1 718 ? 17.125 -33.157 -30.662 1.00 90.19 718 HIS A N 1
ATOM 5723 C CA . HIS A 1 718 ? 17.770 -34.345 -30.090 1.00 90.19 718 HIS A CA 1
ATOM 5724 C C . HIS A 1 718 ? 17.478 -34.497 -28.588 1.00 90.19 718 HIS A C 1
ATOM 5726 O O . HIS A 1 718 ? 16.989 -33.570 -27.936 1.00 90.19 718 HIS A O 1
ATOM 5732 N N . SER A 1 719 ? 17.727 -35.682 -28.029 1.00 88.12 719 SER A N 1
ATOM 5733 C CA . SER A 1 719 ? 17.470 -36.010 -26.623 1.00 88.12 719 SER A CA 1
ATOM 5734 C C . SER A 1 719 ? 18.741 -36.093 -25.779 1.00 88.12 719 SER A C 1
ATOM 5736 O O . SER A 1 719 ? 19.677 -36.796 -26.101 1.00 88.12 719 SER A O 1
ATOM 5738 N N . HIS A 1 720 ? 18.756 -35.474 -24.605 1.00 83.69 720 HIS A N 1
ATOM 5739 C CA . HIS A 1 720 ? 19.830 -35.651 -23.630 1.00 83.69 720 HIS A CA 1
ATOM 5740 C C . HIS A 1 720 ? 19.415 -36.666 -22.550 1.00 83.69 720 HIS A C 1
ATOM 5742 O O . HIS A 1 720 ? 18.687 -36.313 -21.613 1.00 83.69 720 HIS A O 1
ATOM 5748 N N . PRO A 1 721 ? 19.877 -37.930 -22.617 1.00 62.94 721 PRO A N 1
ATOM 5749 C CA . PRO A 1 721 ? 19.452 -38.972 -21.680 1.00 62.94 721 PRO A CA 1
ATOM 5750 C C . PRO A 1 721 ? 20.006 -38.795 -20.250 1.00 62.94 721 PRO A C 1
ATOM 5752 O O . PRO A 1 721 ? 19.475 -39.387 -19.305 1.00 62.94 721 PRO A O 1
ATOM 5755 N N . SER A 1 722 ? 21.052 -37.979 -20.055 1.00 59.28 722 SER A N 1
ATOM 5756 C CA . SER A 1 722 ? 21.782 -37.851 -18.780 1.00 59.28 722 SER A CA 1
ATOM 5757 C C . SER A 1 722 ? 21.982 -36.417 -18.258 1.00 59.28 722 SER A C 1
ATOM 5759 O O . SER A 1 722 ? 22.435 -36.259 -17.122 1.00 59.28 722 SER A O 1
ATOM 5761 N N . SER A 1 723 ? 21.611 -35.380 -19.016 1.00 60.69 723 SER A N 1
ATOM 5762 C CA . SER A 1 723 ? 21.883 -33.968 -18.695 1.00 60.69 723 SER A CA 1
ATOM 5763 C C . SER A 1 723 ? 20.639 -33.064 -18.805 1.00 60.69 723 SER A C 1
ATOM 5765 O O . SER A 1 723 ? 19.537 -33.510 -19.140 1.00 60.69 723 SER A O 1
ATOM 5767 N N . ALA A 1 724 ? 20.800 -31.786 -18.437 1.00 61.66 724 ALA A N 1
ATOM 5768 C CA . ALA A 1 724 ? 19.798 -30.743 -18.662 1.00 61.66 724 ALA A CA 1
ATOM 5769 C C . ALA A 1 724 ? 19.637 -30.446 -20.169 1.00 61.66 724 ALA A C 1
ATOM 5771 O O . ALA A 1 724 ? 20.480 -30.821 -20.982 1.00 61.66 724 ALA A O 1
ATOM 5772 N N . TYR A 1 725 ? 18.573 -29.736 -20.552 1.00 61.62 725 TYR A N 1
ATOM 5773 C CA . TYR A 1 725 ? 18.274 -29.354 -21.944 1.00 61.62 725 TYR A CA 1
ATOM 5774 C C . TYR A 1 725 ? 19.185 -28.230 -22.500 1.00 61.62 725 TYR A C 1
ATOM 5776 O O . TYR A 1 725 ? 18.800 -27.501 -23.415 1.00 61.62 725 TYR A O 1
ATOM 5784 N N . ASP A 1 726 ? 20.375 -28.041 -21.924 1.00 60.91 726 ASP A N 1
ATOM 5785 C CA . ASP A 1 726 ? 21.363 -27.062 -22.378 1.00 60.91 726 ASP A CA 1
ATOM 5786 C C . ASP A 1 726 ? 22.182 -27.635 -23.550 1.00 60.91 726 ASP A C 1
ATOM 5788 O O . ASP A 1 726 ? 22.648 -28.771 -23.449 1.00 60.91 726 ASP A O 1
ATOM 5792 N N . PRO A 1 727 ? 22.415 -26.869 -24.633 1.00 65.06 727 PRO A N 1
ATOM 5793 C CA . PRO A 1 727 ? 23.235 -27.331 -25.750 1.00 65.06 727 PRO A CA 1
ATOM 5794 C C . PRO A 1 727 ? 24.707 -27.475 -25.336 1.00 65.06 727 PRO A C 1
ATOM 5796 O O . PRO A 1 727 ? 25.281 -26.582 -24.704 1.00 65.06 727 PRO A O 1
ATOM 5799 N N . SER A 1 728 ? 25.348 -28.572 -25.739 1.00 69.44 728 SER A N 1
ATOM 5800 C CA . SER A 1 728 ? 26.791 -28.773 -25.601 1.00 69.44 728 SER A CA 1
ATOM 5801 C C . SER A 1 728 ? 27.579 -27.864 -26.559 1.00 69.44 728 SER A C 1
ATOM 5803 O O . SER A 1 728 ? 27.045 -27.288 -27.512 1.00 69.44 728 SER A O 1
ATOM 5805 N N . GLN A 1 729 ? 28.898 -27.741 -26.356 1.00 64.44 729 GLN A N 1
ATOM 5806 C CA . GLN A 1 729 ? 29.747 -26.998 -27.300 1.00 64.44 729 GLN A CA 1
ATOM 5807 C C . GLN A 1 729 ? 29.747 -27.607 -28.711 1.00 64.44 729 GLN A C 1
ATOM 5809 O O . GLN A 1 729 ? 29.932 -26.879 -29.690 1.00 64.44 729 GLN A O 1
ATOM 5814 N N . THR A 1 730 ? 29.528 -28.918 -28.823 1.00 66.56 730 THR A N 1
ATOM 5815 C CA . THR A 1 730 ? 29.409 -29.610 -30.110 1.00 66.56 730 THR A CA 1
ATOM 5816 C C . THR A 1 730 ? 28.122 -29.195 -30.821 1.00 66.56 730 THR A C 1
ATOM 5818 O O . THR A 1 730 ? 28.171 -28.891 -32.011 1.00 66.56 730 THR A O 1
ATOM 5821 N N . ASP A 1 731 ? 27.014 -29.047 -30.092 1.00 66.06 731 ASP A N 1
ATOM 5822 C CA . ASP A 1 731 ? 25.706 -28.672 -30.656 1.00 66.06 731 ASP A CA 1
ATOM 5823 C C . ASP A 1 731 ? 25.709 -27.227 -31.148 1.00 66.06 731 ASP A C 1
ATOM 5825 O O . ASP A 1 731 ? 25.254 -26.922 -32.252 1.00 66.06 731 ASP A O 1
ATOM 5829 N N . ILE A 1 732 ? 26.321 -26.332 -30.364 1.00 64.69 732 ILE A N 1
ATOM 5830 C CA . ILE A 1 732 ? 26.523 -24.932 -30.753 1.00 64.69 732 ILE A CA 1
ATOM 5831 C C . ILE A 1 732 ? 27.343 -24.853 -32.045 1.00 64.69 732 ILE A C 1
ATOM 5833 O O . ILE A 1 732 ? 27.018 -24.059 -32.929 1.00 64.69 732 ILE A O 1
ATOM 5837 N N . LYS A 1 733 ? 28.392 -25.676 -32.178 1.00 67.75 733 LYS A N 1
ATOM 5838 C CA . LYS A 1 733 ? 29.241 -25.706 -33.372 1.00 67.75 733 LYS A CA 1
ATOM 5839 C C . LYS A 1 733 ? 28.495 -26.258 -34.592 1.00 67.75 733 LYS A C 1
ATOM 5841 O O . LYS A 1 733 ? 28.538 -25.620 -35.639 1.00 67.75 733 LYS A O 1
ATOM 5846 N N . SER A 1 734 ? 27.775 -27.371 -34.454 1.00 66.94 734 SER A N 1
ATOM 5847 C CA . SER A 1 734 ? 26.992 -27.983 -35.537 1.00 66.94 734 SER A CA 1
ATOM 5848 C C . SER A 1 734 ? 25.915 -27.035 -36.074 1.00 66.94 734 SER A C 1
ATOM 5850 O O . SER A 1 734 ? 25.837 -26.797 -37.279 1.00 66.94 734 SER A O 1
ATOM 5852 N N . LEU A 1 735 ? 25.146 -26.396 -35.188 1.00 68.44 735 LEU A N 1
ATOM 5853 C CA . LEU A 1 735 ? 24.093 -25.452 -35.579 1.00 68.44 735 LEU A CA 1
ATOM 5854 C C . LEU A 1 735 ? 24.651 -24.135 -36.132 1.00 68.44 735 LEU A C 1
ATOM 5856 O O . LEU A 1 735 ? 24.071 -23.559 -37.056 1.00 68.44 735 LEU A O 1
ATOM 5860 N N . LYS A 1 736 ? 25.814 -23.686 -35.645 1.00 60.94 736 LYS A N 1
ATOM 5861 C CA . LYS A 1 736 ? 26.561 -22.574 -36.249 1.00 60.94 736 LYS A CA 1
ATOM 5862 C C . LYS A 1 736 ? 27.028 -22.914 -37.664 1.00 60.94 736 LYS A C 1
ATOM 5864 O O . LYS A 1 736 ? 26.929 -22.066 -38.554 1.00 60.94 736 LYS A O 1
ATOM 5869 N N . ASP A 1 737 ? 27.537 -24.121 -37.888 1.00 65.38 737 ASP A N 1
ATOM 5870 C CA . ASP A 1 737 ? 27.989 -24.564 -39.207 1.00 65.38 737 ASP A CA 1
ATOM 5871 C C . ASP A 1 737 ? 26.805 -24.667 -40.184 1.00 65.38 737 ASP A C 1
ATOM 5873 O O . ASP A 1 737 ? 26.942 -24.275 -41.343 1.00 65.38 737 ASP A O 1
ATOM 5877 N N . ILE A 1 738 ? 25.624 -25.081 -39.712 1.00 67.88 738 ILE A N 1
ATOM 5878 C CA . ILE A 1 738 ? 24.374 -25.108 -40.490 1.00 67.88 738 ILE A CA 1
ATOM 5879 C C . ILE A 1 738 ? 23.897 -23.693 -40.842 1.00 67.88 738 ILE A C 1
ATOM 5881 O O . ILE A 1 738 ? 23.633 -23.413 -42.011 1.00 67.88 738 ILE A O 1
ATOM 5885 N N . ALA A 1 739 ? 23.860 -22.770 -39.875 1.00 58.00 739 ALA A N 1
ATOM 5886 C CA . ALA A 1 739 ? 23.462 -21.377 -40.110 1.00 58.00 739 ALA A CA 1
ATOM 5887 C C . ALA A 1 739 ? 24.416 -20.631 -41.072 1.00 58.00 739 ALA A C 1
ATOM 5889 O O . ALA A 1 739 ? 24.017 -19.689 -41.765 1.00 58.00 739 ALA A O 1
ATOM 5890 N N . ASN A 1 740 ? 25.687 -21.048 -41.145 1.00 54.28 740 ASN A N 1
ATOM 5891 C CA . ASN A 1 740 ? 26.690 -20.475 -42.050 1.00 54.28 740 ASN A CA 1
ATOM 5892 C C . ASN A 1 740 ? 26.708 -21.113 -43.451 1.00 54.28 740 ASN A C 1
ATOM 5894 O O . ASN A 1 740 ? 27.265 -20.536 -44.393 1.00 54.28 740 ASN A O 1
ATOM 5898 N N . GLN A 1 741 ? 26.084 -22.276 -43.632 1.00 59.75 741 GLN A N 1
ATOM 5899 C CA . GLN A 1 741 ? 26.045 -22.982 -44.907 1.00 59.75 741 GLN A CA 1
ATOM 5900 C C . GLN A 1 741 ? 24.936 -22.429 -45.817 1.00 59.75 741 GLN A C 1
ATOM 5902 O O . GLN A 1 741 ? 23.744 -22.637 -45.606 1.00 59.75 741 GLN A O 1
ATOM 5907 N N . ARG A 1 742 ? 25.338 -21.749 -46.906 1.00 44.47 742 ARG A N 1
ATOM 5908 C CA . ARG A 1 742 ? 24.425 -21.086 -47.868 1.00 44.47 742 ARG A CA 1
ATOM 5909 C C . ARG A 1 742 ? 23.360 -22.000 -48.496 1.00 44.47 742 ARG A C 1
ATOM 5911 O O . ARG A 1 742 ? 22.389 -21.477 -49.032 1.00 44.47 742 ARG A O 1
ATOM 5918 N N . HIS A 1 743 ? 23.537 -23.320 -48.462 1.00 48.97 743 HIS A N 1
ATOM 5919 C CA . HIS A 1 743 ? 22.614 -24.283 -49.067 1.00 48.97 743 HIS A CA 1
ATOM 5920 C C . HIS A 1 743 ? 21.425 -24.665 -48.170 1.00 48.97 743 HIS A C 1
ATOM 5922 O O . HIS A 1 743 ? 20.420 -25.107 -48.712 1.00 48.97 743 HIS A O 1
ATOM 5928 N N . TYR A 1 744 ? 21.480 -24.430 -46.850 1.00 52.03 744 TYR A N 1
ATOM 5929 C CA . TYR A 1 744 ? 20.330 -24.653 -45.956 1.00 52.03 744 TYR A CA 1
ATOM 5930 C C . TYR A 1 744 ? 19.327 -23.489 -45.955 1.00 52.03 744 TYR A C 1
ATOM 5932 O O . TYR A 1 744 ? 18.199 -23.660 -45.513 1.00 52.03 744 TYR A O 1
ATOM 5940 N N . ALA A 1 745 ? 19.710 -22.307 -46.461 1.00 53.66 745 ALA A N 1
ATOM 5941 C CA . ALA A 1 745 ? 18.859 -21.111 -46.567 1.00 53.66 745 ALA A CA 1
ATOM 5942 C C . ALA A 1 745 ? 18.123 -20.695 -45.266 1.00 53.66 745 ALA A C 1
ATOM 5944 O O . ALA A 1 745 ? 17.096 -20.016 -45.326 1.00 53.66 745 ALA A O 1
ATOM 5945 N N . VAL A 1 746 ? 18.669 -21.054 -44.099 1.00 60.59 746 VAL A N 1
ATOM 5946 C CA . VAL A 1 746 ? 18.165 -20.675 -42.773 1.00 60.59 746 VAL A CA 1
ATOM 5947 C C . VAL A 1 746 ? 19.162 -19.724 -42.111 1.00 60.59 746 VAL A C 1
ATOM 5949 O O . VAL A 1 746 ? 20.311 -20.084 -41.872 1.00 60.59 746 VAL A O 1
ATOM 5952 N N . ASP A 1 747 ? 18.726 -18.489 -41.840 1.00 58.66 747 ASP A N 1
ATOM 5953 C CA . ASP A 1 747 ? 19.548 -17.484 -41.149 1.00 58.66 747 ASP A CA 1
ATOM 5954 C C . ASP A 1 747 ? 19.589 -17.700 -39.619 1.00 58.66 747 ASP A C 1
ATOM 5956 O O . ASP A 1 747 ? 20.523 -17.233 -38.969 1.00 58.66 747 ASP A O 1
ATOM 5960 N N . GLU A 1 748 ? 18.589 -18.404 -39.072 1.00 71.75 748 GLU A N 1
ATOM 5961 C CA . GLU A 1 748 ? 18.346 -18.658 -37.642 1.00 71.75 748 GLU A CA 1
ATOM 5962 C C . GLU A 1 748 ? 17.801 -20.083 -37.454 1.00 71.75 748 GLU A C 1
ATOM 5964 O O . GLU A 1 748 ? 16.663 -20.356 -37.838 1.00 71.75 748 GLU A O 1
ATOM 5969 N N . ALA A 1 749 ? 18.604 -20.995 -36.898 1.00 81.94 749 ALA A N 1
ATOM 5970 C CA . ALA A 1 749 ? 18.231 -22.405 -36.744 1.00 81.94 749 ALA A CA 1
ATOM 5971 C C . ALA A 1 749 ? 17.629 -22.674 -35.357 1.00 81.94 749 ALA A C 1
ATOM 5973 O O . ALA A 1 749 ? 18.224 -22.313 -34.340 1.00 81.94 749 ALA A O 1
ATOM 5974 N N . VAL A 1 750 ? 16.462 -23.319 -35.312 1.00 87.19 750 VAL A N 1
ATOM 5975 C CA . VAL A 1 750 ? 15.821 -23.757 -34.063 1.00 87.19 750 VAL A CA 1
ATOM 5976 C C . VAL A 1 750 ? 16.457 -25.063 -33.583 1.00 87.19 750 VAL A C 1
ATOM 5978 O O . VAL A 1 750 ? 16.613 -25.991 -34.365 1.00 87.19 750 VAL A O 1
ATOM 5981 N N . SER A 1 751 ? 16.785 -25.160 -32.300 1.00 89.06 751 SER A N 1
ATOM 5982 C CA . SER A 1 751 ? 17.139 -26.419 -31.644 1.00 89.06 751 SER A CA 1
ATOM 5983 C C . SER A 1 751 ? 16.090 -26.768 -30.600 1.00 89.06 751 SER A C 1
ATOM 5985 O O . SER A 1 751 ? 15.702 -25.901 -29.810 1.00 89.06 751 SER A O 1
ATOM 5987 N N . ILE A 1 752 ? 15.634 -28.019 -30.594 1.00 90.38 752 ILE A N 1
ATOM 5988 C CA . ILE A 1 752 ? 14.776 -28.573 -29.542 1.00 90.38 752 ILE A CA 1
ATOM 5989 C C . ILE A 1 752 ? 15.534 -29.697 -28.836 1.00 90.38 752 ILE A C 1
ATOM 5991 O O . ILE A 1 752 ? 15.790 -30.739 -29.433 1.00 90.38 752 ILE A O 1
ATOM 5995 N N . ILE A 1 753 ? 15.854 -29.501 -27.557 1.00 88.38 753 ILE A N 1
ATOM 5996 C CA . ILE A 1 753 ? 16.566 -30.488 -26.738 1.00 88.38 753 ILE A CA 1
ATOM 5997 C C . ILE A 1 753 ? 15.609 -31.069 -25.705 1.00 88.38 753 ILE A C 1
ATOM 5999 O O . ILE A 1 753 ? 15.010 -30.326 -24.923 1.00 88.38 753 ILE A O 1
ATOM 6003 N N . ILE A 1 754 ? 15.463 -32.394 -25.684 1.00 87.44 754 ILE A N 1
ATOM 6004 C CA . ILE A 1 754 ? 14.618 -33.085 -24.700 1.00 87.44 754 ILE A CA 1
ATOM 6005 C C . ILE A 1 754 ? 15.470 -33.509 -23.512 1.00 87.44 754 ILE A C 1
ATOM 6007 O O . ILE A 1 754 ? 16.395 -34.301 -23.671 1.00 87.44 754 ILE A O 1
ATOM 6011 N N . SER A 1 755 ? 15.148 -33.023 -22.314 1.00 82.62 755 SER A N 1
ATOM 6012 C CA . SER A 1 755 ? 15.846 -33.437 -21.093 1.00 82.62 755 SER A CA 1
ATOM 6013 C C . SER A 1 755 ? 15.429 -34.832 -20.627 1.00 82.62 755 SER A C 1
ATOM 6015 O O . SER A 1 755 ? 14.370 -35.351 -20.991 1.00 82.62 755 SER A O 1
ATOM 6017 N N . LYS A 1 756 ? 16.198 -35.396 -19.690 1.00 76.62 756 LYS A N 1
ATOM 6018 C CA . LYS A 1 756 ? 15.834 -36.624 -18.962 1.00 76.62 756 LYS A CA 1
ATOM 6019 C C . LYS A 1 756 ? 14.430 -36.582 -18.333 1.00 76.62 756 LYS A C 1
ATOM 6021 O O . LYS A 1 756 ? 13.769 -37.615 -18.244 1.00 76.62 756 LYS A O 1
ATOM 6026 N N . ASN A 1 757 ? 13.961 -35.403 -17.916 1.00 79.75 757 ASN A N 1
ATOM 6027 C CA . ASN A 1 757 ? 12.637 -35.213 -17.311 1.00 79.75 757 ASN A CA 1
ATOM 6028 C C . ASN A 1 757 ? 11.523 -34.989 -18.350 1.00 79.75 757 ASN A C 1
ATOM 6030 O O . ASN A 1 757 ? 10.401 -34.663 -17.971 1.00 79.75 757 ASN A O 1
ATOM 6034 N N . LYS A 1 758 ? 11.812 -35.185 -19.646 1.00 77.62 758 LYS A N 1
ATOM 6035 C CA . LYS A 1 758 ? 10.891 -34.957 -20.772 1.00 77.62 758 LYS A CA 1
ATOM 6036 C C . LYS A 1 758 ? 10.468 -33.494 -20.939 1.00 77.62 758 LYS A C 1
ATOM 6038 O O . LYS A 1 758 ? 9.393 -33.209 -21.460 1.00 77.62 758 LYS A O 1
ATOM 6043 N N . GLU A 1 759 ? 11.325 -32.569 -20.521 1.00 82.06 759 GLU A N 1
ATOM 6044 C CA . GLU A 1 759 ? 11.133 -31.138 -20.758 1.00 82.06 759 GLU A CA 1
ATOM 6045 C C . GLU A 1 759 ? 11.768 -30.739 -22.094 1.00 82.06 759 GLU A C 1
ATOM 6047 O O . GLU A 1 759 ? 12.859 -31.206 -22.424 1.00 82.06 759 GLU A O 1
ATOM 6052 N N . LEU A 1 760 ? 11.094 -29.867 -22.847 1.00 82.44 760 LEU A N 1
ATOM 6053 C CA . LEU A 1 760 ? 11.563 -29.353 -24.135 1.00 82.44 760 LEU A CA 1
ATOM 6054 C C . LEU A 1 760 ? 12.282 -28.012 -23.935 1.00 82.44 760 LEU A C 1
ATOM 6056 O O . LEU A 1 760 ? 11.643 -26.991 -23.670 1.00 82.44 760 LEU A O 1
ATOM 6060 N N . GLY A 1 761 ? 13.602 -27.998 -24.096 1.00 82.44 761 GLY A N 1
ATOM 6061 C CA . GLY A 1 761 ? 14.384 -26.769 -24.208 1.00 82.44 761 GLY A CA 1
ATOM 6062 C C . GLY A 1 761 ? 14.407 -26.282 -25.652 1.00 82.44 761 GLY A C 1
ATOM 6063 O O . GLY A 1 761 ? 14.751 -27.049 -26.545 1.00 82.44 761 GLY A O 1
ATOM 6064 N N . VAL A 1 762 ? 14.059 -25.014 -25.894 1.00 84.44 762 VAL A N 1
ATOM 6065 C CA . VAL A 1 762 ? 14.095 -24.420 -27.239 1.00 84.44 762 VAL A CA 1
ATOM 6066 C C . VAL A 1 762 ? 15.151 -23.330 -27.299 1.00 84.44 762 VAL A C 1
ATOM 6068 O O . VAL A 1 762 ? 15.102 -22.364 -26.531 1.00 84.44 762 VAL A O 1
ATOM 6071 N N . THR A 1 763 ? 16.082 -23.444 -28.241 1.00 81.19 763 THR A N 1
ATOM 6072 C CA . THR A 1 763 ? 17.070 -22.402 -28.534 1.00 81.19 763 THR A CA 1
ATOM 6073 C C . THR A 1 763 ? 17.034 -22.001 -30.003 1.00 81.19 763 THR A C 1
ATOM 6075 O O . THR A 1 763 ? 16.662 -22.781 -30.872 1.00 81.19 763 THR A O 1
ATOM 6078 N N . ILE A 1 764 ? 17.402 -20.756 -30.298 1.00 79.12 764 ILE A N 1
ATOM 6079 C CA . ILE A 1 764 ? 17.576 -20.260 -31.665 1.00 79.12 764 ILE A CA 1
ATOM 6080 C C . ILE A 1 764 ? 19.023 -19.836 -31.823 1.00 79.12 764 ILE A C 1
ATOM 6082 O O . ILE A 1 764 ? 19.487 -18.952 -31.102 1.00 79.12 764 ILE A O 1
ATOM 6086 N N . HIS A 1 765 ? 19.714 -20.479 -32.754 1.00 76.19 765 HIS A N 1
ATOM 6087 C CA . HIS A 1 765 ? 21.129 -20.283 -33.025 1.00 76.19 765 HIS A CA 1
ATOM 6088 C C . HIS A 1 765 ? 21.317 -19.290 -34.172 1.00 76.19 765 HIS A C 1
ATOM 6090 O O . HIS A 1 765 ? 20.689 -19.410 -35.227 1.00 76.19 765 HIS A O 1
ATOM 6096 N N . GLN A 1 766 ? 22.194 -18.312 -33.956 1.00 67.38 766 GLN A N 1
ATOM 6097 C CA . GLN A 1 766 ? 22.544 -17.273 -34.921 1.00 67.38 766 GLN A CA 1
ATOM 6098 C C . GLN A 1 766 ? 23.857 -17.607 -35.646 1.00 67.38 766 GLN A C 1
ATOM 6100 O O . GLN A 1 766 ? 24.671 -18.410 -35.184 1.00 67.38 766 GLN A O 1
ATOM 6105 N N . LYS A 1 767 ? 24.103 -16.947 -36.786 1.00 63.47 767 LYS A N 1
ATOM 6106 C CA . LYS A 1 767 ? 25.313 -17.158 -37.610 1.00 63.47 767 LYS A CA 1
ATOM 6107 C C . LYS A 1 767 ? 26.628 -16.869 -36.884 1.00 63.47 767 LYS A C 1
ATOM 6109 O O . LYS A 1 767 ? 27.654 -17.476 -37.201 1.00 63.47 767 LYS A O 1
ATOM 6114 N N . ASP A 1 768 ? 26.612 -15.953 -35.919 1.00 58.97 768 ASP A N 1
ATOM 6115 C CA . ASP A 1 768 ? 27.785 -15.597 -35.118 1.00 58.97 768 ASP A CA 1
ATOM 6116 C C . ASP A 1 768 ? 28.169 -16.689 -34.095 1.00 58.97 768 ASP A C 1
ATOM 6118 O O . ASP A 1 768 ? 29.310 -16.734 -33.623 1.00 58.97 768 ASP A O 1
ATOM 6122 N N . GLY A 1 769 ? 27.281 -17.659 -33.856 1.00 57.34 769 GLY A N 1
ATOM 6123 C CA . GLY A 1 769 ? 27.446 -18.735 -32.881 1.00 57.34 769 GLY A CA 1
ATOM 6124 C C . GLY A 1 769 ? 26.806 -18.454 -31.524 1.00 57.34 769 GLY A C 1
ATOM 6125 O O . GLY A 1 769 ? 26.915 -19.297 -30.637 1.00 57.34 769 GLY A O 1
ATOM 6126 N N . SER A 1 770 ? 26.151 -17.304 -31.350 1.00 60.62 770 SER A N 1
ATOM 6127 C CA . SER A 1 770 ? 25.294 -17.047 -30.194 1.00 60.62 770 SER A CA 1
ATOM 6128 C C . SER A 1 770 ? 23.977 -17.820 -30.315 1.00 60.62 770 SER A C 1
ATOM 6130 O O . SER A 1 770 ? 23.541 -18.184 -31.412 1.00 60.62 770 SER A O 1
ATOM 6132 N N . TYR A 1 771 ? 23.324 -18.082 -29.182 1.00 68.50 771 TYR A N 1
ATOM 6133 C CA . TYR A 1 771 ? 21.975 -18.636 -29.165 1.00 68.50 771 TYR A CA 1
ATOM 6134 C C . TYR A 1 771 ? 21.107 -17.943 -28.114 1.00 68.50 771 TYR A C 1
ATOM 6136 O O . TYR A 1 771 ? 21.602 -17.481 -27.087 1.00 68.50 771 TYR A O 1
ATOM 6144 N N . LYS A 1 772 ? 19.800 -17.869 -28.374 1.00 66.69 772 LYS A N 1
ATOM 6145 C CA . LYS A 1 772 ? 18.788 -17.353 -27.437 1.00 66.69 772 LYS A CA 1
ATOM 6146 C C . LYS A 1 772 ? 17.828 -18.470 -27.044 1.00 66.69 772 LYS A C 1
ATOM 6148 O O . LYS A 1 772 ? 17.476 -19.284 -27.893 1.00 66.69 772 LYS A O 1
ATOM 6153 N N . ARG A 1 773 ? 17.397 -18.512 -25.781 1.00 70.94 773 ARG A N 1
ATOM 6154 C CA . ARG A 1 773 ? 16.413 -19.487 -25.282 1.00 70.94 773 ARG A CA 1
ATOM 6155 C C . ARG A 1 773 ? 15.001 -18.928 -25.405 1.00 70.94 773 ARG A C 1
ATOM 6157 O O . ARG A 1 773 ? 14.775 -17.755 -25.130 1.00 70.94 773 ARG A O 1
ATOM 6164 N N . TYR A 1 774 ? 14.059 -19.783 -25.779 1.00 71.25 774 TYR A N 1
ATOM 6165 C CA . TYR A 1 774 ? 12.644 -19.445 -25.880 1.00 71.25 774 TYR A CA 1
ATOM 6166 C C . TYR A 1 774 ? 11.815 -20.453 -25.089 1.00 71.25 774 TYR A C 1
ATOM 6168 O O . TYR A 1 774 ? 12.196 -21.613 -24.943 1.00 71.25 774 TYR A O 1
ATOM 6176 N N . ALA A 1 775 ? 10.665 -20.011 -24.581 1.00 69.00 775 ALA A N 1
ATOM 6177 C CA . ALA A 1 775 ? 9.677 -20.927 -24.031 1.00 69.00 775 ALA A CA 1
ATOM 6178 C C . ALA A 1 775 ? 9.062 -21.761 -25.166 1.00 69.00 775 ALA A C 1
ATOM 6180 O O . ALA A 1 775 ? 8.655 -21.208 -26.192 1.00 69.00 775 ALA A O 1
ATOM 6181 N N . ALA A 1 776 ? 8.976 -23.079 -24.975 1.00 70.25 776 ALA A N 1
ATOM 6182 C CA . ALA A 1 776 ? 8.236 -23.956 -25.872 1.00 70.25 776 ALA A CA 1
ATOM 6183 C C . ALA A 1 776 ? 6.731 -23.702 -25.703 1.00 70.25 776 ALA A C 1
ATOM 6185 O O . ALA A 1 776 ? 6.179 -23.928 -24.628 1.00 70.25 776 ALA A O 1
ATOM 6186 N N . VAL A 1 777 ? 6.057 -23.246 -26.759 1.00 81.06 777 VAL A N 1
ATOM 6187 C CA . VAL A 1 777 ? 4.593 -23.115 -26.767 1.00 81.06 777 VAL A CA 1
ATOM 6188 C C . VAL A 1 777 ? 4.014 -24.235 -27.619 1.00 81.06 777 VAL A C 1
ATOM 6190 O O . VAL A 1 777 ? 4.151 -24.215 -28.843 1.00 81.06 777 VAL A O 1
ATOM 6193 N N . ILE A 1 778 ? 3.369 -25.207 -26.970 1.00 85.31 778 ILE A N 1
ATOM 6194 C CA . ILE A 1 778 ? 2.681 -26.302 -27.659 1.00 85.31 778 ILE A CA 1
ATOM 6195 C C . ILE A 1 778 ? 1.310 -25.807 -28.125 1.00 85.31 778 ILE A C 1
ATOM 6197 O O . ILE A 1 778 ? 0.520 -25.286 -27.336 1.00 85.31 778 ILE A O 1
ATOM 6201 N N . VAL A 1 779 ? 1.035 -25.952 -29.417 1.00 83.19 779 VAL A N 1
ATOM 6202 C CA . VAL A 1 779 ? -0.249 -25.617 -30.036 1.00 83.19 779 VAL A CA 1
ATOM 6203 C C . VAL A 1 779 ? -1.080 -26.900 -30.155 1.00 83.19 779 VAL A C 1
ATOM 6205 O O . VAL A 1 779 ? -0.555 -27.885 -30.667 1.00 83.19 779 VAL A O 1
ATOM 6208 N N . PRO A 1 780 ? -2.353 -26.924 -29.715 1.00 77.00 780 PRO A N 1
ATOM 6209 C CA . PRO A 1 780 ? -3.203 -28.108 -29.850 1.00 77.00 780 PRO A CA 1
ATOM 6210 C C . PRO A 1 780 ? -3.418 -28.521 -31.316 1.00 77.00 780 PRO A C 1
ATOM 6212 O O . PRO A 1 780 ? -3.589 -27.653 -32.175 1.00 77.00 780 PRO A O 1
ATOM 6215 N N . GLY A 1 781 ? -3.484 -29.831 -31.572 1.00 78.94 781 GLY A N 1
ATOM 6216 C CA . GLY A 1 781 ? -3.763 -30.409 -32.895 1.00 78.94 781 GLY A CA 1
ATOM 6217 C C . GLY A 1 781 ? -2.547 -30.476 -33.824 1.00 78.94 781 GLY A C 1
ATOM 6218 O O . GLY A 1 781 ? -1.413 -30.262 -33.390 1.00 78.94 781 GLY A O 1
ATOM 6219 N N . SER A 1 782 ? -2.800 -30.768 -35.103 1.00 81.06 782 SER A N 1
ATOM 6220 C CA . SER A 1 782 ? -1.777 -30.867 -36.159 1.00 81.06 782 SER A CA 1
ATOM 6221 C C . SER A 1 782 ? -1.834 -29.717 -37.171 1.00 81.06 782 SER A C 1
ATOM 6223 O O . SER A 1 782 ? -2.846 -29.025 -37.337 1.00 81.06 782 SER A O 1
ATOM 6225 N N . TYR A 1 783 ? -0.743 -29.523 -37.920 1.00 78.25 783 TYR A N 1
ATOM 6226 C CA . TYR A 1 783 ? -0.719 -28.565 -39.031 1.00 78.25 783 TYR A CA 1
ATOM 6227 C C . TYR A 1 783 ? -1.764 -28.889 -40.118 1.00 78.25 783 TYR A C 1
ATOM 6229 O O . TYR A 1 783 ? -2.351 -27.965 -40.693 1.00 78.25 783 TYR A O 1
ATOM 6237 N N . ALA A 1 784 ? -2.016 -30.180 -40.368 1.00 69.38 784 ALA A N 1
ATOM 6238 C CA . ALA A 1 784 ? -2.981 -30.664 -41.355 1.00 69.38 784 ALA A CA 1
ATOM 6239 C C . ALA A 1 784 ? -4.430 -30.324 -40.963 1.00 69.38 784 ALA A C 1
ATOM 6241 O O . ALA A 1 784 ? -5.194 -29.828 -41.790 1.00 69.38 784 ALA A O 1
ATOM 6242 N N . GLU A 1 785 ? -4.784 -30.481 -39.685 1.00 71.56 785 GLU A N 1
ATOM 6243 C CA . GLU A 1 785 ? -6.100 -30.098 -39.149 1.00 71.56 785 GLU A CA 1
ATOM 6244 C C . GLU A 1 785 ? -6.342 -28.585 -39.225 1.00 71.56 785 GLU A C 1
ATOM 6246 O O . GLU A 1 785 ? -7.446 -28.134 -39.531 1.00 71.56 785 GLU A O 1
ATOM 6251 N N . ALA A 1 786 ? -5.300 -27.786 -38.978 1.00 61.91 786 ALA A N 1
ATOM 6252 C CA . ALA A 1 786 ? -5.377 -26.329 -39.028 1.00 61.91 786 ALA A CA 1
ATOM 6253 C C . ALA A 1 786 ? -5.438 -25.766 -40.464 1.00 61.91 786 ALA A C 1
ATOM 6255 O O . ALA A 1 786 ? -5.826 -24.610 -40.649 1.00 61.91 786 ALA A O 1
ATOM 6256 N N . ASN A 1 787 ? -5.051 -26.552 -41.478 1.00 61.12 787 ASN A N 1
ATOM 6257 C CA . ASN A 1 787 ? -5.023 -26.149 -42.888 1.00 61.12 787 ASN A CA 1
ATOM 6258 C C . ASN A 1 787 ? -5.556 -27.271 -43.810 1.00 61.12 787 ASN A C 1
ATOM 6260 O O . ASN A 1 787 ? -4.796 -27.823 -44.609 1.00 61.12 787 ASN A O 1
ATOM 6264 N N . PRO A 1 788 ? -6.871 -27.569 -43.780 1.00 50.06 788 PRO A N 1
ATOM 6265 C CA . PRO A 1 788 ? -7.465 -28.720 -44.475 1.00 50.06 788 PRO A CA 1
ATOM 6266 C C . PRO A 1 788 ? -7.364 -28.675 -46.011 1.00 50.06 788 PRO A C 1
ATOM 6268 O O . PRO A 1 788 ? -7.568 -29.682 -46.677 1.00 50.06 788 PRO A O 1
ATOM 6271 N N . SER A 1 789 ? -7.009 -27.530 -46.607 1.00 46.56 789 SER A N 1
ATOM 6272 C CA . SER A 1 789 ? -6.742 -27.404 -48.050 1.00 46.56 789 SER A CA 1
ATOM 6273 C C . SER A 1 789 ? -5.371 -27.945 -48.492 1.00 46.56 789 SER A C 1
ATOM 6275 O O . SER A 1 789 ? -5.007 -27.781 -49.654 1.00 46.56 789 SER A O 1
ATOM 6277 N N . LEU A 1 790 ? -4.573 -28.489 -47.567 1.00 46.56 790 LEU A N 1
ATOM 6278 C CA . LEU A 1 790 ? -3.222 -29.016 -47.797 1.00 46.56 790 LEU A CA 1
ATOM 6279 C C . LEU A 1 790 ? -3.061 -30.462 -47.292 1.00 46.56 790 LEU A C 1
ATOM 6281 O O . LEU A 1 790 ? -1.933 -30.929 -47.174 1.00 46.56 790 LEU A O 1
ATOM 6285 N N . ASP A 1 791 ? -4.165 -31.161 -47.000 1.00 40.59 791 ASP A N 1
ATOM 6286 C CA . ASP A 1 791 ? -4.142 -32.572 -46.607 1.00 40.59 791 ASP A CA 1
ATOM 6287 C C . ASP A 1 791 ? -3.654 -33.455 -47.782 1.00 40.59 791 ASP A C 1
ATOM 6289 O O . ASP A 1 791 ? -4.342 -33.530 -48.812 1.00 40.59 791 ASP A O 1
ATOM 6293 N N . PRO A 1 792 ? -2.493 -34.134 -47.663 1.00 42.62 792 PRO A N 1
ATOM 6294 C CA . PRO A 1 792 ? -1.957 -34.996 -48.715 1.00 42.62 792 PRO A CA 1
ATOM 6295 C C . PRO A 1 792 ? -2.807 -36.253 -48.973 1.00 42.62 792 PRO A C 1
ATOM 6297 O O . PRO A 1 792 ? -2.535 -36.977 -49.930 1.00 42.62 792 PRO A O 1
ATOM 6300 N N . LEU A 1 793 ? -3.822 -36.540 -48.143 1.00 42.03 793 LEU A N 1
ATOM 6301 C CA . LEU A 1 793 ? -4.612 -37.776 -48.212 1.00 42.03 793 LEU A CA 1
ATOM 6302 C C . LEU A 1 793 ? -5.975 -37.657 -48.914 1.00 42.03 793 LEU A C 1
ATOM 6304 O O . LEU A 1 793 ? -6.701 -38.651 -48.993 1.00 42.03 793 LEU A O 1
ATOM 6308 N N . SER A 1 794 ? -6.321 -36.515 -49.516 1.00 40.50 794 SER A N 1
ATOM 6309 C CA . SER A 1 794 ? -7.500 -36.458 -50.395 1.00 40.50 794 SER A CA 1
ATOM 6310 C C . SER A 1 794 ? -7.150 -36.917 -51.822 1.00 40.50 794 SER A C 1
ATOM 6312 O O . SER A 1 794 ? -6.549 -36.193 -52.615 1.00 40.50 794 SER A O 1
ATOM 6314 N N . GLN A 1 795 ? -7.545 -38.148 -52.172 1.00 38.91 795 GLN A N 1
ATOM 6315 C CA . GLN A 1 795 ? -7.371 -38.727 -53.519 1.00 38.91 795 GLN A CA 1
ATOM 6316 C C . GLN A 1 795 ? -7.992 -37.877 -54.654 1.00 38.91 795 GLN A C 1
ATOM 6318 O O . GLN A 1 795 ? -7.602 -38.029 -55.810 1.00 38.91 795 GLN A O 1
ATOM 6323 N N . ASP A 1 796 ? -8.874 -36.928 -54.332 1.00 40.53 796 ASP A N 1
ATOM 6324 C CA . ASP A 1 796 ? -9.560 -36.051 -55.291 1.00 40.53 796 ASP A CA 1
ATOM 6325 C C . ASP A 1 796 ? -8.655 -34.990 -55.950 1.00 40.53 796 ASP A C 1
ATOM 6327 O O . ASP A 1 796 ? -8.979 -34.487 -57.032 1.00 40.53 796 ASP A O 1
ATOM 6331 N N . ALA A 1 797 ? -7.516 -34.630 -55.343 1.00 37.12 797 ALA A N 1
ATOM 6332 C CA . ALA A 1 797 ? -6.607 -33.630 -55.916 1.00 37.12 797 ALA A CA 1
ATOM 6333 C C . ALA A 1 797 ? -5.750 -34.194 -57.070 1.00 37.12 797 ALA A C 1
ATOM 6335 O O . ALA A 1 797 ? -5.441 -33.474 -58.021 1.00 37.12 797 ALA A O 1
ATOM 6336 N N . LEU A 1 798 ? -5.434 -35.495 -57.039 1.00 38.84 798 LEU A N 1
ATOM 6337 C CA . LEU A 1 798 ? -4.598 -36.177 -58.040 1.00 38.84 798 LEU A CA 1
ATOM 6338 C C . LEU A 1 798 ? -5.329 -36.474 -59.364 1.00 38.84 798 LEU A C 1
ATOM 6340 O O . LEU A 1 798 ? -4.678 -36.627 -60.399 1.00 38.84 798 LEU A O 1
ATOM 6344 N N . GLU A 1 799 ? -6.666 -36.521 -59.379 1.00 40.59 799 GLU A N 1
ATOM 6345 C CA . GLU A 1 799 ? -7.440 -36.720 -60.618 1.00 40.59 799 GLU A CA 1
ATOM 6346 C C . GLU A 1 799 ? -7.674 -35.423 -61.409 1.00 40.59 799 GLU A C 1
ATOM 6348 O O . GLU A 1 799 ? -7.789 -35.459 -62.638 1.00 40.59 799 GLU A O 1
ATOM 6353 N N . LYS A 1 800 ? -7.665 -34.254 -60.754 1.00 40.72 800 LYS A N 1
ATOM 6354 C CA . LYS A 1 800 ? -7.890 -32.970 -61.441 1.00 40.72 800 LYS A CA 1
ATOM 6355 C C . LYS A 1 800 ? -6.685 -32.465 -62.237 1.00 40.72 800 LYS A C 1
ATOM 6357 O O . LYS A 1 800 ? -6.892 -31.830 -63.265 1.00 40.72 800 LYS A O 1
ATOM 6362 N N . GLU A 1 801 ? -5.456 -32.803 -61.846 1.00 38.91 801 GLU A N 1
ATOM 6363 C CA . GLU A 1 801 ? -4.250 -32.456 -62.624 1.00 38.91 801 GLU A CA 1
ATOM 6364 C C . GLU A 1 801 ? -3.965 -33.408 -63.797 1.00 38.91 801 GLU A C 1
ATOM 6366 O O . GLU A 1 801 ? -3.182 -33.076 -64.680 1.00 38.91 801 GLU A O 1
ATOM 6371 N N . ARG A 1 802 ? -4.627 -34.571 -63.881 1.00 40.53 802 ARG A N 1
ATOM 6372 C CA . ARG A 1 802 ? -4.497 -35.482 -65.036 1.00 40.53 802 ARG A CA 1
ATOM 6373 C C . ARG A 1 802 ? -5.375 -35.114 -66.236 1.00 40.53 802 ARG A C 1
ATOM 6375 O O . ARG A 1 802 ? -5.258 -35.759 -67.276 1.00 40.53 802 ARG A O 1
ATOM 6382 N N . THR A 1 803 ? -6.233 -34.102 -66.104 1.00 40.72 803 THR A N 1
ATOM 6383 C CA . THR A 1 803 ? -7.223 -33.735 -67.134 1.00 40.72 803 THR A CA 1
ATOM 6384 C C . THR A 1 803 ? -7.074 -32.293 -67.644 1.00 40.72 803 THR A C 1
ATOM 6386 O O . THR A 1 803 ? -8.003 -31.771 -68.260 1.00 40.72 803 THR A O 1
ATOM 6389 N N . LEU A 1 804 ? -5.920 -31.650 -67.424 1.00 33.81 804 LEU A N 1
ATOM 6390 C CA . LEU A 1 804 ? -5.591 -30.319 -67.955 1.00 33.81 804 LEU A CA 1
ATOM 6391 C C . LEU A 1 804 ? -4.270 -30.318 -68.725 1.00 33.81 804 LEU A C 1
ATOM 6393 O O . LEU A 1 804 ? -3.283 -30.876 -68.200 1.00 33.81 804 LEU A O 1
#

Nearest PDB structures (foldseek):
  3dbl-assembly4_A  TM=8.429E-01  e=1.061E-08  Homo sapiens
  3dbr-assembly1_E  TM=8.416E-01  e=1.254E-08  Homo sapiens
  3dbh-assembly1_C  TM=8.038E-01  e=2.736E-08  Homo sapiens
  1yov-assembly1_A  TM=6.216E-01  e=1.567E-08  Homo sapiens
  3gzn-assembly2_C  TM=5.925E-01  e=4.274E-08  Homo sapiens

Sequence (804 aa):
MWWKDHEAYFKDQRSELSQNSNYDEKAWALNKRLISSGNIRVRGSHSGLFPIMILYPDATPYQTPHVFLLEEPLTQAEVDQVTSAPSSTDAFNLAIRKKKIYFTRHQNVEGMLCILETDDLHSEQAEVVSVGDIINRVMEWCRGTLTGEFPLDTNEFELIQHFHKHAKDLNFIISDAFSDLTIIKGDFYFEQITALSGTLFYGAGIAGEAENGVSSYSFGSRNLLDSTLQTSAEEWLSEKKIVQEGLQAGTLIKGRWWSLNSEPNLVIDKQTFLDLFRDEAGEVSESWLRELEPLLKRANAHFFIGIRYPSRKGELEWSFFRFVRTGEASPLLDLGPLDVQELRDRIDLYDVEAIFTEDMTEEKFHIRNRGRVSRKDLKDQKITFFGLGALGSTLALQFSKAGVGYLNLFDKDMVHTHNLVRHQASLRRITMPKTRALRGMVAEQNPFVFAREWPPCSVYLLDNESWRVLSGCQTAISSIADDNVEAYMNELAISENTTMYYVRALRGGKAARIFRVIPGTDACKECLAHYFAEGHADFIDIPEDSALPVITNECNNPIRPASAADLELISSLTSRLVLDELQKETPGEANHWVWTTEEIEGLDYDLASPFRLHQRSLKPHSLCRLCAGTKIRSVRIYGDVAESILSQSSTAAPAETGGILVGYLKHGIMYITGASDSGPQSTECPELFVRDNQHCQAYLDQIERETGRKIRYAGEWHSHPSSAYDPSQTDIKSLKDIANQRHYAVDEAVSIIISKNKELGVTIHQKDGSYKRYAAVIVPGSYAEANPSLDPLSQDALEKERTL

Organism: NCBI:txid59893

Solvent-accessible surface area (backbone atoms only — not comparable to full-atom values): 44196 Å² total; per-residue (Å²): 111,68,58,80,83,39,54,64,59,56,49,51,51,48,53,51,49,74,66,35,92,45,39,53,74,68,23,62,36,76,65,80,33,45,38,42,16,18,28,38,51,37,80,62,100,63,63,51,78,43,21,28,38,42,39,41,50,82,56,51,64,83,36,73,62,48,37,31,33,25,73,58,52,51,49,51,70,59,38,51,53,37,24,65,44,95,49,68,63,56,43,51,55,50,45,49,74,41,37,38,81,84,54,47,89,55,47,44,78,60,17,35,47,67,77,74,70,84,90,62,92,82,57,96,58,86,77,63,80,50,63,68,55,51,52,49,48,53,38,48,48,55,44,11,79,72,69,76,59,60,75,88,76,73,96,83,76,60,68,61,83,33,30,79,37,64,42,91,68,44,35,39,33,42,28,61,20,73,68,57,77,65,46,44,34,37,41,39,36,31,33,52,43,95,52,104,51,93,33,38,24,37,35,43,23,35,40,26,28,23,95,86,66,51,77,48,72,34,60,45,84,60,66,77,46,71,84,89,66,81,65,53,69,68,52,55,71,66,38,58,61,60,55,49,50,27,48,73,71,65,43,31,46,69,31,39,36,41,55,48,97,50,59,76,72,57,43,39,49,54,67,53,50,49,59,76,48,39,42,97,87,69,44,70,29,63,69,59,49,60,68,44,40,79,65,64,50,47,78,53,67,54,52,37,41,38,41,31,27,35,41,100,84,68,47,83,45,77,49,40,34,40,36,38,54,61,79,83,84,72,84,58,66,84,76,70,87,74,54,73,66,56,47,52,58,51,56,67,39,40,46,58,23,32,42,54,71,45,76,54,27,80,69,65,65,48,52,89,38,58,97,79,43,58,45,85,62,23,45,83,37,39,40,26,35,36,26,54,43,45,40,28,34,46,33,55,48,48,44,34,72,57,35,33,19,34,38,36,32,38,27,58,51,62,33,50,80,84,44,50,74,44,25,77,64,56,85,92,38,55,79,31,45,38,20,57,46,49,33,54,52,35,28,77,73,30,62,85,29,50,58,44,60,43,78,66,50,64,74,88,74,53,50,73,67,55,40,50,72,63,46,80,20,68,35,34,38,37,38,66,83,45,71,67,63,52,49,53,49,44,53,54,26,52,76,67,63,27,28,38,36,40,48,37,74,36,69,43,33,44,25,33,42,40,38,40,24,42,59,95,63,26,21,45,73,62,21,48,54,51,36,57,76,68,66,34,88,74,53,86,80,78,81,84,50,88,87,62,60,68,77,48,71,58,97,89,41,72,39,54,67,57,56,42,68,41,37,49,49,52,23,51,54,49,47,52,55,49,56,55,43,66,69,43,99,64,74,70,77,61,34,38,36,39,36,27,68,46,69,49,90,93,51,59,75,85,75,20,47,51,74,40,79,47,75,27,65,54,55,58,33,84,83,20,75,87,62,55,70,57,74,64,78,44,50,37,33,24,35,57,41,54,52,48,55,52,48,52,41,63,67,46,55,68,27,15,44,35,30,43,28,29,17,41,79,56,97,33,34,33,37,38,61,40,66,50,66,30,42,98,71,38,46,63,31,63,91,47,69,43,66,18,64,70,49,43,47,52,53,50,56,48,47,28,64,76,48,73,60,63,38,40,76,36,33,37,35,38,33,32,55,84,46,68,46,68,80,50,76,66,52,46,48,54,49,21,53,47,25,62,37,81,88,66,77,35,70,58,31,37,38,40,25,30,18,63,86,74,44,68,30,31,36,39,32,31,56,90,51,52,70,48,79,49,75,72,40,75,38,88,54,46,59,49,76,77,38,69,95,67,49,90,81,55,74,73,63,69,61,60,66,75,75,111